Protein AF-A0A1H2FFC1-F1 (afdb_monomer_lite)

Sequence (1260 aa):
MRTPIHLRRRRGFSLVIVLGSLILMAGLVVVFLGRVTTELHASKTYAQGSYSRLLAQSALNVVVSQITAGTKGVAPDGGTLAWASQPGMIRTYDAAGAPRQYFKLYSSASLAGDGAFDPSGDAVPAKWYQQPALWTDLNQPVQINGASRYPILDGNSLTLKATGVDGTKGLTYDDGSGQAAVSGFYVSAATPTATGSGSNPVPMPVRWLYVLADGTLVSPKGTSSSLATIPGATAANPVVGRIAFWTDDETCKVNVNTASEGSSWDSPRVATKEDFNLALYQPARNEFQRYPGHPAGVALSSVFTGLSSDPKFPEDFYPVTPRVAAGGSKGGTVAPSASLSTRTSRLYATPEDLMFQPSLSGGTRATNAALLQGKAAAQWAPAALARSRFFVTAVSRAPDVNLFNLPRVSIWPVTLNASGTPTVTPFDVRAAFAATMRTDLKVPYRYYFERQNANDPNVDLPTASSTGGLGRNRMLLEYLRRLTSAQIPGFGGSFAAKYVASNPSGGGGIERDQILTEIFDYIRCTNLRDSTLWTGTSGAAATNWTGAYSQIIVPSTDTLNYSRLAGLGQVVPIEDTTTGTRGFGRFPTVAGAYLQFIGVANSATTGVTPAVAAGNLRIQAGFFLQMFDPSQGVPTNRPWFGVKVSGLGSFQWNGNAMGFPAAGDVGYPMHTNASLSSLAYYGGAVDPRIFFYGRGAATATQYPLVSGTIDLPISTGSFPFQGGDVTVEVYSLDASGNSSTVQTVTMNFPAATFPLPSAVAPSSITPTGSTTAYDFRSFYDVVSGSATTKGRFSADSPLLPVSKTDVVRSVVPAAGDPRLIAAMKKAPASLFTSFASYSDKTMPFAFNARAGIGYPFYGSSMGGLVSSVSYPGTTAFAGTYYKQNDPAITATGGLYFIIPKDPQVLSQASVTQTGGVAADWDNGLANLSDGPYINKPDEGDVGNTTYKPYFQLDYTGTWTLPGSTYFSPNRIVPSAAMFGSLPTGVFGGKAWQTLLFRPGPANHPGLGVPVAGPPYTVPPDHLLLDLFTMPVVEPYPISDHLSTAGRVNMNYQIVPFTYVNRDTAVRAALKAQKLLAIPSTAAQTYKYPGVMGGGGPTNASQYRMTLNADATLLQFLARFGAGDLFRSASEICSVDLVPSDGPSNPTRASMDAYWSARALTGDNSRERPYANLYPLLTTKSNTFTVYVRVQALKKAGNSDPTVWREGTDLVTDEYRGSTVVERYVDPNDSSLPDFADTSTNTPLSRFYKIRLYNPKSFSP

pLDDT: mean 83.81, std 14.48, range [35.44, 98.5]

Secondary structure (DSSP, 8-state):
-----------SSHHHHHHHHHHHHHHHHHHHHHHHHHHHHHHHHHHHHHHHHHHHHHHHHHHHHHHHHHT--B-TTS-B-EEEEETTEEEEE-TTS-EEEEEESB--S-SEEESS--GGGGPPPTTGGG-TTTEEETT--EEETTEEEPSSS--TTEEEEE-STTS-EEEEEB-SSSSBSSTTEEEETT--PPSSTT--SS--EEE-EEEETT--EE--B--SSSEEE-TT--SSS-EEEEEEEEEEEGGGSEETTT-B---------SSSHHHHHHHHSPPPTT-GGGSTT-GGGSBGGGTSGGGTTSTTTTTTTGGGSSSPPS-TTTTTTS---SPPPPP-PPPPSSGGGGGEEEEEETTEEEEGGGTTTTS-GGGSSHHHHHHHTTTEES--EEE-B-TTS-BPEEEEEEEB-TTS-B---HHHHHHHHHTEE-TTSSS-EE-EEEE--TT-SSTTS-SS--SSSTHHHHHHHHHHHHHHHS--TTT---HHHHS-PBPTT-SS-BHHHHHHHHHHHHHHTS-S--GGG--S-TT--GGG---TTSPPP--TT----GGGGTTBT-BPPPEETTTTEE--TB--EEEEEEEEEEEEEETT--S-SSPPPTTEEEEEEEEEEEEEES---SS--B--EEEEEE-GGG-EETTEE----SEEEE-------TT-TTS--SSEEEPGGGG----SSS-TTS-TTB---EEEE--SSEEEEE--EEEEEEEEE-TT--EEEEEEEEEE---EEEEPPSSPPPS-B--TT-S--B-TT-SS-EEETTEEEB-GGG--SS--S--TT-EEEEEEETTS-THHHHT-SEE-GGGEEE-TTTT-SS-SEE---B-TTSPBPTTPPPP-SSTT---S-TTTTTTTS-TTS-TT----S-----PPPPPS-SS-SS-B-GGGPBPP-BPPSTTSPPBS------------SSS-TTGGGGT-------GGGS--HHHH---GGGGGGSBS-TTTT-TT-B---SS-STT-GGG-EESSSSSEEE--GGGGGGGEE----SSS-SEETTEEESPEES----SS-TTEEE-HHHHHHHTT-EEE---GGGTTTTT---S-SSS--S-----EEEB-HHHHHHHHHHHHHTT---SSGGGGGGS---B--SSS---GGGHHHHHHHTTT--HHHHHHHHHHHGGGEES--SEEEEEEEEEEEE--TTS-TTEEETTTSEEEEEEEEEEEEEEEE-TT-TT---TTSTT----GGGGEEEEEEEEEE---

Structure (mmCIF, N/CA/C/O backbone):
data_AF-A0A1H2FFC1-F1
#
_entry.id   AF-A0A1H2FFC1-F1
#
loop_
_atom_site.group_PDB
_atom_site.id
_atom_site.type_symbol
_atom_site.label_atom_id
_atom_site.label_alt_id
_atom_site.label_comp_id
_atom_site.label_asym_id
_atom_site.label_entity_id
_atom_site.label_seq_id
_atom_site.pdbx_PDB_ins_code
_atom_site.Cartn_x
_atom_site.Cartn_y
_atom_site.Cartn_z
_atom_site.occupancy
_atom_site.B_iso_or_equiv
_atom_site.auth_seq_id
_atom_site.auth_comp_id
_atom_site.auth_asym_id
_atom_site.auth_atom_id
_atom_site.pdbx_PDB_model_num
ATOM 1 N N . MET A 1 1 ? -41.909 21.747 134.843 1.00 36.31 1 MET A N 1
ATOM 2 C CA . MET A 1 1 ? -43.111 22.053 134.031 1.00 36.31 1 MET A CA 1
ATOM 3 C C . MET A 1 1 ? -42.867 21.611 132.591 1.00 36.31 1 MET A C 1
ATOM 5 O O . MET A 1 1 ? -41.768 21.813 132.097 1.00 36.31 1 MET A O 1
ATOM 9 N N . ARG A 1 2 ? -43.853 20.940 131.977 1.00 46.09 2 ARG A N 1
ATOM 10 C CA . ARG A 1 2 ? -43.864 20.403 130.598 1.00 46.09 2 ARG A CA 1
ATOM 11 C C . ARG A 1 2 ? -44.151 21.502 129.563 1.00 46.09 2 ARG A C 1
ATOM 13 O O . ARG A 1 2 ? -45.025 22.301 129.859 1.00 46.09 2 ARG A O 1
ATOM 20 N N . THR A 1 3 ? -43.568 21.402 128.356 1.00 39.72 3 THR A N 1
ATOM 21 C CA . THR A 1 3 ? -44.247 21.532 127.030 1.00 39.72 3 THR A CA 1
ATOM 22 C C . THR A 1 3 ? -43.295 21.190 125.850 1.00 39.72 3 THR A C 1
ATOM 24 O O . THR A 1 3 ? -42.084 21.238 126.053 1.00 39.72 3 THR A O 1
ATOM 27 N N . PRO A 1 4 ? -43.805 20.787 124.656 1.00 54.44 4 PRO A N 1
ATOM 28 C CA . PRO A 1 4 ? -43.114 19.906 123.694 1.00 54.44 4 PRO A CA 1
ATOM 29 C C . PRO A 1 4 ? -42.630 20.567 122.378 1.00 54.44 4 PRO A C 1
ATOM 31 O O . PRO A 1 4 ? -43.062 21.658 122.019 1.00 54.44 4 PRO A O 1
ATOM 34 N N . ILE A 1 5 ? -41.780 19.849 121.622 1.00 42.91 5 ILE A N 1
ATOM 35 C CA . ILE A 1 5 ? -41.234 20.217 120.296 1.00 42.91 5 ILE A CA 1
ATOM 36 C C . ILE A 1 5 ? -41.904 19.378 119.184 1.00 42.91 5 ILE A C 1
ATOM 38 O O . ILE A 1 5 ? -41.993 18.155 119.292 1.00 42.91 5 ILE A O 1
ATOM 42 N N . HIS A 1 6 ? -42.348 20.030 118.100 1.00 42.66 6 HIS A N 1
ATOM 43 C CA . HIS A 1 6 ? -42.984 19.422 116.918 1.00 42.66 6 HIS A CA 1
ATOM 44 C C . HIS A 1 6 ? -41.986 19.100 115.782 1.00 42.66 6 HIS A C 1
ATOM 46 O O . HIS A 1 6 ? -41.175 19.936 115.398 1.00 42.66 6 HIS A O 1
ATOM 52 N N . LEU A 1 7 ? -42.135 17.917 115.168 1.00 46.91 7 LEU A N 1
ATOM 53 C CA . LEU A 1 7 ? -41.481 17.470 113.924 1.00 46.91 7 LEU A CA 1
ATOM 54 C C . LEU A 1 7 ? -42.436 17.610 112.718 1.00 46.91 7 LEU A C 1
ATOM 56 O O . LEU A 1 7 ? -43.577 17.150 112.780 1.00 46.91 7 LEU A O 1
ATOM 60 N N . ARG A 1 8 ? -41.962 18.169 111.590 1.00 42.88 8 ARG A N 1
ATOM 61 C CA . ARG A 1 8 ? -42.685 18.228 110.297 1.00 42.88 8 ARG A CA 1
ATOM 62 C C . ARG A 1 8 ? -41.969 17.389 109.221 1.00 42.88 8 ARG A C 1
ATOM 64 O O . ARG A 1 8 ? -40.761 17.493 109.039 1.00 42.88 8 ARG A O 1
ATOM 71 N N . ARG A 1 9 ? -42.745 16.551 108.518 1.00 49.06 9 ARG A N 1
ATOM 72 C CA . ARG A 1 9 ? -42.349 15.585 107.466 1.00 49.06 9 ARG A CA 1
ATOM 73 C C . ARG A 1 9 ? -41.811 16.249 106.181 1.00 49.06 9 ARG A C 1
ATOM 75 O O . ARG A 1 9 ? -42.424 17.183 105.678 1.00 49.06 9 ARG A O 1
ATOM 82 N N . ARG A 1 10 ? -40.773 15.651 105.570 1.00 48.31 10 ARG A N 1
ATOM 83 C CA . ARG A 1 10 ? -40.388 15.800 104.147 1.00 48.31 10 ARG A CA 1
ATOM 84 C C . ARG A 1 10 ? -40.713 14.504 103.383 1.00 48.31 10 ARG A C 1
ATOM 86 O O . ARG A 1 10 ? -40.103 13.481 103.672 1.00 48.31 10 ARG A O 1
ATOM 93 N N . ARG A 1 11 ? -41.625 14.536 102.402 1.00 52.19 11 ARG A N 1
ATOM 94 C CA . ARG A 1 11 ? -41.763 13.538 101.313 1.00 52.19 11 ARG A CA 1
ATOM 95 C C . ARG A 1 11 ? -42.331 14.258 100.079 1.00 52.19 11 ARG A C 1
ATOM 97 O O . ARG A 1 11 ? -43.444 14.757 100.155 1.00 52.19 11 ARG A O 1
ATOM 104 N N . GLY A 1 12 ? -41.554 14.357 98.992 1.00 55.25 12 GLY A N 1
ATOM 105 C CA . GLY A 1 12 ? -41.974 15.038 97.750 1.00 55.25 12 GLY A CA 1
ATOM 106 C C . GLY A 1 12 ? -40.906 15.258 96.656 1.00 55.25 12 GLY A C 1
ATOM 107 O O . GLY A 1 12 ? -41.271 15.601 95.543 1.00 55.25 12 GLY A O 1
ATOM 108 N N . PHE A 1 13 ? -39.606 15.039 96.914 1.00 56.84 13 PHE A N 1
ATOM 109 C CA . PHE A 1 13 ? -38.529 15.314 95.933 1.00 56.84 13 PHE A CA 1
ATOM 110 C C . PHE A 1 13 ? -38.032 14.069 95.161 1.00 56.84 13 PHE A C 1
ATOM 112 O O . PHE A 1 13 ? -37.502 14.182 94.061 1.00 56.84 13 PHE A O 1
ATOM 119 N N . SER A 1 14 ? -38.248 12.860 95.691 1.00 55.12 14 SER A N 1
ATOM 120 C CA . SER A 1 14 ? -37.758 11.608 95.086 1.00 55.12 14 SER A CA 1
ATOM 121 C C . SER A 1 14 ? -38.509 11.197 93.812 1.00 55.12 14 SER A C 1
ATOM 123 O O . SER A 1 14 ? -37.910 10.604 92.922 1.00 55.12 14 SER A O 1
ATOM 125 N N . LEU A 1 15 ? -39.798 11.537 93.687 1.00 57.44 15 LEU A N 1
ATOM 126 C CA . LEU A 1 15 ? -40.611 11.163 92.521 1.00 57.44 15 LEU A CA 1
ATOM 127 C C . LEU A 1 15 ? -40.207 11.952 91.260 1.00 57.44 15 LEU A C 1
ATOM 129 O O . LEU A 1 15 ? -40.159 11.384 90.176 1.00 57.44 15 LEU A O 1
ATOM 133 N N . VAL A 1 16 ? -39.855 13.235 91.407 1.00 64.81 16 VAL A N 1
ATOM 134 C CA . VAL A 1 16 ? -39.442 14.111 90.293 1.00 64.81 16 VAL A CA 1
ATOM 135 C C . VAL A 1 16 ? -38.070 13.706 89.742 1.00 64.81 16 VAL A C 1
ATOM 137 O O . VAL A 1 16 ? -37.887 13.680 88.528 1.00 64.81 16 VAL A O 1
ATOM 140 N N . ILE A 1 17 ? -37.130 13.302 90.609 1.00 70.31 17 ILE A N 1
ATOM 141 C CA . ILE A 1 17 ? -35.823 12.778 90.176 1.00 70.31 17 ILE A CA 1
ATOM 142 C C . ILE A 1 17 ? -35.990 11.451 89.429 1.00 70.31 17 ILE A C 1
ATOM 144 O O . ILE A 1 17 ? -35.400 11.281 88.366 1.00 70.31 17 ILE A O 1
ATOM 148 N N . VAL A 1 18 ? -36.813 10.524 89.931 1.00 72.50 18 VAL A N 1
ATOM 149 C CA . VAL A 1 18 ? -37.022 9.216 89.285 1.00 72.50 18 VAL A CA 1
ATOM 150 C C . VAL A 1 18 ? -37.731 9.360 87.934 1.00 72.50 18 VAL A C 1
ATOM 152 O O . VAL A 1 18 ? -37.298 8.737 86.965 1.00 72.50 18 VAL A O 1
ATOM 155 N N . LEU A 1 19 ? -38.750 10.223 87.824 1.00 71.19 19 LEU A N 1
ATOM 156 C CA . LEU A 1 19 ? -39.414 10.490 86.540 1.00 71.19 19 LEU A CA 1
ATOM 157 C C . LEU A 1 19 ? -38.469 11.173 85.540 1.00 71.19 19 LEU A C 1
ATOM 159 O O . LEU A 1 19 ? -38.412 10.768 84.381 1.00 71.19 19 LEU A O 1
ATOM 163 N N . GLY A 1 20 ? -37.687 12.162 85.990 1.00 74.00 20 GLY A N 1
ATOM 164 C CA . GLY A 1 20 ? -36.667 12.816 85.166 1.00 74.00 20 GLY A CA 1
ATOM 165 C C . GLY A 1 20 ? -35.596 11.837 84.676 1.00 74.00 20 GLY A C 1
ATOM 166 O O . GLY A 1 20 ? -35.225 11.874 83.508 1.00 74.00 20 GLY A O 1
ATOM 167 N N . SER A 1 21 ? -35.173 10.898 85.528 1.00 75.12 21 SER A N 1
ATOM 168 C CA . SER A 1 21 ? -34.206 9.840 85.188 1.00 75.12 21 SER A CA 1
ATOM 169 C C . SER A 1 21 ? -34.762 8.844 84.163 1.00 75.12 21 SER A C 1
ATOM 171 O O . SER A 1 21 ? -34.053 8.448 83.241 1.00 75.12 21 SER A O 1
ATOM 173 N N . LEU A 1 22 ? -36.034 8.448 84.300 1.00 79.19 22 LEU A N 1
ATOM 174 C CA . LEU A 1 22 ? -36.718 7.540 83.371 1.00 79.19 22 LEU A CA 1
ATOM 175 C C . LEU A 1 22 ? -36.942 8.175 81.997 1.00 79.19 22 LEU A C 1
ATOM 177 O O . LEU A 1 22 ? -36.722 7.511 80.988 1.00 79.19 22 LEU A O 1
ATOM 181 N N . ILE A 1 23 ? -37.323 9.454 81.943 1.00 80.69 23 ILE A N 1
ATOM 182 C CA . ILE A 1 23 ? -37.469 10.195 80.680 1.00 80.69 23 ILE A CA 1
ATOM 183 C C . ILE A 1 23 ? -36.113 10.322 79.975 1.00 80.69 23 ILE A C 1
ATOM 185 O O . ILE A 1 23 ? -36.027 10.125 78.764 1.00 80.69 23 ILE A O 1
ATOM 189 N N . LEU A 1 24 ? -35.042 10.588 80.728 1.00 80.44 24 LEU A N 1
ATOM 190 C CA . LEU A 1 24 ? -33.692 10.719 80.180 1.00 80.44 24 LEU A CA 1
ATOM 191 C C . LEU A 1 24 ? -33.145 9.366 79.690 1.00 80.44 24 LEU A C 1
ATOM 193 O O . LEU A 1 24 ? -32.571 9.308 78.605 1.00 80.44 24 LEU A O 1
ATOM 197 N N . MET A 1 25 ? -33.404 8.265 80.411 1.00 82.00 25 MET A N 1
ATOM 198 C CA . MET A 1 25 ? -33.094 6.903 79.948 1.00 82.00 25 MET A CA 1
ATOM 199 C C . MET A 1 25 ? -33.905 6.503 78.712 1.00 82.00 25 MET A C 1
ATOM 201 O O . MET A 1 25 ? -33.331 5.978 77.762 1.00 82.00 25 MET A O 1
ATOM 205 N N . ALA A 1 26 ? -35.213 6.773 78.680 1.00 79.88 26 ALA A N 1
ATOM 206 C CA . ALA A 1 26 ? -36.048 6.490 77.513 1.00 79.88 26 ALA A CA 1
ATOM 207 C C . ALA A 1 26 ? -35.592 7.300 76.286 1.00 79.88 26 ALA A C 1
ATOM 209 O O . ALA A 1 26 ? -35.472 6.744 75.195 1.00 79.88 26 ALA A O 1
ATOM 210 N N . GLY A 1 27 ? -35.247 8.579 76.472 1.00 79.94 27 GLY A N 1
ATOM 211 C CA . GLY A 1 27 ? -34.655 9.421 75.430 1.00 79.94 27 GLY A CA 1
ATOM 212 C C . GLY A 1 27 ? -33.321 8.873 74.913 1.00 79.94 27 GLY A C 1
ATOM 213 O O . GLY A 1 27 ? -33.121 8.793 73.702 1.00 79.94 27 GLY A O 1
ATOM 214 N N . LEU A 1 28 ? -32.437 8.414 75.806 1.00 81.44 28 LEU A N 1
ATOM 215 C CA . LEU A 1 28 ? -31.164 7.774 75.446 1.00 81.44 28 LEU A CA 1
ATOM 216 C C . LEU A 1 28 ? -31.360 6.466 74.668 1.00 81.44 28 LEU A C 1
ATOM 218 O O . LEU A 1 28 ? -30.665 6.248 73.680 1.00 81.44 28 LEU A O 1
ATOM 222 N N . VAL A 1 29 ? -32.317 5.623 75.067 1.00 82.69 29 VAL A N 1
ATOM 223 C CA . VAL A 1 29 ? -32.638 4.364 74.371 1.00 82.69 29 VAL A CA 1
ATOM 224 C C . VAL A 1 29 ? -33.197 4.635 72.974 1.00 82.69 29 VAL A C 1
ATOM 226 O O . VAL A 1 29 ? -32.784 3.979 72.021 1.00 82.69 29 VAL A O 1
ATOM 229 N N . VAL A 1 30 ? -34.075 5.629 72.816 1.00 82.06 30 VAL A N 1
ATOM 230 C CA . VAL A 1 30 ? -34.614 6.018 71.502 1.00 82.06 30 VAL A CA 1
ATOM 231 C C . VAL A 1 30 ? -33.519 6.595 70.601 1.00 82.06 30 VAL A C 1
ATOM 233 O O . VAL A 1 30 ? -33.435 6.218 69.434 1.00 82.06 30 VAL A O 1
ATOM 236 N N . VAL A 1 31 ? -32.632 7.447 71.128 1.00 82.06 31 VAL A N 1
ATOM 237 C CA . VAL A 1 31 ? -31.485 7.983 70.371 1.00 82.06 31 VAL A CA 1
ATOM 238 C C . VAL A 1 31 ? -30.495 6.874 70.002 1.00 82.06 31 VAL A C 1
ATOM 240 O O . VAL A 1 31 ? -29.997 6.854 68.877 1.00 82.06 31 VAL A O 1
ATOM 243 N N . PHE A 1 32 ? -30.232 5.925 70.903 1.00 83.12 32 PHE A N 1
ATOM 244 C CA . PHE A 1 32 ? -29.375 4.770 70.639 1.00 83.12 32 PHE A CA 1
ATOM 245 C C . PHE A 1 32 ? -29.974 3.857 69.563 1.00 83.12 32 PHE A C 1
ATOM 247 O O . PHE A 1 32 ? -29.287 3.536 68.599 1.00 83.12 32 PHE A O 1
ATOM 254 N N . LEU A 1 33 ? -31.260 3.505 69.656 1.00 82.62 33 LEU A N 1
ATOM 255 C CA . LEU A 1 33 ? -31.957 2.715 68.634 1.00 82.62 33 LEU A CA 1
ATOM 256 C C . LEU A 1 33 ? -32.024 3.456 67.289 1.00 82.62 33 LEU A C 1
ATOM 258 O O . LEU A 1 33 ? -31.828 2.842 66.240 1.00 82.62 33 LEU A O 1
ATOM 262 N N . GLY A 1 34 ? -32.221 4.777 67.303 1.00 79.62 34 GLY A N 1
ATOM 263 C CA . GLY A 1 34 ? -32.155 5.630 66.113 1.00 79.62 34 GLY A CA 1
ATOM 264 C C . GLY A 1 34 ? -30.765 5.640 65.466 1.00 79.62 34 GLY A C 1
ATOM 265 O O . GLY A 1 34 ? -30.640 5.523 64.247 1.00 79.62 34 GLY A O 1
ATOM 266 N N . ARG A 1 35 ? -29.694 5.696 66.266 1.00 74.50 35 ARG A N 1
ATOM 267 C CA . ARG A 1 35 ? -28.321 5.582 65.752 1.00 74.50 35 ARG A CA 1
ATOM 268 C C . ARG A 1 35 ? -28.007 4.181 65.244 1.00 74.50 35 ARG A C 1
ATOM 270 O O . ARG A 1 35 ? -27.487 4.066 64.145 1.00 74.50 35 ARG A O 1
ATOM 277 N N . VAL A 1 36 ? -28.370 3.124 65.970 1.00 82.25 36 VAL A N 1
ATOM 278 C CA . VAL A 1 36 ? -28.145 1.729 65.548 1.00 82.25 36 VAL A CA 1
ATOM 279 C C . VAL A 1 36 ? -28.871 1.426 64.240 1.00 82.25 36 VAL A C 1
ATOM 281 O O . VAL A 1 36 ? -28.301 0.791 63.359 1.00 82.25 36 VAL A O 1
ATOM 284 N N . THR A 1 37 ? -30.105 1.904 64.074 1.00 78.88 37 THR A N 1
ATOM 285 C CA . THR A 1 37 ? -30.839 1.750 62.809 1.00 78.88 37 THR A CA 1
ATOM 286 C C . THR A 1 37 ? -30.186 2.536 61.676 1.00 78.88 37 THR A C 1
ATOM 288 O O . THR A 1 37 ? -30.029 1.981 60.590 1.00 78.88 37 THR A O 1
ATOM 291 N N . THR A 1 38 ? -29.731 3.768 61.922 1.00 78.50 38 THR A N 1
ATOM 292 C CA . THR A 1 38 ? -29.016 4.582 60.921 1.00 78.50 38 THR A CA 1
ATOM 293 C C . THR A 1 38 ? -27.682 3.947 60.508 1.00 78.50 38 THR A C 1
ATOM 295 O O . THR A 1 38 ? -27.414 3.824 59.316 1.00 78.50 38 THR A O 1
ATOM 298 N N . GLU A 1 39 ? -26.881 3.467 61.462 1.00 78.00 39 GLU A N 1
ATOM 299 C CA . GLU A 1 39 ? -25.600 2.780 61.223 1.00 78.00 39 GLU A CA 1
ATOM 300 C C . GLU A 1 39 ? -25.789 1.427 60.522 1.00 78.00 39 GLU A C 1
ATOM 302 O O . GLU A 1 39 ? -25.049 1.087 59.597 1.00 78.00 39 GLU A O 1
ATOM 307 N N . LEU A 1 40 ? -26.819 0.659 60.899 1.00 78.94 40 LEU A N 1
ATOM 308 C CA . LEU A 1 40 ? -27.185 -0.585 60.219 1.00 78.94 40 LEU A CA 1
ATOM 309 C C . LEU A 1 40 ? -27.633 -0.314 58.778 1.00 78.94 40 LEU A C 1
ATOM 311 O O . LEU A 1 40 ? -27.280 -1.074 57.875 1.00 78.94 40 LEU A O 1
ATOM 315 N N . HIS A 1 41 ? -28.405 0.752 58.550 1.00 74.44 41 HIS A N 1
ATOM 316 C CA . HIS A 1 41 ? -28.800 1.181 57.211 1.00 74.44 41 HIS A CA 1
ATOM 317 C C . HIS A 1 41 ? -27.588 1.621 56.386 1.00 74.44 41 HIS A C 1
ATOM 319 O O . HIS A 1 41 ? -27.420 1.122 55.277 1.00 74.44 41 HIS A O 1
ATOM 325 N N . ALA A 1 42 ? -26.713 2.467 56.930 1.00 74.94 42 ALA A N 1
ATOM 326 C CA . ALA A 1 42 ? -25.494 2.915 56.259 1.00 74.94 42 ALA A CA 1
ATOM 327 C C . ALA A 1 42 ? -24.561 1.741 55.917 1.00 74.94 42 ALA A C 1
ATOM 329 O O . ALA A 1 42 ? -24.101 1.630 54.780 1.00 74.94 42 ALA A O 1
ATOM 330 N N . SER A 1 43 ? -24.359 0.813 56.857 1.00 77.44 43 SER A N 1
ATOM 331 C CA . SER A 1 43 ? -23.549 -0.397 56.656 1.00 77.44 43 SER A CA 1
ATOM 332 C C . SER A 1 43 ? -24.138 -1.311 55.582 1.00 77.44 43 SER A C 1
ATOM 334 O O . SER A 1 43 ? -23.408 -1.823 54.733 1.00 77.44 43 SER A O 1
ATOM 336 N N . LYS A 1 44 ? -25.466 -1.495 55.571 1.00 78.62 44 LYS A N 1
ATOM 337 C CA . LYS A 1 44 ? -26.154 -2.259 54.521 1.00 78.62 44 LYS A CA 1
ATOM 338 C C . LYS A 1 44 ? -26.005 -1.582 53.162 1.00 78.62 44 LYS A C 1
ATOM 340 O O . LYS A 1 44 ? -25.631 -2.263 52.217 1.00 78.62 44 LYS A O 1
ATOM 345 N N . THR A 1 45 ? -26.232 -0.275 53.058 1.00 75.56 45 THR A N 1
ATOM 346 C CA . THR A 1 45 ? -26.064 0.470 51.800 1.00 75.56 45 THR A CA 1
ATOM 347 C C . THR A 1 45 ? -24.622 0.398 51.294 1.00 75.56 45 THR A C 1
ATOM 349 O O . THR A 1 45 ? -24.402 0.156 50.112 1.00 75.56 45 THR A O 1
ATOM 352 N N . TYR A 1 46 ? -23.629 0.511 52.180 1.00 79.25 46 TYR A N 1
ATOM 353 C CA . TYR A 1 46 ? -22.215 0.363 51.822 1.00 79.25 46 TYR A CA 1
ATOM 354 C C . TYR A 1 46 ? -21.875 -1.047 51.314 1.00 79.25 46 TYR A C 1
ATOM 356 O O . TYR A 1 46 ? -21.177 -1.201 50.307 1.00 79.25 46 TYR A O 1
ATOM 364 N N . ALA A 1 47 ? -22.391 -2.084 51.979 1.00 80.06 47 ALA A N 1
ATOM 365 C CA . ALA A 1 47 ? -22.223 -3.466 51.542 1.00 80.06 47 ALA A CA 1
ATOM 366 C C . ALA A 1 47 ? -22.875 -3.710 50.169 1.00 80.06 47 ALA A C 1
ATOM 368 O O . ALA A 1 47 ? -22.263 -4.337 49.307 1.00 80.06 47 ALA A O 1
ATOM 369 N N . GLN A 1 48 ? -24.074 -3.164 49.933 1.00 77.88 48 GLN A N 1
ATOM 370 C CA . GLN A 1 48 ? -24.763 -3.255 48.638 1.00 77.88 48 GLN A CA 1
ATOM 371 C C . GLN A 1 48 ? -24.009 -2.499 47.530 1.00 77.88 48 GLN A C 1
ATOM 373 O O . GLN A 1 48 ? -23.817 -3.053 46.451 1.00 77.88 48 GLN A O 1
ATOM 378 N N . GLY A 1 49 ? -23.475 -1.310 47.824 1.00 79.12 49 GLY A N 1
ATOM 379 C CA . GLY A 1 49 ? -22.621 -0.546 46.906 1.00 79.12 49 GLY A CA 1
ATOM 380 C C . GLY A 1 49 ? -21.296 -1.234 46.567 1.00 79.12 49 GLY A C 1
ATOM 381 O O . GLY A 1 49 ? -20.777 -1.118 45.457 1.00 79.12 49 GLY A O 1
ATOM 382 N N . SER A 1 50 ? -20.729 -1.986 47.510 1.00 83.25 50 SER A N 1
ATOM 383 C CA . SER A 1 50 ? -19.549 -2.819 47.243 1.00 83.25 50 SER A CA 1
ATOM 384 C C . SER A 1 50 ? -19.909 -4.032 46.380 1.00 83.25 50 SER A C 1
ATOM 386 O O . SER A 1 50 ? -19.152 -4.404 45.483 1.00 83.25 50 SER A O 1
ATOM 388 N N . TYR A 1 51 ? -21.089 -4.613 46.603 1.00 86.69 51 TYR A N 1
ATOM 389 C CA . TYR A 1 51 ? -21.594 -5.743 45.832 1.00 86.69 51 TYR A CA 1
ATOM 390 C C . TYR A 1 51 ? -21.937 -5.370 44.379 1.00 86.69 51 TYR A C 1
ATOM 392 O O . TYR A 1 51 ? -21.555 -6.091 43.459 1.00 86.69 51 TYR A O 1
ATOM 400 N N . SER A 1 52 ? -22.564 -4.217 44.125 1.00 85.31 52 SER A N 1
ATOM 401 C CA . SER A 1 52 ? -22.830 -3.743 42.756 1.00 85.31 52 SER A CA 1
ATOM 402 C C . SER A 1 52 ? -21.539 -3.492 41.965 1.00 85.31 52 SER A C 1
ATOM 404 O O . SER A 1 52 ? -21.460 -3.826 40.782 1.00 85.31 52 SER A O 1
ATOM 406 N N . ARG A 1 53 ? -20.468 -3.018 42.614 1.00 86.12 53 ARG A N 1
ATOM 407 C CA . ARG A 1 53 ? -19.133 -2.927 41.993 1.00 86.12 53 ARG A CA 1
ATOM 408 C C . ARG A 1 53 ? -18.546 -4.298 41.651 1.00 86.12 53 ARG A C 1
ATOM 410 O O . ARG A 1 53 ? -17.949 -4.439 40.585 1.00 86.12 53 ARG A O 1
ATOM 417 N N . LEU A 1 54 ? -18.738 -5.307 42.503 1.00 89.25 54 LEU A N 1
ATOM 418 C CA . LEU A 1 54 ? -18.329 -6.688 42.214 1.00 89.25 54 LEU A CA 1
ATOM 419 C C . LEU A 1 54 ? -19.093 -7.258 41.003 1.00 89.25 54 LEU A C 1
ATOM 421 O O . LEU A 1 54 ? -18.501 -7.909 40.139 1.00 89.25 54 LEU A O 1
ATOM 425 N N . LEU A 1 55 ? -20.393 -6.965 40.888 1.00 92.31 55 LEU A N 1
ATOM 426 C CA . LEU A 1 55 ? -21.193 -7.323 39.711 1.00 92.31 55 LEU A CA 1
ATOM 427 C C . LEU A 1 55 ? -20.676 -6.630 38.440 1.00 92.31 55 LEU A C 1
ATOM 429 O O . LEU A 1 55 ? -20.570 -7.267 37.391 1.00 92.31 55 LEU A O 1
ATOM 433 N N . ALA A 1 56 ? -20.298 -5.351 38.524 1.00 91.62 56 ALA A N 1
ATOM 434 C CA . ALA A 1 56 ? -19.703 -4.623 37.403 1.00 91.62 56 ALA A CA 1
ATOM 435 C C . ALA A 1 56 ? -18.367 -5.243 36.955 1.00 91.62 56 ALA A C 1
ATOM 437 O O . ALA A 1 56 ? -18.137 -5.421 35.758 1.00 91.62 56 ALA A O 1
ATOM 438 N N . GLN A 1 57 ? -17.513 -5.642 37.903 1.00 90.94 57 GLN A N 1
ATOM 439 C CA . GLN A 1 57 ? -16.281 -6.386 37.610 1.00 90.94 57 GLN A CA 1
ATOM 440 C C . GLN A 1 57 ? -16.569 -7.759 36.991 1.00 90.94 57 GLN A C 1
ATOM 442 O O . GLN A 1 57 ? -15.862 -8.183 36.081 1.00 90.94 57 GLN A O 1
ATOM 447 N N . SER A 1 58 ? -17.635 -8.435 37.424 1.00 92.19 58 SER A N 1
ATOM 448 C CA . SER A 1 58 ? -18.056 -9.716 36.842 1.00 92.19 58 SER A CA 1
ATOM 449 C C . SER A 1 58 ? -18.456 -9.558 35.372 1.00 92.19 58 SER A C 1
ATOM 451 O O . SER A 1 58 ? -18.007 -10.333 34.530 1.00 92.19 58 SER A O 1
ATOM 453 N N . ALA A 1 59 ? -19.217 -8.510 35.033 1.00 93.69 59 ALA A N 1
ATOM 454 C CA . ALA A 1 59 ? -19.547 -8.180 33.643 1.00 93.69 59 ALA A CA 1
ATOM 455 C C . ALA A 1 59 ? -18.291 -7.908 32.800 1.00 93.69 59 ALA A C 1
ATOM 457 O O . ALA A 1 59 ? -18.171 -8.402 31.678 1.00 93.69 59 ALA A O 1
ATOM 458 N N . LEU A 1 60 ? -17.322 -7.182 33.361 1.00 94.38 60 LEU A N 1
ATOM 459 C CA . LEU A 1 60 ? -16.046 -6.914 32.704 1.00 94.38 60 LEU A CA 1
ATOM 460 C C . LEU A 1 60 ? -15.243 -8.199 32.453 1.00 94.38 60 LEU A C 1
ATOM 462 O O . LEU A 1 60 ? -14.736 -8.391 31.351 1.00 94.38 60 LEU A O 1
ATOM 466 N N . ASN A 1 61 ? -15.177 -9.106 33.430 1.00 94.12 61 ASN A N 1
ATOM 467 C CA . ASN A 1 61 ? -14.487 -10.393 33.295 1.00 94.12 61 ASN A CA 1
ATOM 468 C C . ASN A 1 61 ? -15.118 -11.278 32.210 1.00 94.12 61 ASN A C 1
ATOM 470 O O . ASN A 1 61 ? -14.396 -11.942 31.463 1.00 94.12 61 ASN A O 1
ATOM 474 N N . VAL A 1 62 ? -16.449 -11.251 32.067 1.00 95.00 62 VAL A N 1
ATOM 475 C CA . VAL A 1 62 ? -17.147 -11.930 30.963 1.00 95.00 62 VAL A CA 1
ATOM 476 C C . VAL A 1 62 ? -16.698 -11.365 29.616 1.00 95.00 62 VAL A C 1
ATOM 478 O O . VAL A 1 62 ? -16.337 -12.132 28.723 1.00 95.00 62 VAL A O 1
ATOM 481 N N . VAL A 1 63 ? -16.663 -10.038 29.469 1.00 96.75 63 VAL A N 1
ATOM 482 C CA . VAL A 1 63 ? -16.211 -9.391 28.228 1.00 96.75 63 VAL A CA 1
ATOM 483 C C . VAL A 1 63 ? -14.749 -9.713 27.930 1.00 96.75 63 VAL A C 1
ATOM 485 O O . VAL A 1 63 ? -14.429 -10.088 26.805 1.00 96.75 63 VAL A O 1
ATOM 488 N N . VAL A 1 64 ? -13.863 -9.635 28.926 1.00 96.62 64 VAL A N 1
ATOM 489 C CA . VAL A 1 64 ? -12.442 -9.990 28.778 1.00 96.62 64 VAL A CA 1
ATOM 490 C C . VAL A 1 64 ? -12.279 -11.448 28.337 1.00 96.62 64 VAL A C 1
ATOM 492 O O . VAL A 1 64 ? -11.451 -11.732 27.469 1.00 96.62 64 VAL A O 1
ATOM 495 N N . SER A 1 65 ? -13.095 -12.364 28.863 1.00 95.00 65 SER A N 1
ATOM 496 C CA . SER A 1 65 ? -13.112 -13.769 28.440 1.00 95.00 65 SER A CA 1
ATOM 497 C C . SER A 1 65 ? -13.513 -13.920 26.966 1.00 95.00 65 SER A C 1
ATOM 499 O O . SER A 1 65 ? -12.806 -14.583 26.207 1.00 95.00 65 SER A O 1
ATOM 501 N N . GLN A 1 66 ? -14.572 -13.232 26.521 1.00 96.38 66 GLN A N 1
ATOM 502 C CA . GLN A 1 66 ? -15.011 -13.229 25.114 1.00 96.38 66 GLN A CA 1
ATOM 503 C C . GLN A 1 66 ? -13.945 -12.639 24.177 1.00 96.38 66 GLN A C 1
ATOM 505 O O . GLN A 1 66 ? -13.605 -13.229 23.152 1.00 96.38 66 GLN A O 1
ATOM 510 N N . ILE A 1 67 ? -13.359 -11.504 24.568 1.00 96.56 67 ILE A N 1
ATOM 511 C CA . ILE A 1 67 ? -12.253 -10.829 23.876 1.00 96.56 67 ILE A CA 1
ATOM 512 C C . ILE A 1 67 ? -11.050 -11.762 23.733 1.00 96.56 67 ILE A C 1
ATOM 514 O O . ILE A 1 67 ? -10.457 -11.826 22.656 1.00 96.56 67 ILE A O 1
ATOM 518 N N . THR A 1 68 ? -10.691 -12.485 24.794 1.00 94.75 68 THR A N 1
ATOM 519 C CA . THR A 1 68 ? -9.565 -13.428 24.801 1.00 94.75 68 THR A CA 1
ATOM 520 C C . THR A 1 68 ? -9.866 -14.639 23.921 1.00 94.75 68 THR A C 1
ATOM 522 O O . THR A 1 68 ? -9.032 -15.020 23.105 1.00 94.75 68 THR A O 1
ATOM 525 N N . ALA A 1 69 ? -11.067 -15.215 24.020 1.00 93.38 69 ALA A N 1
ATOM 526 C CA . ALA A 1 69 ? -11.478 -16.364 23.218 1.00 93.38 69 ALA A CA 1
ATOM 527 C C . ALA A 1 69 ? -11.525 -16.045 21.715 1.00 93.38 69 ALA A C 1
ATOM 529 O O . ALA A 1 69 ? -10.937 -16.782 20.922 1.00 93.38 69 ALA A O 1
ATOM 530 N N . GLY A 1 70 ? -12.130 -14.918 21.332 1.00 94.38 70 GLY A N 1
ATOM 531 C CA . GLY A 1 70 ? -12.299 -14.527 19.930 1.00 94.38 70 GLY A CA 1
ATOM 532 C C . GLY A 1 70 ? -11.030 -14.077 19.211 1.00 94.38 70 GLY A C 1
ATOM 533 O O . GLY A 1 70 ? -11.044 -13.905 17.998 1.00 94.38 70 GLY A O 1
ATOM 534 N N . THR A 1 71 ? -9.920 -13.906 19.930 1.00 94.88 71 THR A N 1
ATOM 535 C CA . THR A 1 71 ? -8.644 -13.421 19.364 1.00 94.88 71 THR A CA 1
ATOM 536 C C . THR A 1 71 ? -7.481 -14.378 19.565 1.00 94.88 71 THR A C 1
ATOM 538 O O . THR A 1 71 ? -6.328 -14.021 19.323 1.00 94.88 71 THR A O 1
ATOM 541 N N . LYS A 1 72 ? -7.769 -15.628 19.947 1.00 89.62 72 LYS A N 1
ATOM 542 C CA . LYS A 1 72 ? -6.753 -16.683 20.031 1.00 89.62 72 LYS A CA 1
ATOM 543 C C . LYS A 1 72 ? -6.016 -16.884 18.711 1.00 89.62 72 LYS A C 1
ATOM 545 O O . LYS A 1 72 ? -4.876 -17.330 18.731 1.00 89.62 72 LYS A O 1
ATOM 550 N N . GLY A 1 73 ? -6.649 -16.595 17.574 1.00 87.31 73 GLY A N 1
ATOM 551 C CA . GLY A 1 73 ? -6.018 -16.747 16.262 1.00 87.31 73 GLY A CA 1
ATOM 552 C C . GLY A 1 73 ? -5.680 -18.193 15.890 1.00 87.31 73 GLY A C 1
ATOM 553 O O . GLY A 1 73 ? -5.021 -18.426 14.882 1.00 87.31 73 GLY A O 1
ATOM 554 N N . VAL A 1 74 ? -6.122 -19.154 16.703 1.00 89.31 74 VAL A N 1
ATOM 555 C CA . VAL A 1 74 ? -5.976 -20.591 16.500 1.00 89.31 74 VAL A CA 1
ATOM 556 C C . VAL A 1 74 ? -7.225 -21.305 17.003 1.00 89.31 74 VAL A C 1
ATOM 558 O O . VAL A 1 74 ? -7.808 -20.914 18.021 1.00 89.31 74 VAL A O 1
ATOM 561 N N . ALA A 1 75 ? -7.636 -22.336 16.280 1.00 85.88 75 ALA A N 1
ATOM 562 C CA . ALA A 1 75 ? -8.715 -23.234 16.647 1.00 85.88 75 ALA A CA 1
ATOM 563 C C . ALA A 1 75 ? -8.231 -24.283 17.672 1.00 85.88 75 ALA A C 1
ATOM 565 O O . ALA A 1 75 ? -7.023 -24.469 17.848 1.00 85.88 75 ALA A O 1
ATOM 566 N N . PRO A 1 76 ? -9.150 -24.976 18.376 1.00 81.00 76 PRO A N 1
ATOM 567 C CA . PRO A 1 76 ? -8.788 -26.025 19.335 1.00 81.00 76 PRO A CA 1
ATOM 568 C C . PRO A 1 76 ? -7.973 -27.183 18.740 1.00 81.00 76 PRO A C 1
ATOM 570 O O . PRO A 1 76 ? -7.217 -27.820 19.465 1.00 81.00 76 PRO A O 1
ATOM 573 N N . ASP A 1 77 ? -8.110 -27.436 17.437 1.00 80.38 77 ASP A N 1
ATOM 574 C CA . ASP A 1 77 ? -7.367 -28.445 16.670 1.00 80.38 77 ASP A CA 1
ATOM 575 C C . ASP A 1 77 ? -5.979 -27.964 16.195 1.00 80.38 77 ASP A C 1
ATOM 577 O O . ASP A 1 77 ? -5.245 -28.720 15.563 1.00 80.38 77 ASP A O 1
ATOM 581 N N . GLY A 1 78 ? -5.602 -26.719 16.508 1.00 80.81 78 GLY A N 1
ATOM 582 C CA . GLY A 1 78 ? -4.336 -26.106 16.107 1.00 80.81 78 GLY A CA 1
ATOM 583 C C . GLY A 1 78 ? -4.372 -25.363 14.767 1.00 80.81 78 GLY A C 1
ATOM 584 O O . GLY A 1 78 ? -3.378 -24.724 14.419 1.00 80.81 78 GLY A O 1
ATOM 585 N N . GLY A 1 79 ? -5.491 -25.381 14.034 1.00 86.19 79 GLY A N 1
ATOM 586 C CA . GLY A 1 79 ? -5.635 -24.637 12.780 1.00 86.19 79 GLY A CA 1
ATOM 587 C C . GLY A 1 79 ? -5.564 -23.120 12.988 1.00 86.19 79 GLY A C 1
ATOM 588 O O . GLY A 1 79 ? -6.088 -22.595 13.969 1.00 86.19 79 GLY A O 1
ATOM 589 N N . THR A 1 80 ? -4.925 -22.384 12.077 1.00 90.81 80 THR A N 1
ATOM 590 C CA . THR A 1 80 ? -4.849 -20.915 12.162 1.00 90.81 80 THR A CA 1
ATOM 591 C C . THR A 1 80 ? -6.205 -20.274 11.863 1.00 90.81 80 THR A C 1
ATOM 593 O O . THR A 1 80 ? -6.878 -20.649 10.904 1.00 90.81 80 THR A O 1
ATOM 596 N N . LEU A 1 81 ? -6.590 -19.280 12.665 1.00 93.94 81 LEU A N 1
ATOM 597 C CA . LEU A 1 81 ? -7.814 -18.502 12.490 1.00 93.94 81 LEU A CA 1
ATOM 598 C C . LEU A 1 81 ? -7.491 -17.029 12.227 1.00 93.94 81 LEU A C 1
ATOM 600 O O . LEU A 1 81 ? -6.754 -16.390 12.987 1.00 93.94 81 LEU A O 1
ATOM 604 N N . ALA A 1 82 ? -8.129 -16.460 11.209 1.00 95.00 82 ALA A N 1
ATOM 605 C CA . ALA A 1 82 ? -8.268 -15.013 11.115 1.00 95.00 82 ALA A CA 1
ATOM 606 C C . ALA A 1 82 ? -9.381 -14.545 12.056 1.00 95.00 82 ALA A C 1
ATOM 608 O O . ALA A 1 82 ? -10.312 -15.289 12.367 1.00 95.00 82 ALA A O 1
ATOM 609 N N . TRP A 1 83 ? -9.301 -13.293 12.495 1.00 95.88 83 TRP A N 1
ATOM 610 C CA . TRP A 1 83 ? -10.354 -12.662 13.279 1.00 95.88 83 TRP A CA 1
ATOM 611 C C . TRP A 1 83 ? -10.487 -11.189 12.916 1.00 95.88 83 TRP A C 1
ATOM 613 O O . TRP A 1 83 ? -9.509 -10.547 12.528 1.00 95.88 83 TRP A O 1
ATOM 623 N N . ALA A 1 84 ? -11.699 -10.669 13.074 1.00 96.81 84 ALA A N 1
ATOM 624 C CA . ALA A 1 84 ? -12.026 -9.263 12.897 1.00 96.81 84 ALA A CA 1
ATOM 625 C C . ALA A 1 84 ? -12.944 -8.795 14.032 1.00 96.81 84 ALA A C 1
ATOM 627 O O . ALA A 1 84 ? -13.776 -9.567 14.523 1.00 96.81 84 ALA A O 1
ATOM 628 N N . SER A 1 85 ? -12.782 -7.545 14.460 1.00 97.25 85 SER A N 1
ATOM 629 C CA . SER A 1 85 ? -13.634 -6.910 15.467 1.00 97.25 85 SER A CA 1
ATOM 630 C C . SER A 1 85 ? -14.552 -5.869 14.842 1.00 97.25 85 SER A C 1
ATOM 632 O O . SER A 1 85 ? -14.220 -5.251 13.830 1.00 97.25 85 SER A O 1
ATOM 634 N N . GLN A 1 86 ? -15.694 -5.672 15.487 1.00 96.62 86 GLN A N 1
ATOM 635 C CA . GLN A 1 86 ? -16.627 -4.575 15.263 1.00 96.62 86 GLN A CA 1
ATOM 636 C C . GLN A 1 86 ? -17.246 -4.162 16.608 1.00 96.62 86 GLN A C 1
ATOM 638 O O . GLN A 1 86 ? -17.165 -4.931 17.577 1.00 96.62 86 GLN A O 1
ATOM 643 N N . PRO A 1 87 ? -17.913 -3.001 16.710 1.00 97.38 87 PRO A N 1
ATOM 644 C CA . PRO A 1 87 ? -18.622 -2.624 17.927 1.00 97.38 87 PRO A CA 1
ATOM 645 C C . PRO A 1 87 ? -19.654 -3.695 18.315 1.00 97.38 87 PRO A C 1
ATOM 647 O O . PRO A 1 87 ? -20.584 -3.992 17.564 1.00 97.38 87 PRO A O 1
ATOM 650 N N . GLY A 1 88 ? -19.473 -4.293 19.493 1.00 95.88 88 GLY A N 1
ATOM 651 C CA . GLY A 1 88 ? -20.321 -5.352 20.037 1.00 95.88 88 GLY A CA 1
ATOM 652 C C . GLY A 1 88 ? -19.953 -6.792 19.656 1.00 95.88 88 GLY A C 1
ATOM 653 O O . GLY A 1 88 ? -20.608 -7.702 20.162 1.00 95.88 88 GLY A O 1
ATOM 654 N N . MET A 1 89 ? -18.947 -7.072 18.817 1.00 95.62 89 MET A N 1
ATOM 655 C CA . MET A 1 89 ? -18.657 -8.462 18.410 1.00 95.62 89 MET A CA 1
ATOM 656 C C . MET A 1 89 ? -17.233 -8.693 17.887 1.00 95.62 89 MET A C 1
ATOM 658 O O . MET A 1 89 ? -16.622 -7.814 17.285 1.00 95.62 89 MET A O 1
ATOM 662 N N . ILE A 1 90 ? -16.738 -9.923 18.046 1.00 97.38 90 ILE A N 1
ATOM 663 C CA . ILE A 1 90 ? -15.560 -10.452 17.341 1.00 97.38 90 ILE A CA 1
ATOM 664 C C . ILE A 1 90 ? -15.979 -11.690 16.546 1.00 97.38 90 ILE A C 1
ATOM 666 O O . ILE A 1 90 ? -16.721 -12.525 17.062 1.00 97.38 90 ILE A O 1
ATOM 670 N N . ARG A 1 91 ? -15.503 -11.825 15.306 1.00 95.75 91 ARG A N 1
ATOM 671 C CA . ARG A 1 91 ? -15.764 -12.994 14.449 1.00 95.75 91 ARG A CA 1
ATOM 672 C C . ARG A 1 91 ? -14.465 -13.644 14.007 1.00 95.75 91 ARG A C 1
ATOM 674 O O . ARG A 1 91 ? -13.482 -12.938 13.778 1.00 95.75 91 ARG A O 1
ATOM 681 N N . THR A 1 92 ? -14.474 -14.965 13.874 1.00 95.62 92 THR A N 1
ATOM 682 C CA . THR A 1 92 ? -13.331 -15.764 13.432 1.00 95.62 92 THR A CA 1
ATOM 683 C C . THR A 1 92 ? -13.639 -16.514 12.144 1.00 95.62 92 THR A C 1
ATOM 685 O O . THR A 1 92 ? -14.784 -16.882 11.873 1.00 95.62 92 THR A O 1
ATOM 688 N N . TYR A 1 93 ? -12.593 -16.744 11.357 1.00 94.62 93 TYR A N 1
ATOM 689 C CA . TYR A 1 93 ? -12.659 -17.404 10.060 1.00 94.62 93 TYR A CA 1
ATOM 690 C C . TYR A 1 93 ? -11.518 -18.409 9.949 1.00 94.62 93 TYR A C 1
ATOM 692 O O . TYR A 1 93 ? -10.404 -18.135 10.409 1.00 94.62 93 TYR A O 1
ATOM 700 N N . ASP A 1 94 ? -11.795 -19.568 9.365 1.00 93.06 94 ASP A N 1
ATOM 701 C CA . ASP A 1 94 ? -10.809 -20.638 9.216 1.00 93.06 94 ASP A CA 1
ATOM 702 C C . ASP A 1 94 ? -9.831 -20.406 8.050 1.00 93.06 94 ASP A C 1
ATOM 704 O O . ASP A 1 94 ? -9.903 -19.406 7.332 1.00 93.06 94 ASP A O 1
ATOM 708 N N . ALA A 1 95 ? -8.883 -21.330 7.876 1.00 91.31 95 ALA A N 1
ATOM 709 C CA . ALA A 1 95 ? -7.892 -21.291 6.801 1.00 91.31 95 ALA A CA 1
ATOM 710 C C . ALA A 1 95 ? -8.501 -21.409 5.397 1.00 91.31 95 ALA A C 1
ATOM 712 O O . ALA A 1 95 ? -7.916 -20.900 4.445 1.00 91.31 95 ALA A O 1
ATOM 713 N N . ALA A 1 96 ? -9.675 -22.036 5.266 1.00 89.06 96 ALA A N 1
ATOM 714 C CA . ALA A 1 96 ? -10.398 -22.089 4.003 1.00 89.06 96 ALA A CA 1
ATOM 715 C C . ALA A 1 96 ? -11.083 -20.754 3.694 1.00 89.06 96 ALA A C 1
ATOM 717 O O . ALA A 1 96 ? -11.332 -20.478 2.531 1.00 89.06 96 ALA A O 1
ATOM 718 N N . GLY A 1 97 ? -11.344 -19.921 4.704 1.00 88.94 97 GLY A N 1
ATOM 719 C CA . GLY A 1 97 ? -12.036 -18.640 4.596 1.00 88.94 97 GLY A CA 1
ATOM 720 C C . GLY A 1 97 ? -13.516 -18.702 4.969 1.00 88.94 97 GLY A C 1
ATOM 721 O O . GLY A 1 97 ? -14.243 -17.735 4.727 1.00 88.94 97 GLY A O 1
ATOM 722 N N . ALA A 1 98 ? -13.972 -19.803 5.568 1.00 89.50 98 ALA A N 1
ATOM 723 C CA . ALA A 1 98 ? -15.337 -19.943 6.051 1.00 89.50 98 ALA A CA 1
ATOM 724 C C . ALA A 1 98 ? -15.502 -19.306 7.448 1.00 89.50 98 ALA A C 1
ATOM 726 O O . ALA A 1 98 ? -14.579 -19.359 8.271 1.00 89.50 98 ALA A O 1
ATOM 727 N N . PRO A 1 99 ? -16.671 -18.709 7.752 1.00 92.19 99 PRO A N 1
ATOM 728 C CA . PRO A 1 99 ? -17.001 -18.263 9.103 1.00 92.19 99 PRO A CA 1
ATOM 729 C C . PRO A 1 99 ? -16.960 -19.429 10.092 1.00 92.19 99 PRO A C 1
ATOM 731 O O . PRO A 1 99 ? -17.574 -20.471 9.853 1.00 92.19 99 PRO A O 1
ATOM 734 N N . ARG A 1 100 ? -16.247 -19.254 11.209 1.00 92.56 100 ARG A N 1
ATOM 735 C CA . ARG A 1 100 ? -16.022 -20.324 12.186 1.00 92.56 100 ARG A CA 1
ATOM 736 C C . ARG A 1 100 ? -16.769 -20.094 13.489 1.00 92.56 100 ARG A C 1
ATOM 738 O O . ARG A 1 100 ? -17.508 -20.982 13.898 1.00 92.56 100 ARG A O 1
ATOM 745 N N . GLN A 1 101 ? -16.568 -18.951 14.141 1.00 94.06 101 GLN A N 1
ATOM 746 C CA . GLN A 1 101 ? -17.244 -18.594 15.392 1.00 94.06 101 GLN A CA 1
ATOM 747 C C . GLN A 1 101 ? -17.491 -17.090 15.480 1.00 94.06 101 GLN A C 1
ATOM 749 O O . GLN A 1 101 ? -16.770 -16.280 14.891 1.00 94.06 101 GLN A O 1
ATOM 754 N N . TYR A 1 102 ? -18.475 -16.706 16.285 1.00 94.81 102 TYR A N 1
ATOM 755 C CA . TYR A 1 102 ? -18.718 -15.322 16.671 1.00 94.81 102 TYR A CA 1
ATOM 756 C C . TYR A 1 102 ? -18.863 -15.202 18.189 1.00 94.81 102 TYR A C 1
ATOM 758 O O . TYR A 1 102 ? -19.517 -16.011 18.844 1.00 94.81 102 TYR A O 1
ATOM 766 N N . PHE A 1 103 ? -18.255 -14.158 18.743 1.00 96.50 103 PHE A N 1
ATOM 767 C CA . PHE A 1 103 ? -18.196 -13.859 20.170 1.00 96.50 103 PHE A CA 1
ATOM 768 C C . PHE A 1 103 ? -18.864 -12.508 20.396 1.00 96.50 103 PHE A C 1
ATOM 770 O O . PHE A 1 103 ? -18.390 -11.472 19.916 1.00 96.50 103 PHE A O 1
ATOM 777 N N . LYS A 1 104 ? -19.996 -12.511 21.094 1.00 96.06 104 LYS A N 1
ATOM 778 C CA . LYS A 1 104 ? -20.771 -11.304 21.369 1.00 96.06 104 LYS A CA 1
ATOM 779 C C . LYS A 1 104 ? -20.149 -10.572 22.544 1.00 96.06 104 LYS A C 1
ATOM 781 O O . LYS A 1 104 ? -19.941 -11.131 23.619 1.00 96.06 104 LYS A O 1
ATOM 786 N N . LEU A 1 105 ? -19.916 -9.284 22.350 1.00 97.12 105 LEU A N 1
ATOM 787 C CA . LEU A 1 105 ? -19.428 -8.370 23.376 1.00 97.12 105 LEU A CA 1
ATOM 788 C C . LEU A 1 105 ? -20.572 -7.545 23.985 1.00 97.12 105 LEU A C 1
ATOM 790 O O . LEU A 1 105 ? -20.363 -6.437 24.481 1.00 97.12 105 LEU A O 1
ATOM 794 N N . TYR A 1 106 ? -21.785 -8.099 23.947 1.00 96.31 106 TYR A N 1
ATOM 795 C CA . TYR A 1 106 ? -22.989 -7.562 24.568 1.00 96.31 106 TYR A CA 1
ATOM 796 C C . TYR A 1 106 ? -23.821 -8.669 25.215 1.00 96.31 106 TYR A C 1
ATOM 798 O O . TYR A 1 106 ? -23.762 -9.836 24.816 1.00 96.31 106 TYR A O 1
ATOM 806 N N . SER A 1 107 ? -24.616 -8.302 26.217 1.00 95.38 107 SER A N 1
ATOM 807 C CA . SER A 1 107 ? -25.473 -9.246 26.936 1.00 95.38 107 SER A CA 1
ATOM 808 C C . SER A 1 107 ? -26.636 -9.736 26.069 1.00 95.38 107 SER A C 1
ATOM 810 O O . SER A 1 107 ? -27.464 -8.956 25.593 1.00 95.38 107 SER A O 1
ATOM 812 N N . SER A 1 108 ? -26.703 -11.051 25.873 1.00 92.62 108 SER A N 1
ATOM 813 C CA . SER A 1 108 ? -27.681 -11.735 25.018 1.00 92.62 108 SER A CA 1
ATOM 814 C C . SER A 1 108 ? -27.976 -13.144 25.550 1.00 92.62 108 SER A C 1
ATOM 816 O O . SER A 1 108 ? -27.462 -13.532 26.597 1.00 92.62 108 SER A O 1
ATOM 818 N N . ALA A 1 109 ? -28.839 -13.911 24.873 1.00 89.19 109 ALA A N 1
ATOM 819 C CA . ALA A 1 109 ? -29.232 -15.244 25.345 1.00 89.19 109 ALA A CA 1
ATOM 820 C C . ALA A 1 109 ? -28.083 -16.269 25.304 1.00 89.19 109 ALA A C 1
ATOM 822 O O . ALA A 1 109 ? -27.983 -17.118 26.185 1.00 89.19 109 ALA A O 1
ATOM 823 N N . SER A 1 110 ? -27.206 -16.146 24.308 1.00 90.44 110 SER A N 1
ATOM 824 C CA . SER A 1 110 ? -25.942 -16.875 24.198 1.00 90.44 110 SER A CA 1
ATOM 825 C C . SER A 1 110 ? -24.846 -15.892 23.826 1.00 90.44 110 SER A C 1
ATOM 827 O O . SER A 1 110 ? -25.039 -15.116 22.892 1.00 90.44 110 SER A O 1
ATOM 829 N N . LEU A 1 111 ? -23.707 -15.946 24.516 1.00 92.25 111 LEU A N 1
ATOM 830 C CA . LEU A 1 111 ? -22.587 -15.021 24.319 1.00 92.25 111 LEU A CA 1
ATOM 831 C C . LEU A 1 111 ? -21.643 -15.418 23.175 1.00 92.25 111 LEU A C 1
ATOM 833 O O . LEU A 1 111 ? -20.809 -14.611 22.779 1.00 92.25 111 LEU A O 1
ATOM 837 N N . ALA A 1 112 ? -21.775 -16.624 22.627 1.00 93.69 112 ALA A N 1
ATOM 838 C CA . ALA A 1 112 ? -21.018 -17.074 21.464 1.00 93.69 112 ALA A CA 1
ATOM 839 C C . ALA A 1 112 ? -21.849 -18.044 20.611 1.00 93.69 112 ALA A C 1
ATOM 841 O O . ALA A 1 112 ? -22.867 -18.573 21.072 1.00 93.69 112 ALA A O 1
ATOM 842 N N . GLY A 1 113 ? -21.421 -18.271 19.375 1.00 93.12 113 GLY A N 1
ATOM 843 C CA . GLY A 1 113 ? -21.975 -19.299 18.500 1.00 93.12 113 GLY A CA 1
ATOM 844 C C . GLY A 1 113 ? -21.002 -19.692 17.394 1.00 93.12 113 GLY A C 1
ATOM 845 O O . GLY A 1 113 ? -19.975 -19.037 17.198 1.00 93.12 113 GLY A O 1
ATOM 846 N N . ASP A 1 114 ? -21.332 -20.777 16.701 1.00 92.75 114 ASP A N 1
ATOM 847 C CA . ASP A 1 114 ? -20.535 -21.332 15.610 1.00 92.75 114 ASP A CA 1
ATOM 848 C C . ASP A 1 114 ? -21.093 -20.902 14.243 1.00 92.75 114 ASP A C 1
ATOM 850 O O . ASP A 1 114 ? -22.284 -20.628 14.093 1.00 92.75 114 ASP A O 1
ATOM 854 N N . GLY A 1 115 ? -20.226 -20.868 13.232 1.00 91.00 115 GLY A N 1
ATOM 855 C CA . GLY A 1 115 ? -20.566 -20.508 11.858 1.00 91.00 115 GLY A CA 1
ATOM 856 C C . GLY A 1 115 ? -20.716 -19.003 11.621 1.00 91.00 115 GLY A C 1
ATOM 857 O O . GLY A 1 115 ? -20.108 -18.169 12.298 1.00 91.00 115 GLY A O 1
ATOM 858 N N . ALA A 1 116 ? -21.498 -18.660 10.596 1.00 89.19 116 ALA A N 1
ATOM 859 C CA . ALA A 1 116 ? -21.798 -17.277 10.247 1.00 89.19 116 ALA A CA 1
ATOM 860 C C . ALA A 1 116 ? -22.757 -16.656 11.271 1.00 89.19 116 ALA A C 1
ATOM 862 O O . ALA A 1 116 ? -23.693 -17.302 11.737 1.00 89.19 116 ALA A O 1
ATOM 863 N N . PHE A 1 117 ? -22.538 -15.385 11.604 1.00 89.25 117 PHE A N 1
ATOM 864 C CA . PHE A 1 117 ? -23.458 -14.649 12.463 1.00 89.25 117 PHE A CA 1
ATOM 865 C C . PHE A 1 117 ? -24.717 -14.259 11.682 1.00 89.25 117 PHE A C 1
ATOM 867 O O . PHE A 1 117 ? -24.613 -13.590 10.657 1.00 89.25 117 PHE A O 1
ATOM 874 N N . ASP A 1 118 ? -25.888 -14.618 12.208 1.00 82.81 118 ASP A N 1
ATOM 875 C CA . ASP A 1 118 ? -27.188 -14.159 11.716 1.00 82.81 118 ASP A CA 1
ATOM 876 C C . ASP A 1 118 ? -27.696 -12.980 12.573 1.00 82.81 118 ASP A C 1
ATOM 878 O O . ASP A 1 118 ? -28.074 -13.180 13.734 1.00 82.81 118 ASP A O 1
ATOM 882 N N . PRO A 1 119 ? -27.748 -11.749 12.027 1.00 75.94 119 PRO A N 1
ATOM 883 C CA . PRO A 1 119 ? -28.245 -10.579 12.748 1.00 75.94 119 PRO A CA 1
ATOM 884 C C . PRO A 1 119 ? -29.713 -10.682 13.177 1.00 75.94 119 PRO A C 1
ATOM 886 O O . PRO A 1 119 ? -30.110 -10.011 14.132 1.00 75.94 119 PRO A O 1
ATOM 889 N N . SER A 1 120 ? -30.529 -11.488 12.491 1.00 73.00 120 SER A N 1
ATOM 890 C CA . SER A 1 120 ? -31.964 -11.597 12.774 1.00 73.00 120 SER A CA 1
ATOM 891 C C . SER A 1 120 ? -32.252 -12.374 14.063 1.00 73.00 120 SER A C 1
ATOM 893 O O . SER A 1 120 ? -33.183 -12.030 14.794 1.00 73.00 120 SER A O 1
ATOM 895 N N . GLY A 1 121 ? -31.403 -13.351 14.403 1.00 69.75 121 GLY A N 1
ATOM 896 C CA . GLY A 1 121 ? -31.538 -14.178 15.605 1.00 69.75 121 GLY A CA 1
ATOM 897 C C . GLY A 1 121 ? -31.337 -13.425 16.928 1.00 69.75 121 GLY A C 1
ATOM 898 O O . GLY A 1 121 ? -31.824 -13.872 17.966 1.00 69.75 121 GLY A O 1
ATOM 899 N N . ASP A 1 122 ? -30.667 -12.269 16.900 1.00 71.00 122 ASP A N 1
ATOM 900 C CA . ASP A 1 122 ? -30.461 -11.381 18.056 1.00 71.00 122 ASP A CA 1
ATOM 901 C C . ASP A 1 122 ? -31.205 -10.040 17.922 1.00 71.00 122 ASP A C 1
ATOM 903 O O . ASP A 1 122 ? -30.914 -9.085 18.651 1.00 71.00 122 ASP A O 1
ATOM 907 N N . ALA A 1 123 ? -32.166 -9.946 16.998 1.00 73.06 123 ALA A N 1
ATOM 908 C CA . ALA A 1 123 ? -32.919 -8.720 16.781 1.00 73.06 123 ALA A CA 1
ATOM 909 C C . ALA A 1 123 ? -33.648 -8.279 18.060 1.00 73.06 123 ALA A C 1
ATOM 911 O O . ALA A 1 123 ? -34.333 -9.053 18.736 1.00 73.06 123 ALA A O 1
ATOM 912 N N . VAL A 1 124 ? -33.523 -6.991 18.378 1.00 82.81 124 VAL A N 1
ATOM 913 C CA . VAL A 1 124 ? -34.231 -6.372 19.497 1.00 82.81 124 VAL A CA 1
ATOM 914 C C . VAL A 1 124 ? -35.740 -6.400 19.205 1.00 82.81 124 VAL A C 1
ATOM 916 O O . VAL A 1 124 ? -36.166 -5.842 18.191 1.00 82.81 124 VAL A O 1
ATOM 919 N N . PRO A 1 125 ? -36.583 -6.978 20.084 1.00 84.56 125 PRO A N 1
ATOM 920 C CA . PRO A 1 125 ? -38.029 -6.960 19.895 1.00 84.56 125 PRO A CA 1
ATOM 921 C C . PRO A 1 125 ? -38.577 -5.530 19.832 1.00 84.56 125 PRO A C 1
ATOM 923 O O . PRO A 1 125 ? -38.223 -4.691 20.659 1.00 84.56 125 PRO A O 1
ATOM 926 N N . ALA A 1 126 ? -39.525 -5.261 18.929 1.00 84.31 126 ALA A N 1
ATOM 927 C CA . ALA A 1 126 ? -40.105 -3.921 18.747 1.00 84.31 126 ALA A CA 1
ATOM 928 C C . ALA A 1 126 ? -40.690 -3.304 20.037 1.00 84.31 126 ALA A C 1
ATOM 930 O O . ALA A 1 126 ? -40.729 -2.087 20.185 1.00 84.31 126 ALA A O 1
ATOM 931 N N . LYS A 1 127 ? -41.134 -4.144 20.981 1.00 86.12 127 LYS A N 1
ATOM 932 C CA . LYS A 1 127 ? -41.695 -3.749 22.284 1.00 86.12 127 LYS A CA 1
ATOM 933 C C . LYS A 1 127 ? -40.825 -4.198 23.468 1.00 86.12 127 LYS A C 1
ATOM 935 O O . LYS A 1 127 ? -41.359 -4.497 24.533 1.00 86.12 127 LYS A O 1
ATOM 940 N N . TRP A 1 128 ? -39.498 -4.263 23.306 1.00 87.94 128 TRP A N 1
ATOM 941 C CA . TRP A 1 128 ? -38.560 -4.688 24.365 1.00 87.94 128 TRP A CA 1
ATOM 942 C C . TRP A 1 128 ? -38.757 -3.923 25.687 1.00 87.94 128 TRP A C 1
ATOM 944 O O . TRP A 1 128 ? -38.632 -4.500 26.764 1.00 87.94 128 TRP A O 1
ATOM 954 N N . TYR A 1 129 ? -39.131 -2.641 25.615 1.00 86.44 129 TYR A N 1
ATOM 955 C CA . TYR A 1 129 ? -39.371 -1.768 26.770 1.00 86.44 129 TYR A CA 1
ATOM 956 C C . TYR A 1 129 ? -40.579 -2.196 27.613 1.00 86.44 129 TYR A C 1
ATOM 958 O O . TYR A 1 129 ? -40.697 -1.790 28.765 1.00 86.44 129 TYR A O 1
ATOM 966 N N . GLN A 1 130 ? -41.468 -3.034 27.070 1.00 87.19 130 GLN A N 1
ATOM 967 C CA . GLN A 1 130 ? -42.568 -3.649 27.815 1.00 87.19 130 GLN A CA 1
ATOM 968 C C . GLN A 1 130 ? -42.127 -4.902 28.581 1.00 87.19 130 GLN A C 1
ATOM 970 O O . GLN A 1 130 ? -42.963 -5.518 29.226 1.00 87.19 130 GLN A O 1
ATOM 975 N N . GLN A 1 131 ? -40.849 -5.293 28.508 1.00 88.94 131 GLN A N 1
ATOM 976 C CA . GLN A 1 131 ? -40.284 -6.484 29.150 1.00 88.94 131 GLN A CA 1
ATOM 977 C C . GLN A 1 131 ? -39.065 -6.146 30.048 1.00 88.94 131 GLN A C 1
ATOM 979 O O . GLN A 1 131 ? -37.989 -6.723 29.858 1.00 88.94 131 GLN A O 1
ATOM 984 N N . PRO A 1 132 ? -39.188 -5.242 31.045 1.00 89.69 132 PRO A N 1
ATOM 985 C CA . PRO A 1 132 ? -38.095 -4.825 31.941 1.00 89.69 132 PRO A CA 1
ATOM 986 C C . PRO A 1 132 ? -37.401 -5.962 32.710 1.00 89.69 132 PRO A C 1
ATOM 988 O O . PRO A 1 132 ? -36.232 -5.840 33.071 1.00 89.69 132 PRO A O 1
ATOM 991 N N . ALA A 1 133 ? -38.085 -7.090 32.931 1.00 90.25 133 ALA A N 1
ATOM 992 C CA . ALA A 1 133 ? -37.482 -8.266 33.561 1.00 90.25 133 ALA A CA 1
ATOM 993 C C . ALA A 1 133 ? -36.443 -8.966 32.656 1.00 90.25 133 ALA A C 1
ATOM 995 O O . ALA A 1 133 ? -35.573 -9.682 33.155 1.00 90.25 133 ALA A O 1
ATOM 996 N N . LEU A 1 134 ? -36.527 -8.772 31.334 1.00 90.25 134 LEU A N 1
ATOM 997 C CA . LEU A 1 134 ? -35.672 -9.415 30.329 1.00 90.25 134 LEU A CA 1
ATOM 998 C C . LEU A 1 134 ? -34.691 -8.441 29.679 1.00 90.25 134 LEU A C 1
ATOM 1000 O O . LEU A 1 134 ? -33.588 -8.854 29.325 1.00 90.25 134 LEU A O 1
ATOM 1004 N N . TRP A 1 135 ? -35.083 -7.177 29.520 1.00 90.88 135 TRP A N 1
ATOM 1005 C CA . TRP A 1 135 ? -34.334 -6.172 28.773 1.00 90.88 135 TRP A CA 1
ATOM 1006 C C . TRP A 1 135 ? -34.062 -4.925 29.604 1.00 90.88 135 TRP A C 1
ATOM 1008 O O . TRP A 1 135 ? -34.859 -4.521 30.448 1.00 90.88 135 TRP A O 1
ATOM 1018 N N . THR A 1 136 ? -32.952 -4.267 29.295 1.00 92.75 136 THR A N 1
ATOM 1019 C CA . THR A 1 136 ? -32.628 -2.936 29.802 1.00 92.75 136 THR A CA 1
ATOM 1020 C C . THR A 1 136 ? -32.009 -2.088 28.711 1.00 92.75 136 THR A C 1
ATOM 1022 O O . THR A 1 136 ? -31.225 -2.577 27.905 1.00 92.75 136 THR A O 1
ATOM 1025 N N . ASP A 1 137 ? -32.294 -0.792 28.746 1.00 93.69 137 ASP A N 1
ATOM 1026 C CA . ASP A 1 137 ? -31.596 0.204 27.942 1.00 93.69 137 ASP A CA 1
ATOM 1027 C C . ASP A 1 137 ? -30.303 0.635 28.639 1.00 93.69 137 ASP A C 1
ATOM 1029 O O . ASP A 1 137 ? -30.328 1.189 29.746 1.00 93.69 137 ASP A O 1
ATOM 1033 N N . LEU A 1 138 ? -29.158 0.374 28.005 1.00 94.88 138 LEU A N 1
ATOM 1034 C CA . LEU A 1 138 ? -27.863 0.846 28.496 1.00 94.88 138 LEU A CA 1
ATOM 1035 C C . LEU A 1 138 ? -27.724 2.362 28.357 1.00 94.88 138 LEU A C 1
ATOM 1037 O O . LEU A 1 138 ? -27.068 2.984 29.195 1.00 94.88 138 LEU A O 1
ATOM 1041 N N . ASN A 1 139 ? -28.384 2.960 27.365 1.00 94.12 139 ASN A N 1
ATOM 1042 C CA . ASN A 1 139 ? -28.331 4.386 27.077 1.00 94.12 139 ASN A CA 1
ATOM 1043 C C . ASN A 1 139 ? -29.462 5.193 27.742 1.00 94.12 139 ASN A C 1
ATOM 1045 O O . ASN A 1 139 ? -29.649 6.361 27.420 1.00 94.12 139 ASN A O 1
ATOM 1049 N N . GLN A 1 140 ? -30.198 4.608 28.696 1.00 92.00 140 GLN A N 1
ATOM 1050 C CA . GLN A 1 140 ? -31.305 5.291 29.374 1.00 92.00 140 GLN A CA 1
ATOM 1051 C C . GLN A 1 140 ? -30.830 6.602 30.037 1.00 92.00 140 GLN A C 1
ATOM 1053 O O . GLN A 1 140 ? -29.934 6.539 30.887 1.00 92.00 140 GLN A O 1
ATOM 1058 N N . PRO A 1 141 ? -31.401 7.776 29.717 1.00 90.38 141 PRO A N 1
ATOM 1059 C CA . PRO A 1 141 ? -30.940 9.033 30.290 1.00 90.38 141 PRO A CA 1
ATOM 1060 C C . PRO A 1 141 ? -31.425 9.254 31.729 1.00 90.38 141 PRO A C 1
ATOM 1062 O O . PRO A 1 141 ? -32.421 8.675 32.161 1.00 90.38 141 PRO A O 1
ATOM 1065 N N . VAL A 1 142 ? -30.748 10.150 32.449 1.00 89.00 142 VAL A N 1
ATOM 1066 C CA . VAL A 1 142 ? -31.216 10.728 33.724 1.00 89.00 142 VAL A CA 1
ATOM 1067 C C . VAL A 1 142 ? -31.508 12.212 33.517 1.00 89.00 142 VAL A C 1
ATOM 1069 O O . VAL A 1 142 ? -30.745 12.902 32.843 1.00 89.00 142 VAL A O 1
ATOM 1072 N N . GLN A 1 143 ? -32.616 12.707 34.068 1.00 85.44 143 GLN A N 1
ATOM 1073 C CA . GLN A 1 143 ? -32.986 14.122 33.989 1.00 85.44 143 GLN A CA 1
ATOM 1074 C C . GLN A 1 143 ? -32.248 14.933 35.056 1.00 85.44 143 GLN A C 1
ATOM 1076 O O . GLN A 1 143 ? -32.361 14.631 36.242 1.00 85.44 143 GLN A O 1
ATOM 1081 N N . ILE A 1 144 ? -31.545 15.989 34.646 1.00 81.06 144 ILE A N 1
ATOM 1082 C CA . ILE A 1 144 ? -30.916 16.961 35.551 1.00 81.06 144 ILE A CA 1
ATOM 1083 C C . ILE A 1 144 ? -31.240 18.364 35.060 1.00 81.06 144 ILE A C 1
ATOM 1085 O O . ILE A 1 144 ? -30.927 18.699 33.919 1.00 81.06 144 ILE A O 1
ATOM 1089 N N . ASN A 1 145 ? -31.828 19.201 35.917 1.00 80.94 145 ASN A N 1
ATOM 1090 C CA . ASN A 1 145 ? -32.149 20.600 35.599 1.00 80.94 145 ASN A CA 1
ATOM 1091 C C . ASN A 1 145 ? -32.908 20.763 34.261 1.00 80.94 145 ASN A C 1
ATOM 1093 O O . ASN A 1 145 ? -32.640 21.688 33.500 1.00 80.94 145 ASN A O 1
ATOM 1097 N N . GLY A 1 146 ? -33.818 19.832 33.949 1.00 76.00 146 GLY A N 1
ATOM 1098 C CA . GLY A 1 146 ? -34.604 19.835 32.708 1.00 76.00 146 GLY A CA 1
ATOM 1099 C C . GLY A 1 146 ? -33.874 19.332 31.453 1.00 76.00 146 GLY A C 1
ATOM 1100 O O . GLY A 1 146 ? -34.454 19.381 30.372 1.00 76.00 146 GLY A O 1
ATOM 1101 N N . ALA A 1 147 ? -32.633 18.843 31.571 1.00 78.56 147 ALA A N 1
ATOM 1102 C CA . ALA A 1 147 ? -31.866 18.257 30.473 1.00 78.56 147 ALA A CA 1
ATOM 1103 C C . ALA A 1 147 ? -31.587 16.761 30.697 1.00 78.56 147 ALA A C 1
ATOM 1105 O O . ALA A 1 147 ? -31.175 16.339 31.781 1.00 78.56 147 ALA A O 1
ATOM 1106 N N . SER A 1 148 ? -31.730 15.964 29.637 1.00 87.69 148 SER A N 1
ATOM 1107 C CA . SER A 1 148 ? -31.401 14.535 29.649 1.00 87.69 148 SER A CA 1
ATOM 1108 C C . SER A 1 148 ? -29.884 14.334 29.586 1.00 87.69 148 SER A C 1
ATOM 1110 O O . SER A 1 148 ? -29.230 14.811 28.655 1.00 87.69 148 SER A O 1
ATOM 1112 N N . ARG A 1 149 ? -29.299 13.601 30.535 1.00 88.12 149 ARG A N 1
ATOM 1113 C CA . ARG A 1 149 ? -27.898 13.152 30.488 1.00 88.12 149 ARG A CA 1
ATOM 1114 C C . ARG A 1 149 ? -27.832 11.687 30.090 1.00 88.12 149 ARG A C 1
ATOM 1116 O O . ARG A 1 149 ? -28.404 10.844 30.773 1.00 88.12 149 ARG A O 1
ATOM 1123 N N . TYR A 1 150 ? -27.116 11.404 29.008 1.00 91.06 150 TYR A N 1
ATOM 1124 C CA . TYR A 1 150 ? -26.953 10.062 28.454 1.00 91.06 150 TYR A CA 1
ATOM 1125 C C . TYR A 1 150 ? -25.589 9.470 28.835 1.00 91.06 150 TYR A C 1
ATOM 1127 O O . TYR A 1 150 ? -24.601 10.209 28.882 1.00 91.06 150 TYR A O 1
ATOM 1135 N N . PRO A 1 151 ? -25.501 8.155 29.092 1.00 90.94 151 PRO A N 1
ATOM 1136 C CA . PRO A 1 151 ? -24.236 7.498 29.419 1.00 90.94 151 PRO A CA 1
ATOM 1137 C C . PRO A 1 151 ? -23.386 7.116 28.195 1.00 90.94 151 PRO A C 1
ATOM 1139 O O . PRO A 1 151 ? -22.169 7.015 28.344 1.00 90.94 151 PRO A O 1
ATOM 1142 N N . ILE A 1 152 ? -23.990 6.882 27.017 1.00 92.88 152 ILE A N 1
ATOM 1143 C CA . ILE A 1 152 ? -23.283 6.401 25.813 1.00 92.88 152 ILE A CA 1
ATOM 1144 C C . ILE A 1 152 ? -23.397 7.407 24.665 1.00 92.88 152 ILE A C 1
ATOM 1146 O O . ILE A 1 152 ? -22.403 8.025 24.286 1.00 92.88 152 ILE A O 1
ATOM 1150 N N . LEU A 1 153 ? -24.604 7.565 24.117 1.00 92.94 153 LEU A N 1
ATOM 1151 C CA . LEU A 1 153 ? -24.901 8.409 22.962 1.00 92.94 153 LEU A CA 1
ATOM 1152 C C . LEU A 1 153 ? -25.929 9.460 23.367 1.00 92.94 153 LEU A C 1
ATOM 1154 O O . LEU A 1 153 ? -26.998 9.128 23.871 1.00 92.94 153 LEU A O 1
ATOM 1158 N N . ASP A 1 154 ? -25.602 10.725 23.139 1.00 90.81 154 ASP A N 1
ATOM 1159 C CA . ASP A 1 154 ? -26.496 11.831 23.451 1.00 90.81 154 ASP A CA 1
ATOM 1160 C C . ASP A 1 154 ? -27.722 11.828 22.515 1.00 90.81 154 ASP A C 1
ATOM 1162 O O . ASP A 1 154 ? -27.605 11.831 21.295 1.00 90.81 154 ASP A O 1
ATOM 1166 N N . GLY A 1 155 ? -28.923 11.777 23.087 1.00 88.44 155 GLY A N 1
ATOM 1167 C CA . GLY A 1 155 ? -30.179 11.848 22.339 1.00 88.44 155 GLY A CA 1
ATOM 1168 C C . GLY A 1 155 ? -30.742 13.262 22.188 1.00 88.44 155 GLY A C 1
ATOM 1169 O O . GLY A 1 155 ? -31.800 13.436 21.584 1.00 88.44 155 GLY A O 1
ATOM 1170 N N . ASN A 1 156 ? -30.100 14.278 22.767 1.00 86.12 156 ASN A N 1
ATOM 1171 C CA . ASN A 1 156 ? -30.616 15.643 22.753 1.00 86.12 156 ASN A CA 1
ATOM 1172 C C . ASN A 1 156 ? -30.467 16.291 21.368 1.00 86.12 156 ASN A C 1
ATOM 1174 O O . ASN A 1 156 ? -29.434 16.171 20.709 1.00 86.12 156 ASN A O 1
ATOM 1178 N N . SER A 1 157 ? -31.487 17.053 20.964 1.00 82.75 157 SER A N 1
ATOM 1179 C CA . SER A 1 157 ? -31.480 17.875 19.742 1.00 82.75 157 SER A CA 1
ATOM 1180 C C . SER A 1 157 ? -31.235 17.098 18.439 1.00 82.75 157 SER A C 1
ATOM 1182 O O . SER A 1 157 ? -30.707 17.654 17.475 1.00 82.75 157 SER A O 1
ATOM 1184 N N . LEU A 1 158 ? -31.616 15.819 18.398 1.00 86.88 158 LEU A N 1
ATOM 1185 C CA . LEU A 1 158 ? -31.660 15.050 17.160 1.00 86.88 158 LEU A CA 1
ATOM 1186 C C . LEU A 1 158 ? -32.849 15.497 16.299 1.00 86.88 158 LEU A C 1
ATOM 1188 O O . LEU A 1 158 ? -33.972 15.630 16.785 1.00 86.88 158 LEU A O 1
ATOM 1192 N N . THR A 1 159 ? -32.607 15.702 15.010 1.00 85.50 159 THR A N 1
ATOM 1193 C CA . THR A 1 159 ? -33.602 16.139 14.024 1.00 85.50 159 THR A CA 1
ATOM 1194 C C . THR A 1 159 ? -33.640 15.171 12.850 1.00 85.50 159 THR A C 1
ATOM 1196 O O . THR A 1 159 ? -32.620 14.591 12.478 1.00 85.50 159 THR A O 1
ATOM 1199 N N . LEU A 1 160 ? -34.822 14.966 12.268 1.00 83.62 160 LEU A N 1
ATOM 1200 C CA . LEU A 1 160 ? -34.988 14.069 11.127 1.00 83.62 160 LEU A CA 1
ATOM 1201 C C . LEU A 1 160 ? -34.490 14.748 9.844 1.00 83.62 160 LEU A C 1
ATOM 1203 O O . LEU A 1 160 ? -34.998 15.805 9.463 1.00 83.62 160 LEU A O 1
ATOM 1207 N N . LYS A 1 161 ? -33.524 14.129 9.162 1.00 79.88 161 LYS A N 1
ATOM 1208 C CA . LYS A 1 161 ? -32.905 14.630 7.924 1.00 79.88 161 LYS A CA 1
ATOM 1209 C C . LYS A 1 161 ? -32.683 13.480 6.938 1.00 79.88 161 LYS A C 1
ATOM 1211 O O . LYS A 1 161 ? -32.636 12.324 7.346 1.00 79.88 161 LYS A O 1
ATOM 1216 N N . ALA A 1 162 ? -32.559 13.781 5.646 1.00 73.06 162 ALA A N 1
ATOM 1217 C CA . ALA A 1 162 ? -32.073 12.811 4.660 1.00 73.06 162 ALA A CA 1
ATOM 1218 C C . ALA A 1 162 ? -30.545 12.729 4.785 1.00 73.06 162 ALA A C 1
ATOM 1220 O O . ALA A 1 162 ? -29.860 13.699 4.471 1.00 73.06 162 ALA A O 1
ATOM 1221 N N . THR A 1 163 ? -30.037 11.633 5.348 1.00 70.31 163 THR A N 1
ATOM 1222 C CA . THR A 1 163 ? -28.641 11.537 5.827 1.00 70.31 163 THR A CA 1
ATOM 1223 C C . THR A 1 163 ? -27.985 10.184 5.584 1.00 70.31 163 THR A C 1
ATOM 1225 O O . THR A 1 163 ? -26.777 10.062 5.781 1.00 70.31 163 THR A O 1
ATOM 1228 N N . GLY A 1 164 ? -28.749 9.169 5.174 1.00 64.00 164 GLY A N 1
ATOM 1229 C CA . GLY A 1 164 ? -28.216 7.866 4.798 1.00 64.00 164 GLY A CA 1
ATOM 1230 C C . GLY A 1 164 ? -27.345 7.938 3.546 1.00 64.00 164 GLY A C 1
ATOM 1231 O O . GLY A 1 164 ? -27.558 8.774 2.672 1.00 64.00 164 GLY A O 1
ATOM 1232 N N . VAL A 1 165 ? -26.393 7.009 3.448 1.00 72.56 165 VAL A N 1
ATOM 1233 C CA . VAL A 1 165 ? -25.524 6.796 2.271 1.00 72.56 165 VAL A CA 1
ATOM 1234 C C . VAL A 1 165 ? -26.347 6.527 0.997 1.00 72.56 165 VAL A C 1
ATOM 1236 O O . VAL A 1 165 ? -25.926 6.813 -0.117 1.00 72.56 165 VAL A O 1
ATOM 1239 N N . ASP A 1 166 ? -27.548 5.992 1.185 1.00 69.75 166 ASP A N 1
ATOM 1240 C CA . ASP A 1 166 ? -28.583 5.676 0.201 1.00 69.75 166 ASP A CA 1
ATOM 1241 C C . ASP A 1 166 ? -29.702 6.741 0.131 1.00 69.75 166 ASP A C 1
ATOM 1243 O O . ASP A 1 166 ? -30.727 6.533 -0.517 1.00 69.75 166 ASP A O 1
ATOM 1247 N N . GLY A 1 167 ? -29.542 7.872 0.825 1.00 71.94 167 GLY A N 1
ATOM 1248 C CA . GLY A 1 167 ? -30.567 8.908 0.963 1.00 71.94 167 GLY A CA 1
ATOM 1249 C C . GLY A 1 167 ? -31.636 8.617 2.025 1.00 71.94 167 GLY A C 1
ATOM 1250 O O . GLY A 1 167 ? -32.600 9.382 2.139 1.00 71.94 167 GLY A O 1
ATOM 1251 N N . THR A 1 168 ? -31.487 7.555 2.829 1.00 73.00 168 THR A N 1
ATOM 1252 C CA . THR A 1 168 ? -32.425 7.217 3.910 1.00 73.00 168 THR A CA 1
ATOM 1253 C C . THR A 1 168 ? -32.581 8.368 4.910 1.00 73.00 168 THR A C 1
ATOM 1255 O O . THR A 1 168 ? -31.623 9.059 5.272 1.00 73.00 168 THR A O 1
ATOM 1258 N N . LYS A 1 169 ? -33.817 8.585 5.384 1.00 77.62 169 LYS A N 1
ATOM 1259 C CA . LYS A 1 169 ? -34.101 9.567 6.438 1.00 77.62 169 LYS A CA 1
ATOM 1260 C C . LYS A 1 169 ? -33.765 8.993 7.813 1.00 77.62 169 LYS A C 1
ATOM 1262 O O . LYS A 1 169 ? -34.299 7.953 8.198 1.00 77.62 169 LYS A O 1
ATOM 1267 N N . GLY A 1 170 ? -32.941 9.706 8.571 1.00 85.06 170 GLY A N 1
ATOM 1268 C CA . GLY A 1 170 ? -32.559 9.346 9.933 1.00 85.06 170 GLY A CA 1
ATOM 1269 C C . GLY A 1 170 ? -32.468 10.566 10.846 1.00 85.06 170 GLY A C 1
ATOM 1270 O O . GLY A 1 170 ? -32.355 11.706 10.394 1.00 85.06 170 GLY A O 1
ATOM 1271 N N . LEU A 1 171 ? -32.554 10.325 12.151 1.00 88.88 171 LEU A N 1
ATOM 1272 C CA . LEU A 1 171 ? -32.291 11.327 13.175 1.00 88.88 171 LEU A CA 1
ATOM 1273 C C . LEU A 1 171 ? -30.783 11.618 13.224 1.00 88.88 171 LEU A C 1
ATOM 1275 O O . LEU A 1 171 ? -29.983 10.696 13.365 1.00 88.88 171 LEU A O 1
ATOM 1279 N N . THR A 1 172 ? -30.392 12.886 13.121 1.00 89.25 172 THR A N 1
ATOM 1280 C CA . THR A 1 172 ? -28.997 13.346 13.238 1.00 89.25 172 THR A CA 1
ATOM 1281 C C . THR A 1 172 ? -28.923 14.679 13.985 1.00 89.25 172 THR A C 1
ATOM 1283 O O . THR A 1 172 ? -29.947 15.304 14.265 1.00 89.25 172 THR A O 1
ATOM 1286 N N . TYR A 1 173 ? -27.719 15.151 14.293 1.00 86.12 173 TYR A N 1
ATOM 1287 C CA . TYR A 1 173 ? -27.522 16.502 14.818 1.00 86.12 173 TYR A CA 1
ATOM 1288 C C . TYR A 1 173 ? -27.532 17.524 13.676 1.00 86.12 173 TYR A C 1
ATOM 1290 O O . TYR A 1 173 ? -26.844 17.320 12.683 1.00 86.12 173 TYR A O 1
ATOM 1298 N N . ASP A 1 174 ? -28.272 18.623 13.826 1.00 78.94 174 ASP A N 1
ATOM 1299 C CA . ASP A 1 174 ? -28.261 19.745 12.873 1.00 78.94 174 ASP A CA 1
ATOM 1300 C C . ASP A 1 174 ? -27.095 20.696 13.194 1.00 78.94 174 ASP A C 1
ATOM 1302 O O . ASP A 1 174 ? -26.814 20.966 14.370 1.00 78.94 174 ASP A O 1
ATOM 1306 N N . ASP A 1 175 ? -26.400 21.185 12.168 1.00 73.94 175 ASP A N 1
ATOM 1307 C CA . ASP A 1 175 ? -25.326 22.177 12.311 1.00 73.94 175 ASP A CA 1
ATOM 1308 C C . ASP A 1 175 ? -25.825 23.633 12.342 1.00 73.94 175 ASP A C 1
ATOM 1310 O O . ASP A 1 175 ? -25.032 24.557 12.525 1.00 73.94 175 ASP A O 1
ATOM 1314 N N . GLY A 1 176 ? -27.136 23.840 12.213 1.00 72.69 176 GLY A N 1
ATOM 1315 C CA . GLY A 1 176 ? -27.799 25.140 12.146 1.00 72.69 176 GLY A CA 1
ATOM 1316 C C . GLY A 1 176 ? -27.986 25.663 10.719 1.00 72.69 176 GLY A C 1
ATOM 1317 O O . GLY A 1 176 ? -28.721 26.629 10.531 1.00 72.69 176 GLY A O 1
ATOM 1318 N N . SER A 1 177 ? -27.371 25.026 9.716 1.00 69.31 177 SER A N 1
ATOM 1319 C CA . SER A 1 177 ? -27.536 25.327 8.285 1.00 69.31 177 SER A CA 1
ATOM 1320 C C . SER A 1 177 ? -28.516 24.377 7.587 1.00 69.31 177 SER A C 1
ATOM 1322 O O . SER A 1 177 ? -28.748 24.468 6.380 1.00 69.31 177 SER A O 1
ATOM 1324 N N . GLY A 1 178 ? -29.110 23.455 8.346 1.00 71.62 178 GLY A N 1
ATOM 1325 C CA . GLY A 1 178 ? -29.987 22.420 7.831 1.00 71.62 178 GLY A CA 1
ATOM 1326 C C . GLY A 1 178 ? -29.254 21.152 7.387 1.00 71.62 178 GLY A C 1
ATOM 1327 O O . GLY A 1 178 ? -29.939 20.215 6.963 1.00 71.62 178 GLY A O 1
ATOM 1328 N N . GLN A 1 179 ? -27.925 21.106 7.521 1.00 74.06 179 GLN A N 1
ATOM 1329 C CA . GLN A 1 179 ? -27.061 19.962 7.221 1.00 74.06 179 GLN A CA 1
ATOM 1330 C C . GLN A 1 179 ? -26.729 19.158 8.489 1.00 74.06 179 GLN A C 1
ATOM 1332 O O . GLN A 1 179 ? -26.995 19.582 9.616 1.00 74.06 179 GLN A O 1
ATOM 1337 N N . ALA A 1 180 ? -26.161 17.962 8.312 1.00 79.81 180 ALA A N 1
ATOM 1338 C CA . ALA A 1 180 ? -25.717 17.135 9.431 1.00 79.81 180 ALA A CA 1
ATOM 1339 C C . ALA A 1 180 ? -24.437 17.704 10.078 1.00 79.81 180 ALA A C 1
ATOM 1341 O O . ALA A 1 180 ? -23.426 17.909 9.407 1.00 79.81 180 ALA A O 1
ATOM 1342 N N . ALA A 1 181 ? -24.446 17.881 11.401 1.00 79.75 181 ALA A N 1
ATOM 1343 C CA . ALA A 1 181 ? -23.296 18.349 12.182 1.00 79.75 181 ALA A CA 1
ATOM 1344 C C . ALA A 1 181 ? -22.197 17.294 12.376 1.00 79.75 181 ALA A C 1
ATOM 1346 O O . ALA A 1 181 ? -21.091 17.629 12.793 1.00 79.75 181 ALA A O 1
ATOM 1347 N N . VAL A 1 182 ? -22.503 16.024 12.103 1.00 87.31 182 VAL A N 1
ATOM 1348 C CA . VAL A 1 182 ? -21.552 14.909 12.132 1.00 87.31 182 VAL A CA 1
ATOM 1349 C C . VAL A 1 182 ? -21.730 14.122 10.843 1.00 87.31 182 VAL A C 1
ATOM 1351 O O . VAL A 1 182 ? -22.802 13.573 10.581 1.00 87.31 182 VAL A O 1
ATOM 1354 N N . SER A 1 183 ? -20.679 14.066 10.031 1.00 88.38 183 SER A N 1
ATOM 1355 C CA . SER A 1 183 ? -20.704 13.337 8.768 1.00 88.38 183 SER A CA 1
ATOM 1356 C C . SER A 1 183 ? -20.888 11.848 9.037 1.00 88.38 183 SER A C 1
ATOM 1358 O O . SER A 1 183 ? -20.179 11.263 9.863 1.00 88.38 183 SER A O 1
ATOM 1360 N N . GLY A 1 184 ? -21.848 11.229 8.349 1.00 89.75 184 GLY A N 1
ATOM 1361 C CA . GLY A 1 184 ? -22.011 9.785 8.425 1.00 89.75 184 GLY A CA 1
ATOM 1362 C C . GLY A 1 184 ? -22.726 9.239 9.660 1.00 89.75 184 GLY A C 1
ATOM 1363 O O . GLY A 1 184 ? -22.851 8.027 9.829 1.00 89.75 184 GLY A O 1
ATOM 1364 N N . PHE A 1 185 ? -23.217 10.112 10.540 1.00 92.19 185 PHE A N 1
ATOM 1365 C CA . PHE A 1 185 ? -24.013 9.702 11.689 1.00 92.19 185 PHE A CA 1
ATOM 1366 C C . PHE A 1 185 ? -25.504 9.880 11.424 1.00 92.19 185 PHE A C 1
ATOM 1368 O O . PHE A 1 185 ? -25.973 10.981 11.114 1.00 92.19 185 PHE A O 1
ATOM 1375 N N . TYR A 1 186 ? -26.257 8.807 11.634 1.00 91.19 186 TYR A N 1
ATOM 1376 C CA . TYR A 1 186 ? -27.706 8.872 11.724 1.00 91.19 186 TYR A CA 1
ATOM 1377 C C . TYR A 1 186 ? -28.262 7.699 12.530 1.00 91.19 186 TYR A C 1
ATOM 1379 O O . TYR A 1 186 ? -27.644 6.639 12.652 1.00 91.19 186 TYR A O 1
ATOM 1387 N N . VAL A 1 187 ? -29.463 7.897 13.059 1.00 91.19 187 VAL A N 1
ATOM 1388 C CA . VAL A 1 187 ? -30.258 6.880 13.747 1.00 91.19 187 VAL A CA 1
ATOM 1389 C C . VAL A 1 187 ? -31.515 6.646 12.915 1.00 91.19 187 VAL A C 1
ATOM 1391 O O . VAL A 1 187 ? -32.268 7.580 12.637 1.00 91.19 187 VAL A O 1
ATOM 1394 N N . SER A 1 188 ? -31.718 5.414 12.459 1.00 86.81 188 SER A N 1
ATOM 1395 C CA . SER A 1 188 ? -32.813 5.047 11.560 1.00 86.81 188 SER A CA 1
ATOM 1396 C C . SER A 1 188 ? -34.184 5.323 12.184 1.00 86.81 188 SER A C 1
ATOM 1398 O O . SER A 1 188 ? -34.396 5.117 13.380 1.00 86.81 188 SER A O 1
ATOM 1400 N N . ALA A 1 189 ? -35.159 5.718 11.363 1.00 75.88 189 ALA A N 1
ATOM 1401 C CA . ALA A 1 189 ? -36.551 5.863 11.794 1.00 75.88 189 ALA A CA 1
ATOM 1402 C C . ALA A 1 189 ? -37.175 4.540 12.294 1.00 75.88 189 ALA A C 1
ATOM 1404 O O . ALA A 1 189 ? -38.154 4.570 13.033 1.00 75.88 189 ALA A O 1
ATOM 1405 N N . ALA A 1 190 ? -36.591 3.387 11.943 1.00 75.62 190 ALA A N 1
ATOM 1406 C CA . ALA A 1 190 ? -37.011 2.060 12.405 1.00 75.62 190 ALA A CA 1
ATOM 1407 C C . ALA A 1 190 ? -36.492 1.692 13.815 1.00 75.62 190 ALA A C 1
ATOM 1409 O O . ALA A 1 190 ? -36.576 0.536 14.226 1.00 75.62 190 ALA A O 1
ATOM 1410 N N . THR A 1 191 ? -35.925 2.650 14.555 1.00 83.88 191 THR A N 1
ATOM 1411 C CA . THR A 1 191 ? -35.414 2.425 15.914 1.00 83.88 191 THR A CA 1
ATOM 1412 C C . THR A 1 191 ? -36.536 1.942 16.850 1.00 83.88 191 THR A C 1
ATOM 1414 O O . THR A 1 191 ? -37.600 2.563 16.884 1.00 83.88 191 THR A O 1
ATOM 1417 N N . PRO A 1 192 ? -36.327 0.875 17.649 1.00 84.44 192 PRO A N 1
ATOM 1418 C CA . PRO A 1 192 ? -37.355 0.320 18.528 1.00 84.44 192 PRO A CA 1
ATOM 1419 C C . PRO A 1 192 ? -37.516 1.173 19.800 1.00 84.44 192 PRO A C 1
ATOM 1421 O O . PRO A 1 192 ? -37.044 0.810 20.877 1.00 84.44 192 PRO A O 1
ATOM 1424 N N . THR A 1 193 ? -38.144 2.341 19.683 1.00 83.00 193 THR A N 1
ATOM 1425 C CA . THR A 1 193 ? -38.364 3.286 20.790 1.00 83.00 193 THR A CA 1
ATOM 1426 C C . THR A 1 193 ? -39.700 3.058 21.505 1.00 83.00 193 THR A C 1
ATOM 1428 O O . THR A 1 193 ? -40.639 2.470 20.963 1.00 83.00 193 THR A O 1
ATOM 1431 N N . ALA A 1 194 ? -39.795 3.522 22.754 1.00 73.69 194 ALA A N 1
ATOM 1432 C CA . ALA A 1 194 ? -41.062 3.577 23.480 1.00 73.69 194 ALA A CA 1
ATOM 1433 C C . ALA A 1 194 ? -41.937 4.731 22.951 1.00 73.69 194 ALA A C 1
ATOM 1435 O O . ALA A 1 194 ? -41.432 5.761 22.521 1.00 73.69 194 ALA A O 1
ATOM 1436 N N . THR A 1 195 ? -43.261 4.601 22.991 1.00 65.75 195 THR A N 1
ATOM 1437 C CA . THR A 1 195 ? -44.176 5.673 22.558 1.00 65.75 195 THR A CA 1
ATOM 1438 C C . THR A 1 195 ? -44.459 6.665 23.695 1.00 65.75 195 THR A C 1
ATOM 1440 O O . THR A 1 195 ? -44.847 6.229 24.777 1.00 65.75 195 THR A O 1
ATOM 1443 N N . GLY A 1 196 ? -44.346 7.981 23.453 1.00 60.59 196 GLY A N 1
ATOM 1444 C CA . GLY A 1 196 ? -44.798 9.043 24.376 1.00 60.59 196 GLY A CA 1
ATOM 1445 C C . GLY A 1 196 ? -43.739 10.089 24.771 1.00 60.59 196 GLY A C 1
ATOM 1446 O O . GLY A 1 196 ? -42.576 10.014 24.370 1.00 60.59 196 GLY A O 1
ATOM 1447 N N . SER A 1 197 ? -44.149 11.086 25.569 1.00 45.06 197 SER A N 1
ATOM 1448 C CA . SER A 1 197 ? -43.270 12.131 26.121 1.00 45.06 197 SER A CA 1
ATOM 1449 C C . SER A 1 197 ? -42.291 11.526 27.135 1.00 45.06 197 SER A C 1
ATOM 1451 O O . SER A 1 197 ? -42.719 11.025 28.172 1.00 45.06 197 SER A O 1
ATOM 1453 N N . GLY A 1 198 ? -40.990 11.558 26.835 1.00 57.12 198 GLY A N 1
ATOM 1454 C CA . GLY A 1 198 ? -39.941 10.913 27.641 1.00 57.12 198 GLY A CA 1
ATOM 1455 C C . GLY A 1 198 ? -39.300 9.679 26.992 1.00 57.12 198 GLY A C 1
ATOM 1456 O O . GLY A 1 198 ? -38.435 9.056 27.605 1.00 57.12 198 GLY A O 1
ATOM 1457 N N . SER A 1 199 ? -39.687 9.335 25.757 1.00 74.12 199 SER A N 1
ATOM 1458 C CA . SER A 1 199 ? -38.997 8.311 24.966 1.00 74.12 199 SER A CA 1
ATOM 1459 C C . SER A 1 199 ? -37.525 8.667 24.755 1.00 74.12 199 SER A C 1
ATOM 1461 O O . SER A 1 199 ? -37.209 9.763 24.295 1.00 74.12 199 SER A O 1
ATOM 1463 N N . ASN A 1 200 ? -36.632 7.710 25.018 1.00 87.38 200 ASN A N 1
ATOM 1464 C CA . ASN A 1 200 ? -35.248 7.790 24.568 1.00 87.38 200 ASN A CA 1
ATOM 1465 C C . ASN A 1 200 ? -35.228 7.681 23.027 1.00 87.38 200 ASN A C 1
ATOM 1467 O O . ASN A 1 200 ? -35.681 6.658 22.510 1.00 87.38 200 ASN A O 1
ATOM 1471 N N . PRO A 1 201 ? -34.742 8.690 22.278 1.00 86.69 201 PRO A N 1
ATOM 1472 C CA . PRO A 1 201 ? -34.661 8.620 20.817 1.00 86.69 201 PRO A CA 1
ATOM 1473 C C . PRO A 1 201 ? -33.540 7.691 20.319 1.00 86.69 201 PRO A C 1
ATOM 1475 O O . PRO A 1 201 ? -33.528 7.324 19.148 1.00 86.69 201 PRO A O 1
ATOM 1478 N N . VAL A 1 202 ? -32.613 7.301 21.199 1.00 90.06 202 VAL A N 1
ATOM 1479 C CA . VAL A 1 202 ? -31.444 6.455 20.913 1.00 90.06 202 VAL A CA 1
ATOM 1480 C C . VAL A 1 202 ? -31.292 5.338 21.959 1.00 90.06 202 VAL A C 1
ATOM 1482 O O . VAL A 1 202 ? -30.278 5.274 22.664 1.00 90.06 202 VAL A O 1
ATOM 1485 N N . PRO A 1 203 ? -32.299 4.457 22.116 1.00 92.44 203 PRO A N 1
ATOM 1486 C CA . PRO A 1 203 ? -32.210 3.341 23.045 1.00 92.44 203 PRO A CA 1
ATOM 1487 C C . PRO A 1 203 ? -31.123 2.365 22.588 1.00 92.44 203 PRO A C 1
ATOM 1489 O O . PRO A 1 203 ? -30.945 2.130 21.392 1.00 92.44 203 PRO A O 1
ATOM 1492 N N . MET A 1 204 ? -30.420 1.762 23.543 1.00 93.88 204 MET A N 1
ATOM 1493 C CA . MET A 1 204 ? -29.444 0.689 23.322 1.00 93.88 204 MET A CA 1
ATOM 1494 C C . MET A 1 204 ? -29.817 -0.517 24.199 1.00 93.88 204 MET A C 1
ATOM 1496 O O . MET A 1 204 ? -29.198 -0.748 25.244 1.00 93.88 204 MET A O 1
ATOM 1500 N N . PRO A 1 205 ? -30.881 -1.255 23.827 1.00 93.62 205 PRO A N 1
ATOM 1501 C CA . PRO A 1 205 ? -31.428 -2.332 24.633 1.00 93.62 205 PRO A CA 1
ATOM 1502 C C . PRO A 1 205 ? -30.611 -3.622 24.529 1.00 93.62 205 PRO A C 1
ATOM 1504 O O . PRO A 1 205 ? -30.330 -4.127 23.444 1.00 93.62 205 PRO A O 1
ATOM 1507 N N . VAL A 1 206 ? -30.287 -4.199 25.680 1.00 94.31 206 VAL A N 1
ATOM 1508 C CA . VAL A 1 206 ? -29.618 -5.502 25.805 1.00 94.31 206 VAL A CA 1
ATOM 1509 C C . VAL A 1 206 ? -30.372 -6.383 26.795 1.00 94.31 206 VAL A C 1
ATOM 1511 O O . VAL A 1 206 ? -31.189 -5.891 27.582 1.00 94.31 206 VAL A O 1
ATOM 1514 N N . ARG A 1 207 ? -30.109 -7.691 26.770 1.00 92.75 207 ARG A N 1
ATOM 1515 C CA . ARG A 1 207 ? -30.738 -8.623 27.712 1.00 92.75 207 ARG A CA 1
ATOM 1516 C C . ARG A 1 207 ? -30.063 -8.552 29.077 1.00 92.75 207 ARG A C 1
ATOM 1518 O O . ARG A 1 207 ? -28.845 -8.423 29.159 1.00 92.75 207 ARG A O 1
ATOM 1525 N N . TRP A 1 208 ? -30.838 -8.715 30.140 1.00 94.25 208 TRP A N 1
ATOM 1526 C CA . TRP A 1 208 ? -30.289 -8.996 31.462 1.00 94.25 208 TRP A CA 1
ATOM 1527 C C . TRP A 1 208 ? -29.695 -10.405 31.516 1.00 94.25 208 TRP A C 1
ATOM 1529 O O . TRP A 1 208 ? -30.290 -11.356 31.008 1.00 94.25 208 TRP A O 1
ATOM 1539 N N . LEU A 1 209 ? -28.555 -10.547 32.186 1.00 95.31 209 LEU A N 1
ATOM 1540 C CA . LEU A 1 209 ? -28.029 -11.821 32.674 1.00 95.31 209 LEU A CA 1
ATOM 1541 C C . LEU A 1 209 ? -28.140 -11.821 34.197 1.00 95.31 209 LEU A C 1
ATOM 1543 O O . LEU A 1 209 ? -27.628 -10.914 34.850 1.00 95.31 209 LEU A O 1
ATOM 1547 N N . TYR A 1 210 ? -28.824 -12.806 34.766 1.00 94.81 210 TYR A N 1
ATOM 1548 C CA . TYR A 1 210 ? -29.020 -12.909 36.210 1.00 94.81 210 TYR A CA 1
ATOM 1549 C C . TYR A 1 210 ? -27.865 -13.666 36.863 1.00 94.81 210 TYR A C 1
ATOM 1551 O O . TYR A 1 210 ? -27.319 -14.596 36.274 1.00 94.81 210 TYR A O 1
ATOM 1559 N N . VAL A 1 211 ? -27.506 -13.253 38.077 1.00 94.69 211 VAL A N 1
ATOM 1560 C CA . VAL A 1 211 ? -26.451 -13.848 38.902 1.00 94.69 211 VAL A CA 1
ATOM 1561 C C . VAL A 1 211 ? -27.104 -14.547 40.090 1.00 94.69 211 VAL A C 1
ATOM 1563 O O . VAL A 1 211 ? -27.860 -13.915 40.839 1.00 94.69 211 VAL A O 1
ATOM 1566 N N . LEU A 1 212 ? -26.840 -15.842 40.245 1.00 93.94 212 LEU A N 1
ATOM 1567 C CA . LEU A 1 212 ? -27.273 -16.636 41.399 1.00 93.94 212 LEU A CA 1
ATOM 1568 C C . LEU A 1 212 ? -26.289 -16.494 42.568 1.00 93.94 212 LEU A C 1
ATOM 1570 O O . LEU A 1 212 ? -25.175 -15.996 42.395 1.00 93.94 212 LEU A O 1
ATOM 1574 N N . ALA A 1 213 ? -26.707 -16.881 43.774 1.00 90.44 213 ALA A N 1
ATOM 1575 C CA . ALA A 1 213 ? -25.915 -16.730 44.996 1.00 90.44 213 ALA A CA 1
ATOM 1576 C C . ALA A 1 213 ? -24.560 -17.462 44.943 1.00 90.44 213 ALA A C 1
ATOM 1578 O O . ALA A 1 213 ? -23.601 -17.010 45.565 1.00 90.44 213 ALA A O 1
ATOM 1579 N N . ASP A 1 214 ? -24.464 -18.544 44.169 1.00 91.31 214 ASP A N 1
ATOM 1580 C CA . ASP A 1 214 ? -23.221 -19.276 43.887 1.00 91.31 214 ASP A CA 1
ATOM 1581 C C . ASP A 1 214 ? -22.322 -18.630 42.809 1.00 91.31 214 ASP A C 1
ATOM 1583 O O . ASP A 1 214 ? -21.237 -19.136 42.527 1.00 91.31 214 ASP A O 1
ATOM 1587 N N . GLY A 1 215 ? -22.747 -17.513 42.208 1.00 87.75 215 GLY A N 1
ATOM 1588 C CA . GLY A 1 215 ? -22.032 -16.804 41.144 1.00 87.75 215 GLY A CA 1
ATOM 1589 C C . GLY A 1 215 ? -22.382 -17.250 39.720 1.00 87.75 215 GLY A C 1
ATOM 1590 O O . GLY A 1 215 ? -21.855 -16.676 38.763 1.00 87.75 215 GLY A O 1
ATOM 1591 N N . THR A 1 216 ? -23.276 -18.228 39.543 1.00 91.62 216 THR A N 1
ATOM 1592 C CA . THR A 1 216 ? -23.693 -18.701 38.216 1.00 91.62 216 THR A CA 1
ATOM 1593 C C . THR A 1 216 ? -24.416 -17.598 37.443 1.00 91.62 216 THR A C 1
ATOM 1595 O O . THR A 1 216 ? -25.359 -16.983 37.945 1.00 91.62 216 THR A O 1
ATOM 1598 N N . LEU A 1 217 ? -23.996 -17.372 36.193 1.00 92.38 217 LEU A N 1
ATOM 1599 C CA . LEU A 1 217 ? -24.646 -16.457 35.257 1.00 92.38 217 LEU A CA 1
ATOM 1600 C C . LEU A 1 217 ? -25.677 -17.190 34.404 1.00 92.38 217 LEU A C 1
ATOM 1602 O O . LEU A 1 217 ? -25.362 -18.189 33.758 1.00 92.38 217 LEU A O 1
ATOM 1606 N N . VAL A 1 218 ? -26.897 -16.661 34.354 1.00 92.25 218 VAL A N 1
ATOM 1607 C CA . VAL A 1 218 ? -28.025 -17.304 33.675 1.00 92.25 218 VAL A CA 1
ATOM 1608 C C . VAL A 1 218 ? -28.776 -16.303 32.805 1.00 92.25 218 VAL A C 1
ATOM 1610 O O . VAL A 1 218 ? -29.111 -15.199 33.239 1.00 92.25 218 VAL A O 1
ATOM 1613 N N . SER A 1 219 ? -29.098 -16.704 31.573 1.00 91.38 219 SER A N 1
ATOM 1614 C CA . SER A 1 219 ? -30.030 -15.941 30.742 1.00 91.38 219 SER A CA 1
ATOM 1615 C C . SER A 1 219 ? -31.485 -16.237 31.141 1.00 91.38 219 SER A C 1
ATOM 1617 O O . SER A 1 219 ? -31.874 -17.408 31.200 1.00 91.38 219 SER A O 1
ATOM 1619 N N . PRO A 1 220 ? -32.311 -15.211 31.401 1.00 89.81 220 PRO A N 1
ATOM 1620 C CA . PRO A 1 220 ? -33.700 -15.391 31.803 1.00 89.81 220 PRO A CA 1
ATOM 1621 C C . PRO A 1 220 ? -34.573 -15.897 30.646 1.00 89.81 220 PRO A C 1
ATOM 1623 O O . PRO A 1 220 ? -34.364 -15.541 29.478 1.00 89.81 220 PRO A O 1
ATOM 1626 N N . LYS A 1 221 ? -35.609 -16.673 30.986 1.00 86.56 221 LYS A N 1
ATOM 1627 C CA . LYS A 1 221 ? -36.664 -17.139 30.070 1.00 86.56 221 LYS A CA 1
ATOM 1628 C C . LYS A 1 221 ? -38.001 -16.462 30.393 1.00 86.56 221 LYS A C 1
ATOM 1630 O O . LYS A 1 221 ? -38.273 -16.134 31.543 1.00 86.56 221 LYS A O 1
ATOM 1635 N N . GLY A 1 222 ? -38.849 -16.286 29.381 1.00 75.00 222 GLY A N 1
ATOM 1636 C CA . GLY A 1 222 ? -40.195 -15.722 29.526 1.00 75.00 222 GLY A CA 1
ATOM 1637 C C . GLY A 1 222 ? -40.565 -14.777 28.382 1.00 75.00 222 GLY A C 1
ATOM 1638 O O . GLY A 1 222 ? -39.693 -14.317 27.648 1.00 75.00 222 GLY A O 1
ATOM 1639 N N . THR A 1 223 ? -41.862 -14.508 28.225 1.00 57.22 223 THR A N 1
ATOM 1640 C CA . THR A 1 223 ? -42.427 -13.591 27.213 1.00 57.22 223 THR A CA 1
ATOM 1641 C C . THR A 1 223 ? -43.337 -12.510 27.815 1.00 57.22 223 THR A C 1
ATOM 1643 O O . THR A 1 223 ? -43.821 -11.653 27.075 1.00 57.22 223 THR A O 1
ATOM 1646 N N . SER A 1 224 ? -43.579 -12.522 29.135 1.00 59.25 224 SER A N 1
ATOM 1647 C CA . SER A 1 224 ? -44.494 -11.586 29.805 1.00 59.25 224 SER A CA 1
ATOM 1648 C C . SER A 1 224 ? -43.802 -10.298 30.268 1.00 59.25 224 SER A C 1
ATOM 1650 O O . SER A 1 224 ? -42.578 -10.216 30.358 1.00 59.25 224 SER A O 1
ATOM 1652 N N . SER A 1 225 ? -44.600 -9.262 30.538 1.00 71.88 225 SER A N 1
ATOM 1653 C CA . SER A 1 225 ? -44.123 -7.890 30.725 1.00 71.88 225 SER A CA 1
ATOM 1654 C C . SER A 1 225 ? -43.361 -7.625 32.031 1.00 71.88 225 SER A C 1
ATOM 1656 O O . SER A 1 225 ? -42.630 -6.649 32.119 1.00 71.88 225 SER A O 1
ATOM 1658 N N . SER A 1 226 ? -43.490 -8.468 33.058 1.00 83.50 226 SER A N 1
ATOM 1659 C CA . SER A 1 226 ? -42.883 -8.218 34.382 1.00 83.50 226 SER A CA 1
ATOM 1660 C C . SER A 1 226 ? -42.289 -9.452 35.063 1.00 83.50 226 SER A C 1
ATOM 1662 O O . SER A 1 226 ? -41.791 -9.341 36.184 1.00 83.50 226 SER A O 1
ATOM 1664 N N . LEU A 1 227 ? -42.317 -10.618 34.410 1.00 87.81 227 LEU A N 1
ATOM 1665 C CA . LEU A 1 227 ? -41.822 -11.871 34.979 1.00 87.81 227 LEU A CA 1
ATOM 1666 C C . LEU A 1 227 ? -40.662 -12.417 34.149 1.00 87.81 227 LEU A C 1
ATOM 1668 O O . LEU A 1 227 ? -40.734 -12.473 32.922 1.00 87.81 227 LEU A O 1
ATOM 1672 N N . ALA A 1 228 ? -39.622 -12.882 34.833 1.00 88.75 228 ALA A N 1
ATOM 1673 C CA . ALA A 1 228 ? -38.532 -13.636 34.229 1.00 88.75 228 ALA A CA 1
ATOM 1674 C C . ALA A 1 228 ? -38.306 -14.924 35.020 1.00 88.75 228 ALA A C 1
ATOM 1676 O O . ALA A 1 228 ? -37.979 -14.885 36.204 1.00 88.75 228 ALA A O 1
ATOM 1677 N N . THR A 1 229 ? -38.462 -16.072 34.369 1.00 90.81 229 THR A N 1
ATOM 1678 C CA . THR A 1 229 ? -38.044 -17.359 34.928 1.00 90.81 229 THR A CA 1
ATOM 1679 C C . THR A 1 229 ? -36.526 -17.443 34.857 1.00 90.81 229 THR A C 1
ATOM 1681 O O . THR A 1 229 ? -35.948 -17.232 33.787 1.00 90.81 229 THR A O 1
ATOM 1684 N N . ILE A 1 230 ? -35.883 -17.758 35.980 1.00 91.25 230 ILE A N 1
ATOM 1685 C CA . ILE A 1 230 ? -34.427 -17.836 36.100 1.00 91.25 230 ILE A CA 1
ATOM 1686 C C . ILE A 1 230 ? -34.027 -19.313 36.232 1.00 91.25 230 ILE A C 1
ATOM 1688 O O . ILE A 1 230 ? -34.186 -19.896 37.306 1.00 91.25 230 ILE A O 1
ATOM 1692 N N . PRO A 1 231 ? -33.541 -19.954 35.152 1.00 90.75 231 PRO A N 1
ATOM 1693 C CA . PRO A 1 231 ? -33.064 -21.333 35.215 1.00 90.75 231 PRO A CA 1
ATOM 1694 C C . PRO A 1 231 ? -32.041 -21.548 36.343 1.00 90.75 231 PRO A C 1
ATOM 1696 O O . PRO A 1 231 ? -31.126 -20.752 36.512 1.00 90.75 231 PRO A O 1
ATOM 1699 N N . GLY A 1 232 ? -32.190 -22.625 37.116 1.00 89.56 232 GLY A N 1
ATOM 1700 C CA . GLY A 1 232 ? -31.260 -22.972 38.200 1.00 89.56 232 GLY A CA 1
ATOM 1701 C C . GLY A 1 232 ? -31.439 -22.193 39.511 1.00 89.56 232 GLY A C 1
ATOM 1702 O O . GLY A 1 232 ? -30.844 -22.581 40.515 1.00 89.56 232 GLY A O 1
ATOM 1703 N N . ALA A 1 233 ? -32.280 -21.152 39.551 1.00 90.81 233 ALA A N 1
ATOM 1704 C CA . ALA A 1 233 ? -32.590 -20.450 40.794 1.00 90.81 233 ALA A CA 1
ATOM 1705 C C . ALA A 1 233 ? -33.431 -21.332 41.733 1.00 90.81 233 ALA A C 1
ATOM 1707 O O . ALA A 1 233 ? -34.396 -21.968 41.309 1.00 90.81 233 ALA A O 1
ATOM 1708 N N . THR A 1 234 ? -33.081 -21.360 43.019 1.00 91.88 234 THR A N 1
ATOM 1709 C CA . THR A 1 234 ? -33.815 -22.094 44.066 1.00 91.88 234 THR A CA 1
ATOM 1710 C C . THR A 1 234 ? -33.837 -21.289 45.364 1.00 91.88 234 THR A C 1
ATOM 1712 O O . THR A 1 234 ? -33.185 -20.25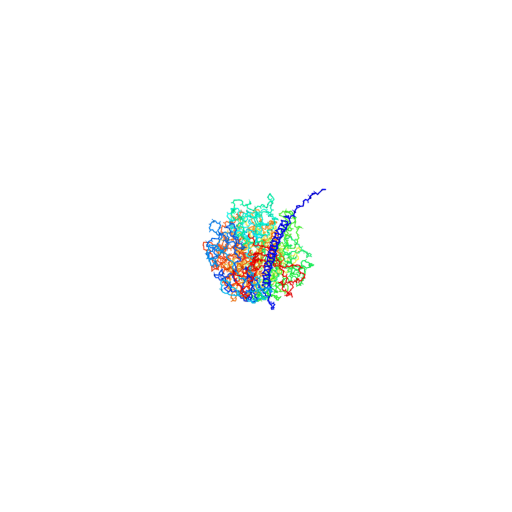5 45.469 1.00 91.88 234 THR A O 1
ATOM 1715 N N . ALA A 1 235 ? -34.561 -21.752 46.389 1.00 87.62 235 ALA A N 1
ATOM 1716 C CA . ALA A 1 235 ? -34.538 -21.087 47.695 1.00 87.62 235 ALA A CA 1
ATOM 1717 C C . ALA A 1 235 ? -33.138 -21.120 48.351 1.00 87.62 235 ALA A C 1
ATOM 1719 O O . ALA A 1 235 ? -32.784 -20.198 49.079 1.00 87.62 235 ALA A O 1
ATOM 1720 N N . ALA A 1 236 ? -32.342 -22.163 48.070 1.00 90.38 236 ALA A N 1
ATOM 1721 C CA . ALA A 1 236 ? -30.968 -22.313 48.559 1.00 90.38 236 ALA A CA 1
ATOM 1722 C C . ALA A 1 236 ? -29.938 -21.551 47.705 1.00 90.38 236 ALA A C 1
ATOM 1724 O O . ALA A 1 236 ? -28.906 -21.132 48.221 1.00 90.38 236 ALA A O 1
ATOM 1725 N N . ASN A 1 237 ? -30.230 -21.350 46.418 1.00 91.88 237 ASN A N 1
ATOM 1726 C CA . ASN A 1 237 ? -29.409 -20.585 45.481 1.00 91.88 237 ASN A CA 1
ATOM 1727 C C . ASN A 1 237 ? -30.260 -19.494 44.801 1.00 91.88 237 ASN A C 1
ATOM 1729 O O . ASN A 1 237 ? -30.622 -19.633 43.626 1.00 91.88 237 ASN A O 1
ATOM 1733 N N . PRO A 1 238 ? -30.683 -18.456 45.548 1.00 91.12 238 PRO A N 1
ATOM 1734 C CA . PRO A 1 238 ? -31.554 -17.422 45.011 1.00 91.12 238 PRO A CA 1
ATOM 1735 C C . PRO A 1 238 ? -30.792 -16.497 44.060 1.00 91.12 238 PRO A C 1
ATOM 1737 O O . PRO A 1 238 ? -29.565 -16.415 44.071 1.00 91.12 238 PRO A O 1
ATOM 1740 N N . VAL A 1 239 ? -31.542 -15.739 43.267 1.00 91.56 239 VAL A N 1
ATOM 1741 C CA . VAL A 1 239 ? -30.997 -14.622 42.495 1.00 91.56 239 VAL A CA 1
ATOM 1742 C C . VAL A 1 239 ? -30.536 -13.493 43.423 1.00 91.56 239 VAL A C 1
ATOM 1744 O O . VAL A 1 239 ? -31.261 -13.086 44.333 1.00 91.56 239 VAL A O 1
ATOM 1747 N N . VAL A 1 240 ? -29.333 -12.982 43.174 1.00 92.12 240 VAL A N 1
ATOM 1748 C CA . VAL A 1 240 ? -28.667 -11.956 44.000 1.00 92.12 240 VAL A CA 1
ATOM 1749 C C . VAL A 1 240 ? -28.261 -10.720 43.200 1.00 92.12 240 VAL A C 1
ATOM 1751 O O . VAL A 1 240 ? -28.044 -9.653 43.768 1.00 92.12 240 VAL A O 1
ATOM 1754 N N . GLY A 1 241 ? -28.204 -10.818 41.872 1.00 94.25 241 GLY A N 1
ATOM 1755 C CA . GLY A 1 241 ? -27.840 -9.700 41.012 1.00 94.25 241 GLY A CA 1
ATOM 1756 C C . GLY A 1 241 ? -28.291 -9.892 39.572 1.00 94.25 241 GLY A C 1
ATOM 1757 O O . GLY A 1 241 ? -28.707 -10.980 39.171 1.00 94.25 241 GLY A O 1
ATOM 1758 N N . ARG A 1 242 ? -28.173 -8.837 38.770 1.00 94.88 242 ARG A N 1
ATOM 1759 C CA . ARG A 1 242 ? -28.220 -8.928 37.308 1.00 94.88 242 ARG A CA 1
ATOM 1760 C C . ARG A 1 242 ? -27.260 -7.947 36.662 1.00 94.88 242 ARG A C 1
ATOM 1762 O O . ARG A 1 242 ? -27.016 -6.860 37.189 1.00 94.88 242 ARG A O 1
ATOM 1769 N N . ILE A 1 243 ? -26.726 -8.345 35.518 1.00 96.75 243 ILE A N 1
ATOM 1770 C CA . ILE A 1 243 ? -25.740 -7.592 34.756 1.00 96.75 243 ILE A CA 1
ATOM 1771 C C . ILE A 1 243 ? -26.186 -7.431 33.305 1.00 96.75 243 ILE A C 1
ATOM 1773 O O . ILE A 1 243 ? -26.802 -8.323 32.720 1.00 96.75 243 ILE A O 1
ATOM 1777 N N . ALA A 1 244 ? -25.859 -6.282 32.736 1.00 96.94 244 ALA A N 1
ATOM 1778 C CA . ALA A 1 244 ? -26.040 -5.950 31.337 1.00 96.94 244 ALA A CA 1
ATOM 1779 C C . ALA A 1 244 ? -24.823 -5.154 30.864 1.00 96.94 244 ALA A C 1
ATOM 1781 O O . ALA A 1 244 ? -24.336 -4.266 31.568 1.00 96.94 244 ALA A O 1
ATOM 1782 N N . PHE A 1 245 ? -24.329 -5.466 29.673 1.00 97.56 245 PHE A N 1
ATOM 1783 C CA . PHE A 1 245 ? -23.166 -4.810 29.095 1.00 97.56 245 PHE A CA 1
ATOM 1784 C C . PHE A 1 245 ? -23.245 -4.732 27.572 1.00 97.56 245 PHE A C 1
ATOM 1786 O O . PHE A 1 245 ? -23.913 -5.538 26.920 1.00 97.56 245 PHE A O 1
ATOM 1793 N N . TRP A 1 246 ? -22.521 -3.765 27.018 1.00 97.88 246 TRP A N 1
ATOM 1794 C CA . TRP A 1 246 ? -22.192 -3.656 25.600 1.00 97.88 246 TRP A CA 1
ATOM 1795 C C . TRP A 1 246 ? -20.796 -3.056 25.471 1.00 97.88 246 TRP A C 1
ATOM 1797 O O . TRP A 1 246 ? -20.397 -2.208 26.270 1.00 97.88 246 TRP A O 1
ATOM 1807 N N . THR A 1 247 ? -20.052 -3.504 24.470 1.00 97.94 247 THR A N 1
ATOM 1808 C CA . THR A 1 247 ? -18.654 -3.128 24.285 1.00 97.94 247 THR A CA 1
ATOM 1809 C C . THR A 1 247 ? -18.476 -2.426 22.954 1.00 97.94 247 THR A C 1
ATOM 1811 O O . THR A 1 247 ? -18.746 -3.007 21.904 1.00 97.94 247 THR A O 1
ATOM 1814 N N . ASP A 1 248 ? -17.987 -1.194 23.002 1.00 97.62 248 ASP A N 1
ATOM 1815 C CA . ASP A 1 248 ? -17.622 -0.420 21.823 1.00 97.62 248 ASP A CA 1
ATOM 1816 C C . ASP A 1 248 ? -16.189 -0.737 21.379 1.00 97.62 248 ASP A C 1
ATOM 1818 O O . ASP A 1 248 ? -15.324 -1.043 22.204 1.00 97.62 248 ASP A O 1
ATOM 1822 N N . ASP A 1 249 ? -15.932 -0.614 20.080 1.00 97.44 249 ASP A N 1
ATOM 1823 C CA . ASP A 1 249 ? -14.594 -0.726 19.499 1.00 97.44 249 ASP A CA 1
ATOM 1824 C C . ASP A 1 249 ? -14.006 0.681 19.306 1.00 97.44 249 ASP A C 1
ATOM 1826 O O . ASP A 1 249 ? -14.493 1.472 18.494 1.00 97.44 249 ASP A O 1
ATOM 1830 N N . GLU A 1 250 ? -12.936 1.005 20.038 1.00 96.19 250 GLU A N 1
ATOM 1831 C CA . GLU A 1 250 ? -12.337 2.345 20.001 1.00 96.19 250 GLU A CA 1
ATOM 1832 C C . GLU A 1 250 ? -11.646 2.657 18.668 1.00 96.19 250 GLU A C 1
ATOM 1834 O O . GLU A 1 250 ? -11.469 3.826 18.333 1.00 96.19 250 GLU A O 1
ATOM 1839 N N . THR A 1 251 ? -11.287 1.650 17.868 1.00 97.06 251 THR A N 1
ATOM 1840 C CA . THR A 1 251 ? -10.731 1.870 16.520 1.00 97.06 251 THR A CA 1
ATOM 1841 C C . THR A 1 251 ? -11.801 2.250 15.490 1.00 97.06 251 THR A C 1
ATOM 1843 O O . THR A 1 251 ? -11.461 2.750 14.423 1.00 97.06 251 THR A O 1
ATOM 1846 N N . CYS A 1 252 ? -13.095 2.121 15.809 1.00 97.19 252 CYS A N 1
ATOM 1847 C CA . CYS A 1 252 ? -14.195 2.653 14.988 1.00 97.19 252 CYS A CA 1
ATOM 1848 C C . CYS A 1 252 ? -14.462 4.158 15.220 1.00 97.19 252 CYS A C 1
ATOM 1850 O O . CYS A 1 252 ? -15.437 4.699 14.695 1.00 97.19 252 CYS A O 1
ATOM 1852 N N . LYS A 1 253 ? -13.635 4.834 16.028 1.00 96.94 253 LYS A N 1
ATOM 1853 C CA . LYS A 1 253 ? -13.730 6.264 16.365 1.00 96.94 253 LYS A CA 1
ATOM 1854 C C . LYS A 1 253 ? -12.507 7.022 15.855 1.00 96.94 253 LYS A C 1
ATOM 1856 O O . LYS A 1 253 ? -11.428 6.452 15.699 1.00 96.94 253 LYS A O 1
ATOM 1861 N N . VAL A 1 254 ? -12.646 8.331 15.655 1.00 96.31 254 VAL A N 1
ATOM 1862 C CA . VAL A 1 254 ? -11.518 9.192 15.268 1.00 96.31 254 VAL A CA 1
ATOM 1863 C C . VAL A 1 254 ? -10.648 9.494 16.490 1.00 96.31 254 VAL A C 1
ATOM 1865 O O . VAL A 1 254 ? -11.140 9.961 17.519 1.00 96.31 254 VAL A O 1
ATOM 1868 N N . ASN A 1 255 ? -9.343 9.238 16.395 1.00 95.56 255 ASN A N 1
ATOM 1869 C CA . ASN A 1 255 ? -8.424 9.427 17.514 1.00 95.56 255 ASN A CA 1
ATOM 1870 C C . ASN A 1 255 ? -7.841 10.847 17.550 1.00 95.56 255 ASN A C 1
ATOM 1872 O O . ASN A 1 255 ? -6.978 11.184 16.743 1.00 95.56 255 ASN A O 1
ATOM 1876 N N . VAL A 1 256 ? -8.241 11.651 18.537 1.00 92.81 256 VAL A N 1
ATOM 1877 C CA . VAL A 1 256 ? -7.860 13.076 18.659 1.00 92.81 256 VAL A CA 1
ATOM 1878 C C . VAL A 1 256 ? -6.364 13.321 18.900 1.00 92.81 256 VAL A C 1
ATOM 1880 O O . VAL A 1 256 ? -5.895 14.444 18.743 1.00 92.81 256 VAL A O 1
ATOM 1883 N N . ASN A 1 257 ? -5.603 12.293 19.289 1.00 93.25 257 ASN A N 1
ATOM 1884 C CA . ASN A 1 257 ? -4.156 12.384 19.519 1.00 93.25 257 ASN A CA 1
ATOM 1885 C C . ASN A 1 257 ? -3.313 12.147 18.262 1.00 93.25 257 ASN A C 1
ATOM 1887 O O . ASN A 1 257 ? -2.102 12.383 18.282 1.00 93.25 257 ASN A O 1
ATOM 1891 N N . THR A 1 258 ? -3.934 11.637 17.200 1.00 94.25 258 THR A N 1
ATOM 1892 C CA . THR A 1 258 ? -3.252 11.249 15.956 1.00 94.25 258 THR A CA 1
ATOM 1893 C C . THR A 1 258 ? -3.875 11.911 14.733 1.00 94.25 258 THR A C 1
ATOM 1895 O O . THR A 1 258 ? -3.128 12.308 13.848 1.00 94.25 258 THR A O 1
ATOM 1898 N N . ALA A 1 259 ? -5.201 12.081 14.716 1.00 94.44 259 ALA A N 1
ATOM 1899 C CA . ALA A 1 259 ? -5.964 12.751 13.671 1.00 94.44 259 ALA A CA 1
ATOM 1900 C C . ALA A 1 259 ? -5.781 14.277 13.694 1.00 94.44 259 ALA A C 1
ATOM 1902 O O . ALA A 1 259 ? -5.465 14.875 14.727 1.00 94.44 259 ALA A O 1
ATOM 1903 N N . SER A 1 260 ? -6.002 14.910 12.544 1.00 92.62 260 SER A N 1
ATOM 1904 C CA . SER A 1 260 ? -5.914 16.360 12.368 1.00 92.62 260 SER A CA 1
ATOM 1905 C C . SER A 1 260 ? -6.868 16.792 11.252 1.00 92.62 260 SER A C 1
ATOM 1907 O O . SER A 1 260 ? -8.036 16.411 11.274 1.00 92.62 260 SER A O 1
ATOM 1909 N N . GLU A 1 261 ? -6.405 17.584 10.291 1.00 91.94 261 GLU A N 1
ATOM 1910 C CA . GLU A 1 261 ? -7.109 17.840 9.044 1.00 91.94 261 GLU A CA 1
ATOM 1911 C C . GLU A 1 261 ? -6.149 17.664 7.867 1.00 91.94 261 GLU A C 1
ATOM 1913 O O . GLU A 1 261 ? -5.221 18.451 7.685 1.00 91.94 261 GLU A O 1
ATOM 1918 N N . GLY A 1 262 ? -6.361 16.610 7.080 1.00 88.06 262 GLY A N 1
ATOM 1919 C CA . GLY A 1 262 ? -5.497 16.295 5.954 1.00 88.06 262 GLY A CA 1
ATOM 1920 C C . GLY A 1 262 ? -5.828 17.067 4.682 1.00 88.06 262 GLY A C 1
ATOM 1921 O O . GLY A 1 262 ? -6.984 17.381 4.405 1.00 88.06 262 GLY A O 1
ATOM 1922 N N . SER A 1 263 ? -4.807 17.301 3.859 1.00 89.56 263 SER A N 1
ATOM 1923 C CA . SER A 1 263 ? -4.974 17.714 2.459 1.00 89.56 263 SER A CA 1
ATOM 1924 C C . SER A 1 263 ? -4.169 16.792 1.551 1.00 89.56 263 SER A C 1
ATOM 1926 O O . SER A 1 263 ? -3.129 16.267 1.950 1.00 89.56 263 SER A O 1
ATOM 1928 N N . SER A 1 264 ? -4.665 16.572 0.334 1.00 91.00 264 SER A N 1
ATOM 1929 C CA . SER A 1 264 ? -4.077 15.598 -0.583 1.00 91.00 264 SER A CA 1
ATOM 1930 C C . SER A 1 264 ? -2.639 15.964 -0.962 1.00 91.00 264 SER A C 1
ATOM 1932 O O . SER A 1 264 ? -2.341 17.117 -1.297 1.00 91.00 264 SER A O 1
ATOM 1934 N N . TRP A 1 265 ? -1.771 14.957 -0.989 1.00 92.69 265 TRP A N 1
ATOM 1935 C CA . TRP A 1 265 ? -0.436 15.027 -1.569 1.00 92.69 265 TRP A CA 1
ATOM 1936 C C . TRP A 1 265 ? -0.198 13.826 -2.475 1.00 92.69 265 TRP A C 1
ATOM 1938 O O . TRP A 1 265 ? -0.519 12.693 -2.116 1.00 92.69 265 TRP A O 1
ATOM 1948 N N . ASP A 1 266 ? 0.408 14.082 -3.627 1.00 92.81 266 ASP A N 1
ATOM 1949 C CA . ASP A 1 266 ? 0.937 13.057 -4.509 1.00 92.81 266 ASP A CA 1
ATOM 1950 C C . ASP A 1 266 ? 2.091 13.636 -5.330 1.00 92.81 266 ASP A C 1
ATOM 1952 O O . ASP A 1 266 ? 2.164 14.852 -5.532 1.00 92.81 266 ASP A O 1
ATOM 1956 N N . SER A 1 267 ? 2.978 12.772 -5.814 1.00 91.44 267 SER A N 1
ATOM 1957 C CA . SER A 1 267 ? 4.014 13.192 -6.749 1.00 91.44 267 SER A CA 1
ATOM 1958 C C . SER A 1 267 ? 3.357 13.576 -8.084 1.00 91.44 267 SER A C 1
ATOM 1960 O O . SER A 1 267 ? 2.422 12.895 -8.520 1.00 91.44 267 SER A O 1
ATOM 1962 N N . PRO A 1 268 ? 3.816 14.646 -8.753 1.00 92.81 268 PRO A N 1
ATOM 1963 C CA . PRO A 1 268 ? 3.290 15.030 -10.057 1.00 92.81 268 PRO A CA 1
ATOM 1964 C C . PRO A 1 268 ? 3.419 13.887 -11.075 1.00 92.81 268 PRO A C 1
ATOM 1966 O O . PRO A 1 268 ? 4.469 13.251 -11.165 1.00 92.81 268 PRO A O 1
ATOM 1969 N N . ARG A 1 269 ? 2.372 13.645 -11.864 1.00 93.25 269 ARG A N 1
ATOM 1970 C CA . ARG A 1 269 ? 2.278 12.620 -12.921 1.00 93.25 269 ARG A CA 1
ATOM 1971 C C . ARG A 1 269 ? 1.876 13.196 -14.272 1.00 93.25 269 ARG A C 1
ATOM 1973 O O . ARG A 1 269 ? 2.037 12.520 -15.283 1.00 93.25 269 ARG A O 1
ATOM 1980 N N . VAL A 1 270 ? 1.341 14.416 -14.300 1.00 91.81 270 VAL A N 1
ATOM 1981 C CA . VAL A 1 270 ? 0.868 15.076 -15.524 1.00 91.81 270 VAL A CA 1
ATOM 1982 C C . VAL A 1 270 ? 1.371 16.513 -15.618 1.00 91.81 270 VAL A C 1
ATOM 1984 O O . VAL A 1 270 ? 1.708 17.149 -14.622 1.00 91.81 270 VAL A O 1
ATOM 1987 N N . ALA A 1 271 ? 1.390 17.058 -16.829 1.00 88.50 271 ALA A N 1
ATOM 1988 C CA . ALA A 1 271 ? 1.766 18.434 -17.116 1.00 88.50 271 ALA A CA 1
ATOM 1989 C C . ALA A 1 271 ? 0.554 19.381 -17.068 1.00 88.50 271 ALA A C 1
ATOM 1991 O O . ALA A 1 271 ? 0.231 20.047 -18.050 1.00 88.50 271 ALA A O 1
ATOM 1992 N N . THR A 1 272 ? -0.128 19.446 -15.922 1.00 90.25 272 THR A N 1
ATOM 1993 C CA . THR A 1 272 ? -1.236 20.387 -15.669 1.00 90.25 272 THR A CA 1
ATOM 1994 C C . THR A 1 272 ? -0.852 21.437 -14.628 1.00 90.25 272 THR A C 1
ATOM 1996 O O . THR A 1 272 ? 0.123 21.279 -13.889 1.00 90.25 272 THR A O 1
ATOM 1999 N N . LYS A 1 273 ? -1.637 22.517 -14.532 1.00 89.75 273 LYS A N 1
ATOM 2000 C CA . LYS A 1 273 ? -1.464 23.533 -13.481 1.00 89.75 273 LYS A CA 1
ATOM 2001 C C . LYS A 1 273 ? -1.616 22.943 -12.071 1.00 89.75 273 LYS A C 1
ATOM 2003 O O . LYS A 1 273 ? -0.897 23.358 -11.170 1.00 89.75 273 LYS A O 1
ATOM 2008 N N . GLU A 1 274 ? -2.519 21.977 -11.886 1.00 90.94 274 GLU A N 1
ATOM 2009 C CA . GLU A 1 274 ? -2.730 21.305 -10.595 1.00 90.94 274 GLU A CA 1
ATOM 2010 C C . GLU A 1 274 ? -1.485 20.514 -10.159 1.00 90.94 274 GLU A C 1
ATOM 2012 O O . GLU A 1 274 ? -0.982 20.728 -9.057 1.00 90.94 274 GLU A O 1
ATOM 2017 N N . ASP A 1 275 ? -0.921 19.678 -11.034 1.00 92.81 275 ASP A N 1
ATOM 2018 C CA . ASP A 1 275 ? 0.279 18.887 -10.720 1.00 92.81 275 ASP A CA 1
ATOM 2019 C C . ASP A 1 275 ? 1.543 19.747 -10.608 1.00 92.81 275 ASP A C 1
ATOM 2021 O O . ASP A 1 275 ? 2.436 19.461 -9.809 1.00 92.81 275 ASP A O 1
ATOM 2025 N N . PHE A 1 276 ? 1.607 20.855 -11.343 1.00 90.56 276 PHE A N 1
ATOM 2026 C CA . PHE A 1 276 ? 2.657 21.850 -11.156 1.00 90.56 276 PHE A CA 1
ATOM 2027 C C . PHE A 1 276 ? 2.577 22.538 -9.787 1.00 90.56 276 PHE A C 1
ATOM 2029 O O . PHE A 1 276 ? 3.604 22.788 -9.158 1.00 90.56 276 PHE A O 1
ATOM 2036 N N . ASN A 1 277 ? 1.370 22.806 -9.282 1.00 91.00 277 ASN A N 1
ATOM 2037 C CA . ASN A 1 277 ? 1.195 23.322 -7.927 1.00 91.00 277 ASN A CA 1
ATOM 2038 C C . ASN A 1 277 ? 1.583 22.274 -6.876 1.00 91.00 277 ASN A C 1
ATOM 2040 O O . ASN A 1 277 ? 2.217 22.636 -5.889 1.00 91.00 277 ASN A O 1
ATOM 2044 N N . LEU A 1 278 ? 1.296 20.983 -7.098 1.00 92.38 278 LEU A N 1
ATOM 2045 C CA . LEU A 1 278 ? 1.833 19.917 -6.243 1.00 92.38 278 LEU A CA 1
ATOM 2046 C C . LEU A 1 278 ? 3.370 19.972 -6.223 1.00 92.38 278 LEU A C 1
ATOM 2048 O O . LEU A 1 278 ? 3.973 20.036 -5.155 1.00 92.38 278 LEU A O 1
ATOM 2052 N N . ALA A 1 279 ? 4.020 20.069 -7.382 1.00 90.50 279 ALA A N 1
ATOM 2053 C CA . ALA A 1 279 ? 5.477 20.174 -7.446 1.00 90.50 279 ALA A CA 1
ATOM 2054 C C . ALA A 1 279 ? 6.050 21.336 -6.610 1.00 90.50 279 ALA A C 1
ATOM 2056 O O . ALA A 1 279 ? 7.052 21.171 -5.909 1.00 90.50 279 ALA A O 1
ATOM 2057 N N . LEU A 1 280 ? 5.412 22.509 -6.673 1.00 88.94 280 LEU A N 1
ATOM 2058 C CA . LEU A 1 280 ? 5.824 23.708 -5.937 1.00 88.94 280 LEU A CA 1
ATOM 2059 C C . LEU A 1 280 ? 5.521 23.633 -4.439 1.00 88.94 280 LEU A C 1
ATOM 2061 O O . LEU A 1 280 ? 6.284 24.156 -3.628 1.00 88.94 280 LEU A O 1
ATOM 2065 N N . TYR A 1 281 ? 4.394 23.029 -4.080 1.00 91.94 281 TYR A N 1
ATOM 2066 C CA . TYR A 1 281 ? 3.835 23.038 -2.733 1.00 91.94 281 TYR A CA 1
ATOM 2067 C C . TYR A 1 281 ? 3.945 21.646 -2.109 1.00 91.94 281 TYR A C 1
ATOM 2069 O O . TYR A 1 281 ? 2.968 21.087 -1.601 1.00 91.94 281 TYR A O 1
ATOM 2077 N N . GLN A 1 282 ? 5.149 21.075 -2.162 1.00 91.88 282 GLN A N 1
ATOM 2078 C CA . GLN A 1 282 ? 5.487 19.822 -1.489 1.00 91.88 282 GLN A CA 1
ATOM 2079 C C . GLN A 1 282 ? 5.252 19.927 0.029 1.00 91.88 282 GLN A C 1
ATOM 2081 O O . GLN A 1 282 ? 5.456 21.001 0.595 1.00 91.88 282 GLN A O 1
ATOM 2086 N N . PRO A 1 283 ? 4.837 18.845 0.712 1.00 92.62 283 PRO A N 1
ATOM 2087 C CA . PRO A 1 283 ? 4.732 18.816 2.163 1.00 92.62 283 PRO A CA 1
ATOM 2088 C C . PRO A 1 283 ? 6.085 19.087 2.811 1.00 92.62 283 PRO A C 1
ATOM 2090 O O . PRO A 1 283 ? 7.069 18.403 2.518 1.00 92.62 283 PRO A O 1
ATOM 2093 N N . ALA A 1 284 ? 6.131 20.057 3.718 1.00 91.75 284 ALA A N 1
ATOM 2094 C CA . ALA A 1 284 ? 7.329 20.319 4.500 1.00 91.75 284 ALA A CA 1
ATOM 2095 C C . ALA A 1 284 ? 7.581 19.194 5.518 1.00 91.75 284 ALA A C 1
ATOM 2097 O O . ALA A 1 284 ? 6.678 18.455 5.922 1.00 91.75 284 ALA A O 1
ATOM 2098 N N . ARG A 1 285 ? 8.810 19.096 6.019 1.00 89.38 285 ARG A N 1
ATOM 2099 C CA . ARG A 1 285 ? 9.160 18.274 7.172 1.00 89.38 285 ARG A CA 1
ATOM 2100 C C . ARG A 1 285 ? 8.344 18.746 8.373 1.00 89.38 285 ARG A C 1
ATOM 2102 O O . ARG A 1 285 ? 8.263 19.946 8.634 1.00 89.38 285 ARG A O 1
ATOM 2109 N N . ASN A 1 286 ? 7.775 17.790 9.098 1.00 92.12 286 ASN A N 1
ATOM 2110 C CA . ASN A 1 286 ? 6.820 17.969 10.192 1.00 92.12 286 ASN A CA 1
ATOM 2111 C C . ASN A 1 286 ? 5.410 18.460 9.790 1.00 92.12 286 ASN A C 1
ATOM 2113 O O . ASN A 1 286 ? 4.605 18.779 10.664 1.00 92.12 286 ASN A O 1
ATOM 2117 N N . GLU A 1 287 ? 5.071 18.466 8.496 1.00 93.44 287 GLU A N 1
ATOM 2118 C CA . GLU A 1 287 ? 3.711 18.713 7.982 1.00 93.44 287 GLU A CA 1
ATOM 2119 C C . GLU A 1 287 ? 2.923 17.395 7.833 1.00 93.44 287 GLU A C 1
ATOM 2121 O O . GLU A 1 287 ? 2.455 17.022 6.755 1.00 93.44 287 GLU A O 1
ATOM 2126 N N . PHE A 1 288 ? 2.818 16.647 8.935 1.00 93.81 288 PHE A N 1
ATOM 2127 C CA . PHE A 1 288 ? 2.325 15.263 8.968 1.00 93.81 288 PHE A CA 1
ATOM 2128 C C . PHE A 1 288 ? 0.929 15.063 8.375 1.00 93.81 288 PHE A C 1
ATOM 2130 O O . PHE A 1 288 ? 0.619 14.002 7.842 1.00 93.81 288 PHE A O 1
ATOM 2137 N N . GLN A 1 289 ? 0.071 16.071 8.474 1.00 92.88 289 GLN A N 1
ATOM 2138 C CA . GLN A 1 289 ? -1.289 16.060 7.943 1.00 92.88 289 GLN A CA 1
ATOM 2139 C C . GLN A 1 289 ? -1.342 16.013 6.408 1.00 92.88 289 GLN A C 1
ATOM 2141 O O . GLN A 1 289 ? -2.388 15.732 5.831 1.00 92.88 289 GLN A O 1
ATOM 2146 N N . ARG A 1 290 ? -0.218 16.260 5.730 1.00 93.31 290 ARG A N 1
ATOM 2147 C CA . ARG A 1 290 ? -0.088 16.111 4.276 1.00 93.31 290 ARG A CA 1
ATOM 2148 C C . ARG A 1 290 ? 0.699 14.873 3.863 1.00 93.31 290 ARG A C 1
ATOM 2150 O O . ARG A 1 290 ? 0.902 14.658 2.672 1.00 93.31 290 ARG A O 1
ATOM 2157 N N . TYR A 1 291 ? 1.175 14.069 4.812 1.00 94.50 291 TYR A N 1
ATOM 2158 C CA . TYR A 1 291 ? 1.908 12.851 4.485 1.00 94.50 291 TYR A CA 1
ATOM 2159 C C . TYR A 1 291 ? 0.919 11.756 4.091 1.00 94.50 291 TYR A C 1
ATOM 2161 O O . TYR A 1 291 ? 0.019 11.438 4.876 1.00 94.50 291 TYR A O 1
ATOM 2169 N N . PRO A 1 292 ? 1.054 11.173 2.888 1.00 92.69 292 PRO A N 1
ATOM 2170 C CA . PRO A 1 292 ? 0.158 10.114 2.462 1.00 92.69 292 PRO A CA 1
ATOM 2171 C C . PRO A 1 292 ? 0.231 8.935 3.441 1.00 92.69 292 PRO A C 1
ATOM 2173 O O . PRO A 1 292 ? 1.311 8.532 3.856 1.00 92.69 292 PRO A O 1
ATOM 2176 N N . GLY A 1 293 ? -0.921 8.413 3.862 1.00 93.00 293 GLY A N 1
ATOM 2177 C CA . GLY A 1 293 ? -0.981 7.304 4.819 1.00 93.00 293 GLY A CA 1
ATOM 2178 C C . GLY A 1 293 ? -0.632 7.626 6.271 1.00 93.00 293 GLY A C 1
ATOM 2179 O O . GLY A 1 293 ? -0.645 6.723 7.105 1.00 93.00 293 GLY A O 1
ATOM 2180 N N . HIS A 1 294 ? -0.378 8.890 6.617 1.00 96.12 294 HIS A N 1
ATOM 2181 C CA . HIS A 1 294 ? -0.145 9.283 8.003 1.00 96.12 294 HIS A CA 1
ATOM 2182 C C . HIS A 1 294 ? -1.475 9.525 8.753 1.00 96.12 294 HIS A C 1
ATOM 2184 O O . HIS A 1 294 ? -2.339 10.226 8.224 1.00 96.12 294 HIS A O 1
ATOM 2190 N N . PRO A 1 295 ? -1.661 9.041 10.002 1.00 95.50 295 PRO A N 1
ATOM 2191 C CA . PRO A 1 295 ? -2.900 9.222 10.777 1.00 95.50 295 PRO A CA 1
ATOM 2192 C C . PRO A 1 295 ? -3.372 10.674 10.948 1.00 95.50 295 PRO A C 1
ATOM 2194 O O . PRO A 1 295 ? -4.567 10.924 11.061 1.00 95.50 295 PRO A O 1
ATOM 2197 N N . ALA A 1 296 ? -2.456 11.644 10.892 1.00 94.75 296 ALA A N 1
ATOM 2198 C CA . ALA A 1 296 ? -2.791 13.075 10.868 1.00 94.75 296 ALA A CA 1
ATOM 2199 C C . ALA A 1 296 ? -3.614 13.501 9.637 1.00 94.75 296 ALA A C 1
ATOM 2201 O O . ALA A 1 296 ? -4.250 14.549 9.673 1.00 94.75 296 ALA A O 1
ATOM 2202 N N . GLY A 1 297 ? -3.640 12.697 8.571 1.00 94.00 297 GLY A N 1
ATOM 2203 C CA . GLY A 1 297 ? -4.512 12.896 7.416 1.00 94.00 297 GLY A CA 1
ATOM 2204 C C . GLY A 1 297 ? -5.985 12.547 7.672 1.00 94.00 297 GLY A C 1
ATOM 2205 O O . GLY A 1 297 ? -6.840 12.931 6.876 1.00 94.00 297 GLY A O 1
ATOM 2206 N N . VAL A 1 298 ? -6.307 11.853 8.774 1.00 95.44 298 VAL A N 1
ATOM 2207 C CA . VAL A 1 298 ? -7.693 11.556 9.172 1.00 95.44 298 VAL A CA 1
ATOM 2208 C C . VAL A 1 298 ? -8.361 12.843 9.660 1.00 95.44 298 VAL A C 1
ATOM 2210 O O . VAL A 1 298 ? -7.894 13.464 10.615 1.00 95.44 298 VAL A O 1
ATOM 2213 N N . ALA A 1 299 ? -9.453 13.238 9.003 1.00 93.19 299 ALA A N 1
ATOM 2214 C CA . ALA A 1 299 ? -10.076 14.549 9.178 1.00 93.19 299 ALA A CA 1
ATOM 2215 C C . ALA A 1 299 ? -11.035 14.631 10.382 1.00 93.19 299 ALA A C 1
ATOM 2217 O O . ALA A 1 299 ? -12.131 14.061 10.371 1.00 93.19 299 ALA A O 1
ATOM 2218 N N . LEU A 1 300 ? -10.674 15.419 11.398 1.00 89.75 300 LEU A N 1
ATOM 2219 C CA . LEU A 1 300 ? -11.509 15.699 12.576 1.00 89.75 300 LEU A CA 1
ATOM 2220 C C . LEU A 1 300 ? -12.756 16.529 12.246 1.00 89.75 300 LEU A C 1
ATOM 2222 O O . LEU A 1 300 ? -13.760 16.440 12.955 1.00 89.75 300 LEU A O 1
ATOM 2226 N N . SER A 1 301 ? -12.744 17.280 11.145 1.00 87.31 301 SER A N 1
ATOM 2227 C CA . SER A 1 301 ? -13.931 17.999 10.661 1.00 87.31 301 SER A CA 1
ATOM 2228 C C . SER A 1 301 ? -15.083 17.082 10.226 1.00 87.31 301 SER A C 1
ATOM 2230 O O . SER A 1 301 ? -16.197 17.559 10.049 1.00 87.31 301 SER A O 1
ATOM 2232 N N . SER A 1 302 ? -14.866 15.766 10.106 1.00 89.19 302 SER A N 1
ATOM 2233 C CA . SER A 1 302 ? -15.960 14.790 9.969 1.00 89.19 302 SER A CA 1
ATOM 2234 C C . SER A 1 302 ? -16.878 14.752 11.200 1.00 89.19 302 SER A C 1
ATOM 2236 O O . SER A 1 302 ? -18.074 14.503 11.063 1.00 89.19 302 SER A O 1
ATOM 2238 N N . VAL A 1 303 ? -16.334 15.029 12.391 1.00 87.81 303 VAL A N 1
ATOM 2239 C CA . VAL A 1 303 ? -17.071 15.109 13.663 1.00 87.81 303 VAL A CA 1
ATOM 2240 C C . VAL A 1 303 ? -17.445 16.553 13.997 1.00 87.81 303 VAL A C 1
ATOM 2242 O O . VAL A 1 303 ? -18.498 16.802 14.573 1.00 87.81 303 VAL A O 1
ATOM 2245 N N . PHE A 1 304 ? -16.582 17.504 13.641 1.00 80.81 304 PHE A N 1
ATOM 2246 C CA . PHE A 1 304 ? -16.754 18.928 13.927 1.00 80.81 304 PHE A CA 1
ATOM 2247 C C . PHE A 1 304 ? -16.923 19.715 12.615 1.00 80.81 304 PHE A C 1
ATOM 2249 O O . PHE A 1 304 ? -16.028 20.450 12.194 1.00 80.81 304 PHE A O 1
ATOM 2256 N N . THR A 1 305 ? -18.052 19.535 11.923 1.00 73.56 305 THR A N 1
ATOM 2257 C CA . THR A 1 305 ? -18.231 20.009 10.531 1.00 73.56 305 THR A CA 1
ATOM 2258 C C . THR A 1 305 ? -18.164 21.527 10.363 1.00 73.56 305 THR A C 1
ATOM 2260 O O . THR A 1 305 ? -17.692 22.015 9.336 1.00 73.56 305 THR A O 1
ATOM 2263 N N . GLY A 1 306 ? -18.535 22.292 11.389 1.00 66.06 306 GLY A N 1
ATOM 2264 C CA . GLY A 1 306 ? -18.526 23.762 11.350 1.00 66.06 306 GLY A CA 1
ATOM 2265 C C . GLY A 1 306 ? -17.133 24.373 11.492 1.00 66.06 306 GLY A C 1
ATOM 2266 O O . GLY A 1 306 ? -16.986 25.588 11.388 1.00 66.06 306 GLY A O 1
ATOM 2267 N N . LEU A 1 307 ? -16.088 23.554 11.664 1.00 67.69 307 LEU A N 1
ATOM 2268 C CA . LEU A 1 307 ? -14.706 24.005 11.495 1.00 67.69 307 LEU A CA 1
ATOM 2269 C C . LEU A 1 307 ? -14.404 24.360 10.035 1.00 67.69 307 LEU A C 1
ATOM 2271 O O . LEU A 1 307 ? -13.648 25.289 9.775 1.00 67.69 307 LEU A O 1
ATOM 2275 N N . SER A 1 308 ? -15.017 23.647 9.085 1.00 67.44 308 SER A N 1
ATOM 2276 C CA . SER A 1 308 ? -14.719 23.789 7.654 1.00 67.44 308 SER A CA 1
ATOM 2277 C C . SER A 1 308 ? -15.256 25.077 7.020 1.00 67.44 308 SER A C 1
ATOM 2279 O O . SER A 1 308 ? -14.801 25.458 5.947 1.00 67.44 308 SER A O 1
ATOM 2281 N N . SER A 1 309 ? -16.185 25.773 7.685 1.00 65.56 309 SER A N 1
ATOM 2282 C CA . SER A 1 309 ? -16.717 27.066 7.235 1.00 65.56 309 SER A CA 1
ATOM 2283 C C . SER A 1 309 ? -15.805 28.260 7.549 1.00 65.56 309 SER A C 1
ATOM 2285 O O . SER A 1 309 ? -16.115 29.380 7.151 1.00 65.56 309 SER A O 1
ATOM 2287 N N . ASP A 1 310 ? -14.703 28.057 8.278 1.00 64.12 310 ASP A N 1
ATOM 2288 C CA . ASP A 1 310 ? -13.718 29.110 8.542 1.00 64.12 310 ASP A CA 1
ATOM 2289 C C . ASP A 1 310 ? -12.857 29.368 7.283 1.00 64.12 310 ASP A C 1
ATOM 2291 O O . ASP A 1 310 ? -12.200 28.446 6.803 1.00 64.12 310 ASP A O 1
ATOM 2295 N N . PRO A 1 311 ? -12.784 30.608 6.754 1.00 67.31 311 PRO A N 1
ATOM 2296 C CA . PRO A 1 311 ? -11.946 30.944 5.596 1.00 67.31 311 PRO A CA 1
ATOM 2297 C C . PRO A 1 311 ? -10.448 30.657 5.776 1.00 67.31 311 PRO A C 1
ATOM 2299 O O . PRO A 1 311 ? -9.713 30.602 4.792 1.00 67.31 311 PRO A O 1
ATOM 2302 N N . LYS A 1 312 ? -9.980 30.525 7.024 1.00 71.50 312 LYS A N 1
ATOM 2303 C CA . LYS A 1 312 ? -8.592 30.178 7.370 1.00 71.50 312 LYS A CA 1
ATOM 2304 C C . LYS A 1 312 ? -8.415 28.702 7.732 1.00 71.50 312 LYS A C 1
ATOM 2306 O O . LYS A 1 312 ? -7.318 28.293 8.112 1.00 71.50 312 LYS A O 1
ATOM 2311 N N . PHE A 1 313 ? -9.471 27.897 7.638 1.00 75.56 313 PHE A N 1
ATOM 2312 C CA . PHE A 1 313 ? -9.378 26.455 7.798 1.00 75.56 313 PHE A CA 1
ATOM 2313 C C . PHE A 1 313 ? -8.496 25.854 6.691 1.00 75.56 313 PHE A C 1
ATOM 2315 O O . PHE A 1 313 ? -8.629 26.249 5.532 1.00 75.56 313 PHE A O 1
ATOM 2322 N N . PRO A 1 314 ? -7.616 24.885 7.002 1.00 83.88 314 PRO A N 1
ATOM 2323 C CA . PRO A 1 314 ? -7.398 24.252 8.311 1.00 83.88 314 PRO A CA 1
ATOM 2324 C C . PRO A 1 314 ? -6.320 24.889 9.207 1.00 83.88 314 PRO A C 1
ATOM 2326 O O . PRO A 1 314 ? -6.117 24.419 10.326 1.00 83.88 314 PRO A O 1
ATOM 2329 N N . GLU A 1 315 ? -5.636 25.949 8.771 1.00 85.19 315 GLU A N 1
ATOM 2330 C CA . GLU A 1 315 ? -4.473 26.508 9.486 1.00 85.19 315 GLU A CA 1
ATOM 2331 C C . GLU A 1 315 ? -4.788 26.948 10.922 1.00 85.19 315 GLU A C 1
ATOM 2333 O O . GLU A 1 315 ? -4.031 26.649 11.846 1.00 85.19 315 GLU A O 1
ATOM 2338 N N . ASP A 1 316 ? -5.939 27.587 11.131 1.00 78.12 316 ASP A N 1
ATOM 2339 C CA . ASP A 1 316 ? -6.361 28.045 12.461 1.00 78.12 316 ASP A CA 1
ATOM 2340 C C . ASP A 1 316 ? -6.846 26.889 13.368 1.00 78.12 316 ASP A C 1
ATOM 2342 O O . ASP A 1 316 ? -6.986 27.069 14.579 1.00 78.12 316 ASP A O 1
ATOM 2346 N N . PHE A 1 317 ? -7.057 25.686 12.817 1.00 80.94 317 PHE A N 1
ATOM 2347 C CA . PHE A 1 317 ? -7.457 24.494 13.573 1.00 80.94 317 PHE A CA 1
ATOM 2348 C C . PHE A 1 317 ? -6.262 23.694 14.112 1.00 80.94 317 PHE A C 1
ATOM 2350 O O . PHE A 1 317 ? -6.330 23.166 15.225 1.00 80.94 317 PHE A O 1
ATOM 2357 N N . TYR A 1 318 ? -5.143 23.632 13.384 1.00 86.00 318 TYR A N 1
ATOM 2358 C CA . TYR A 1 318 ? -3.976 22.839 13.795 1.00 86.00 318 TYR A CA 1
ATOM 2359 C C . TYR A 1 318 ? -3.465 23.105 15.222 1.00 86.00 318 TYR A C 1
ATOM 2361 O O . TYR A 1 318 ? -3.088 22.130 15.880 1.00 86.00 318 TYR A O 1
ATOM 2369 N N . PRO A 1 319 ? -3.505 24.337 15.778 1.00 80.00 319 PRO A N 1
ATOM 2370 C CA . PRO A 1 319 ? -3.117 24.587 17.167 1.00 80.00 319 PRO A CA 1
ATOM 2371 C C . PRO A 1 319 ? -3.901 23.795 18.225 1.00 80.00 319 PRO A C 1
ATOM 2373 O O . PRO A 1 319 ? -3.398 23.645 19.342 1.00 80.00 319 PRO A O 1
ATOM 2376 N N . VAL A 1 320 ? -5.097 23.300 17.889 1.00 78.44 320 VAL A N 1
ATOM 2377 C CA . VAL A 1 320 ? -5.951 22.473 18.758 1.00 78.44 320 VAL A CA 1
ATOM 2378 C C . VAL A 1 320 ? -5.568 20.991 18.693 1.00 78.44 320 VAL A C 1
ATOM 2380 O O . VAL A 1 320 ? -5.952 20.207 19.552 1.00 78.44 320 VAL A O 1
ATOM 2383 N N . THR A 1 321 ? -4.768 20.578 17.715 1.00 86.44 321 THR A N 1
ATOM 2384 C CA . THR A 1 321 ? -4.270 19.201 17.642 1.00 86.44 321 THR A CA 1
ATOM 2385 C C . THR A 1 321 ? -2.947 19.073 18.415 1.00 86.44 321 THR A C 1
ATOM 2387 O O . THR A 1 321 ? -2.103 19.975 18.346 1.00 86.44 321 THR A O 1
ATOM 2390 N N . PRO A 1 322 ? -2.702 17.981 19.170 1.00 84.12 322 PRO A N 1
ATOM 2391 C CA . PRO A 1 322 ? -1.550 17.921 20.075 1.00 84.12 322 PRO A CA 1
ATOM 2392 C C . PRO A 1 322 ? -0.186 18.042 19.386 1.00 84.12 322 PRO A C 1
ATOM 2394 O O . PRO A 1 322 ? 0.748 18.609 19.955 1.00 84.12 322 PRO A O 1
ATOM 2397 N N . ARG A 1 323 ? -0.047 17.497 18.170 1.00 86.19 323 ARG A N 1
ATOM 2398 C CA . ARG A 1 323 ? 1.261 17.315 17.526 1.00 86.19 323 ARG A CA 1
ATOM 2399 C C . ARG A 1 323 ? 1.407 17.896 16.116 1.00 86.19 323 ARG A C 1
ATOM 2401 O O . ARG A 1 323 ? 2.512 17.835 15.584 1.00 86.19 323 ARG A O 1
ATOM 2408 N N . VAL A 1 324 ? 0.359 18.479 15.531 1.00 89.25 324 VAL A N 1
ATOM 2409 C CA . VAL A 1 324 ? 0.424 19.086 14.188 1.00 89.25 324 VAL A CA 1
ATOM 2410 C C . VAL A 1 324 ? 0.590 20.600 14.294 1.00 89.25 324 VAL A C 1
ATOM 2412 O O . VAL A 1 324 ? -0.125 21.259 15.045 1.00 89.25 324 VAL A O 1
ATOM 2415 N N . ALA A 1 325 ? 1.559 21.155 13.568 1.00 88.62 325 ALA A N 1
ATOM 2416 C CA . ALA A 1 325 ? 1.820 22.591 13.515 1.00 88.62 325 ALA A CA 1
ATOM 2417 C C . ALA A 1 325 ? 1.167 23.238 12.282 1.00 88.62 325 ALA A C 1
ATOM 2419 O O . ALA A 1 325 ? 1.069 22.610 11.232 1.00 88.62 325 ALA A O 1
ATOM 2420 N N . ALA A 1 326 ? 0.769 24.506 12.417 1.00 89.06 326 ALA A N 1
ATOM 2421 C CA . ALA A 1 326 ? 0.359 25.348 11.294 1.00 89.06 326 ALA A CA 1
ATOM 2422 C C . ALA A 1 326 ? 1.580 25.879 10.519 1.00 89.06 326 ALA A C 1
ATOM 2424 O O . ALA A 1 326 ? 2.659 26.049 11.098 1.00 89.06 326 ALA A O 1
ATOM 2425 N N . GLY A 1 327 ? 1.407 26.180 9.231 1.00 90.12 327 GLY A N 1
ATOM 2426 C CA . GLY A 1 327 ? 2.450 26.669 8.325 1.00 90.12 327 GLY A CA 1
ATOM 2427 C C . GLY A 1 327 ? 2.905 25.632 7.290 1.00 90.12 327 GLY A C 1
ATOM 2428 O O . GLY A 1 327 ? 2.101 24.883 6.747 1.00 90.12 327 GLY A O 1
ATOM 2429 N N . GLY A 1 328 ? 4.201 25.621 6.963 1.00 91.31 328 GLY A N 1
ATOM 2430 C CA . GLY A 1 328 ? 4.755 24.720 5.950 1.00 91.31 328 GLY A CA 1
ATOM 2431 C C . GLY A 1 328 ? 4.236 25.100 4.569 1.00 91.31 328 GLY A C 1
ATOM 2432 O O . GLY A 1 328 ? 4.391 26.250 4.153 1.00 91.31 328 GLY A O 1
ATOM 2433 N N . SER A 1 329 ? 3.592 24.159 3.880 1.00 91.81 329 SER A N 1
ATOM 2434 C CA . SER A 1 329 ? 2.961 24.420 2.582 1.00 91.81 329 SER A CA 1
ATOM 2435 C C . SER A 1 329 ? 1.587 25.099 2.675 1.00 91.81 329 SER A C 1
ATOM 2437 O O . SER A 1 329 ? 0.979 25.395 1.643 1.00 91.81 329 SER A O 1
ATOM 2439 N N . LYS A 1 330 ? 1.071 25.312 3.894 1.00 90.50 330 LYS A N 1
ATOM 2440 C CA . LYS A 1 330 ? -0.283 25.809 4.178 1.00 90.50 330 LYS A CA 1
ATOM 2441 C C . LYS A 1 330 ? -1.375 25.037 3.429 1.00 90.50 330 LYS A C 1
ATOM 2443 O O . LYS A 1 330 ? -2.121 25.610 2.630 1.00 90.50 330 LYS A O 1
ATOM 2448 N N . GLY A 1 331 ? -1.397 23.714 3.595 1.00 86.94 331 GLY A N 1
ATOM 2449 C CA . GLY A 1 331 ? -2.362 22.851 2.903 1.00 86.94 331 GLY A CA 1
ATOM 2450 C C . GLY A 1 331 ? -2.131 22.737 1.389 1.00 86.94 331 GLY A C 1
ATOM 2451 O O . GLY A 1 331 ? -3.079 22.501 0.646 1.00 86.94 331 GLY A O 1
ATOM 2452 N N . GLY A 1 332 ? -0.892 22.921 0.919 1.00 90.25 332 GLY A N 1
ATOM 2453 C CA . GLY A 1 332 ? -0.545 22.849 -0.502 1.00 90.25 332 GLY A CA 1
ATOM 2454 C C . GLY A 1 332 ? -0.853 24.123 -1.293 1.00 90.25 332 GLY A C 1
ATOM 2455 O O . GLY A 1 332 ? -1.231 24.031 -2.457 1.00 90.25 332 GLY A O 1
ATOM 2456 N N . THR A 1 333 ? -0.718 25.300 -0.677 1.00 90.25 333 THR A N 1
ATOM 2457 C CA . THR A 1 333 ? -0.975 26.608 -1.316 1.00 90.25 333 THR A CA 1
ATOM 2458 C C . THR A 1 333 ? 0.264 27.498 -1.425 1.00 90.25 333 THR A C 1
ATOM 2460 O O . THR A 1 333 ? 0.277 28.437 -2.223 1.00 90.25 333 THR A O 1
ATOM 2463 N N . VAL A 1 334 ? 1.315 27.221 -0.648 1.00 91.69 334 VAL A N 1
ATOM 2464 C CA . VAL A 1 334 ? 2.584 27.961 -0.677 1.00 91.69 334 VAL A CA 1
ATOM 2465 C C . VAL A 1 334 ? 3.777 27.011 -0.715 1.00 91.69 334 VAL A C 1
ATOM 2467 O O . VAL A 1 334 ? 3.704 25.875 -0.252 1.00 91.69 334 VAL A O 1
ATOM 2470 N N . ALA A 1 335 ? 4.895 27.478 -1.272 1.00 88.81 335 ALA A N 1
ATOM 2471 C CA . ALA A 1 335 ? 6.139 26.718 -1.277 1.00 88.81 335 ALA A CA 1
ATOM 2472 C C . ALA A 1 335 ? 6.799 26.820 0.110 1.00 88.81 335 ALA A C 1
ATOM 2474 O O . ALA A 1 335 ? 7.045 27.944 0.566 1.00 88.81 335 ALA A O 1
ATOM 2475 N N . PRO A 1 336 ? 7.097 25.702 0.795 1.00 88.25 336 PRO A N 1
ATOM 2476 C CA . PRO A 1 336 ? 7.790 25.761 2.074 1.00 88.25 336 PRO A CA 1
ATOM 2477 C C . PRO A 1 336 ? 9.214 26.298 1.925 1.00 88.25 336 PRO A C 1
ATOM 2479 O O . PRO A 1 336 ? 9.962 25.885 1.041 1.00 88.25 336 PRO A O 1
ATOM 2482 N N . SER A 1 337 ? 9.623 27.180 2.834 1.00 84.81 337 SER A N 1
ATOM 2483 C CA . SER A 1 337 ? 11.006 27.667 2.908 1.00 84.81 337 SER A CA 1
ATOM 2484 C C . SER A 1 337 ? 11.872 26.893 3.910 1.00 84.81 337 SER A C 1
ATOM 2486 O O . SER A 1 337 ? 13.096 26.960 3.832 1.00 84.81 337 SER A O 1
ATOM 2488 N N . ALA A 1 338 ? 11.259 26.169 4.852 1.00 85.50 338 ALA A N 1
ATOM 2489 C CA . ALA A 1 338 ? 11.939 25.444 5.923 1.00 85.50 338 ALA A CA 1
ATOM 2490 C C . ALA A 1 338 ? 11.059 24.322 6.504 1.00 85.50 338 ALA A C 1
ATOM 2492 O O . ALA A 1 338 ? 9.859 24.248 6.238 1.00 85.50 338 ALA A O 1
ATOM 2493 N N . SER A 1 339 ? 11.665 23.471 7.339 1.00 88.12 339 SER A N 1
ATOM 2494 C CA . SER A 1 339 ? 10.940 22.505 8.177 1.00 88.12 339 SER A CA 1
ATOM 2495 C C . SER A 1 339 ? 10.038 23.219 9.191 1.00 88.12 339 SER A C 1
ATOM 2497 O O . SER A 1 339 ? 10.423 24.251 9.744 1.00 88.12 339 SER A O 1
ATOM 2499 N N . LEU A 1 340 ? 8.876 22.640 9.500 1.00 90.06 340 LEU A N 1
ATOM 2500 C CA . LEU A 1 340 ? 8.031 23.102 10.602 1.00 90.06 340 LEU A CA 1
ATOM 2501 C C . LEU A 1 340 ? 8.631 22.717 11.959 1.00 90.06 340 LEU A C 1
ATOM 2503 O O . LEU A 1 340 ? 9.314 21.700 12.084 1.00 90.06 340 LEU A O 1
ATOM 2507 N N . SER A 1 341 ? 8.357 23.497 13.004 1.00 85.94 341 SER A N 1
ATOM 2508 C CA . SER A 1 341 ? 8.700 23.106 14.373 1.00 85.94 341 SER A CA 1
ATOM 2509 C C . SER A 1 341 ? 7.726 22.042 14.888 1.00 85.94 341 SER A C 1
ATOM 2511 O O . SER A 1 341 ? 6.509 22.151 14.738 1.00 85.94 341 SER A O 1
ATOM 2513 N N . THR A 1 342 ? 8.247 20.988 15.519 1.00 80.69 342 THR A N 1
ATOM 2514 C CA . THR A 1 342 ? 7.405 19.954 16.135 1.00 80.69 342 THR A CA 1
ATOM 2515 C C . THR A 1 342 ? 6.728 20.490 17.391 1.00 80.69 342 THR A C 1
ATOM 2517 O O . THR A 1 342 ? 7.398 21.040 18.270 1.00 80.69 342 THR A O 1
ATOM 2520 N N . ARG A 1 343 ? 5.418 20.269 17.539 1.00 81.50 343 ARG A N 1
ATOM 2521 C CA . ARG A 1 343 ? 4.702 20.641 18.767 1.00 81.50 343 ARG A CA 1
ATOM 2522 C C . ARG A 1 343 ? 4.996 19.671 19.911 1.00 81.50 343 ARG A C 1
ATOM 2524 O O . ARG A 1 343 ? 4.852 18.452 19.790 1.00 81.50 343 ARG A O 1
ATOM 2531 N N . THR A 1 344 ? 5.336 20.224 21.072 1.00 75.81 344 THR A N 1
ATOM 2532 C CA . THR A 1 344 ? 5.653 19.460 22.289 1.00 75.81 344 THR A CA 1
ATOM 2533 C C . THR A 1 344 ? 4.462 19.285 23.237 1.00 75.81 344 THR A C 1
ATOM 2535 O O . THR A 1 344 ? 4.625 18.671 24.290 1.00 75.81 344 THR A O 1
ATOM 2538 N N . SER A 1 345 ? 3.260 19.746 22.867 1.00 78.00 345 SER A N 1
ATOM 2539 C CA . SER A 1 345 ? 2.057 19.643 23.703 1.00 78.00 345 SER A CA 1
ATOM 2540 C C . SER A 1 345 ? 1.766 18.199 24.135 1.00 78.00 345 SER A C 1
ATOM 2542 O O . SER A 1 345 ? 1.989 17.249 23.383 1.00 78.00 345 SER A O 1
ATOM 2544 N N . ARG A 1 346 ? 1.265 18.027 25.366 1.00 83.19 346 ARG A N 1
ATOM 2545 C CA . ARG A 1 346 ? 0.882 16.705 25.881 1.00 83.19 346 ARG A CA 1
ATOM 2546 C C . ARG A 1 346 ? -0.234 16.096 25.030 1.00 83.19 346 ARG A C 1
ATOM 2548 O O . ARG A 1 346 ? -1.097 16.820 24.541 1.00 83.19 346 ARG A O 1
ATOM 2555 N N . LEU A 1 347 ? -0.237 14.770 24.923 1.00 89.25 347 LEU A N 1
ATOM 2556 C CA . LEU A 1 347 ? -1.389 14.051 24.387 1.00 89.25 347 LEU A CA 1
ATOM 2557 C C . LEU A 1 347 ? -2.589 14.216 25.331 1.00 89.25 347 LEU A C 1
ATOM 2559 O O . LEU A 1 347 ? -2.437 14.355 26.552 1.00 89.25 347 LEU A O 1
ATOM 2563 N N . TYR A 1 348 ? -3.779 14.207 24.752 1.00 88.56 348 TYR A N 1
ATOM 2564 C CA . TYR A 1 348 ? -5.042 14.227 25.465 1.00 88.56 348 TYR A CA 1
ATOM 2565 C C . TYR A 1 348 ? -5.271 12.898 26.174 1.00 88.56 348 TYR A C 1
ATOM 2567 O O . TYR A 1 348 ? -5.132 11.833 25.574 1.00 88.56 348 TYR A O 1
ATOM 2575 N N . ALA A 1 349 ? -5.615 12.966 27.461 1.00 87.75 349 ALA A N 1
ATOM 2576 C CA . ALA A 1 349 ? -5.939 11.776 28.246 1.00 87.75 349 ALA A CA 1
ATOM 2577 C C . ALA A 1 349 ? -7.374 11.313 27.970 1.00 87.75 349 ALA A C 1
ATOM 2579 O O . ALA A 1 349 ? -7.681 10.122 28.008 1.00 87.75 349 ALA A O 1
ATOM 2580 N N . THR A 1 350 ? -8.253 12.268 27.671 1.00 85.94 350 THR A N 1
ATOM 2581 C CA . THR A 1 350 ? -9.646 12.031 27.313 1.00 85.94 350 THR A CA 1
ATOM 2582 C C . THR A 1 350 ? -10.060 12.982 26.183 1.00 85.94 350 THR A C 1
ATOM 2584 O O . THR A 1 350 ? -9.442 14.038 26.031 1.00 85.94 350 THR A O 1
ATOM 2587 N N . PRO A 1 351 ? -11.091 12.655 25.382 1.00 84.56 351 PRO A N 1
ATOM 2588 C CA . PRO A 1 351 ? -11.547 13.529 24.297 1.00 84.56 351 PRO A CA 1
ATOM 2589 C C . PRO A 1 351 ? -11.897 14.957 24.737 1.00 84.56 351 PRO A C 1
ATOM 2591 O O . PRO A 1 351 ? -11.776 15.895 23.958 1.00 84.56 351 PRO A O 1
ATOM 2594 N N . GLU A 1 352 ? -12.304 15.141 25.993 1.00 79.19 352 GLU A N 1
ATOM 2595 C CA . GLU A 1 352 ? -12.688 16.437 26.546 1.00 79.19 352 GLU A CA 1
ATOM 2596 C C . GLU A 1 352 ? -11.514 17.388 26.770 1.00 79.19 352 GLU A C 1
ATOM 2598 O O . GLU A 1 352 ? -11.706 18.605 26.786 1.00 79.19 352 GLU A O 1
ATOM 2603 N N . ASP A 1 353 ? -10.292 16.857 26.886 1.00 81.19 353 ASP A N 1
ATOM 2604 C CA . ASP A 1 353 ? -9.092 17.689 26.962 1.00 81.19 353 ASP A CA 1
ATOM 2605 C C . ASP A 1 353 ? -8.921 18.562 25.698 1.00 81.19 353 ASP A C 1
ATOM 2607 O O . ASP A 1 353 ? -8.263 19.598 25.775 1.00 81.19 353 ASP A O 1
ATOM 2611 N N . LEU A 1 354 ? -9.565 18.208 24.574 1.00 79.19 354 LEU A N 1
ATOM 2612 C CA . LEU A 1 354 ? -9.618 19.011 23.344 1.00 79.19 354 LEU A CA 1
ATOM 2613 C C . LEU A 1 354 ? -10.201 20.418 23.574 1.00 79.19 354 LEU A C 1
ATOM 2615 O O . LEU A 1 354 ? -9.951 21.320 22.782 1.00 79.19 354 LEU A O 1
ATOM 2619 N N . MET A 1 355 ? -10.959 20.651 24.652 1.00 74.56 355 MET A N 1
ATOM 2620 C CA . MET A 1 355 ? -11.458 21.990 25.001 1.00 74.56 355 MET A CA 1
ATOM 2621 C C . MET A 1 355 ? -10.413 22.886 25.661 1.00 74.56 355 MET A C 1
ATOM 2623 O O . MET A 1 355 ? -10.627 24.098 25.752 1.00 74.56 355 MET A O 1
ATOM 2627 N N . PHE A 1 356 ? -9.306 22.323 26.138 1.00 77.19 356 PHE A N 1
ATOM 2628 C CA . PHE A 1 356 ? -8.352 23.026 26.980 1.00 77.19 356 PHE A CA 1
ATOM 2629 C C . PHE A 1 356 ? -6.995 23.167 26.296 1.00 77.19 356 PHE A C 1
ATOM 2631 O O . PHE A 1 356 ? -6.462 22.246 25.676 1.00 77.19 356 PHE A O 1
ATOM 2638 N N . GLN A 1 357 ? -6.405 24.341 26.473 1.00 75.44 357 GLN A N 1
ATOM 2639 C CA . GLN A 1 357 ? -5.011 24.585 26.168 1.00 75.44 357 GLN A CA 1
ATOM 2640 C C . GLN A 1 357 ? -4.122 23.946 27.249 1.00 75.44 357 GLN A C 1
ATOM 2642 O O . GLN A 1 357 ? -4.547 23.761 28.395 1.00 75.44 357 GLN A O 1
ATOM 2647 N N . PRO A 1 358 ? -2.851 23.651 26.926 1.00 71.12 358 PRO A N 1
ATOM 2648 C CA . PRO A 1 358 ? -1.855 23.289 27.931 1.00 71.12 358 PRO A CA 1
ATOM 2649 C C . PRO A 1 358 ? -1.541 24.425 28.920 1.00 71.12 358 PRO A C 1
ATOM 2651 O O . PRO A 1 358 ? -1.057 24.155 30.016 1.00 71.12 358 PRO A O 1
ATOM 2654 N N . SER A 1 359 ? -1.784 25.680 28.531 1.00 73.38 359 SER A N 1
ATOM 2655 C CA . SER A 1 359 ? -1.499 26.874 29.326 1.00 73.38 359 SER A CA 1
ATOM 2656 C C . SER A 1 359 ? -2.536 27.098 30.430 1.00 73.38 359 SER A C 1
ATOM 2658 O O . SER A 1 359 ? -3.726 26.802 30.289 1.00 73.38 359 SER A O 1
ATOM 2660 N N . LEU A 1 360 ? -2.071 27.660 31.545 1.00 74.88 360 LEU A N 1
ATOM 2661 C CA . LEU A 1 360 ? -2.928 28.166 32.610 1.00 74.88 360 LEU A CA 1
ATOM 2662 C C . LEU A 1 360 ? -3.104 29.678 32.434 1.00 74.88 360 LEU A C 1
ATOM 2664 O O . LEU A 1 360 ? -2.135 30.389 32.180 1.00 74.88 360 LEU A O 1
ATOM 2668 N N . SER A 1 361 ? -4.326 30.167 32.607 1.00 71.12 361 SER A N 1
ATOM 2669 C CA . SER A 1 361 ? -4.650 31.585 32.744 1.00 71.12 361 SER A CA 1
ATOM 2670 C C . SER A 1 361 ? -5.360 31.785 34.082 1.00 71.12 361 SER A C 1
ATOM 2672 O O . SER A 1 361 ? -6.377 31.145 34.349 1.00 71.12 361 SER A O 1
ATOM 2674 N N . GLY A 1 362 ? -4.775 32.592 34.974 1.00 75.06 362 GLY A N 1
ATOM 2675 C CA . GLY A 1 362 ? -5.322 32.829 36.319 1.00 75.06 362 GLY A CA 1
ATOM 2676 C C . GLY A 1 362 ? -5.483 31.563 37.175 1.00 75.06 362 GLY A C 1
ATOM 2677 O O . GLY A 1 362 ? -6.439 31.454 37.932 1.00 75.06 362 GLY A O 1
ATOM 2678 N N . GLY A 1 363 ? -4.603 30.566 37.011 1.00 74.56 363 GLY A N 1
ATOM 2679 C CA . GLY A 1 363 ? -4.673 29.289 37.741 1.00 74.56 363 GLY A CA 1
ATOM 2680 C C . GLY A 1 363 ? -5.681 28.270 37.187 1.00 74.56 363 GLY A C 1
ATOM 2681 O O . GLY A 1 363 ? -5.714 27.138 37.661 1.00 74.56 363 GLY A O 1
ATOM 2682 N N . THR A 1 364 ? -6.451 28.622 36.152 1.00 74.75 364 THR A N 1
ATOM 2683 C CA . THR A 1 364 ? -7.356 27.706 35.435 1.00 74.75 364 THR A CA 1
ATOM 2684 C C . THR A 1 364 ? -6.781 27.380 34.060 1.00 74.75 364 THR A C 1
ATOM 2686 O O . THR A 1 364 ? -6.083 28.200 33.470 1.00 74.75 364 THR A O 1
ATOM 2689 N N . ARG A 1 365 ? -7.052 26.192 33.509 1.00 69.25 365 ARG A N 1
ATOM 2690 C CA . ARG A 1 365 ? -6.656 25.885 32.124 1.00 69.25 365 ARG A CA 1
ATOM 2691 C C . ARG A 1 365 ? -7.356 26.828 31.153 1.00 69.25 365 ARG A C 1
ATOM 2693 O O . ARG A 1 365 ? -8.582 26.923 31.170 1.00 69.25 365 ARG A O 1
ATOM 2700 N N . ALA A 1 366 ? -6.583 27.503 30.304 1.00 73.75 366 ALA A N 1
ATOM 2701 C CA . ALA A 1 366 ? -7.147 28.309 29.230 1.00 73.75 366 ALA A CA 1
ATOM 2702 C C . ALA A 1 366 ? -7.936 27.407 28.267 1.00 73.75 366 ALA A C 1
ATOM 2704 O O . ALA A 1 366 ? -7.608 26.233 28.095 1.00 73.75 366 ALA A O 1
ATOM 2705 N N . THR A 1 367 ? -8.996 27.923 27.647 1.00 72.38 367 THR A N 1
ATOM 2706 C CA . THR A 1 367 ? -9.834 27.141 26.728 1.00 72.38 367 THR A CA 1
ATOM 2707 C C . THR A 1 367 ? -9.411 27.357 25.276 1.00 72.38 367 THR A C 1
ATOM 2709 O O . THR A 1 367 ? -8.984 28.445 24.885 1.00 72.38 367 THR A O 1
ATOM 2712 N N . ASN A 1 368 ? -9.559 26.331 24.438 1.00 69.19 368 ASN A N 1
ATOM 2713 C CA . ASN A 1 368 ? -9.356 26.447 22.990 1.00 69.19 368 ASN A CA 1
ATOM 2714 C C . ASN A 1 368 ? -10.430 27.329 22.329 1.00 69.19 368 ASN A C 1
ATOM 2716 O O . ASN A 1 368 ? -10.181 27.897 21.272 1.00 69.19 368 ASN A O 1
ATOM 2720 N N . ALA A 1 369 ? -11.569 27.559 22.997 1.00 61.50 369 ALA A N 1
ATOM 2721 C CA . ALA A 1 369 ? -12.579 28.529 22.569 1.00 61.50 369 ALA A CA 1
ATOM 2722 C C . ALA A 1 369 ? -12.015 29.958 22.418 1.00 61.50 369 ALA A C 1
ATOM 2724 O O . ALA A 1 369 ? -12.483 30.706 21.566 1.00 61.50 369 ALA A O 1
ATOM 2725 N N . ALA A 1 370 ? -10.984 30.330 23.192 1.00 54.69 370 ALA A N 1
ATOM 2726 C CA . ALA A 1 370 ? -10.295 31.615 23.052 1.00 54.69 370 ALA A CA 1
ATOM 2727 C C . ALA A 1 370 ? -9.431 31.704 21.775 1.00 54.69 370 ALA A C 1
ATOM 2729 O O . ALA A 1 370 ? -9.338 32.775 21.183 1.00 54.69 370 ALA A O 1
ATOM 2730 N N . LEU A 1 371 ? -8.844 30.583 21.325 1.00 55.28 371 LEU A N 1
ATOM 2731 C CA . LEU A 1 371 ? -8.086 30.492 20.062 1.00 55.28 371 LEU A CA 1
ATOM 2732 C C . LEU A 1 371 ? -9.003 30.532 18.830 1.00 55.28 371 LEU A C 1
ATOM 2734 O O . LEU A 1 371 ? -8.545 30.819 17.729 1.00 55.28 371 LEU A O 1
ATOM 2738 N N . LEU A 1 372 ? -10.295 30.261 19.028 1.00 57.28 372 LEU A N 1
ATOM 2739 C CA . LEU A 1 372 ? -11.315 30.167 17.987 1.00 57.28 372 LEU A CA 1
ATOM 2740 C C . LEU A 1 372 ? -12.419 31.236 18.151 1.00 57.28 372 LEU A C 1
ATOM 2742 O O . LEU A 1 372 ? -13.537 31.053 17.675 1.00 57.28 372 LEU A O 1
ATOM 2746 N N . GLN A 1 373 ? -12.149 32.356 18.838 1.00 47.19 373 GLN A N 1
ATOM 2747 C CA . GLN A 1 373 ? -13.155 33.408 19.063 1.00 47.19 373 GLN A CA 1
ATOM 2748 C C . GLN A 1 373 ? -13.745 33.941 17.743 1.00 47.19 373 GLN A C 1
ATOM 2750 O O . GLN A 1 373 ? -13.020 34.251 16.801 1.00 47.19 373 GLN A O 1
ATOM 2755 N N . GLY A 1 374 ? -15.081 34.031 17.692 1.00 51.38 374 GLY A N 1
ATOM 2756 C CA . GLY A 1 374 ? -15.864 34.379 16.497 1.00 51.38 374 GLY A CA 1
ATOM 2757 C C . GLY A 1 374 ? -16.236 33.192 15.596 1.00 51.38 374 GLY A C 1
ATOM 2758 O O . GLY A 1 374 ? -16.976 33.373 14.634 1.00 51.38 374 GLY A O 1
ATOM 2759 N N . LYS A 1 375 ? -15.760 31.978 15.903 1.00 52.78 375 LYS A N 1
ATOM 2760 C CA . LYS A 1 375 ? -15.785 30.829 14.989 1.00 52.78 375 LYS A CA 1
ATOM 2761 C C . LYS A 1 375 ? -16.491 29.643 15.643 1.00 52.78 375 LYS A C 1
ATOM 2763 O O . LYS A 1 375 ? -15.984 29.060 16.596 1.00 52.78 375 LYS A O 1
ATOM 2768 N N . ALA A 1 376 ? -17.699 29.325 15.175 1.00 54.25 376 ALA A N 1
ATOM 2769 C CA . ALA A 1 376 ? -18.486 28.162 15.603 1.00 54.25 376 ALA A CA 1
ATOM 2770 C C . ALA A 1 376 ? -18.515 27.913 17.134 1.00 54.25 376 ALA A C 1
ATOM 2772 O O . ALA A 1 376 ? -18.417 26.772 17.583 1.00 54.25 376 ALA A O 1
ATOM 2773 N N . ALA A 1 377 ? -18.671 28.960 17.961 1.00 50.16 377 ALA A N 1
ATOM 2774 C CA . ALA A 1 377 ? -18.653 28.852 19.431 1.00 50.16 377 ALA A CA 1
ATOM 2775 C C . ALA A 1 377 ? -19.641 27.798 19.984 1.00 50.16 377 ALA A C 1
ATOM 2777 O O . ALA A 1 377 ? -19.387 27.175 21.014 1.00 50.16 377 ALA A O 1
ATOM 2778 N N . ALA A 1 378 ? -20.733 27.539 19.257 1.00 58.62 378 ALA A N 1
ATOM 2779 C CA . ALA A 1 378 ? -21.709 26.498 19.567 1.00 58.62 378 ALA A CA 1
ATOM 2780 C C . ALA A 1 378 ? -21.153 25.058 19.465 1.00 58.62 378 ALA A C 1
ATOM 2782 O O . ALA A 1 378 ? -21.627 24.178 20.183 1.00 58.62 378 ALA A O 1
ATOM 2783 N N . GLN A 1 379 ? -20.142 24.802 18.625 1.00 59.84 379 GLN A N 1
ATOM 2784 C CA . GLN A 1 379 ? -19.516 23.479 18.452 1.00 59.84 379 GLN A CA 1
ATOM 2785 C C . GLN A 1 379 ? -18.470 23.153 19.522 1.00 59.84 379 GLN A C 1
ATOM 2787 O O . GLN A 1 379 ? -18.168 21.986 19.755 1.00 59.84 379 GLN A O 1
ATOM 2792 N N . TRP A 1 380 ? -17.972 24.173 20.220 1.00 60.00 380 TRP A N 1
ATOM 2793 C CA . TRP A 1 380 ? -17.037 24.041 21.341 1.00 60.00 380 TRP A CA 1
ATOM 2794 C C . TRP A 1 380 ? -17.723 24.179 22.703 1.00 60.00 380 TRP A C 1
ATOM 2796 O O . TRP A 1 380 ? -17.065 24.171 23.743 1.00 60.00 380 TRP A O 1
ATOM 2806 N N . ALA A 1 381 ? -19.053 24.292 22.716 1.00 66.62 381 ALA A N 1
ATOM 2807 C CA . ALA A 1 381 ? -19.828 24.275 23.944 1.00 66.62 381 ALA A CA 1
ATOM 2808 C C . ALA A 1 381 ? -19.705 22.901 24.637 1.00 66.62 381 ALA A C 1
ATOM 2810 O O . ALA A 1 381 ? -19.683 21.874 23.951 1.00 66.62 381 ALA A O 1
ATOM 2811 N N . PRO A 1 382 ? -19.732 22.835 25.982 1.00 67.81 382 PRO A N 1
ATOM 2812 C CA . PRO A 1 382 ? -19.679 21.567 26.716 1.00 67.81 382 PRO A CA 1
ATOM 2813 C C . PRO A 1 382 ? -20.695 20.519 26.231 1.00 67.81 382 PRO A C 1
ATOM 2815 O O . PRO A 1 382 ? -20.401 19.328 26.223 1.00 67.81 382 PRO A O 1
ATOM 2818 N N . ALA A 1 383 ? -21.877 20.955 25.777 1.00 68.50 383 ALA A N 1
ATOM 2819 C CA . ALA A 1 383 ? -22.897 20.078 25.202 1.00 68.50 383 ALA A CA 1
ATOM 2820 C C . ALA A 1 383 ? -22.503 19.496 23.828 1.00 68.50 383 ALA A C 1
ATOM 2822 O O . ALA A 1 383 ? -22.811 18.348 23.537 1.00 68.50 383 ALA A O 1
ATOM 2823 N N . ALA A 1 384 ? -21.811 20.248 22.970 1.00 69.19 384 ALA A N 1
ATOM 2824 C CA . ALA A 1 384 ? -21.316 19.741 21.687 1.00 69.19 384 ALA A CA 1
ATOM 2825 C C . ALA A 1 384 ? -20.162 18.743 21.865 1.00 69.19 384 ALA A C 1
ATOM 2827 O O . ALA A 1 384 ? -20.127 17.710 21.203 1.00 69.19 384 ALA A O 1
ATOM 2828 N N . LEU A 1 385 ? -19.276 18.989 22.829 1.00 71.81 385 LEU A N 1
ATOM 2829 C CA . LEU A 1 385 ? -18.220 18.042 23.182 1.00 71.81 385 LEU A CA 1
ATOM 2830 C C . LEU A 1 385 ? -18.775 16.774 23.857 1.00 71.81 385 LEU A C 1
ATOM 2832 O O . LEU A 1 385 ? -18.311 15.670 23.590 1.00 71.81 385 LEU A O 1
ATOM 2836 N N . ALA A 1 386 ? -19.791 16.897 24.715 1.00 74.56 386 ALA A N 1
ATOM 2837 C CA . ALA A 1 386 ? -20.463 15.726 25.275 1.00 74.56 386 ALA A CA 1
ATOM 2838 C C . ALA A 1 386 ? -21.053 14.837 24.164 1.00 74.56 386 ALA A C 1
ATOM 2840 O O . ALA A 1 386 ? -20.892 13.618 24.221 1.00 74.56 386 ALA A O 1
ATOM 2841 N N . ARG A 1 387 ? -21.636 15.452 23.122 1.00 80.12 387 ARG A N 1
ATOM 2842 C CA . ARG A 1 387 ? -22.119 14.762 21.914 1.00 80.12 387 ARG A CA 1
ATOM 2843 C C . ARG A 1 387 ? -20.999 14.087 21.115 1.00 80.12 387 ARG A C 1
ATOM 2845 O O . ARG A 1 387 ? -21.237 13.036 20.526 1.00 80.12 387 ARG A O 1
ATOM 2852 N N . SER A 1 388 ? -19.777 14.631 21.106 1.00 84.06 388 SER A N 1
ATOM 2853 C CA . SER A 1 388 ? -18.679 14.087 20.291 1.00 84.06 388 SER A CA 1
ATOM 2854 C C . SER A 1 388 ? -18.090 12.773 20.825 1.00 84.06 388 SER A C 1
ATOM 2856 O O . SER A 1 388 ? -17.526 12.004 20.048 1.00 84.06 388 SER A O 1
ATOM 2858 N N . ARG A 1 389 ? -18.271 12.450 22.115 1.00 87.81 389 ARG A N 1
ATOM 2859 C CA . ARG A 1 389 ? -17.715 11.254 22.795 1.00 87.81 389 ARG A CA 1
ATOM 2860 C C . ARG A 1 389 ? -18.030 9.914 22.123 1.00 87.81 389 ARG A C 1
ATOM 2862 O O . ARG A 1 389 ? -17.290 8.951 22.303 1.00 87.81 389 ARG A O 1
ATOM 2869 N N . PHE A 1 390 ? -19.128 9.842 21.375 1.00 92.75 390 PHE A N 1
ATOM 2870 C CA . PHE A 1 390 ? -19.505 8.638 20.638 1.00 92.75 390 PHE A CA 1
ATOM 2871 C C . PHE A 1 390 ? -18.710 8.455 19.332 1.00 92.75 390 PHE A C 1
ATOM 2873 O O . PHE A 1 390 ? -18.634 7.342 18.814 1.00 92.75 390 PHE A O 1
ATOM 2880 N N . PHE A 1 391 ? -18.093 9.524 18.819 1.00 94.75 391 PHE A N 1
ATOM 2881 C CA . PHE A 1 391 ? -17.402 9.576 17.524 1.00 94.75 391 PHE A CA 1
ATOM 2882 C C . PHE A 1 391 ? -15.884 9.722 17.646 1.00 94.75 391 PHE A C 1
ATOM 2884 O O . PHE A 1 391 ? -15.161 9.371 16.712 1.00 94.75 391 PHE A O 1
ATOM 2891 N N . VAL A 1 392 ? -15.394 10.232 18.781 1.00 94.19 392 VAL A N 1
ATOM 2892 C CA . VAL A 1 392 ? -13.965 10.461 19.025 1.00 94.19 392 VAL A CA 1
ATOM 2893 C C . VAL A 1 392 ? -13.433 9.679 20.219 1.00 94.19 392 VAL A C 1
ATOM 2895 O O . VAL A 1 392 ? -14.151 9.397 21.176 1.00 94.19 392 VAL A O 1
ATOM 2898 N N . THR A 1 393 ? -12.139 9.376 20.184 1.00 94.06 393 THR A N 1
ATOM 2899 C CA . THR A 1 393 ? -11.411 8.713 21.270 1.00 94.06 393 THR A CA 1
ATOM 2900 C C . THR A 1 393 ? -10.026 9.321 21.465 1.00 94.06 393 THR A C 1
ATOM 2902 O O . THR A 1 393 ? -9.478 9.945 20.561 1.00 94.06 393 THR A O 1
ATOM 2905 N N . ALA A 1 394 ? -9.443 9.130 22.646 1.00 92.38 394 ALA A N 1
ATOM 2906 C CA . ALA A 1 394 ? -8.048 9.470 22.926 1.00 92.38 394 ALA A CA 1
ATOM 2907 C C . ALA A 1 394 ? -7.113 8.243 22.870 1.00 92.38 394 ALA A C 1
ATOM 2909 O O . ALA A 1 394 ? -5.893 8.407 22.927 1.00 92.38 394 ALA A O 1
ATOM 2910 N N . VAL A 1 395 ? -7.663 7.023 22.781 1.00 90.00 395 VAL A N 1
ATOM 2911 C CA . VAL A 1 395 ? -6.940 5.775 23.102 1.00 90.00 395 VAL A CA 1
ATOM 2912 C C . VAL A 1 395 ? -7.190 4.619 22.118 1.00 90.00 395 VAL A C 1
ATOM 2914 O O . VAL A 1 395 ? -7.205 3.458 22.514 1.00 90.00 395 VAL A O 1
ATOM 2917 N N . SER A 1 396 ? -7.338 4.879 20.814 1.00 93.62 396 SER A N 1
ATOM 2918 C CA . SER A 1 396 ? -7.417 3.778 19.836 1.00 93.62 396 SER A CA 1
ATOM 2919 C C . SER A 1 396 ? -6.044 3.158 19.555 1.00 93.62 396 SER A C 1
ATOM 2921 O O . SER A 1 396 ? -5.106 3.862 19.169 1.00 93.62 396 SER A O 1
ATOM 2923 N N . ARG A 1 397 ? -5.936 1.833 19.707 1.00 94.44 397 ARG A N 1
ATOM 2924 C CA . ARG A 1 397 ? -4.789 1.029 19.266 1.00 94.44 397 ARG A CA 1
ATOM 2925 C C . ARG A 1 397 ? -5.272 -0.190 18.487 1.00 94.44 397 ARG A C 1
ATOM 2927 O O . ARG A 1 397 ? -6.205 -0.873 18.904 1.00 94.44 397 ARG A O 1
ATOM 2934 N N . ALA A 1 398 ? -4.611 -0.466 17.372 1.00 95.44 398 ALA A N 1
ATOM 2935 C CA . ALA A 1 398 ? -4.803 -1.663 16.563 1.00 95.44 398 ALA A CA 1
ATOM 2936 C C . ALA A 1 398 ? -3.548 -2.548 16.648 1.00 95.44 398 ALA A C 1
ATOM 2938 O O . ALA A 1 398 ? -2.442 -2.002 16.759 1.00 95.44 398 ALA A O 1
ATOM 2939 N N . PRO A 1 399 ? -3.680 -3.885 16.608 1.00 94.44 399 PRO A N 1
ATOM 2940 C CA . PRO A 1 399 ? -2.525 -4.769 16.522 1.00 94.44 399 PRO A CA 1
ATOM 2941 C C . PRO A 1 399 ? -1.872 -4.660 15.138 1.00 94.44 399 PRO A C 1
ATOM 2943 O O . PRO A 1 399 ? -2.566 -4.592 14.123 1.00 94.44 399 PRO A O 1
ATOM 2946 N N . ASP A 1 400 ? -0.541 -4.669 15.095 1.00 91.75 400 ASP A N 1
ATOM 2947 C CA . ASP A 1 400 ? 0.245 -4.669 13.857 1.00 91.75 400 ASP A CA 1
ATOM 2948 C C . ASP A 1 400 ? 0.798 -6.071 13.573 1.00 91.75 400 ASP A C 1
ATOM 2950 O O . ASP A 1 400 ? 1.989 -6.354 13.681 1.00 91.75 400 ASP A O 1
ATOM 2954 N N . VAL A 1 401 ? -0.132 -6.976 13.269 1.00 94.00 401 VAL A N 1
ATOM 2955 C CA . VAL A 1 401 ? 0.118 -8.389 12.964 1.00 94.00 401 VAL A CA 1
ATOM 2956 C C . VAL A 1 401 ? -0.586 -8.763 11.665 1.00 94.00 401 VAL A C 1
ATOM 2958 O O . VAL A 1 401 ? -1.619 -8.181 11.324 1.00 94.00 401 VAL A O 1
ATOM 2961 N N . ASN A 1 402 ? -0.056 -9.759 10.961 1.00 95.06 402 ASN A N 1
ATOM 2962 C CA . ASN A 1 402 ? -0.674 -10.290 9.748 1.00 95.06 402 ASN A CA 1
ATOM 2963 C C . ASN A 1 402 ? -1.894 -11.200 10.055 1.00 95.06 402 ASN A C 1
ATOM 2965 O O . ASN A 1 402 ? -2.292 -11.399 11.211 1.00 95.06 402 ASN A O 1
ATOM 2969 N N . LEU A 1 403 ? -2.516 -11.766 9.022 1.00 94.56 403 LEU A N 1
ATOM 2970 C CA . LEU A 1 403 ? -3.671 -12.667 9.090 1.00 94.56 403 LEU A CA 1
ATOM 2971 C C . LEU A 1 403 ? -3.353 -13.979 9.815 1.00 94.56 403 LEU A C 1
ATOM 2973 O O . LEU A 1 403 ? -4.240 -14.551 10.443 1.00 94.56 403 LEU A O 1
ATOM 2977 N N . PHE A 1 404 ? -2.083 -14.391 9.828 1.00 93.75 404 PHE A N 1
ATOM 2978 C CA . PHE A 1 404 ? -1.585 -15.513 10.628 1.00 93.75 404 PHE A CA 1
ATOM 2979 C C . PHE A 1 404 ? -1.389 -15.150 12.111 1.00 93.75 404 PHE A C 1
ATOM 2981 O O . PHE A 1 404 ? -1.006 -15.999 12.911 1.00 93.75 404 PHE A O 1
ATOM 2988 N N . ASN A 1 405 ? -1.674 -13.899 12.493 1.00 93.06 405 ASN A N 1
ATOM 2989 C CA . ASN A 1 405 ? -1.411 -13.315 13.809 1.00 93.06 405 ASN A CA 1
ATOM 2990 C C . ASN A 1 405 ? 0.074 -13.365 14.190 1.00 93.06 405 ASN A C 1
ATOM 2992 O O . ASN A 1 405 ? 0.416 -13.613 15.343 1.00 93.06 405 ASN A O 1
ATOM 2996 N N . LEU A 1 406 ? 0.949 -13.124 13.213 1.00 94.06 406 LEU A N 1
ATOM 2997 C CA . LEU A 1 406 ? 2.398 -13.063 13.382 1.00 94.06 406 LEU A CA 1
ATOM 2998 C C . LEU A 1 406 ? 2.934 -11.661 13.029 1.00 94.06 406 LEU A C 1
ATOM 3000 O O . LEU A 1 406 ? 2.234 -10.896 12.352 1.00 94.06 406 LEU A O 1
ATOM 3004 N N . PRO A 1 407 ? 4.152 -11.295 13.476 1.00 95.31 407 PRO A N 1
ATOM 3005 C CA . PRO A 1 407 ? 4.739 -9.987 13.185 1.00 95.31 407 PRO A CA 1
ATOM 3006 C C . PRO A 1 407 ? 4.876 -9.723 11.678 1.00 95.31 407 PRO A C 1
ATOM 3008 O O . PRO A 1 407 ? 5.243 -10.615 10.907 1.00 95.31 407 PRO A O 1
ATOM 3011 N N . ARG A 1 408 ? 4.595 -8.486 11.260 1.00 96.62 408 ARG A N 1
ATOM 3012 C CA . ARG A 1 408 ? 4.808 -8.013 9.883 1.00 96.62 408 ARG A CA 1
ATOM 3013 C C . ARG A 1 408 ? 6.260 -7.593 9.666 1.00 96.62 408 ARG A C 1
ATOM 3015 O O . ARG A 1 408 ? 6.926 -7.175 10.610 1.00 96.62 408 ARG A O 1
ATOM 3022 N N . VAL A 1 409 ? 6.732 -7.665 8.422 1.00 97.75 409 VAL A N 1
ATOM 3023 C CA . VAL A 1 409 ? 8.066 -7.172 8.046 1.00 97.75 409 VAL A CA 1
ATOM 3024 C C . VAL A 1 409 ? 7.983 -5.686 7.684 1.00 97.75 409 VAL A C 1
ATOM 3026 O O . VAL A 1 409 ? 7.147 -5.280 6.877 1.00 97.75 409 VAL A O 1
ATOM 3029 N N . SER A 1 410 ? 8.832 -4.859 8.290 1.00 96.62 410 SER A N 1
ATOM 3030 C CA . SER A 1 410 ? 8.938 -3.435 7.967 1.00 96.62 410 SER A CA 1
ATOM 3031 C C . SER A 1 410 ? 9.491 -3.235 6.559 1.00 96.62 410 SER A C 1
ATOM 3033 O O . SER A 1 410 ? 10.496 -3.846 6.190 1.00 96.62 410 SER A O 1
ATOM 3035 N N . ILE A 1 411 ? 8.878 -2.325 5.803 1.00 96.44 411 ILE A N 1
ATOM 3036 C CA . ILE A 1 411 ? 9.348 -1.927 4.466 1.00 96.44 411 ILE A CA 1
ATOM 3037 C C . ILE A 1 411 ? 10.382 -0.792 4.497 1.00 96.44 411 ILE A C 1
ATOM 3039 O O . ILE A 1 411 ? 10.829 -0.350 3.442 1.00 96.44 411 ILE A O 1
ATOM 3043 N N . TRP A 1 412 ? 10.757 -0.308 5.686 1.00 94.50 412 TRP A N 1
ATOM 3044 C CA . TRP A 1 412 ? 11.829 0.674 5.861 1.00 94.50 412 TRP A CA 1
ATOM 3045 C C . TRP A 1 412 ? 13.159 -0.035 6.173 1.00 94.50 412 TRP A C 1
ATOM 3047 O O . TRP A 1 412 ? 13.242 -0.695 7.217 1.00 94.50 412 TRP A O 1
ATOM 3057 N N . PRO A 1 413 ? 14.189 0.067 5.309 1.00 92.50 413 PRO A N 1
ATOM 3058 C CA . PRO A 1 413 ? 15.463 -0.614 5.506 1.00 92.50 413 PRO A CA 1
ATOM 3059 C C . PRO A 1 413 ? 16.373 0.136 6.484 1.00 92.50 413 PRO A C 1
ATOM 3061 O O . PRO A 1 413 ? 16.357 1.364 6.557 1.00 92.50 413 PRO A O 1
ATOM 3064 N N . VAL A 1 414 ? 17.256 -0.601 7.159 1.00 90.88 414 VAL A N 1
ATOM 3065 C CA . VAL A 1 414 ? 18.367 -0.026 7.933 1.00 90.88 414 VAL A CA 1
ATOM 3066 C C . VAL A 1 414 ? 19.674 -0.185 7.159 1.00 90.88 414 VAL A C 1
ATOM 3068 O O . VAL A 1 414 ? 20.000 -1.266 6.672 1.00 90.88 414 VAL A O 1
ATOM 3071 N N . THR A 1 415 ? 20.437 0.902 7.037 1.00 87.44 415 THR A N 1
ATOM 3072 C CA . THR A 1 415 ? 21.712 0.899 6.305 1.00 87.44 415 THR A CA 1
ATOM 3073 C C . THR A 1 415 ? 22.869 0.581 7.249 1.00 87.44 415 THR A C 1
ATOM 3075 O O . THR A 1 415 ? 22.998 1.191 8.310 1.00 87.44 415 THR A O 1
ATOM 3078 N N . LEU A 1 416 ? 23.728 -0.356 6.860 1.00 86.56 416 LEU A N 1
ATOM 3079 C CA . LEU A 1 416 ? 24.972 -0.699 7.539 1.00 86.56 416 LEU A CA 1
ATOM 3080 C C . LEU A 1 416 ? 26.154 -0.006 6.844 1.00 86.56 416 LEU A C 1
ATOM 3082 O O . LEU A 1 416 ? 26.139 0.227 5.634 1.00 86.56 416 LEU A O 1
ATOM 3086 N N . ASN A 1 417 ? 27.196 0.326 7.603 1.00 80.88 417 ASN A N 1
ATOM 3087 C CA . ASN A 1 417 ? 28.478 0.740 7.038 1.00 80.88 417 ASN A CA 1
ATOM 3088 C C . ASN A 1 417 ? 29.285 -0.486 6.554 1.00 80.88 417 ASN A C 1
ATOM 3090 O O . ASN A 1 417 ? 28.884 -1.634 6.741 1.00 80.88 417 ASN A O 1
ATOM 3094 N N . ALA A 1 418 ? 30.472 -0.254 5.986 1.00 78.06 418 ALA A N 1
ATOM 3095 C CA . ALA A 1 418 ? 31.335 -1.327 5.487 1.00 78.06 418 ALA A CA 1
ATOM 3096 C C . ALA A 1 418 ? 31.771 -2.350 6.561 1.00 78.06 418 ALA A C 1
ATOM 3098 O O . ALA A 1 418 ? 32.084 -3.484 6.211 1.00 78.06 418 ALA A O 1
ATOM 3099 N N . SER A 1 419 ? 31.769 -1.982 7.851 1.00 81.88 419 SER A N 1
ATOM 3100 C CA . SER A 1 419 ? 32.080 -2.890 8.966 1.00 81.88 419 SER A CA 1
ATOM 3101 C C . SER A 1 419 ? 30.861 -3.653 9.502 1.00 81.88 419 SER A C 1
ATOM 3103 O O . SER A 1 419 ? 30.990 -4.367 10.492 1.00 81.88 419 SER A O 1
ATOM 3105 N N . GLY A 1 420 ? 29.679 -3.492 8.895 1.00 81.88 420 GLY A N 1
ATOM 3106 C CA . GLY A 1 420 ? 28.430 -4.113 9.350 1.00 81.88 420 GLY A CA 1
ATOM 3107 C C . GLY A 1 420 ? 27.752 -3.393 10.523 1.00 81.88 420 GLY A C 1
ATOM 3108 O O . GLY A 1 420 ? 26.827 -3.932 11.125 1.00 81.88 420 GLY A O 1
ATOM 3109 N N . THR A 1 421 ? 28.189 -2.178 10.866 1.00 85.00 421 THR A N 1
ATOM 3110 C CA . THR A 1 421 ? 27.597 -1.366 11.938 1.00 85.00 421 THR A CA 1
ATOM 3111 C C . THR A 1 421 ? 26.457 -0.504 11.384 1.00 85.00 421 THR A C 1
ATOM 3113 O O . THR A 1 421 ? 26.662 0.180 10.376 1.00 85.00 421 THR A O 1
ATOM 3116 N N . PRO A 1 422 ? 25.280 -0.454 12.035 1.00 84.25 422 PRO A N 1
ATOM 3117 C CA . PRO A 1 422 ? 24.182 0.407 11.604 1.00 84.25 422 PRO A CA 1
ATOM 3118 C C . PRO A 1 422 ? 24.578 1.889 11.537 1.00 84.25 422 PRO A C 1
ATOM 3120 O O . PRO A 1 422 ? 25.062 2.464 12.510 1.00 84.25 422 PRO A O 1
ATOM 3123 N N . THR A 1 423 ? 24.345 2.514 10.384 1.00 79.88 423 THR A N 1
ATOM 3124 C CA . THR A 1 423 ? 24.440 3.964 10.165 1.00 79.88 423 THR A CA 1
ATOM 3125 C C . THR A 1 423 ? 23.022 4.516 10.159 1.00 79.88 423 THR A C 1
ATOM 3127 O O . THR A 1 423 ? 22.344 4.488 9.136 1.00 79.88 423 THR A O 1
ATOM 3130 N N . VAL A 1 424 ? 22.550 4.929 11.336 1.00 80.38 424 VAL A N 1
ATOM 3131 C CA . VAL A 1 424 ? 21.128 5.183 11.604 1.00 80.38 424 VAL A CA 1
ATOM 3132 C C . VAL A 1 424 ? 20.859 6.621 12.026 1.00 80.38 424 VAL A C 1
ATOM 3134 O O . VAL A 1 424 ? 21.605 7.220 12.801 1.00 80.38 424 VAL A O 1
ATOM 3137 N N . THR A 1 425 ? 19.742 7.156 11.556 1.00 83.38 425 THR A N 1
ATOM 3138 C CA . THR A 1 425 ? 19.132 8.402 12.024 1.00 83.38 425 THR A CA 1
ATOM 3139 C C . THR A 1 425 ? 18.161 8.134 13.181 1.00 83.38 425 THR A C 1
ATOM 3141 O O . THR A 1 425 ? 17.752 6.992 13.412 1.00 83.38 425 THR A O 1
ATOM 3144 N N . PRO A 1 426 ? 17.684 9.175 13.894 1.00 85.88 426 PRO A N 1
ATOM 3145 C CA . PRO A 1 426 ? 16.591 9.016 14.854 1.00 85.88 426 PRO A CA 1
ATOM 3146 C C . PR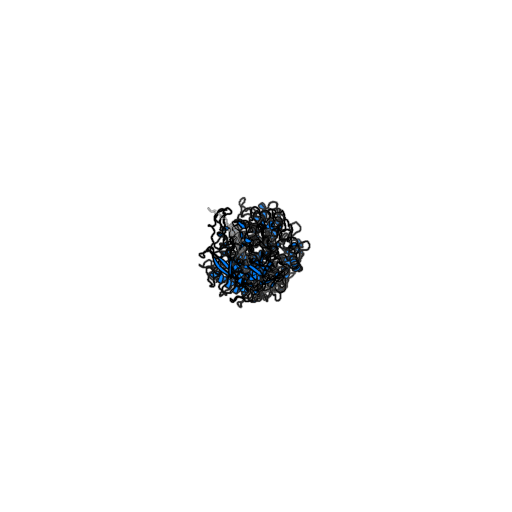O A 1 426 ? 15.315 8.409 14.251 1.00 85.88 426 PRO A C 1
ATOM 3148 O O . PRO A 1 426 ? 14.498 7.860 14.988 1.00 85.88 426 PRO A O 1
ATOM 3151 N N . PHE A 1 427 ? 15.120 8.520 12.934 1.00 87.94 427 PHE A N 1
ATOM 3152 C CA . PHE A 1 427 ? 14.002 7.895 12.238 1.00 87.94 427 PHE A CA 1
ATOM 3153 C C . PHE A 1 427 ? 14.197 6.393 12.081 1.00 87.94 427 PHE A C 1
ATOM 3155 O O . PHE A 1 427 ? 13.293 5.636 12.428 1.00 87.94 427 PHE A O 1
ATOM 3162 N N . ASP A 1 428 ? 15.386 5.973 11.650 1.00 88.75 428 ASP A N 1
ATOM 3163 C CA . ASP A 1 428 ? 15.733 4.558 11.506 1.00 88.75 428 ASP A CA 1
ATOM 3164 C C . ASP A 1 428 ? 15.638 3.836 12.849 1.00 88.75 428 ASP A C 1
ATOM 3166 O O . ASP A 1 428 ? 15.061 2.756 12.929 1.00 88.75 428 ASP A O 1
ATOM 3170 N N . VAL A 1 429 ? 16.110 4.469 13.929 1.00 90.06 429 VAL A N 1
ATOM 3171 C CA . VAL A 1 429 ? 15.996 3.921 15.290 1.00 90.06 429 VAL A CA 1
ATOM 3172 C C . VAL A 1 429 ? 14.532 3.718 15.689 1.00 90.06 429 VAL A C 1
ATOM 3174 O O . VAL A 1 429 ? 14.196 2.679 16.253 1.00 90.06 429 VAL A O 1
ATOM 3177 N N . ARG A 1 430 ? 13.637 4.668 15.381 1.00 91.31 430 ARG A N 1
ATOM 3178 C CA . ARG A 1 430 ? 12.201 4.538 15.690 1.00 91.31 430 ARG A CA 1
ATOM 3179 C C . ARG A 1 430 ? 11.504 3.488 14.822 1.00 91.31 430 ARG A C 1
ATOM 3181 O O . ARG A 1 430 ? 10.658 2.758 15.334 1.00 91.31 430 ARG A O 1
ATOM 3188 N N . ALA A 1 431 ? 11.859 3.392 13.542 1.00 92.12 431 ALA A N 1
ATOM 3189 C CA . ALA A 1 431 ? 11.320 2.373 12.642 1.00 92.12 431 ALA A CA 1
ATOM 3190 C C . ALA A 1 431 ? 11.764 0.969 13.079 1.00 92.12 431 ALA A C 1
ATOM 3192 O O . ALA A 1 431 ? 10.933 0.070 13.216 1.00 92.12 431 ALA A O 1
ATOM 3193 N N . ALA A 1 432 ? 13.055 0.806 13.380 1.00 92.25 432 ALA A N 1
ATOM 3194 C CA . ALA A 1 432 ? 13.624 -0.432 13.896 1.00 92.25 432 ALA A CA 1
ATOM 3195 C C . ALA A 1 432 ? 13.006 -0.820 15.245 1.00 92.25 432 ALA A C 1
ATOM 3197 O O . ALA A 1 432 ? 12.665 -1.985 15.437 1.00 92.25 432 ALA A O 1
ATOM 3198 N N . PHE A 1 433 ? 12.800 0.142 16.152 1.00 92.00 433 PHE A N 1
ATOM 3199 C CA . PHE A 1 433 ? 12.143 -0.080 17.442 1.00 92.00 433 PHE A CA 1
ATOM 3200 C C . PHE A 1 433 ? 10.753 -0.710 17.275 1.00 92.00 433 PHE A C 1
ATOM 3202 O O . PHE A 1 433 ? 10.491 -1.762 17.855 1.00 92.00 433 PHE A O 1
ATOM 3209 N N . ALA A 1 434 ? 9.897 -0.133 16.423 1.00 92.38 434 ALA A N 1
ATOM 3210 C CA . ALA A 1 434 ? 8.548 -0.654 16.178 1.00 92.38 434 ALA A CA 1
ATOM 3211 C C . ALA A 1 434 ? 8.545 -2.064 15.550 1.00 92.38 434 ALA A C 1
ATOM 3213 O O . ALA A 1 434 ? 7.618 -2.842 15.775 1.00 92.38 434 ALA A O 1
ATOM 3214 N N . ALA A 1 435 ? 9.594 -2.408 14.797 1.00 94.25 435 ALA A N 1
ATOM 3215 C CA . ALA A 1 435 ? 9.758 -3.686 14.104 1.00 94.25 435 ALA A CA 1
ATOM 3216 C C . ALA A 1 435 ? 10.721 -4.662 14.815 1.00 94.25 435 ALA A C 1
ATOM 3218 O O . ALA A 1 435 ? 11.273 -5.562 14.179 1.00 94.25 435 ALA A O 1
ATOM 3219 N N . THR A 1 436 ? 10.949 -4.496 16.121 1.00 94.00 436 THR A N 1
ATOM 3220 C CA . THR A 1 436 ? 11.841 -5.359 16.914 1.00 94.00 436 THR A CA 1
ATOM 3221 C C . THR A 1 436 ? 11.148 -5.869 18.171 1.00 94.00 436 THR A C 1
ATOM 3223 O O . THR A 1 436 ? 10.400 -5.139 18.816 1.00 94.00 436 THR A O 1
ATOM 3226 N N . MET A 1 437 ? 11.423 -7.117 18.545 1.00 93.69 437 MET A N 1
ATOM 3227 C CA . MET A 1 437 ? 11.044 -7.710 19.831 1.00 93.69 437 MET A CA 1
ATOM 3228 C C . MET A 1 437 ? 12.280 -8.209 20.579 1.00 93.69 437 MET A C 1
ATOM 3230 O O . MET A 1 437 ? 13.346 -8.370 19.979 1.00 93.69 437 MET A O 1
ATOM 3234 N N . ARG A 1 438 ? 12.128 -8.495 21.877 1.00 93.56 438 ARG A N 1
ATOM 3235 C CA . ARG A 1 438 ? 13.196 -9.016 22.740 1.00 93.56 438 ARG A CA 1
ATOM 3236 C C . ARG A 1 438 ? 14.440 -8.131 22.742 1.00 93.56 438 ARG A C 1
ATOM 3238 O O . ARG A 1 438 ? 15.562 -8.583 22.522 1.00 93.56 438 ARG A O 1
ATOM 3245 N N . THR A 1 439 ? 14.218 -6.837 22.973 1.00 89.88 439 THR A N 1
ATOM 3246 C CA . THR A 1 439 ? 15.287 -5.824 23.064 1.00 89.88 439 THR A CA 1
ATOM 3247 C C . THR A 1 439 ? 16.185 -6.014 24.292 1.00 89.88 439 THR A C 1
ATOM 3249 O O . THR A 1 439 ? 17.253 -5.414 24.364 1.00 89.88 439 THR A O 1
ATOM 3252 N N . ASP A 1 440 ? 15.783 -6.885 25.225 1.00 91.38 440 ASP A N 1
ATOM 3253 C CA . ASP A 1 440 ? 16.580 -7.385 26.349 1.00 91.38 440 ASP A CA 1
ATOM 3254 C C . ASP A 1 440 ? 17.741 -8.308 25.923 1.00 91.38 440 ASP A C 1
ATOM 3256 O O . ASP A 1 440 ? 18.696 -8.488 26.682 1.00 91.38 440 ASP A O 1
ATOM 3260 N N . LEU A 1 441 ? 17.685 -8.901 24.724 1.00 92.25 441 LEU A N 1
ATOM 3261 C CA . LEU A 1 441 ? 18.711 -9.815 24.219 1.00 92.25 441 LEU A CA 1
ATOM 3262 C C . LEU A 1 441 ? 19.902 -9.079 23.591 1.00 92.25 441 LEU A C 1
ATOM 3264 O O . LEU A 1 441 ? 19.765 -8.012 23.001 1.00 92.25 441 LEU A O 1
ATOM 3268 N N . LYS A 1 442 ? 21.078 -9.729 23.603 1.00 88.38 442 LYS A N 1
ATOM 3269 C CA . LYS A 1 442 ? 22.260 -9.261 22.848 1.00 88.38 442 LYS A CA 1
ATOM 3270 C C . LYS A 1 442 ? 21.990 -9.151 21.343 1.00 88.38 442 LYS A C 1
ATOM 3272 O O . LYS A 1 442 ? 22.527 -8.262 20.693 1.00 88.38 442 LYS A O 1
ATOM 3277 N N . VAL A 1 443 ? 21.197 -10.078 20.801 1.00 90.94 443 VAL A N 1
ATOM 3278 C CA . VAL A 1 443 ? 20.728 -10.070 19.411 1.00 90.94 443 VAL A CA 1
ATOM 3279 C C . VAL A 1 443 ? 19.199 -10.098 19.450 1.00 90.94 443 VAL A C 1
ATOM 3281 O O . VAL A 1 443 ? 18.632 -11.158 19.724 1.00 90.94 443 VAL A O 1
ATOM 3284 N N . PRO A 1 444 ? 18.530 -8.954 19.246 1.00 93.19 444 PRO A N 1
ATOM 3285 C CA . PRO A 1 444 ? 17.079 -8.877 19.330 1.00 93.19 444 PRO A CA 1
ATOM 3286 C C . PRO A 1 444 ? 16.404 -9.471 18.085 1.00 93.19 444 PRO A C 1
ATOM 3288 O O . PRO A 1 444 ? 17.015 -9.609 17.019 1.00 93.19 444 PRO A O 1
ATOM 3291 N N . TYR A 1 445 ? 15.117 -9.794 18.198 1.00 95.06 445 TYR A N 1
ATOM 3292 C CA . TYR A 1 445 ? 14.329 -10.358 17.100 1.00 95.06 445 TYR A CA 1
ATOM 3293 C C . TYR A 1 445 ? 13.822 -9.243 16.189 1.00 95.06 445 TYR A C 1
ATOM 3295 O O . TYR A 1 445 ? 12.800 -8.610 16.454 1.00 95.06 445 TYR A O 1
ATOM 3303 N N . ARG A 1 446 ? 14.568 -8.994 15.112 1.00 95.12 446 ARG A N 1
ATOM 3304 C CA . ARG A 1 446 ? 14.315 -7.921 14.138 1.00 95.12 446 ARG A CA 1
ATOM 3305 C C . ARG A 1 446 ? 13.409 -8.404 13.003 1.00 95.12 446 ARG A C 1
ATOM 3307 O O . ARG A 1 446 ? 13.634 -9.496 12.478 1.00 95.12 446 ARG A O 1
ATOM 3314 N N . TYR A 1 447 ? 12.438 -7.591 12.598 1.00 96.56 447 TYR A N 1
ATOM 3315 C CA . TYR A 1 447 ? 11.516 -7.837 11.476 1.00 96.56 447 TYR A CA 1
ATOM 3316 C C . TYR A 1 447 ? 11.616 -6.720 10.436 1.00 96.56 447 TYR A C 1
ATOM 3318 O O . TYR A 1 447 ? 10.619 -6.189 9.962 1.00 96.56 447 TYR A O 1
ATOM 3326 N N . TYR A 1 448 ? 12.838 -6.331 10.099 1.00 96.19 448 TYR A N 1
ATOM 3327 C CA . TYR A 1 448 ? 13.146 -5.371 9.046 1.00 96.19 448 TYR A CA 1
ATOM 3328 C C . TYR A 1 448 ? 14.408 -5.831 8.320 1.00 96.19 448 TYR A C 1
ATOM 3330 O O . TYR A 1 448 ? 15.221 -6.563 8.892 1.00 96.19 448 TYR A O 1
ATOM 3338 N N . PHE A 1 449 ? 14.563 -5.407 7.069 1.00 96.62 449 PHE A N 1
ATOM 3339 C CA . PHE A 1 449 ? 15.738 -5.740 6.273 1.00 96.62 449 PHE A CA 1
ATOM 3340 C C . PHE A 1 449 ? 16.886 -4.756 6.508 1.00 96.62 449 PHE A C 1
ATOM 3342 O O . PHE A 1 449 ? 16.677 -3.553 6.692 1.00 96.62 449 PHE A O 1
ATOM 3349 N N . GLU A 1 450 ? 18.108 -5.275 6.462 1.00 93.88 450 GLU A N 1
ATOM 3350 C CA . GLU A 1 450 ? 19.339 -4.483 6.495 1.00 93.88 450 GLU A CA 1
ATOM 3351 C C . GLU A 1 450 ? 20.025 -4.485 5.129 1.00 93.88 450 GLU A C 1
ATOM 3353 O O . GLU A 1 450 ? 19.907 -5.444 4.371 1.00 93.88 450 GLU A O 1
ATOM 3358 N N . ARG A 1 451 ? 20.750 -3.418 4.799 1.00 91.56 451 ARG A N 1
ATOM 3359 C CA . ARG A 1 451 ? 21.502 -3.304 3.540 1.00 91.56 451 ARG A CA 1
ATOM 3360 C C . ARG A 1 451 ? 22.892 -2.741 3.795 1.00 91.56 451 ARG A C 1
ATOM 3362 O O . ARG A 1 451 ? 23.031 -1.832 4.613 1.00 91.56 451 ARG A O 1
ATOM 3369 N N . GLN A 1 452 ? 23.909 -3.250 3.114 1.00 88.31 452 GLN A N 1
ATOM 3370 C CA . GLN A 1 452 ? 25.311 -2.920 3.369 1.00 88.31 452 GLN A CA 1
ATOM 3371 C C . GLN A 1 452 ? 26.084 -2.540 2.104 1.00 88.31 452 GLN A C 1
ATOM 3373 O O . GLN A 1 452 ? 26.849 -1.577 2.157 1.00 88.31 452 GLN A O 1
ATOM 3378 N N . ASN A 1 453 ? 25.906 -3.243 0.979 1.00 85.69 453 ASN A N 1
ATOM 3379 C CA . ASN A 1 453 ? 26.648 -2.949 -0.253 1.00 85.69 453 ASN A CA 1
ATOM 3380 C C . ASN A 1 453 ? 25.744 -2.823 -1.491 1.00 85.69 453 ASN A C 1
ATOM 3382 O O . ASN A 1 453 ? 25.282 -3.816 -2.039 1.00 85.69 453 ASN A O 1
ATOM 3386 N N . ALA A 1 454 ? 25.571 -1.591 -1.980 1.00 85.69 454 ALA A N 1
ATOM 3387 C CA . ALA A 1 454 ? 24.747 -1.280 -3.150 1.00 85.69 454 ALA A CA 1
ATOM 3388 C C . ALA A 1 454 ? 25.338 -1.754 -4.488 1.00 85.69 454 ALA A C 1
ATOM 3390 O O . ALA A 1 454 ? 24.628 -1.768 -5.491 1.00 85.69 454 ALA A O 1
ATOM 3391 N N . ASN A 1 455 ? 26.619 -2.129 -4.521 1.00 83.44 455 ASN A N 1
ATOM 3392 C CA . ASN A 1 455 ? 27.326 -2.518 -5.744 1.00 83.44 455 ASN A CA 1
ATOM 3393 C C . ASN A 1 455 ? 27.506 -4.035 -5.888 1.00 83.44 455 ASN A C 1
ATOM 3395 O O . ASN A 1 455 ? 28.101 -4.479 -6.869 1.00 83.44 455 ASN A O 1
ATOM 3399 N N . ASP A 1 456 ? 27.000 -4.822 -4.934 1.00 86.62 456 ASP A N 1
ATOM 3400 C CA . ASP A 1 456 ? 27.133 -6.276 -4.923 1.00 86.62 456 ASP A CA 1
ATOM 3401 C C . ASP A 1 456 ? 25.750 -6.962 -4.948 1.00 86.62 456 ASP A C 1
ATOM 3403 O O . ASP A 1 456 ? 24.867 -6.611 -4.156 1.00 86.62 456 ASP A O 1
ATOM 3407 N N . PRO A 1 457 ? 25.535 -7.943 -5.843 1.00 91.50 457 PRO A N 1
ATOM 3408 C CA . PRO A 1 457 ? 24.249 -8.621 -5.969 1.00 91.50 457 PRO A CA 1
ATOM 3409 C C . PRO A 1 457 ? 23.968 -9.655 -4.867 1.00 91.50 457 PRO A C 1
ATOM 3411 O O . PRO A 1 457 ? 22.863 -10.180 -4.832 1.00 91.50 457 PRO A O 1
ATOM 3414 N N . ASN A 1 458 ? 24.909 -9.972 -3.971 1.00 91.56 458 ASN A N 1
ATOM 3415 C CA . ASN A 1 458 ? 24.784 -11.084 -3.016 1.00 91.56 458 ASN A CA 1
ATOM 3416 C C . ASN A 1 458 ? 24.984 -10.683 -1.548 1.00 91.56 458 ASN A C 1
ATOM 3418 O O . ASN A 1 458 ? 24.401 -11.319 -0.671 1.00 91.56 458 ASN A O 1
ATOM 3422 N N . VAL A 1 459 ? 25.801 -9.662 -1.253 1.00 91.94 459 VAL A N 1
ATOM 3423 C CA . VAL A 1 459 ? 26.187 -9.308 0.134 1.00 91.94 459 VAL A CA 1
ATOM 3424 C C . VAL A 1 459 ? 24.976 -9.132 1.051 1.00 91.94 459 VAL A C 1
ATOM 3426 O O . VAL A 1 459 ? 24.951 -9.682 2.150 1.00 91.94 459 VAL A O 1
ATOM 3429 N N . ASP A 1 460 ? 23.955 -8.415 0.585 1.00 94.88 460 ASP A N 1
ATOM 3430 C CA . ASP A 1 460 ? 22.784 -8.076 1.397 1.00 94.88 460 ASP A CA 1
ATOM 3431 C C . ASP A 1 460 ? 21.787 -9.239 1.551 1.00 94.88 460 ASP A C 1
ATOM 3433 O O . ASP A 1 460 ? 20.879 -9.159 2.377 1.00 94.88 460 ASP A O 1
ATOM 3437 N N . LEU A 1 461 ? 21.946 -10.334 0.801 1.00 96.81 461 LEU A N 1
ATOM 3438 C CA . LEU A 1 461 ? 21.121 -11.539 0.916 1.00 96.81 461 LEU A CA 1
ATOM 3439 C C . LEU A 1 461 ? 22.003 -12.801 0.876 1.00 96.81 461 LEU A C 1
ATOM 3441 O O . LEU A 1 461 ? 21.985 -13.556 -0.100 1.00 96.81 461 LEU A O 1
ATOM 3445 N N . PRO A 1 462 ? 22.772 -13.071 1.944 1.00 95.50 462 PRO A N 1
ATOM 3446 C CA . PRO A 1 462 ? 23.639 -14.240 1.979 1.00 95.50 462 PRO A CA 1
ATOM 3447 C C . PRO A 1 462 ? 22.829 -15.547 1.917 1.00 95.50 462 PRO A C 1
ATOM 3449 O O . PRO A 1 462 ? 21.656 -15.616 2.302 1.00 95.50 462 PRO A O 1
ATOM 3452 N N . THR A 1 463 ? 23.470 -16.619 1.446 1.00 94.06 463 THR A N 1
ATOM 3453 C CA . THR A 1 463 ? 22.854 -17.954 1.363 1.00 94.06 463 THR A CA 1
ATOM 3454 C C . THR A 1 463 ? 22.524 -18.514 2.750 1.00 94.06 463 THR A C 1
ATOM 3456 O O . THR A 1 463 ? 21.467 -19.108 2.941 1.00 94.06 463 THR A O 1
ATOM 3459 N N . ALA A 1 464 ? 23.404 -18.304 3.735 1.00 93.88 464 ALA A N 1
ATOM 3460 C CA . ALA A 1 464 ? 23.220 -18.802 5.095 1.00 93.88 464 ALA A CA 1
ATOM 3461 C C . ALA A 1 464 ? 22.314 -17.883 5.933 1.00 93.88 464 ALA A C 1
ATOM 3463 O O . ALA A 1 464 ? 22.504 -16.667 5.983 1.00 93.88 464 ALA A O 1
ATOM 3464 N N . SER A 1 465 ? 21.358 -18.483 6.643 1.00 94.38 465 SER A N 1
ATOM 3465 C CA . SER A 1 465 ? 20.534 -17.806 7.645 1.00 94.38 465 SER A CA 1
ATOM 3466 C C . SER A 1 465 ? 21.274 -17.639 8.974 1.00 94.38 465 SER A C 1
ATOM 3468 O O . SER A 1 465 ? 21.926 -18.575 9.438 1.00 94.38 465 SER A O 1
ATOM 3470 N N . SER A 1 466 ? 21.100 -16.498 9.642 1.00 93.69 466 SER A N 1
ATOM 3471 C CA . SER A 1 466 ? 21.581 -16.272 11.013 1.00 93.69 466 SER A CA 1
ATOM 3472 C C . SER A 1 466 ? 20.682 -15.299 11.775 1.00 93.69 466 SER A C 1
ATOM 3474 O O . SER A 1 466 ? 20.057 -14.420 11.190 1.00 93.69 466 SER A O 1
ATOM 3476 N N . THR A 1 467 ? 20.637 -15.420 13.104 1.00 90.50 467 THR A N 1
ATOM 3477 C CA . THR A 1 467 ? 19.816 -14.550 13.968 1.00 90.50 467 THR A CA 1
ATOM 3478 C C . THR A 1 467 ? 20.306 -13.095 13.992 1.00 90.50 467 THR A C 1
ATOM 3480 O O . THR A 1 467 ? 19.502 -12.171 14.116 1.00 90.50 467 THR A O 1
ATOM 3483 N N . GLY A 1 468 ? 21.615 -12.874 13.830 1.00 87.00 468 GLY A N 1
ATOM 3484 C CA . GLY A 1 468 ? 22.248 -11.553 13.720 1.00 87.00 468 GLY A CA 1
ATOM 3485 C C . GLY A 1 468 ? 22.805 -11.256 12.323 1.00 87.00 468 GLY A C 1
ATOM 3486 O O . GLY A 1 468 ? 22.870 -12.147 11.477 1.00 87.00 468 GLY A O 1
ATOM 3487 N N . GLY A 1 469 ? 23.230 -10.007 12.096 1.00 90.19 469 GLY A N 1
ATOM 3488 C CA . GLY A 1 469 ? 23.830 -9.552 10.831 1.00 90.19 469 GLY A CA 1
ATOM 3489 C C . GLY A 1 469 ? 22.913 -9.703 9.610 1.00 90.19 469 GLY A C 1
ATOM 3490 O O . GLY A 1 469 ? 21.697 -9.837 9.756 1.00 90.19 469 GLY A O 1
ATOM 3491 N N . LEU A 1 470 ? 23.506 -9.723 8.410 1.00 94.56 470 LEU A N 1
ATOM 3492 C CA . LEU A 1 470 ? 22.785 -9.831 7.129 1.00 94.56 470 LEU A CA 1
ATOM 3493 C C . LEU A 1 470 ? 22.129 -11.202 6.899 1.00 94.56 470 LEU A C 1
ATOM 3495 O O . LEU A 1 470 ? 21.139 -11.288 6.176 1.00 94.56 470 LEU A O 1
ATOM 3499 N N . GLY A 1 471 ? 22.583 -12.270 7.569 1.00 95.50 471 GLY A N 1
ATOM 3500 C CA . GLY A 1 471 ? 21.885 -13.564 7.542 1.00 95.50 471 GLY A CA 1
ATOM 3501 C C . GLY A 1 471 ? 20.480 -13.507 8.155 1.00 95.50 471 GLY A C 1
ATOM 3502 O O . GLY A 1 471 ? 19.670 -14.409 7.921 1.00 95.50 471 GLY A O 1
ATOM 3503 N N . ARG A 1 472 ? 20.133 -12.415 8.856 1.00 96.38 472 ARG A N 1
ATOM 3504 C CA . ARG A 1 472 ? 18.754 -12.134 9.274 1.00 96.38 472 ARG A CA 1
ATOM 3505 C C . ARG A 1 472 ? 17.830 -11.873 8.085 1.00 96.38 472 ARG A C 1
ATOM 3507 O O . ARG A 1 472 ? 16.676 -12.291 8.133 1.00 96.38 472 ARG A O 1
ATOM 3514 N N . ASN A 1 473 ? 18.322 -11.253 7.011 1.00 97.69 473 ASN A N 1
ATOM 3515 C CA . ASN A 1 473 ? 17.531 -11.031 5.798 1.00 97.69 473 ASN A CA 1
ATOM 3516 C C . ASN A 1 473 ? 17.099 -12.360 5.176 1.00 97.69 473 ASN A C 1
ATOM 3518 O O . ASN A 1 473 ? 15.936 -12.514 4.811 1.00 97.69 473 ASN A O 1
ATOM 3522 N N . ARG A 1 474 ? 18.004 -13.349 5.152 1.00 97.25 474 ARG A N 1
ATOM 3523 C CA . ARG A 1 474 ? 17.689 -14.716 4.724 1.00 97.25 474 ARG A CA 1
ATOM 3524 C C . ARG A 1 474 ? 16.585 -15.332 5.583 1.00 97.25 474 ARG A C 1
ATOM 3526 O O . ARG A 1 474 ? 15.612 -15.825 5.027 1.00 97.25 474 ARG A O 1
ATOM 3533 N N . MET A 1 475 ? 16.684 -15.255 6.916 1.00 97.56 475 MET A N 1
ATOM 3534 C CA . MET A 1 475 ? 15.623 -15.756 7.809 1.00 97.56 475 MET A CA 1
ATOM 3535 C C . MET A 1 475 ? 14.266 -15.095 7.533 1.00 97.56 475 MET A C 1
ATOM 3537 O O . MET A 1 475 ? 13.249 -15.778 7.486 1.00 97.56 475 MET A O 1
ATOM 3541 N N . LEU A 1 476 ? 14.239 -13.775 7.335 1.00 98.12 476 LEU A N 1
ATOM 3542 C CA . LEU A 1 476 ? 13.004 -13.043 7.048 1.00 98.12 476 LEU A CA 1
ATOM 3543 C C . LEU A 1 476 ? 12.419 -13.398 5.673 1.00 98.12 476 LEU A C 1
ATOM 3545 O O . LEU A 1 476 ? 11.200 -13.484 5.539 1.00 98.12 476 LEU A O 1
ATOM 3549 N N . LEU A 1 477 ? 13.259 -13.655 4.669 1.00 97.75 477 LEU A N 1
ATOM 3550 C CA . LEU A 1 477 ? 12.799 -14.118 3.361 1.00 97.75 477 LEU A CA 1
ATOM 3551 C C . LEU A 1 477 ? 12.193 -15.530 3.447 1.00 97.75 477 LEU A C 1
ATOM 3553 O O . LEU A 1 477 ? 11.115 -15.760 2.899 1.00 97.75 477 LEU A O 1
ATOM 3557 N N . GLU A 1 478 ? 12.808 -16.446 4.203 1.00 97.50 478 GLU A N 1
ATOM 3558 C CA . GLU A 1 478 ? 12.237 -17.780 4.462 1.00 97.50 478 GLU A CA 1
ATOM 3559 C C . GLU A 1 478 ? 10.950 -17.716 5.297 1.00 97.50 478 GLU A C 1
ATOM 3561 O O . GLU A 1 478 ? 9.996 -18.459 5.055 1.00 97.50 478 GLU A O 1
ATOM 3566 N N . TYR A 1 479 ? 10.867 -16.773 6.238 1.00 98.06 479 TYR A N 1
ATOM 3567 C CA . TYR A 1 479 ? 9.635 -16.474 6.961 1.00 98.06 479 TYR A CA 1
ATOM 3568 C C . TYR A 1 479 ? 8.512 -16.052 6.003 1.00 98.06 479 TYR A C 1
ATOM 3570 O O . TYR A 1 479 ? 7.422 -16.624 6.053 1.00 98.06 479 TYR A O 1
ATOM 3578 N N . LEU A 1 480 ? 8.775 -15.130 5.073 1.00 98.38 480 LEU A N 1
ATOM 3579 C CA . LEU A 1 480 ? 7.800 -14.725 4.054 1.00 98.38 480 LEU A CA 1
ATOM 3580 C C . LEU A 1 480 ? 7.429 -15.884 3.113 1.00 98.38 480 LEU A C 1
ATOM 3582 O O . LEU A 1 480 ? 6.249 -16.044 2.786 1.00 98.38 480 LEU A O 1
ATOM 3586 N N . ARG A 1 481 ? 8.385 -16.742 2.727 1.00 97.69 481 ARG A N 1
ATOM 3587 C CA . ARG A 1 481 ? 8.124 -17.972 1.952 1.00 97.69 481 ARG A CA 1
ATOM 3588 C C . ARG A 1 481 ? 7.193 -18.923 2.695 1.00 97.69 481 ARG A C 1
ATOM 3590 O O . ARG A 1 481 ? 6.231 -19.412 2.108 1.00 97.69 481 ARG A O 1
ATOM 3597 N N . ARG A 1 482 ? 7.408 -19.139 3.995 1.00 96.94 482 ARG A N 1
ATOM 3598 C CA . ARG A 1 482 ? 6.521 -19.960 4.833 1.00 96.94 482 ARG A CA 1
ATOM 3599 C C . ARG A 1 482 ? 5.088 -19.427 4.826 1.00 96.94 482 ARG A C 1
ATOM 3601 O O . ARG A 1 482 ? 4.159 -20.198 4.599 1.00 96.94 482 ARG A O 1
ATOM 3608 N N . LEU A 1 483 ? 4.906 -18.122 5.032 1.00 96.88 483 LEU A N 1
ATOM 3609 C CA . LEU A 1 483 ? 3.573 -17.506 5.070 1.00 96.88 483 LEU A CA 1
ATOM 3610 C C . LEU A 1 483 ? 2.864 -17.552 3.713 1.00 96.88 483 LEU A C 1
ATOM 3612 O O . LEU A 1 483 ? 1.678 -17.851 3.644 1.00 96.88 483 LEU A O 1
ATOM 3616 N N . THR A 1 484 ? 3.590 -17.296 2.627 1.00 98.00 484 THR A N 1
ATOM 3617 C CA . THR A 1 484 ? 3.037 -17.297 1.261 1.00 98.00 484 THR A CA 1
ATOM 3618 C C . THR A 1 484 ? 2.796 -18.704 0.699 1.00 98.00 484 THR A C 1
ATOM 3620 O O . THR A 1 484 ? 2.060 -18.851 -0.279 1.00 98.00 484 THR A O 1
ATOM 3623 N N . SER A 1 485 ? 3.377 -19.742 1.311 1.00 96.94 485 SER A N 1
ATOM 3624 C CA . SER A 1 485 ? 3.090 -21.151 1.004 1.00 96.94 485 SER A CA 1
ATOM 3625 C C . SER A 1 485 ? 1.844 -21.688 1.714 1.00 96.94 485 SER A C 1
ATOM 3627 O O . SER A 1 485 ? 1.225 -22.631 1.222 1.00 96.94 485 SER A O 1
ATOM 3629 N N . ALA A 1 486 ? 1.476 -21.116 2.861 1.00 94.38 486 ALA A N 1
ATOM 3630 C CA . ALA A 1 486 ? 0.338 -21.564 3.657 1.00 94.38 486 ALA A CA 1
ATOM 3631 C C . ALA A 1 486 ? -1.002 -21.056 3.097 1.00 94.38 486 ALA A C 1
ATOM 3633 O O . ALA A 1 486 ? -1.056 -20.036 2.407 1.00 94.38 486 ALA A O 1
ATOM 3634 N N . GLN A 1 487 ? -2.095 -21.756 3.423 1.00 94.44 487 GLN A N 1
ATOM 3635 C CA . GLN A 1 487 ? -3.439 -21.236 3.168 1.00 94.44 487 GLN A CA 1
ATOM 3636 C C . GLN A 1 487 ? -3.671 -19.958 3.974 1.00 94.44 487 GLN A C 1
ATOM 3638 O O . GLN A 1 487 ? -3.363 -19.926 5.166 1.00 94.44 487 GLN A O 1
ATOM 3643 N N . ILE A 1 488 ? -4.212 -18.918 3.337 1.00 95.88 488 ILE A N 1
ATOM 3644 C CA . ILE A 1 488 ? -4.382 -17.608 3.972 1.00 95.88 488 ILE A CA 1
ATOM 3645 C C . ILE A 1 488 ? -5.601 -17.635 4.912 1.00 95.88 488 ILE A C 1
ATOM 3647 O O . ILE A 1 488 ? -6.734 -17.759 4.432 1.00 95.88 488 ILE A O 1
ATOM 3651 N N . PRO A 1 489 ? -5.423 -17.470 6.240 1.00 94.06 489 PRO A N 1
ATOM 3652 C CA . PRO A 1 489 ? -6.526 -17.486 7.191 1.00 94.06 489 PRO A CA 1
ATOM 3653 C C . PRO A 1 489 ? -7.575 -16.433 6.852 1.00 94.06 489 PRO A C 1
ATOM 3655 O O . PRO A 1 489 ? -7.253 -15.271 6.601 1.00 94.06 489 PRO A O 1
ATOM 3658 N N . GLY A 1 490 ? -8.840 -16.842 6.845 1.00 93.94 490 GLY A N 1
ATOM 3659 C CA . GLY A 1 490 ? -9.967 -15.995 6.481 1.00 93.94 490 GLY A CA 1
ATOM 3660 C C . GLY A 1 490 ? -10.203 -15.830 4.984 1.00 93.94 490 GLY A C 1
ATOM 3661 O O . GLY A 1 490 ? -11.221 -15.240 4.635 1.00 93.94 490 GLY A O 1
ATOM 3662 N N . PHE A 1 491 ? -9.352 -16.369 4.107 1.00 95.00 491 PHE A N 1
ATOM 3663 C CA . PHE A 1 491 ? -9.506 -16.210 2.658 1.00 95.00 491 PHE A CA 1
ATOM 3664 C C . PHE A 1 491 ? -9.349 -17.500 1.858 1.00 95.00 491 PHE A C 1
ATOM 3666 O O . PHE A 1 491 ? -10.007 -17.602 0.833 1.00 95.00 491 PHE A O 1
ATOM 3673 N N . GLY A 1 492 ? -8.548 -18.475 2.291 1.00 93.81 492 GLY A N 1
ATOM 3674 C CA . GLY A 1 492 ? -8.237 -19.647 1.469 1.00 93.81 492 GLY A CA 1
ATOM 3675 C C . GLY A 1 492 ? -7.174 -19.372 0.401 1.00 93.81 492 GLY A C 1
ATOM 3676 O O . GLY A 1 492 ? -6.693 -18.249 0.243 1.00 93.81 492 GLY A O 1
ATOM 3677 N N . GLY A 1 493 ? -6.779 -20.433 -0.310 1.00 93.69 493 GLY A N 1
ATOM 3678 C CA . GLY A 1 493 ? -5.717 -20.397 -1.322 1.00 93.69 493 GLY A CA 1
ATOM 3679 C C . GLY A 1 493 ? -4.329 -20.038 -0.764 1.00 93.69 493 GLY A C 1
ATOM 3680 O O . GLY A 1 493 ? -4.181 -19.674 0.400 1.00 93.69 493 GLY A O 1
ATOM 3681 N N . SER A 1 494 ? -3.286 -20.156 -1.587 1.00 96.00 494 SER A N 1
ATOM 3682 C CA . SER A 1 494 ? -1.925 -19.717 -1.239 1.00 96.00 494 SER A CA 1
ATOM 3683 C C . SER A 1 494 ? -1.226 -19.081 -2.438 1.00 96.00 494 SER A C 1
ATOM 3685 O O . SER A 1 494 ? -1.542 -19.382 -3.592 1.00 96.00 494 SER A O 1
ATOM 3687 N N . PHE A 1 495 ? -0.259 -18.200 -2.180 1.00 98.00 495 PHE A N 1
ATOM 3688 C CA . PHE A 1 495 ? 0.506 -17.557 -3.251 1.00 98.00 495 PHE A CA 1
ATOM 3689 C C . PHE A 1 495 ? 1.460 -18.530 -3.942 1.00 98.00 495 PHE A C 1
ATOM 3691 O O . PHE A 1 495 ? 1.658 -18.418 -5.148 1.00 98.00 495 PHE A O 1
ATOM 3698 N N . ALA A 1 496 ? 1.989 -19.522 -3.221 1.00 97.12 496 ALA A N 1
ATOM 3699 C CA . ALA A 1 496 ? 2.784 -20.587 -3.831 1.00 97.12 496 ALA A CA 1
ATOM 3700 C C . ALA A 1 496 ? 1.975 -21.410 -4.850 1.00 97.12 496 ALA A C 1
ATOM 3702 O O . ALA A 1 496 ? 2.515 -21.771 -5.888 1.00 97.12 496 ALA A O 1
ATOM 3703 N N . ALA A 1 497 ? 0.684 -21.665 -4.593 1.00 96.81 497 ALA A N 1
ATOM 3704 C CA . ALA A 1 497 ? -0.197 -22.354 -5.542 1.00 96.81 497 ALA A CA 1
ATOM 3705 C C . ALA A 1 497 ? -0.670 -21.451 -6.697 1.00 96.81 497 ALA A C 1
ATOM 3707 O O . ALA A 1 497 ? -1.012 -21.952 -7.765 1.00 96.81 497 ALA A O 1
ATOM 3708 N N . LYS A 1 498 ? -0.692 -20.127 -6.494 1.00 96.88 498 LYS A N 1
ATOM 3709 C CA . LYS A 1 498 ? -1.037 -19.140 -7.528 1.00 96.88 498 LYS A CA 1
ATOM 3710 C C . LYS A 1 498 ? 0.108 -18.917 -8.521 1.00 96.88 498 LYS A C 1
ATOM 3712 O O . LYS A 1 498 ? -0.112 -18.920 -9.728 1.00 96.88 498 LYS A O 1
ATOM 3717 N N . TYR A 1 499 ? 1.324 -18.733 -8.012 1.00 97.38 499 TYR A N 1
ATOM 3718 C CA . TYR A 1 499 ? 2.503 -18.319 -8.774 1.00 97.38 499 TYR A CA 1
ATOM 3719 C C . TYR A 1 499 ? 3.509 -19.472 -8.910 1.00 97.38 499 TYR A C 1
ATOM 3721 O O . TYR A 1 499 ? 4.585 -19.459 -8.313 1.00 97.38 499 TYR A O 1
ATOM 3729 N N . VAL A 1 500 ? 3.129 -20.484 -9.700 1.00 96.50 500 VAL A N 1
ATOM 3730 C CA . VAL A 1 500 ? 3.825 -21.787 -9.802 1.00 96.50 500 VAL A CA 1
ATOM 3731 C C . VAL A 1 500 ? 4.887 -21.883 -10.900 1.00 96.50 500 VAL A C 1
ATOM 3733 O O . VAL A 1 500 ? 5.608 -22.878 -10.949 1.00 96.50 500 VAL A O 1
ATOM 3736 N N . ALA A 1 501 ? 4.978 -20.904 -11.808 1.00 96.31 501 ALA A N 1
ATOM 3737 C CA . ALA A 1 501 ? 5.899 -20.985 -12.943 1.00 96.31 501 ALA A CA 1
ATOM 3738 C C . ALA A 1 501 ? 7.350 -21.103 -12.451 1.00 96.31 501 ALA A C 1
ATOM 3740 O O . ALA A 1 501 ? 7.789 -20.323 -11.611 1.00 96.31 501 ALA A O 1
ATOM 3741 N N . SER A 1 502 ? 8.082 -22.103 -12.939 1.00 94.50 502 SER A N 1
ATOM 3742 C CA . SER A 1 502 ? 9.464 -22.360 -12.525 1.00 94.50 502 SER A CA 1
ATOM 3743 C C . SER A 1 502 ? 10.445 -21.475 -13.281 1.00 94.50 502 SER A C 1
ATOM 3745 O O . SER A 1 502 ? 10.231 -21.182 -14.456 1.00 94.50 502 SER A O 1
ATOM 3747 N N . ASN A 1 503 ? 11.552 -21.112 -12.633 1.00 91.06 503 ASN A N 1
ATOM 3748 C CA . ASN A 1 503 ? 12.610 -20.330 -13.265 1.00 91.06 503 ASN A CA 1
ATOM 3749 C C . ASN A 1 503 ? 13.150 -21.026 -14.536 1.00 91.06 503 ASN A C 1
ATOM 3751 O O . ASN A 1 503 ? 13.763 -22.096 -14.424 1.00 91.06 503 ASN A O 1
ATOM 3755 N N . PRO A 1 504 ? 12.999 -20.427 -15.736 1.00 85.25 504 PRO A N 1
ATOM 3756 C CA . PRO A 1 504 ? 13.446 -21.040 -16.987 1.00 85.25 504 PRO A CA 1
ATOM 3757 C C . PRO A 1 504 ? 14.975 -21.159 -17.083 1.00 85.25 504 PRO A C 1
ATOM 3759 O O . PRO A 1 504 ? 15.481 -21.937 -17.887 1.00 85.25 504 PRO A O 1
ATOM 3762 N N . SER A 1 505 ? 15.717 -20.416 -16.255 1.00 76.69 505 SER A N 1
ATOM 3763 C CA . SER A 1 505 ? 17.183 -20.455 -16.189 1.00 76.69 505 SER A CA 1
ATOM 3764 C C . SER A 1 505 ? 17.736 -21.467 -15.169 1.00 76.69 505 SER A C 1
ATOM 3766 O O . SER A 1 505 ? 18.956 -21.570 -15.028 1.00 76.69 505 SER A O 1
ATOM 3768 N N . GLY A 1 506 ? 16.877 -22.216 -14.464 1.00 78.31 506 GLY A N 1
ATOM 3769 C CA . GLY A 1 506 ? 17.261 -23.128 -13.376 1.00 78.31 506 GLY A CA 1
ATOM 3770 C C . GLY A 1 506 ? 17.352 -22.445 -12.000 1.00 78.31 506 GLY A C 1
ATOM 3771 O O . GLY A 1 506 ? 17.053 -21.266 -11.867 1.00 78.31 506 GLY A O 1
ATOM 3772 N N . GLY A 1 507 ? 17.741 -23.182 -10.951 1.00 76.81 507 GLY A N 1
ATOM 3773 C CA . GLY A 1 507 ? 17.883 -22.644 -9.580 1.00 76.81 507 GLY A CA 1
ATOM 3774 C C . GLY A 1 507 ? 16.756 -22.995 -8.599 1.00 76.81 507 GLY A C 1
ATOM 3775 O O . GLY A 1 507 ? 16.836 -22.635 -7.435 1.00 76.81 507 GLY A O 1
ATOM 3776 N N . GLY A 1 508 ? 15.730 -23.735 -9.034 1.00 84.69 508 GLY A N 1
ATOM 3777 C CA . GLY A 1 508 ? 14.728 -24.354 -8.152 1.00 84.69 508 GLY A CA 1
ATOM 3778 C C . GLY A 1 508 ? 13.608 -23.442 -7.633 1.00 84.69 508 GLY A C 1
ATOM 3779 O O . GLY A 1 508 ? 12.638 -23.961 -7.089 1.00 84.69 508 GLY A O 1
ATOM 3780 N N . GLY A 1 509 ? 13.699 -22.121 -7.821 1.00 92.81 509 GLY A N 1
ATOM 3781 C CA . GLY A 1 509 ? 12.645 -21.173 -7.448 1.00 92.81 509 GLY A CA 1
ATOM 3782 C C . GLY A 1 509 ? 11.442 -21.156 -8.397 1.00 92.81 509 GLY A C 1
ATOM 3783 O O . GLY A 1 509 ? 11.549 -21.487 -9.585 1.00 92.81 509 GLY A O 1
ATOM 3784 N N . ILE A 1 510 ? 10.303 -20.713 -7.865 1.00 96.38 510 ILE A N 1
ATOM 3785 C CA . ILE A 1 510 ? 9.068 -20.436 -8.616 1.00 96.38 510 ILE A CA 1
ATOM 3786 C C . ILE A 1 510 ? 8.767 -18.930 -8.668 1.00 96.38 510 ILE A C 1
ATOM 3788 O O . ILE A 1 510 ? 9.389 -18.134 -7.968 1.00 96.38 510 ILE A O 1
ATOM 3792 N N . GLU A 1 511 ? 7.782 -18.530 -9.469 1.00 97.25 511 GLU A N 1
ATOM 3793 C CA . GLU A 1 511 ? 7.354 -17.136 -9.658 1.00 97.25 511 GLU A CA 1
ATOM 3794 C C . GLU A 1 511 ? 7.014 -16.432 -8.330 1.00 97.25 511 GLU A C 1
ATOM 3796 O O . GLU A 1 511 ? 7.344 -15.265 -8.139 1.00 97.25 511 GLU A O 1
ATOM 3801 N N . ARG A 1 512 ? 6.455 -17.148 -7.342 1.00 97.44 512 ARG A N 1
ATOM 3802 C CA . ARG A 1 512 ? 6.282 -16.610 -5.979 1.00 97.44 512 ARG A CA 1
ATOM 3803 C C . ARG A 1 512 ? 7.608 -16.119 -5.393 1.00 97.44 512 ARG A C 1
ATOM 3805 O O . ARG A 1 512 ? 7.654 -15.049 -4.789 1.00 97.44 512 ARG A O 1
ATOM 3812 N N . ASP A 1 513 ? 8.670 -16.915 -5.514 1.00 97.81 513 ASP A N 1
ATOM 3813 C CA . ASP A 1 513 ? 9.986 -16.577 -4.962 1.00 97.81 513 ASP A CA 1
ATOM 3814 C C . ASP A 1 513 ? 10.595 -15.374 -5.682 1.00 97.81 513 ASP A C 1
ATOM 3816 O O . ASP A 1 513 ? 11.226 -14.544 -5.033 1.00 97.81 513 ASP A O 1
ATOM 3820 N N . GLN A 1 514 ? 10.347 -15.254 -6.989 1.00 97.69 514 GLN A N 1
ATOM 3821 C CA . GLN A 1 514 ? 10.737 -14.103 -7.796 1.00 97.69 514 GLN A CA 1
ATOM 3822 C C . GLN A 1 514 ? 10.089 -12.814 -7.278 1.00 97.69 514 GLN A C 1
ATOM 3824 O O . GLN A 1 514 ? 10.810 -11.874 -6.952 1.00 97.69 514 GLN A O 1
ATOM 3829 N N . ILE A 1 515 ? 8.771 -12.813 -7.052 1.00 98.44 515 ILE A N 1
ATOM 3830 C CA . ILE A 1 515 ? 8.044 -11.672 -6.465 1.00 98.44 515 ILE A CA 1
ATOM 3831 C C . ILE A 1 515 ? 8.619 -11.287 -5.087 1.00 98.44 515 ILE A C 1
ATOM 3833 O O . ILE A 1 515 ? 8.795 -10.107 -4.786 1.00 98.44 515 ILE A O 1
ATOM 3837 N N . LEU A 1 516 ? 8.954 -12.260 -4.229 1.00 98.50 516 LEU A N 1
ATOM 3838 C CA . LEU A 1 516 ? 9.556 -11.970 -2.919 1.00 98.50 516 LEU A CA 1
ATOM 3839 C C . LEU A 1 516 ? 10.968 -11.369 -3.035 1.00 98.50 516 LEU A C 1
ATOM 3841 O O . LEU A 1 516 ? 11.311 -10.473 -2.258 1.00 98.50 516 LEU A O 1
ATOM 3845 N N . THR A 1 517 ? 11.778 -11.832 -3.991 1.00 98.06 517 THR A N 1
ATOM 3846 C CA . THR A 1 517 ? 13.094 -11.243 -4.281 1.00 98.06 517 THR A CA 1
ATOM 3847 C C . THR A 1 517 ? 12.957 -9.819 -4.820 1.00 98.06 517 THR A C 1
ATOM 3849 O O . THR A 1 517 ? 13.694 -8.936 -4.380 1.00 98.06 517 THR A O 1
ATOM 3852 N N . GLU A 1 518 ? 11.984 -9.564 -5.695 1.00 98.06 518 GLU A N 1
ATOM 3853 C CA . GLU A 1 518 ? 11.667 -8.223 -6.193 1.00 98.06 518 GLU A CA 1
ATOM 3854 C C . GLU A 1 518 ? 11.245 -7.273 -5.066 1.00 98.06 518 GLU A C 1
ATOM 3856 O O . GLU A 1 518 ? 11.743 -6.151 -5.003 1.00 98.06 518 GLU A O 1
ATOM 3861 N N . ILE A 1 519 ? 10.399 -7.722 -4.130 1.00 98.44 519 ILE A N 1
ATOM 3862 C CA . ILE A 1 519 ? 9.989 -6.925 -2.960 1.00 98.44 519 ILE A CA 1
ATOM 3863 C C . ILE A 1 519 ? 11.192 -6.591 -2.068 1.00 98.44 519 ILE A C 1
ATOM 3865 O O . ILE A 1 519 ? 11.339 -5.445 -1.632 1.00 98.44 519 ILE A O 1
ATOM 3869 N N . PHE A 1 520 ? 12.063 -7.566 -1.791 1.00 98.06 520 PHE A N 1
ATOM 3870 C CA . PHE A 1 520 ? 13.281 -7.324 -1.013 1.00 98.06 520 PHE A CA 1
ATOM 3871 C C . PHE A 1 520 ? 14.176 -6.273 -1.689 1.00 98.06 520 PHE A C 1
ATOM 3873 O O . PHE A 1 520 ? 14.630 -5.333 -1.030 1.00 98.06 520 PHE A O 1
ATOM 3880 N N . ASP A 1 521 ? 14.384 -6.385 -3.003 1.00 97.44 521 ASP A N 1
ATOM 3881 C CA . ASP A 1 521 ? 15.221 -5.445 -3.752 1.00 97.44 521 ASP A CA 1
ATOM 3882 C C . ASP A 1 521 ? 14.589 -4.050 -3.862 1.00 97.44 521 ASP A C 1
ATOM 3884 O O . ASP A 1 521 ? 15.274 -3.029 -3.755 1.00 97.44 521 ASP A O 1
ATOM 3888 N N . TYR A 1 522 ? 13.261 -3.990 -3.995 1.00 97.00 522 TYR A N 1
ATOM 3889 C CA . TYR A 1 522 ? 12.508 -2.742 -3.949 1.00 97.00 522 TYR A CA 1
ATOM 3890 C C . TYR A 1 522 ? 12.729 -2.028 -2.610 1.00 97.00 522 TYR A C 1
ATOM 3892 O O . TYR A 1 522 ? 13.051 -0.839 -2.595 1.00 97.00 522 TYR A O 1
ATOM 3900 N N . ILE A 1 523 ? 12.628 -2.746 -1.482 1.00 96.56 523 ILE A N 1
ATOM 3901 C CA . ILE A 1 523 ? 12.899 -2.193 -0.145 1.00 96.56 523 ILE A CA 1
ATOM 3902 C C . ILE A 1 523 ? 14.349 -1.695 -0.059 1.00 96.56 523 ILE A C 1
ATOM 3904 O O . ILE A 1 523 ? 14.583 -0.577 0.410 1.00 96.56 523 ILE A O 1
ATOM 3908 N N . ARG A 1 524 ? 15.315 -2.453 -0.596 1.00 93.06 524 ARG A N 1
ATOM 3909 C CA . ARG A 1 524 ? 16.725 -2.036 -0.732 1.00 93.06 524 ARG A CA 1
ATOM 3910 C C . ARG A 1 524 ? 16.900 -0.729 -1.513 1.00 93.06 524 ARG A C 1
ATOM 3912 O O . ARG A 1 524 ? 17.864 -0.014 -1.246 1.00 93.06 524 ARG A O 1
ATOM 3919 N N . CYS A 1 525 ? 15.986 -0.401 -2.424 1.00 91.12 525 CYS A N 1
ATOM 3920 C CA . CYS A 1 525 ? 16.005 0.804 -3.260 1.00 91.12 525 CYS A CA 1
ATOM 3921 C C . CYS A 1 525 ? 15.203 1.993 -2.691 1.00 91.12 525 CYS A C 1
ATOM 3923 O O . CYS A 1 525 ? 15.084 3.030 -3.351 1.00 91.12 525 CYS A O 1
ATOM 3925 N N . THR A 1 526 ? 14.652 1.875 -1.480 1.00 89.75 526 THR A N 1
ATOM 3926 C CA . THR A 1 526 ? 13.978 2.984 -0.776 1.00 89.75 526 THR A CA 1
ATOM 3927 C C . THR A 1 526 ? 14.996 3.868 -0.047 1.00 89.75 526 THR A C 1
ATOM 3929 O O . THR A 1 526 ? 16.059 3.394 0.344 1.00 89.75 526 THR A O 1
ATOM 3932 N N . ASN A 1 527 ? 14.701 5.156 0.158 1.00 84.94 527 ASN A N 1
ATOM 3933 C CA . ASN A 1 527 ? 15.580 6.083 0.889 1.00 84.94 527 ASN A CA 1
ATOM 3934 C C . ASN A 1 527 ? 17.050 6.018 0.415 1.00 84.94 527 ASN A C 1
ATOM 3936 O O . ASN A 1 527 ? 17.968 5.793 1.206 1.00 84.94 527 ASN A O 1
ATOM 3940 N N . LEU A 1 528 ? 17.295 6.180 -0.889 1.00 80.69 528 LEU A N 1
ATOM 3941 C CA . LEU A 1 528 ? 18.668 6.229 -1.436 1.00 80.69 528 LEU A CA 1
ATOM 3942 C C . LEU A 1 528 ? 19.375 7.562 -1.140 1.00 80.69 528 LEU A C 1
ATOM 3944 O O . LEU A 1 528 ? 20.486 7.828 -1.600 1.00 80.69 528 LEU A O 1
ATOM 3948 N N . ARG A 1 529 ? 18.711 8.438 -0.383 1.00 73.19 529 ARG A N 1
ATOM 3949 C CA . ARG A 1 529 ? 19.183 9.770 -0.033 1.00 73.19 529 ARG A CA 1
ATOM 3950 C C . ARG A 1 529 ? 18.554 10.225 1.278 1.00 73.19 529 ARG A C 1
ATOM 3952 O O . ARG A 1 529 ? 17.497 10.854 1.281 1.00 73.19 529 ARG A O 1
ATOM 3959 N N . ASP A 1 530 ? 19.259 9.987 2.378 1.00 73.62 530 ASP A N 1
ATOM 3960 C CA . ASP A 1 530 ? 18.872 10.530 3.676 1.00 73.62 530 ASP A CA 1
ATOM 3961 C C . ASP A 1 530 ? 19.496 11.911 3.900 1.00 73.62 530 ASP A C 1
ATOM 3963 O O . ASP A 1 530 ? 20.645 12.048 4.316 1.00 73.62 530 ASP A O 1
ATOM 3967 N N . SER A 1 531 ? 18.730 12.966 3.629 1.00 65.25 531 SER A N 1
ATOM 3968 C CA . SER A 1 531 ? 19.208 14.348 3.783 1.00 65.25 531 SER A CA 1
ATOM 3969 C C . SER A 1 531 ? 19.511 14.762 5.233 1.00 65.25 531 SER A C 1
ATOM 3971 O O . SER A 1 531 ? 20.082 15.834 5.439 1.00 65.25 531 SER A O 1
ATOM 3973 N N . THR A 1 532 ? 19.149 13.957 6.239 1.00 67.38 532 THR A N 1
ATOM 3974 C CA . THR A 1 532 ? 19.410 14.267 7.657 1.00 67.38 532 THR A CA 1
ATOM 3975 C C . THR A 1 532 ? 20.763 13.783 8.156 1.00 67.38 532 THR A C 1
ATOM 3977 O O . THR A 1 532 ? 21.232 14.274 9.180 1.00 67.38 532 THR A O 1
ATOM 3980 N N . LEU A 1 533 ? 21.424 12.896 7.409 1.00 64.12 533 LEU A N 1
ATOM 3981 C CA . LEU A 1 533 ? 22.813 12.498 7.654 1.00 64.12 533 LEU A CA 1
ATOM 3982 C C . LEU A 1 533 ? 23.828 13.555 7.175 1.00 64.12 533 LEU A C 1
ATOM 3984 O O . LEU A 1 533 ? 25.028 13.417 7.408 1.00 64.12 533 LEU A O 1
ATOM 3988 N N . TRP A 1 534 ? 23.365 14.634 6.536 1.00 56.56 534 TRP A N 1
ATOM 3989 C CA . TRP A 1 534 ? 24.212 15.733 6.084 1.00 56.56 534 TRP A CA 1
ATOM 3990 C C . TRP A 1 534 ? 24.661 16.628 7.247 1.00 56.56 534 TRP A C 1
ATOM 3992 O O . TRP A 1 534 ? 23.850 17.292 7.890 1.00 56.56 534 TRP A O 1
ATOM 4002 N N . THR A 1 535 ? 25.973 16.697 7.474 1.00 47.72 535 THR A N 1
ATOM 4003 C CA . THR A 1 535 ? 26.600 17.516 8.530 1.00 47.72 535 THR A CA 1
ATOM 4004 C C . THR A 1 535 ? 27.362 18.739 7.996 1.00 47.72 535 THR A C 1
ATOM 4006 O O . THR A 1 535 ? 27.946 19.486 8.776 1.00 47.72 535 THR A O 1
ATOM 4009 N N . GLY A 1 536 ? 27.377 18.967 6.675 1.00 45.47 536 GLY A N 1
ATOM 4010 C CA . GLY A 1 536 ? 28.151 20.039 6.034 1.00 45.47 536 GLY A CA 1
ATOM 4011 C C . GLY A 1 536 ? 27.402 21.368 5.850 1.00 45.47 536 GLY A C 1
ATOM 4012 O O . GLY A 1 536 ? 26.175 21.430 5.817 1.00 45.47 536 GLY A O 1
ATOM 4013 N N . THR A 1 537 ? 28.139 22.461 5.648 1.00 42.59 537 THR A N 1
ATOM 4014 C CA . THR A 1 537 ? 27.575 23.720 5.128 1.00 42.59 537 THR A CA 1
ATOM 4015 C C . THR A 1 537 ? 27.209 23.531 3.653 1.00 42.59 537 THR A C 1
ATOM 4017 O O . THR A 1 537 ? 27.903 22.814 2.931 1.00 42.59 537 THR A O 1
ATOM 4020 N N . SER A 1 538 ? 26.135 24.160 3.172 1.00 42.81 538 SER A N 1
ATOM 4021 C CA . SER A 1 538 ? 25.805 24.200 1.739 1.00 42.81 538 SER A CA 1
ATOM 4022 C C . SER A 1 538 ? 27.039 24.605 0.917 1.00 42.81 538 SER A C 1
ATOM 4024 O O . SER A 1 538 ? 27.532 25.718 1.075 1.00 42.81 538 SER A O 1
ATOM 4026 N N . GLY A 1 539 ? 27.554 23.689 0.084 1.00 42.19 539 GLY A N 1
ATOM 4027 C CA . GLY A 1 539 ? 28.775 23.890 -0.709 1.00 42.19 539 GLY A CA 1
ATOM 4028 C C . GLY A 1 539 ? 30.063 23.231 -0.181 1.00 42.19 539 GLY A C 1
ATOM 4029 O O . GLY A 1 539 ? 31.121 23.485 -0.746 1.00 42.19 539 GLY A O 1
ATOM 4030 N N . ALA A 1 540 ? 30.014 22.384 0.856 1.00 37.41 540 ALA A N 1
ATOM 4031 C CA . ALA A 1 540 ? 31.175 21.612 1.328 1.00 37.41 540 ALA A CA 1
ATOM 4032 C C . ALA A 1 540 ? 31.408 20.299 0.538 1.00 37.41 540 ALA A C 1
ATOM 4034 O O . ALA A 1 540 ? 30.467 19.698 0.021 1.00 37.41 540 ALA A O 1
ATOM 4035 N N . ALA A 1 541 ? 32.672 19.864 0.454 1.00 42.34 541 ALA A N 1
ATOM 4036 C CA . ALA A 1 541 ? 33.130 18.708 -0.323 1.00 42.34 541 ALA A CA 1
ATOM 4037 C C . ALA A 1 541 ? 32.570 17.344 0.147 1.00 42.34 541 ALA A C 1
ATOM 4039 O O . ALA A 1 541 ? 32.212 17.151 1.307 1.00 42.34 541 ALA A O 1
ATOM 4040 N N . ALA A 1 542 ? 32.588 16.383 -0.785 1.00 43.38 542 ALA A N 1
ATOM 4041 C CA . ALA A 1 542 ? 32.111 14.993 -0.743 1.00 43.38 542 ALA A CA 1
ATOM 4042 C C . ALA A 1 542 ? 32.525 14.102 0.457 1.00 43.38 542 ALA A C 1
ATOM 4044 O O . ALA A 1 542 ? 32.043 12.978 0.570 1.00 43.38 542 ALA A O 1
ATOM 4045 N N . THR A 1 543 ? 33.406 14.547 1.354 1.00 42.91 543 THR A N 1
ATOM 4046 C CA . THR A 1 543 ? 34.066 13.690 2.359 1.00 42.91 543 THR A CA 1
ATOM 4047 C C . THR A 1 543 ? 33.253 13.419 3.631 1.00 42.91 543 THR A C 1
ATOM 4049 O O . THR A 1 543 ? 33.725 12.684 4.491 1.00 42.91 543 THR A O 1
ATOM 4052 N N . ASN A 1 544 ? 32.048 13.984 3.771 1.00 41.84 544 ASN A N 1
ATOM 4053 C CA . ASN A 1 544 ? 31.291 13.977 5.036 1.00 41.84 544 ASN A CA 1
ATOM 4054 C C . ASN A 1 544 ? 30.034 13.077 5.036 1.00 41.84 544 ASN A C 1
ATOM 4056 O O . ASN A 1 544 ? 29.193 13.217 5.923 1.00 41.84 544 ASN A O 1
ATOM 4060 N N . TRP A 1 545 ? 29.882 12.172 4.061 1.00 47.94 545 TRP A N 1
ATOM 4061 C CA . TRP A 1 545 ? 28.770 11.208 3.994 1.00 47.94 545 TRP A CA 1
ATOM 4062 C C . TRP A 1 545 ? 29.190 9.817 4.476 1.00 47.94 545 TRP A C 1
ATOM 4064 O O . TRP A 1 545 ? 30.248 9.316 4.098 1.00 47.94 545 TRP A O 1
ATOM 4074 N N . THR A 1 546 ? 28.341 9.174 5.279 1.00 45.03 546 THR A N 1
ATOM 4075 C CA . THR A 1 546 ? 28.525 7.799 5.763 1.00 45.03 546 THR A CA 1
ATOM 4076 C C . THR A 1 546 ? 27.455 6.867 5.164 1.00 45.03 546 THR A C 1
ATOM 4078 O O . THR A 1 546 ? 26.265 7.184 5.171 1.00 45.03 546 THR A O 1
ATOM 4081 N N . GLY A 1 547 ? 27.874 5.713 4.623 1.00 49.69 547 GLY A N 1
ATOM 4082 C CA . GLY A 1 547 ? 27.001 4.637 4.110 1.00 49.69 547 GLY A CA 1
ATOM 4083 C C . GLY A 1 547 ? 27.099 4.388 2.594 1.00 49.69 547 GLY A C 1
ATOM 4084 O O . GLY A 1 547 ? 27.073 5.320 1.805 1.00 49.69 547 GLY A O 1
ATOM 4085 N N . ALA A 1 548 ? 27.180 3.120 2.166 1.00 52.81 548 ALA A N 1
ATOM 4086 C CA . ALA A 1 548 ? 27.350 2.746 0.749 1.00 52.81 548 ALA A CA 1
ATOM 4087 C C . ALA A 1 548 ? 26.100 2.975 -0.130 1.00 52.81 548 ALA A C 1
ATOM 4089 O O . ALA A 1 548 ? 26.187 2.920 -1.352 1.00 52.81 548 ALA A O 1
ATOM 4090 N N . TYR A 1 549 ? 24.945 3.218 0.497 1.00 62.75 549 TYR A N 1
ATOM 4091 C CA . TYR A 1 549 ? 23.654 3.464 -0.155 1.00 62.75 549 TYR A CA 1
ATOM 4092 C C . TYR A 1 549 ? 23.251 4.947 -0.188 1.00 62.75 549 TYR A C 1
ATOM 4094 O O . TYR A 1 549 ? 22.238 5.281 -0.801 1.00 62.75 549 TYR A O 1
ATOM 4102 N N . SER A 1 550 ? 23.993 5.835 0.489 1.00 54.91 550 SER A N 1
ATOM 4103 C CA . SER A 1 550 ? 23.664 7.260 0.576 1.00 54.91 550 SER A CA 1
ATOM 4104 C C . SER A 1 550 ? 24.383 8.061 -0.513 1.00 54.91 550 SER A C 1
ATOM 4106 O O . SER A 1 550 ? 25.581 7.920 -0.754 1.00 54.91 550 SER A O 1
ATOM 4108 N N . GLN A 1 551 ? 23.632 8.909 -1.218 1.00 53.44 551 GLN A N 1
ATOM 4109 C CA . GLN A 1 551 ? 24.189 9.779 -2.254 1.00 53.44 551 GLN A CA 1
ATOM 4110 C C . GLN A 1 551 ? 25.129 10.854 -1.686 1.00 53.44 551 GLN A C 1
ATOM 4112 O O . GLN A 1 551 ? 24.724 11.661 -0.852 1.00 53.44 551 GLN A O 1
ATOM 4117 N N . ILE A 1 552 ? 26.352 10.920 -2.220 1.00 51.38 552 ILE A N 1
ATOM 4118 C CA . ILE A 1 552 ? 27.359 11.948 -1.919 1.00 51.38 552 ILE A CA 1
ATOM 4119 C C . ILE A 1 552 ? 27.050 13.247 -2.689 1.00 51.38 552 ILE A C 1
ATOM 4121 O O . ILE A 1 552 ? 26.733 13.214 -3.878 1.00 51.38 552 ILE A O 1
ATOM 4125 N N . ILE A 1 553 ? 27.181 14.409 -2.035 1.00 48.03 553 ILE A N 1
ATOM 4126 C CA . ILE A 1 553 ? 27.055 15.737 -2.672 1.00 48.03 553 ILE A CA 1
ATOM 4127 C C . ILE A 1 553 ? 28.417 16.243 -3.136 1.00 48.03 553 ILE A C 1
ATOM 4129 O O . ILE A 1 553 ? 29.391 16.179 -2.386 1.00 48.03 553 ILE A O 1
ATOM 4133 N N . VAL A 1 554 ? 28.453 16.851 -4.322 1.00 45.66 554 VAL A N 1
ATOM 4134 C CA . VAL A 1 554 ? 29.577 17.676 -4.782 1.00 45.66 554 VAL A CA 1
ATOM 4135 C C . VAL A 1 554 ? 29.083 19.124 -4.973 1.00 45.66 554 VAL A C 1
ATOM 4137 O O . VAL A 1 554 ? 28.001 19.313 -5.533 1.00 45.66 554 VAL A O 1
ATOM 4140 N N . PRO A 1 555 ? 29.806 20.152 -4.483 1.00 43.09 555 PRO A N 1
ATOM 4141 C CA . PRO A 1 555 ? 29.434 21.561 -4.654 1.00 43.09 555 PRO A CA 1
ATOM 4142 C C . PRO A 1 555 ? 29.338 21.974 -6.129 1.00 43.09 555 PRO A C 1
ATOM 4144 O O . PRO A 1 555 ? 30.167 21.587 -6.944 1.00 43.09 555 PRO A O 1
ATOM 4147 N N . SER A 1 556 ? 28.374 22.836 -6.471 1.00 42.22 556 SER A N 1
ATOM 4148 C CA . SER A 1 556 ? 28.142 23.303 -7.850 1.00 42.22 556 SER A CA 1
ATOM 4149 C C . SER A 1 556 ? 29.260 24.174 -8.438 1.00 42.22 556 SER A C 1
ATOM 4151 O O . SER A 1 556 ? 29.252 24.441 -9.635 1.00 42.22 556 SER A O 1
ATOM 4153 N N . THR A 1 557 ? 30.182 24.673 -7.611 1.00 41.03 557 THR A N 1
ATOM 4154 C CA . THR A 1 557 ? 31.333 25.488 -8.042 1.00 41.03 557 THR A CA 1
ATOM 4155 C C . THR A 1 557 ? 32.534 24.645 -8.452 1.00 41.03 557 THR A C 1
ATOM 4157 O O . THR A 1 557 ? 33.517 25.184 -8.957 1.00 41.03 557 THR A O 1
ATOM 4160 N N . ASP A 1 558 ? 32.474 23.335 -8.220 1.00 38.97 558 ASP A N 1
ATOM 4161 C CA . ASP A 1 558 ? 33.561 22.430 -8.527 1.00 38.97 558 ASP A CA 1
ATOM 4162 C C . ASP A 1 558 ? 33.488 22.060 -10.011 1.00 38.97 558 ASP A C 1
ATOM 4164 O O . ASP A 1 558 ? 32.665 21.259 -10.446 1.00 38.97 558 ASP A O 1
ATOM 4168 N N . THR A 1 559 ? 34.376 22.636 -10.818 1.00 39.53 559 THR A N 1
ATOM 4169 C CA . THR A 1 559 ? 34.613 22.222 -12.214 1.00 39.53 559 THR A CA 1
ATOM 4170 C C . THR A 1 559 ? 35.278 20.834 -12.302 1.00 39.53 559 THR A C 1
ATOM 4172 O O . THR A 1 559 ? 35.799 20.443 -13.346 1.00 39.53 559 THR A O 1
ATOM 4175 N N . LEU A 1 560 ? 35.270 20.060 -11.212 1.00 40.84 560 LEU A N 1
ATOM 4176 C CA . LEU A 1 560 ? 36.011 18.819 -11.068 1.00 40.84 560 LEU A CA 1
ATOM 4177 C C . LEU A 1 560 ? 35.271 17.623 -11.676 1.00 40.84 560 LEU A C 1
ATOM 4179 O O . LEU A 1 560 ? 34.262 17.146 -11.169 1.00 40.84 560 LEU A O 1
ATOM 4183 N N . ASN A 1 561 ? 35.881 17.100 -12.741 1.00 44.28 561 ASN A N 1
ATOM 4184 C CA . ASN A 1 561 ? 36.007 15.684 -13.089 1.00 44.28 561 ASN A CA 1
ATOM 4185 C C . ASN A 1 561 ? 34.784 14.792 -12.793 1.00 44.28 561 ASN A C 1
ATOM 4187 O O . ASN A 1 561 ? 34.651 14.212 -11.715 1.00 44.28 561 ASN A O 1
ATOM 4191 N N . TYR A 1 562 ? 33.980 14.565 -13.837 1.00 47.47 562 TYR A N 1
ATOM 4192 C CA . TYR A 1 562 ? 32.874 13.596 -13.923 1.00 47.47 562 TYR A CA 1
ATOM 4193 C C . TYR A 1 562 ? 33.187 12.177 -13.384 1.00 47.47 562 TYR A C 1
ATOM 4195 O O . TYR A 1 562 ? 32.258 11.420 -13.118 1.00 47.47 562 TYR A O 1
ATOM 4203 N N . SER A 1 563 ? 34.458 11.802 -13.191 1.00 43.47 563 SER A N 1
ATOM 4204 C CA . SER A 1 563 ? 34.890 10.533 -12.585 1.00 43.47 563 SER A CA 1
ATOM 4205 C C . SER A 1 563 ? 34.656 10.424 -11.068 1.00 43.47 563 SER A C 1
ATOM 4207 O O . SER A 1 563 ? 34.681 9.315 -10.545 1.00 43.47 563 SER A O 1
ATOM 4209 N N . ARG A 1 564 ? 34.390 11.524 -10.342 1.00 47.25 564 ARG A N 1
ATOM 4210 C CA . ARG A 1 564 ? 34.153 11.504 -8.876 1.00 47.25 564 ARG A CA 1
ATOM 4211 C C . ARG A 1 564 ? 32.713 11.172 -8.449 1.00 47.25 564 ARG A C 1
ATOM 4213 O O . ARG A 1 564 ? 32.442 11.109 -7.256 1.00 47.25 564 ARG A O 1
ATOM 4220 N N . LEU A 1 565 ? 31.793 10.983 -9.399 1.00 54.28 565 LEU A N 1
ATOM 4221 C CA . LEU A 1 565 ? 30.354 10.760 -9.157 1.00 54.28 565 LEU A CA 1
ATOM 4222 C C . LEU A 1 565 ? 29.858 9.382 -9.644 1.00 54.28 565 LEU A C 1
ATOM 4224 O O . LEU A 1 565 ? 28.656 9.180 -9.823 1.00 54.28 565 LEU A O 1
ATOM 4228 N N . ALA A 1 566 ? 30.791 8.462 -9.889 1.00 58.50 566 ALA A N 1
ATOM 4229 C CA . ALA A 1 566 ? 30.541 7.082 -10.284 1.00 58.50 566 ALA A CA 1
ATOM 4230 C C . ALA A 1 566 ? 29.654 6.346 -9.261 1.00 58.50 566 ALA A C 1
ATOM 4232 O O . ALA A 1 566 ? 29.983 6.303 -8.078 1.00 58.50 566 ALA A O 1
ATOM 4233 N N . GLY A 1 567 ? 28.537 5.767 -9.710 1.00 66.00 567 GLY A N 1
ATOM 4234 C CA . GLY A 1 567 ? 27.691 4.888 -8.894 1.00 66.00 567 GLY A CA 1
ATOM 4235 C C . GLY A 1 567 ? 26.708 5.636 -7.991 1.00 66.00 567 GLY A C 1
ATOM 4236 O O . GLY A 1 567 ? 26.102 5.043 -7.101 1.00 66.00 567 GLY A O 1
ATOM 4237 N N . LEU A 1 568 ? 26.522 6.944 -8.196 1.00 70.94 568 LEU A N 1
ATOM 4238 C CA . LEU A 1 568 ? 25.616 7.749 -7.379 1.00 70.94 568 LEU A CA 1
ATOM 4239 C C . LEU A 1 568 ? 24.158 7.289 -7.544 1.00 70.94 568 LEU A C 1
ATOM 4241 O O . LEU A 1 568 ? 23.590 7.390 -8.628 1.00 70.94 568 LEU A O 1
ATOM 4245 N N . GLY A 1 569 ? 23.521 6.846 -6.457 1.00 75.00 569 GLY A N 1
ATOM 4246 C CA . GLY A 1 569 ? 22.135 6.359 -6.495 1.00 75.00 569 GLY A CA 1
ATOM 4247 C C . GLY A 1 569 ? 21.952 5.013 -7.188 1.00 75.00 569 GLY A C 1
ATOM 4248 O O . GLY A 1 569 ? 20.806 4.601 -7.364 1.00 75.00 569 GLY A O 1
ATOM 4249 N N . GLN A 1 570 ? 23.055 4.362 -7.564 1.00 82.44 570 GLN A N 1
ATOM 4250 C CA . GLN A 1 570 ? 23.061 3.025 -8.125 1.00 82.44 570 GLN A CA 1
ATOM 4251 C C . GLN A 1 570 ? 22.702 2.006 -7.050 1.00 82.44 570 GLN A C 1
ATOM 4253 O O . GLN A 1 570 ? 23.197 2.074 -5.926 1.00 82.44 570 GLN A O 1
ATOM 4258 N N . VAL A 1 571 ? 21.906 1.014 -7.436 1.00 90.00 571 VAL A N 1
ATOM 4259 C CA . VAL A 1 571 ? 21.752 -0.227 -6.678 1.00 90.00 571 VAL A CA 1
ATOM 4260 C C . VAL A 1 571 ? 21.810 -1.377 -7.673 1.00 90.00 571 VAL A C 1
ATOM 4262 O O . VAL A 1 571 ? 20.940 -1.484 -8.530 1.00 90.00 571 VAL A O 1
ATOM 4265 N N . VAL A 1 572 ? 22.841 -2.214 -7.597 1.00 92.00 572 VAL A N 1
ATOM 4266 C CA . VAL A 1 572 ? 22.954 -3.422 -8.424 1.00 92.00 572 VAL A CA 1
ATOM 4267 C C . VAL A 1 572 ? 21.846 -4.401 -8.018 1.00 92.00 572 VAL A C 1
ATOM 4269 O O . VAL A 1 572 ? 21.638 -4.575 -6.813 1.00 92.00 572 VAL A O 1
ATOM 4272 N N . PRO A 1 573 ? 21.140 -5.038 -8.971 1.00 95.56 573 PRO A N 1
ATOM 4273 C CA . PRO A 1 573 ? 20.015 -5.909 -8.647 1.00 95.56 573 PRO A CA 1
ATOM 4274 C C . PRO A 1 573 ? 20.440 -7.079 -7.756 1.00 95.56 573 PRO A C 1
ATOM 4276 O O . PRO A 1 573 ? 21.453 -7.721 -8.039 1.00 95.56 573 PRO A O 1
ATOM 4279 N N . ILE A 1 574 ? 19.687 -7.356 -6.688 1.00 96.00 574 ILE A N 1
ATOM 4280 C CA . ILE A 1 574 ? 19.964 -8.506 -5.810 1.00 96.00 574 ILE A CA 1
ATOM 4281 C C . ILE A 1 574 ? 19.718 -9.827 -6.549 1.00 96.00 574 ILE A C 1
ATOM 4283 O O . ILE A 1 574 ? 18.783 -9.944 -7.343 1.00 96.00 574 ILE A O 1
ATOM 4287 N N . GLU A 1 575 ? 20.506 -10.846 -6.227 1.00 94.62 575 GLU A N 1
ATOM 4288 C CA . GLU A 1 575 ? 20.289 -12.230 -6.631 1.00 94.62 575 GLU A CA 1
ATOM 4289 C C . GLU A 1 575 ? 20.072 -13.117 -5.401 1.00 94.62 575 GLU A C 1
ATOM 4291 O O . GLU A 1 575 ? 20.852 -13.101 -4.447 1.00 94.62 575 GLU A O 1
ATOM 4296 N N . ASP A 1 576 ? 19.019 -13.934 -5.426 1.00 95.00 576 ASP A N 1
ATOM 4297 C CA . ASP A 1 576 ? 18.877 -15.032 -4.477 1.00 95.00 576 ASP A CA 1
ATOM 4298 C C . ASP A 1 576 ? 19.474 -16.302 -5.086 1.00 95.00 576 ASP A C 1
ATOM 4300 O O . ASP A 1 576 ? 18.843 -17.012 -5.873 1.00 95.00 576 ASP A O 1
ATOM 4304 N N . THR A 1 577 ? 20.701 -16.615 -4.682 1.00 90.62 577 THR A N 1
ATOM 4305 C CA . THR A 1 577 ? 21.419 -17.816 -5.130 1.00 90.62 577 THR A CA 1
ATOM 4306 C C . THR A 1 577 ? 20.745 -19.131 -4.725 1.00 90.62 577 THR A C 1
ATOM 4308 O O . THR A 1 577 ? 21.008 -20.150 -5.362 1.00 90.62 577 THR A O 1
ATOM 4311 N N . THR A 1 578 ? 19.854 -19.128 -3.725 1.00 90.50 578 THR A N 1
ATOM 4312 C CA . THR A 1 578 ? 19.114 -20.320 -3.277 1.00 90.50 578 THR A CA 1
ATOM 4313 C C . THR A 1 578 ? 17.973 -20.685 -4.228 1.00 90.50 578 THR A C 1
ATOM 4315 O O . THR A 1 578 ? 17.667 -21.864 -4.376 1.00 90.50 578 THR A O 1
ATOM 4318 N N . THR A 1 579 ? 17.344 -19.695 -4.871 1.00 92.00 579 THR A N 1
ATOM 4319 C CA . THR A 1 579 ? 16.180 -19.888 -5.762 1.00 92.00 579 THR A CA 1
ATOM 4320 C C . THR A 1 579 ? 16.447 -19.512 -7.221 1.00 92.00 579 THR A C 1
ATOM 4322 O O . THR A 1 579 ? 15.599 -19.736 -8.088 1.00 92.00 579 THR A O 1
ATOM 4325 N N . GLY A 1 580 ? 17.613 -18.934 -7.519 1.00 92.38 580 GLY A N 1
ATOM 4326 C CA . GLY A 1 580 ? 17.964 -18.415 -8.843 1.00 92.38 580 GLY A CA 1
ATOM 4327 C C . GLY A 1 580 ? 17.164 -17.174 -9.258 1.00 92.38 580 GLY A C 1
ATOM 4328 O O . GLY A 1 580 ? 17.144 -16.837 -10.440 1.00 92.38 580 GLY A O 1
ATOM 4329 N N . THR A 1 581 ? 16.479 -16.522 -8.318 1.00 95.06 581 THR A N 1
ATOM 4330 C CA . THR A 1 581 ? 15.623 -15.346 -8.548 1.00 95.06 581 THR A CA 1
ATOM 4331 C C . THR A 1 581 ? 16.426 -14.052 -8.435 1.00 95.06 581 THR A C 1
ATOM 4333 O O . THR A 1 581 ? 17.538 -14.041 -7.895 1.00 95.06 581 THR A O 1
ATOM 4336 N N . ARG A 1 582 ? 15.886 -12.947 -8.954 1.00 94.06 582 ARG A N 1
ATOM 4337 C CA . ARG A 1 582 ? 16.611 -11.674 -9.051 1.00 94.06 582 ARG A CA 1
ATOM 4338 C C . ARG A 1 582 ? 15.684 -10.461 -8.985 1.00 94.06 582 ARG A C 1
ATOM 4340 O O . ARG A 1 582 ? 14.600 -10.496 -9.542 1.00 94.06 582 ARG A O 1
ATOM 4347 N N . GLY A 1 583 ? 16.119 -9.375 -8.353 1.00 95.62 583 GLY A N 1
ATOM 4348 C CA . GLY A 1 583 ? 15.385 -8.104 -8.352 1.00 95.62 583 GLY A CA 1
ATOM 4349 C C . GLY A 1 583 ? 15.708 -7.188 -9.543 1.00 95.62 583 GLY A C 1
ATOM 4350 O O . GLY A 1 583 ? 16.340 -7.591 -10.519 1.00 95.62 583 GLY A O 1
ATOM 4351 N N . PHE A 1 584 ? 15.290 -5.923 -9.462 1.00 95.38 584 PHE A N 1
ATOM 4352 C CA . PHE A 1 584 ? 15.551 -4.901 -10.492 1.00 95.38 584 PHE A CA 1
ATOM 4353 C C . PHE A 1 584 ? 16.663 -3.920 -10.125 1.00 95.38 584 PHE A C 1
ATOM 4355 O O . PHE A 1 584 ? 17.212 -3.254 -11.003 1.00 95.38 584 PHE A O 1
ATOM 4362 N N . GLY A 1 585 ? 16.962 -3.792 -8.834 1.00 93.12 585 GLY A N 1
ATOM 4363 C CA . GLY A 1 585 ? 17.778 -2.729 -8.280 1.00 93.12 585 GLY A CA 1
ATOM 4364 C C . GLY A 1 585 ? 17.348 -1.347 -8.777 1.00 93.12 585 GLY A C 1
ATOM 4365 O O . GLY A 1 585 ? 16.173 -1.030 -8.980 1.00 93.12 585 GLY A O 1
ATOM 4366 N N . ARG A 1 586 ? 18.358 -0.520 -9.007 1.00 90.44 586 ARG A N 1
ATOM 4367 C CA . ARG A 1 586 ? 18.281 0.761 -9.697 1.00 90.44 586 ARG A CA 1
ATOM 4368 C C . ARG A 1 586 ? 19.428 0.822 -10.697 1.00 90.44 586 ARG A C 1
ATOM 4370 O O . ARG A 1 586 ? 20.436 1.503 -10.478 1.00 90.44 586 ARG A O 1
ATOM 4377 N N . PHE A 1 587 ? 19.312 -0.013 -11.728 1.00 89.94 587 PHE A N 1
ATOM 4378 C CA . PHE A 1 587 ? 20.409 -0.361 -12.624 1.00 89.94 587 PHE A CA 1
ATOM 4379 C C . PHE A 1 587 ? 19.922 -0.580 -14.070 1.00 89.94 587 PHE A C 1
ATOM 4381 O O . PHE A 1 587 ? 18.884 -1.213 -14.269 1.00 89.94 587 PHE A O 1
ATOM 4388 N N . PRO A 1 588 ? 20.655 -0.101 -15.094 1.00 89.56 588 PRO A N 1
ATOM 4389 C CA . PRO A 1 588 ? 20.269 -0.288 -16.493 1.00 89.56 588 PRO A CA 1
ATOM 4390 C C . PRO A 1 588 ? 20.320 -1.746 -16.975 1.00 89.56 588 PRO A C 1
ATOM 4392 O O . PRO A 1 588 ? 21.264 -2.481 -16.691 1.00 89.56 588 PRO A O 1
ATOM 4395 N N . THR A 1 589 ? 19.351 -2.121 -17.807 1.00 92.69 589 THR A N 1
ATOM 4396 C CA . THR A 1 589 ? 19.300 -3.365 -18.588 1.00 92.69 589 THR A CA 1
ATOM 4397 C C . THR A 1 589 ? 19.208 -3.067 -20.091 1.00 92.69 589 THR A C 1
ATOM 4399 O O . THR A 1 589 ? 18.914 -1.938 -20.497 1.00 92.69 589 THR A O 1
ATOM 4402 N N . VAL A 1 590 ? 19.452 -4.074 -20.932 1.00 93.00 590 VAL A N 1
ATOM 4403 C CA . VAL A 1 590 ? 19.292 -3.969 -22.388 1.00 93.00 590 VAL A CA 1
ATOM 4404 C C . VAL A 1 590 ? 17.806 -4.015 -22.736 1.00 93.00 590 VAL A C 1
ATOM 4406 O O . VAL A 1 590 ? 17.134 -5.012 -22.501 1.00 93.00 590 VAL A O 1
ATOM 4409 N N . ALA A 1 591 ? 17.301 -2.948 -23.346 1.00 89.88 591 ALA A N 1
ATOM 4410 C CA . ALA A 1 591 ? 15.931 -2.878 -23.846 1.00 89.88 591 ALA A CA 1
ATOM 4411 C C . ALA A 1 591 ? 15.840 -3.179 -25.344 1.00 89.88 591 ALA A C 1
ATOM 4413 O O . ALA A 1 591 ? 14.768 -3.454 -25.856 1.00 89.88 591 ALA A O 1
ATOM 4414 N N . GLY A 1 592 ? 16.951 -3.126 -26.069 1.00 91.81 592 GLY A N 1
ATOM 4415 C CA . GLY A 1 592 ? 17.013 -3.477 -27.480 1.00 91.81 592 GLY A CA 1
ATOM 4416 C C . GLY A 1 592 ? 18.343 -3.069 -28.088 1.00 91.81 592 GLY A C 1
ATOM 4417 O O . GLY A 1 592 ? 19.198 -2.474 -27.427 1.00 91.81 592 GLY A O 1
ATOM 4418 N N . ALA A 1 593 ? 18.509 -3.364 -29.368 1.00 93.88 593 ALA A N 1
ATOM 4419 C CA . ALA A 1 593 ? 19.721 -3.053 -30.106 1.00 93.88 593 ALA A CA 1
ATOM 4420 C C . ALA A 1 593 ? 19.393 -2.647 -31.539 1.00 93.88 593 ALA A C 1
ATOM 4422 O O . ALA A 1 593 ? 18.420 -3.132 -32.119 1.00 93.88 593 ALA A O 1
ATOM 4423 N N . TYR A 1 594 ? 20.199 -1.771 -32.130 1.00 93.25 594 TYR A N 1
ATOM 4424 C CA . TYR A 1 594 ? 20.022 -1.343 -33.511 1.00 93.25 594 TYR A CA 1
ATOM 4425 C C . TYR A 1 594 ? 21.338 -1.261 -34.278 1.00 93.25 594 TYR A C 1
ATOM 4427 O O . TYR A 1 594 ? 22.383 -0.905 -33.741 1.00 93.25 594 TYR A O 1
ATOM 4435 N N . LEU A 1 595 ? 21.244 -1.592 -35.562 1.00 94.44 595 LEU A N 1
ATOM 4436 C CA . LEU A 1 595 ? 22.271 -1.412 -36.570 1.00 94.44 595 LEU A CA 1
ATOM 4437 C C . LEU A 1 595 ? 21.978 -0.144 -37.355 1.00 94.44 595 LEU A C 1
ATOM 4439 O O . LEU A 1 595 ? 20.838 0.082 -37.764 1.00 94.44 595 LEU A O 1
ATOM 4443 N N . GLN A 1 596 ? 23.012 0.648 -37.597 1.00 92.75 596 GLN A N 1
ATOM 4444 C CA . GLN A 1 596 ? 22.960 1.832 -38.440 1.00 92.75 596 GLN A CA 1
ATOM 4445 C C . GLN A 1 596 ? 23.997 1.705 -39.551 1.00 92.75 596 GLN A C 1
ATOM 4447 O O . GLN A 1 596 ? 25.176 1.521 -39.267 1.00 92.75 596 GLN A O 1
ATOM 4452 N N . PHE A 1 597 ? 23.564 1.838 -40.801 1.00 92.38 597 PHE A N 1
ATOM 4453 C CA . PHE A 1 597 ? 24.406 1.743 -41.990 1.00 92.38 597 PHE A CA 1
ATOM 4454 C C . PHE A 1 597 ? 24.531 3.113 -42.656 1.00 92.38 597 PHE A C 1
ATOM 4456 O O . PHE A 1 597 ? 23.521 3.763 -42.937 1.00 92.38 597 PHE A O 1
ATOM 4463 N N . ILE A 1 598 ? 25.768 3.523 -42.935 1.00 90.81 598 ILE A N 1
ATOM 4464 C CA . ILE A 1 598 ? 26.122 4.799 -43.561 1.00 90.81 598 ILE A CA 1
ATOM 4465 C C . ILE A 1 598 ? 26.742 4.528 -44.934 1.00 90.81 598 ILE A C 1
ATOM 4467 O O . ILE A 1 598 ? 27.689 3.750 -45.044 1.00 90.81 598 ILE A O 1
ATOM 4471 N N . GLY A 1 599 ? 26.254 5.216 -45.971 1.00 90.19 599 GLY A N 1
ATOM 4472 C CA . GLY A 1 599 ? 26.947 5.322 -47.258 1.00 90.19 599 GLY A CA 1
ATOM 4473 C C . GLY A 1 599 ? 28.072 6.355 -47.179 1.00 90.19 599 GLY A C 1
ATOM 4474 O O . GLY A 1 599 ? 27.804 7.545 -47.081 1.00 90.19 599 GLY A O 1
ATOM 4475 N N . VAL A 1 600 ? 29.330 5.928 -47.214 1.00 89.25 600 VAL A N 1
ATOM 4476 C CA . VAL A 1 600 ? 30.510 6.796 -47.024 1.00 89.25 600 VAL A CA 1
ATOM 4477 C C . VAL A 1 600 ? 30.985 7.411 -48.339 1.00 89.25 600 VAL A C 1
ATOM 4479 O O . VAL A 1 600 ? 31.348 8.584 -48.383 1.00 89.25 600 VAL A O 1
ATOM 4482 N N . ALA A 1 601 ? 31.024 6.616 -49.408 1.00 88.81 601 ALA A N 1
ATOM 4483 C CA . ALA A 1 601 ? 31.488 7.024 -50.732 1.00 88.81 601 ALA A CA 1
ATOM 4484 C C . ALA A 1 601 ? 31.014 6.027 -51.798 1.00 88.81 601 ALA A C 1
ATOM 4486 O O . ALA A 1 601 ? 30.831 4.848 -51.515 1.00 88.81 601 ALA A O 1
ATOM 4487 N N . ASN A 1 602 ? 30.862 6.479 -53.035 1.00 88.69 602 ASN A N 1
ATOM 4488 C CA . ASN A 1 602 ? 30.575 5.651 -54.209 1.00 88.69 602 ASN A CA 1
ATOM 4489 C C . ASN A 1 602 ? 31.560 5.985 -55.346 1.00 88.69 602 ASN A C 1
ATOM 4491 O O . ASN A 1 602 ? 32.415 6.857 -55.189 1.00 88.69 602 ASN A O 1
ATOM 4495 N N . SER A 1 603 ? 31.423 5.340 -56.507 1.00 86.38 603 SER A N 1
ATOM 4496 C CA . SER A 1 603 ? 32.307 5.573 -57.663 1.00 86.38 603 SER A CA 1
ATOM 4497 C C . SER A 1 603 ? 32.257 6.997 -58.238 1.00 86.38 603 SER A C 1
ATOM 4499 O O . SER A 1 603 ? 33.134 7.369 -59.010 1.00 86.38 603 SER A O 1
ATOM 4501 N N . ALA A 1 604 ? 31.250 7.801 -57.878 1.00 85.38 604 ALA A N 1
ATOM 4502 C CA . ALA A 1 604 ? 31.150 9.214 -58.249 1.00 85.38 604 ALA A CA 1
ATOM 4503 C C . ALA A 1 604 ? 31.769 10.161 -57.199 1.00 85.38 604 ALA A C 1
ATOM 4505 O O . ALA A 1 604 ? 31.842 11.368 -57.423 1.00 85.38 604 ALA A O 1
ATOM 4506 N N . THR A 1 605 ? 32.203 9.644 -56.044 1.00 83.38 605 THR A N 1
ATOM 4507 C CA . THR A 1 605 ? 32.762 10.450 -54.951 1.00 83.38 605 THR A CA 1
ATOM 4508 C C . THR A 1 605 ? 34.244 10.725 -55.194 1.00 83.38 605 THR A C 1
ATOM 4510 O O . THR A 1 605 ? 35.053 9.802 -55.263 1.00 83.38 605 THR A O 1
ATOM 4513 N N . THR A 1 606 ? 34.617 12.000 -55.300 1.00 78.62 606 THR A N 1
ATOM 4514 C CA . THR A 1 606 ? 36.006 12.438 -55.501 1.00 78.62 606 THR A CA 1
ATOM 4515 C C . THR A 1 606 ? 36.731 12.656 -54.163 1.00 78.62 606 THR A C 1
ATOM 4517 O O . THR A 1 606 ? 36.102 12.899 -53.134 1.00 78.62 606 THR A O 1
ATOM 4520 N N . GLY A 1 607 ? 38.067 12.547 -54.150 1.00 74.19 607 GLY A N 1
ATOM 4521 C CA . GLY A 1 607 ? 38.885 12.813 -52.952 1.00 74.19 607 GLY A CA 1
ATOM 4522 C C . GLY A 1 607 ? 38.898 11.703 -51.889 1.00 74.19 607 GLY A C 1
ATOM 4523 O O . GLY A 1 607 ? 39.264 11.964 -50.747 1.00 74.19 607 GLY A O 1
ATOM 4524 N N . VAL A 1 608 ? 38.503 10.477 -52.247 1.00 75.12 608 VAL A N 1
ATOM 4525 C CA . VAL A 1 608 ? 38.491 9.301 -51.361 1.00 75.12 608 VAL A CA 1
ATOM 4526 C C . VAL A 1 608 ? 39.548 8.293 -51.829 1.00 75.12 608 VAL A C 1
ATOM 4528 O O . VAL A 1 608 ? 39.553 7.913 -52.998 1.00 75.12 608 VAL A O 1
ATOM 45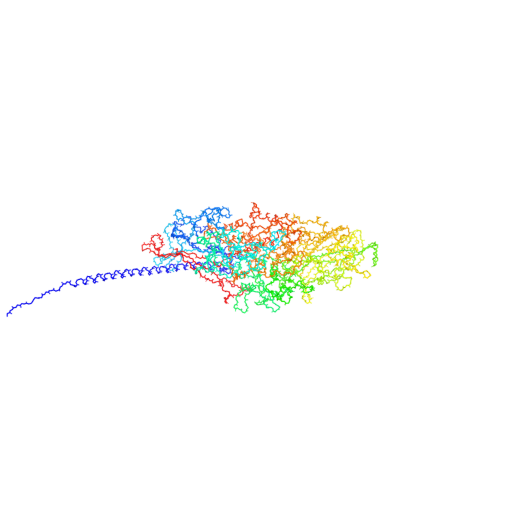31 N N . THR A 1 609 ? 40.422 7.840 -50.921 1.00 74.69 609 THR A N 1
ATOM 4532 C CA . THR A 1 609 ? 41.523 6.904 -51.227 1.00 74.69 609 THR A CA 1
ATOM 4533 C C . THR A 1 609 ? 41.411 5.630 -50.374 1.00 74.69 609 THR A C 1
ATOM 4535 O O . THR A 1 609 ? 41.283 5.751 -49.156 1.00 74.69 609 THR A O 1
ATOM 4538 N N . PRO A 1 610 ? 41.454 4.417 -50.968 1.00 84.25 610 PRO A N 1
ATOM 4539 C CA . PRO A 1 610 ? 41.418 4.156 -52.413 1.00 84.25 610 PRO A CA 1
ATOM 4540 C C . PRO A 1 610 ? 40.070 4.579 -53.022 1.00 84.25 610 PRO A C 1
ATOM 4542 O O . PRO A 1 610 ? 39.083 4.683 -52.293 1.00 84.25 610 PRO A O 1
ATOM 4545 N N . ALA A 1 611 ? 40.028 4.825 -54.334 1.00 84.75 611 ALA A N 1
ATOM 4546 C CA . ALA A 1 611 ? 38.783 5.135 -55.038 1.00 84.75 611 ALA A CA 1
ATOM 4547 C C . ALA A 1 611 ? 37.826 3.929 -55.014 1.00 84.75 611 ALA A C 1
ATOM 4549 O O . ALA A 1 611 ? 38.269 2.784 -55.099 1.00 84.75 611 ALA A O 1
ATOM 4550 N N . VAL A 1 612 ? 36.520 4.185 -54.910 1.00 88.19 612 VAL A N 1
ATOM 4551 C CA . VAL A 1 612 ? 35.495 3.130 -54.868 1.00 88.19 612 VAL A CA 1
ATOM 4552 C C . VAL A 1 612 ? 35.213 2.634 -56.289 1.00 88.19 612 VAL A C 1
ATOM 4554 O O . VAL A 1 612 ? 34.891 3.429 -57.173 1.00 88.19 612 VAL A O 1
ATOM 4557 N N . ALA A 1 613 ? 35.321 1.324 -56.518 1.00 89.44 613 ALA A N 1
ATOM 4558 C CA . ALA A 1 613 ? 35.045 0.722 -57.823 1.00 89.44 613 ALA A CA 1
ATOM 4559 C C . ALA A 1 613 ? 33.563 0.858 -58.233 1.00 89.44 613 ALA A C 1
ATOM 4561 O O . ALA A 1 613 ? 32.665 0.887 -57.389 1.00 89.44 613 ALA A O 1
ATOM 4562 N N . ALA A 1 614 ? 33.293 0.911 -59.542 1.00 86.12 614 ALA A N 1
ATOM 4563 C CA . ALA A 1 614 ? 31.924 0.881 -60.060 1.00 86.12 614 ALA A CA 1
ATOM 4564 C C . ALA A 1 614 ? 31.207 -0.408 -59.617 1.00 86.12 614 ALA A C 1
ATOM 4566 O O . ALA A 1 614 ? 31.786 -1.489 -59.672 1.00 86.12 614 ALA A O 1
ATOM 4567 N N . GLY A 1 615 ? 29.952 -0.290 -59.173 1.00 85.75 615 GLY A N 1
ATOM 4568 C CA . GLY A 1 615 ? 29.193 -1.417 -58.612 1.00 85.75 615 GLY A CA 1
ATOM 4569 C C . GLY A 1 615 ? 29.445 -1.688 -57.123 1.00 85.75 615 GLY A C 1
ATOM 4570 O O . GLY A 1 615 ? 28.797 -2.575 -56.568 1.00 85.75 615 GLY A O 1
ATOM 4571 N N . ASN A 1 616 ? 30.304 -0.897 -56.465 1.00 88.94 616 ASN A N 1
ATOM 4572 C CA . ASN A 1 616 ? 30.510 -0.929 -55.018 1.00 88.94 616 ASN A CA 1
ATOM 4573 C C . ASN A 1 616 ? 30.033 0.365 -54.341 1.00 88.94 616 ASN A C 1
ATOM 4575 O O . ASN A 1 616 ? 30.027 1.452 -54.928 1.00 88.94 616 ASN A O 1
ATOM 4579 N N . LEU A 1 617 ? 29.682 0.242 -53.065 1.00 89.00 617 LEU A N 1
ATOM 4580 C CA . LEU A 1 617 ? 29.431 1.346 -52.147 1.00 89.00 617 LEU A CA 1
ATOM 4581 C C . LEU A 1 617 ? 30.350 1.167 -50.939 1.00 89.00 617 LEU A C 1
ATOM 4583 O O . LEU A 1 617 ? 30.402 0.090 -50.344 1.00 89.00 617 LEU A O 1
ATOM 4587 N N . ARG A 1 618 ? 31.075 2.223 -50.575 1.00 90.88 618 ARG A N 1
ATOM 4588 C CA . ARG A 1 618 ? 31.843 2.259 -49.335 1.00 90.88 618 ARG A CA 1
ATOM 4589 C C . ARG A 1 618 ? 30.879 2.455 -48.180 1.00 90.88 618 ARG A C 1
ATOM 4591 O O . ARG A 1 618 ? 30.180 3.468 -48.141 1.00 90.88 618 ARG A O 1
ATOM 4598 N N . ILE A 1 619 ? 30.843 1.507 -47.256 1.00 90.62 619 ILE A N 1
ATOM 4599 C CA . ILE A 1 619 ? 29.930 1.490 -46.113 1.00 90.62 619 ILE A CA 1
ATOM 4600 C C . ILE A 1 619 ? 30.723 1.566 -44.811 1.00 90.62 619 ILE A C 1
ATOM 4602 O O . ILE A 1 619 ? 31.821 1.019 -44.700 1.00 90.62 619 ILE A O 1
ATOM 4606 N N . GLN A 1 620 ? 30.121 2.209 -43.816 1.00 91.50 620 GLN A N 1
ATOM 4607 C CA . GLN A 1 620 ? 30.456 2.039 -42.408 1.00 91.50 620 GLN A CA 1
ATOM 4608 C C . GLN A 1 620 ? 29.165 1.715 -41.649 1.00 91.50 620 GLN A C 1
ATOM 4610 O O . GLN A 1 620 ? 28.131 2.346 -41.880 1.00 91.50 620 GLN A O 1
ATOM 4615 N N . ALA A 1 621 ? 29.202 0.725 -40.762 1.00 92.56 621 ALA A N 1
ATOM 4616 C CA . ALA A 1 621 ? 28.068 0.306 -39.951 1.00 92.56 621 ALA A CA 1
ATOM 4617 C C . ALA A 1 621 ? 28.388 0.434 -38.456 1.00 92.56 621 ALA A C 1
ATOM 4619 O O . ALA A 1 621 ? 29.524 0.238 -38.041 1.00 92.56 621 ALA A O 1
ATOM 4620 N N . GLY A 1 622 ? 27.391 0.756 -37.638 1.00 91.62 622 GLY A N 1
ATOM 4621 C CA . GLY A 1 622 ? 27.507 0.822 -36.180 1.00 91.62 622 GLY A CA 1
ATOM 4622 C C . GLY A 1 622 ? 26.449 -0.043 -35.508 1.00 91.62 622 GLY A C 1
ATOM 4623 O O . GLY A 1 622 ? 25.308 -0.088 -35.973 1.00 91.62 622 GLY A O 1
ATOM 4624 N N . PHE A 1 623 ? 26.824 -0.723 -34.428 1.00 92.94 623 PHE A N 1
ATOM 4625 C CA . PHE A 1 623 ? 25.907 -1.433 -33.541 1.00 92.94 623 PHE A CA 1
ATOM 4626 C C . PHE A 1 623 ? 25.732 -0.641 -32.251 1.00 92.94 623 PHE A C 1
ATOM 4628 O O . PHE A 1 623 ? 26.715 -0.243 -31.634 1.00 92.94 623 PHE A O 1
ATOM 4635 N N . PHE A 1 624 ? 24.488 -0.449 -31.827 1.00 90.00 624 PHE A N 1
ATOM 4636 C CA . PHE A 1 624 ? 24.144 0.387 -30.686 1.00 90.00 624 PHE A CA 1
ATOM 4637 C C . PHE A 1 624 ? 23.094 -0.275 -29.804 1.00 90.00 624 PHE A C 1
ATOM 4639 O O . PHE A 1 624 ? 22.224 -1.003 -30.282 1.00 90.00 624 PHE A O 1
ATOM 4646 N N . LEU A 1 625 ? 23.143 0.032 -28.511 1.00 89.56 625 LEU A N 1
ATOM 4647 C CA . LEU A 1 625 ? 22.223 -0.502 -27.513 1.00 89.56 625 LEU A CA 1
ATOM 4648 C C . LEU A 1 625 ? 21.252 0.581 -27.047 1.00 89.56 625 LEU A C 1
ATOM 4650 O O . LEU A 1 625 ? 21.660 1.691 -26.702 1.00 89.56 625 LEU A O 1
ATOM 4654 N N . GLN A 1 626 ? 19.968 0.236 -27.002 1.00 88.00 626 GLN A N 1
ATOM 4655 C CA . GLN A 1 626 ? 18.973 0.974 -26.238 1.00 88.00 626 GLN A CA 1
ATOM 4656 C C . GLN A 1 626 ? 18.918 0.357 -24.842 1.00 88.00 626 GLN A C 1
ATOM 4658 O O . GLN A 1 626 ? 18.531 -0.799 -24.683 1.00 88.00 626 GLN A O 1
ATOM 4663 N N . MET A 1 627 ? 19.301 1.131 -23.832 1.00 88.44 627 MET A N 1
ATOM 4664 C CA . MET A 1 627 ? 19.268 0.702 -22.434 1.00 88.44 627 MET A CA 1
ATOM 4665 C C . MET A 1 627 ? 17.993 1.223 -21.746 1.00 88.44 627 MET A C 1
ATOM 4667 O O . MET A 1 627 ? 17.392 2.203 -22.207 1.00 88.44 627 MET A O 1
ATOM 4671 N N . PHE A 1 628 ? 17.577 0.580 -20.655 1.00 90.12 628 PHE A N 1
ATOM 4672 C CA . PHE A 1 628 ? 16.408 0.958 -19.853 1.00 90.12 628 PHE A CA 1
ATOM 4673 C C . PHE A 1 628 ? 16.616 0.635 -18.368 1.00 90.12 628 PHE A C 1
ATOM 4675 O O . PHE A 1 628 ? 17.155 -0.415 -18.039 1.00 90.12 628 PHE A O 1
ATOM 4682 N N . ASP A 1 629 ? 16.174 1.515 -17.475 1.00 91.00 629 ASP A N 1
ATOM 4683 C CA . ASP A 1 629 ? 16.158 1.309 -16.020 1.00 91.00 629 ASP A CA 1
ATOM 4684 C C . ASP A 1 629 ? 14.696 1.366 -15.529 1.00 91.00 629 ASP A C 1
ATOM 4686 O O . ASP A 1 629 ? 14.091 2.441 -15.566 1.00 91.00 629 ASP A O 1
ATOM 4690 N N . PRO A 1 630 ? 14.095 0.247 -15.077 1.00 93.44 630 PRO A N 1
ATOM 4691 C CA . PRO A 1 630 ? 12.704 0.228 -14.613 1.00 93.44 630 PRO A CA 1
ATOM 4692 C C . PRO A 1 630 ? 12.422 1.149 -13.414 1.00 93.44 630 PRO A C 1
ATOM 4694 O O . PRO A 1 630 ? 11.272 1.531 -13.181 1.00 93.44 630 PRO A O 1
ATOM 4697 N N . SER A 1 631 ? 13.451 1.539 -12.657 1.00 92.19 631 SER A N 1
ATOM 4698 C CA . SER A 1 631 ? 13.357 2.313 -11.415 1.00 92.19 631 SER A CA 1
ATOM 4699 C C . SER A 1 631 ? 13.314 3.829 -11.677 1.00 92.19 631 SER A C 1
ATOM 4701 O O . SER A 1 631 ? 14.127 4.605 -11.153 1.00 92.19 631 SER A O 1
ATOM 4703 N N . GLN A 1 632 ? 12.365 4.269 -12.519 1.00 89.56 632 GLN A N 1
ATOM 4704 C CA . GLN A 1 632 ? 12.195 5.688 -12.840 1.00 89.56 632 GLN A CA 1
ATOM 4705 C C . GLN A 1 632 ? 11.740 6.483 -11.608 1.00 89.56 632 GLN A C 1
ATOM 4707 O O . GLN A 1 632 ? 10.676 6.232 -11.048 1.00 89.56 632 GLN A O 1
ATOM 4712 N N . GLY A 1 633 ? 12.523 7.483 -11.209 1.00 86.62 633 GLY A N 1
ATOM 4713 C CA . GLY A 1 633 ? 12.219 8.337 -10.070 1.00 86.62 633 GLY A CA 1
ATOM 4714 C C . GLY A 1 633 ? 13.357 9.279 -9.685 1.00 86.62 633 GLY A C 1
ATOM 4715 O O . GLY A 1 633 ? 14.478 9.185 -10.187 1.00 86.62 633 GLY A O 1
ATOM 4716 N N . VAL A 1 634 ? 13.071 10.180 -8.750 1.00 81.62 634 VAL A N 1
ATOM 4717 C CA . VAL A 1 634 ? 14.090 10.930 -7.997 1.00 81.62 634 VAL A CA 1
ATOM 4718 C C . VAL A 1 634 ? 14.630 10.053 -6.856 1.00 81.62 634 VAL A C 1
ATOM 4720 O O . VAL A 1 634 ? 13.982 9.064 -6.537 1.00 81.62 634 VAL A O 1
ATOM 4723 N N . PRO A 1 635 ? 15.813 10.330 -6.271 1.00 76.62 635 PRO A N 1
ATOM 4724 C CA . PRO A 1 635 ? 16.808 11.331 -6.674 1.00 76.62 635 PRO A CA 1
ATOM 4725 C C . PRO A 1 635 ? 17.608 10.878 -7.905 1.00 76.62 635 PRO A C 1
ATOM 4727 O O . PRO A 1 635 ? 17.455 9.754 -8.354 1.00 76.62 635 PRO A O 1
ATOM 4730 N N . THR A 1 636 ? 18.491 11.713 -8.442 1.00 73.75 636 THR A N 1
ATOM 4731 C CA . THR A 1 636 ? 19.316 11.428 -9.633 1.00 73.75 636 THR A CA 1
ATOM 4732 C C . THR A 1 636 ? 20.081 10.090 -9.555 1.00 73.75 636 THR A C 1
ATOM 4734 O O . THR A 1 636 ? 20.758 9.852 -8.566 1.00 73.75 636 THR A O 1
ATOM 4737 N N . ASN A 1 637 ? 20.015 9.226 -10.571 1.00 75.62 637 ASN A N 1
ATOM 4738 C CA . ASN A 1 637 ? 20.803 7.998 -10.749 1.00 75.62 637 ASN A CA 1
ATOM 4739 C C . ASN A 1 637 ? 21.974 8.227 -11.726 1.00 75.62 637 ASN A C 1
ATOM 4741 O O . ASN A 1 637 ? 21.779 8.782 -12.809 1.00 75.62 637 ASN A O 1
ATOM 4745 N N . ARG A 1 638 ? 23.179 7.776 -11.366 1.00 74.50 638 ARG A N 1
ATOM 4746 C CA . ARG A 1 638 ? 24.379 7.737 -12.218 1.00 74.50 638 ARG A CA 1
ATOM 4747 C C . ARG A 1 638 ? 25.011 6.350 -12.148 1.00 74.50 638 ARG A C 1
ATOM 4749 O O . ARG A 1 638 ? 26.004 6.168 -11.436 1.00 74.50 638 ARG A O 1
ATOM 4756 N N . PRO A 1 639 ? 24.431 5.374 -12.857 1.00 76.00 639 PRO A N 1
ATOM 4757 C CA . PRO A 1 639 ? 24.929 4.016 -12.810 1.00 76.00 639 PRO A CA 1
ATOM 4758 C C . PRO A 1 639 ? 26.356 3.956 -13.369 1.00 76.00 639 PRO A C 1
ATOM 4760 O O . PRO A 1 639 ? 26.684 4.580 -14.378 1.00 76.00 639 PRO A O 1
ATOM 4763 N N . TRP A 1 640 ? 27.207 3.215 -12.674 1.00 77.25 640 TRP A N 1
ATOM 4764 C CA . TRP A 1 640 ? 28.589 2.919 -13.001 1.00 77.25 640 TRP A CA 1
ATOM 4765 C C . TRP A 1 640 ? 28.672 1.489 -13.523 1.00 77.25 640 TRP A C 1
ATOM 4767 O O . TRP A 1 640 ? 28.752 0.519 -12.765 1.00 77.25 640 TRP A O 1
ATOM 4777 N N . PHE A 1 641 ? 28.572 1.376 -14.844 1.00 82.44 641 PHE A N 1
ATOM 4778 C CA . PHE A 1 641 ? 28.479 0.106 -15.544 1.00 82.44 641 PHE A CA 1
ATOM 4779 C C . PHE A 1 641 ? 29.124 0.204 -16.927 1.00 82.44 641 PHE A C 1
ATOM 4781 O O . PHE A 1 641 ? 29.313 1.302 -17.461 1.00 82.44 641 PHE A O 1
ATOM 4788 N N . GLY A 1 642 ? 29.434 -0.950 -17.504 1.00 83.88 642 GLY A N 1
ATOM 4789 C CA . GLY A 1 642 ? 29.845 -1.078 -18.897 1.00 83.88 642 GLY A CA 1
ATOM 4790 C C . GLY A 1 642 ? 29.190 -2.289 -19.547 1.00 83.88 642 GLY A C 1
ATOM 4791 O O . GLY A 1 642 ? 28.459 -3.050 -18.899 1.00 83.88 642 GLY A O 1
ATOM 4792 N N . VAL A 1 643 ? 29.412 -2.434 -20.851 1.00 89.56 643 VAL A N 1
ATOM 4793 C CA . VAL A 1 643 ? 28.860 -3.547 -21.625 1.00 89.56 643 VAL A CA 1
ATOM 4794 C C . VAL A 1 643 ? 29.908 -4.132 -22.550 1.00 89.56 643 VAL A C 1
ATOM 4796 O O . VAL A 1 643 ? 30.584 -3.417 -23.283 1.00 89.56 643 VAL A O 1
ATOM 4799 N N . LYS A 1 644 ? 30.000 -5.455 -22.572 1.00 92.50 644 LYS A N 1
ATOM 4800 C CA . LYS A 1 644 ? 30.832 -6.185 -23.521 1.00 92.50 644 LYS A CA 1
ATOM 4801 C C . LYS A 1 644 ? 29.937 -6.883 -24.528 1.00 92.50 644 LYS A C 1
ATOM 4803 O O . LYS A 1 644 ? 29.014 -7.601 -24.154 1.00 92.50 644 LYS A O 1
ATOM 4808 N N . VAL A 1 645 ? 30.199 -6.660 -25.810 1.00 94.50 645 VAL A N 1
ATOM 4809 C CA . VAL A 1 645 ? 29.398 -7.203 -26.912 1.00 94.50 645 VAL A CA 1
ATOM 4810 C C . VAL A 1 645 ? 30.254 -8.140 -27.749 1.00 94.50 645 VAL A C 1
ATOM 4812 O O . VAL A 1 645 ? 31.394 -7.820 -28.076 1.00 94.50 645 VAL A O 1
ATOM 4815 N N . SER A 1 646 ? 29.706 -9.295 -28.112 1.00 96.25 646 SER A N 1
ATOM 4816 C CA . SER A 1 646 ? 30.355 -10.289 -28.973 1.00 96.25 646 SER A CA 1
ATOM 4817 C C . SER A 1 646 ? 29.366 -10.894 -29.972 1.00 96.25 646 SER A C 1
ATOM 4819 O O . SER A 1 646 ? 28.154 -10.839 -29.763 1.00 96.25 646 SER A O 1
ATOM 4821 N N . GLY A 1 647 ? 29.885 -11.444 -31.075 1.00 94.31 647 GLY A N 1
ATOM 4822 C CA . GLY A 1 647 ? 29.086 -12.101 -32.126 1.00 94.31 647 GLY A CA 1
ATOM 4823 C C . GLY A 1 647 ? 28.877 -11.275 -33.404 1.00 94.31 647 GLY A C 1
ATOM 4824 O O . GLY A 1 647 ? 28.516 -11.834 -34.439 1.00 94.31 647 GLY A O 1
ATOM 4825 N N . LEU A 1 648 ? 29.198 -9.974 -33.392 1.00 94.44 648 LEU A N 1
ATOM 4826 C CA . LEU A 1 648 ? 29.020 -9.072 -34.546 1.00 94.44 648 LEU A CA 1
ATOM 4827 C C . LEU A 1 648 ? 29.869 -9.449 -35.772 1.00 94.44 648 LEU A C 1
ATOM 4829 O O . LEU A 1 648 ? 29.473 -9.172 -36.901 1.00 94.44 648 LEU A O 1
ATOM 4833 N N . GLY A 1 649 ? 31.012 -10.116 -35.575 1.00 92.06 649 GLY A N 1
ATOM 4834 C CA . GLY A 1 649 ? 31.871 -10.592 -36.669 1.00 92.06 649 GLY A CA 1
ATOM 4835 C C . GLY A 1 649 ? 31.209 -11.627 -37.593 1.00 92.06 649 GLY A C 1
ATOM 4836 O O . GLY A 1 649 ? 31.725 -11.893 -38.674 1.00 92.06 649 GLY A O 1
ATOM 4837 N N . SER A 1 650 ? 30.063 -12.191 -37.193 1.00 92.06 650 SER A N 1
ATOM 4838 C CA . SER A 1 650 ? 29.264 -13.094 -38.030 1.00 92.06 650 SER A CA 1
ATOM 4839 C C . SER A 1 650 ? 28.417 -12.372 -39.085 1.00 92.06 650 SER A C 1
ATOM 4841 O O . SER A 1 650 ? 27.906 -13.026 -39.992 1.00 92.06 650 SER A O 1
ATOM 4843 N N . PHE A 1 651 ? 28.261 -11.046 -38.990 1.00 95.25 651 PHE A N 1
ATOM 4844 C CA . PHE A 1 651 ? 27.356 -10.293 -39.855 1.00 95.25 651 PHE A CA 1
ATOM 4845 C C . PHE A 1 651 ? 27.933 -10.098 -41.257 1.00 95.25 651 PHE A C 1
ATOM 4847 O O . PHE A 1 651 ? 29.096 -9.709 -41.429 1.00 95.25 651 PHE A O 1
ATOM 4854 N N . GLN A 1 652 ? 27.094 -10.330 -42.268 1.00 94.44 652 GLN A N 1
ATOM 4855 C CA . GLN A 1 652 ? 27.494 -10.264 -43.669 1.00 94.44 652 GLN A CA 1
ATOM 4856 C C . GLN A 1 652 ? 26.580 -9.365 -44.498 1.00 94.44 652 GLN A C 1
ATOM 4858 O O . GLN A 1 652 ? 25.360 -9.325 -44.322 1.00 94.44 652 GLN A O 1
ATOM 4863 N N . TRP A 1 653 ? 27.200 -8.704 -45.471 1.00 92.44 653 TRP A N 1
ATOM 4864 C CA . TRP A 1 653 ? 26.566 -7.959 -46.545 1.00 92.44 653 TRP A CA 1
ATOM 4865 C C . TRP A 1 653 ? 26.801 -8.705 -47.854 1.00 92.44 653 TRP A C 1
ATOM 4867 O O . TRP A 1 653 ? 27.929 -8.769 -48.350 1.00 92.44 653 TRP A O 1
ATOM 4877 N N . ASN A 1 654 ? 25.748 -9.279 -48.433 1.00 89.94 654 ASN A N 1
ATOM 4878 C CA . ASN A 1 654 ? 25.842 -10.023 -49.691 1.00 89.94 654 ASN A CA 1
ATOM 4879 C C . ASN A 1 654 ? 26.948 -11.095 -49.686 1.00 89.94 654 ASN A C 1
ATOM 4881 O O . ASN A 1 654 ? 27.760 -11.165 -50.603 1.00 89.94 654 ASN A O 1
ATOM 4885 N N . GLY A 1 655 ? 27.024 -11.869 -48.597 1.00 89.69 655 GLY A N 1
ATOM 4886 C CA . GLY A 1 655 ? 28.041 -12.906 -48.384 1.00 89.69 655 GLY A CA 1
ATOM 4887 C C . GLY A 1 655 ? 29.430 -12.397 -47.974 1.00 89.69 655 GLY A C 1
ATOM 4888 O O . GLY A 1 655 ? 30.314 -13.204 -47.705 1.00 89.69 655 GLY A O 1
ATOM 4889 N N . ASN A 1 656 ? 29.644 -11.078 -47.902 1.00 92.50 656 ASN A N 1
ATOM 4890 C CA . ASN A 1 656 ? 30.918 -10.476 -47.504 1.00 92.50 656 ASN A CA 1
ATOM 4891 C C . ASN A 1 656 ? 30.886 -10.065 -46.030 1.00 92.50 656 ASN A C 1
ATOM 4893 O O . ASN A 1 656 ? 29.903 -9.485 -45.571 1.00 92.50 656 ASN A O 1
ATOM 4897 N N . ALA A 1 657 ? 31.972 -10.312 -45.296 1.00 92.44 657 ALA A N 1
ATOM 4898 C CA . ALA A 1 657 ? 32.091 -9.880 -43.906 1.00 92.44 657 ALA A CA 1
ATOM 4899 C C . ALA A 1 657 ? 32.013 -8.349 -43.795 1.00 92.44 657 ALA A C 1
ATOM 4901 O O . ALA A 1 657 ? 32.666 -7.624 -44.545 1.00 92.44 657 ALA A O 1
ATOM 4902 N N . MET A 1 658 ? 31.247 -7.854 -42.823 1.00 90.69 658 MET A N 1
ATOM 4903 C CA . MET A 1 658 ? 31.038 -6.414 -42.645 1.00 90.69 658 MET A CA 1
ATOM 4904 C C . MET A 1 658 ? 32.179 -5.685 -41.918 1.00 90.69 658 MET A C 1
ATOM 4906 O O . MET A 1 658 ? 32.125 -4.470 -41.771 1.00 90.69 658 MET A O 1
ATOM 4910 N N . GLY A 1 659 ? 33.202 -6.398 -41.439 1.00 89.56 659 GLY A N 1
ATOM 4911 C CA . GLY A 1 659 ? 34.353 -5.781 -40.772 1.00 89.56 659 GLY A CA 1
ATOM 4912 C C . GLY A 1 659 ? 34.071 -5.250 -39.361 1.00 89.56 659 GLY A C 1
ATOM 4913 O O . GLY A 1 659 ? 34.751 -4.325 -38.921 1.00 89.56 659 GLY A O 1
ATOM 4914 N N . PHE A 1 660 ? 33.075 -5.799 -38.656 1.00 92.06 660 PHE A N 1
ATOM 4915 C CA . PHE A 1 660 ? 32.929 -5.603 -37.208 1.00 92.06 660 PHE A CA 1
ATOM 4916 C C . PHE A 1 660 ? 34.014 -6.372 -36.435 1.00 92.06 660 PHE A C 1
ATOM 4918 O O . PHE A 1 660 ? 34.456 -7.430 -36.894 1.00 92.06 660 PHE A O 1
ATOM 4925 N N . PRO A 1 661 ? 34.418 -5.906 -35.241 1.00 88.12 661 PRO A N 1
ATOM 4926 C CA . PRO A 1 661 ? 35.299 -6.684 -34.380 1.00 88.12 661 PRO A CA 1
ATOM 4927 C C . PRO A 1 661 ? 34.598 -7.931 -33.822 1.00 88.12 661 PRO A C 1
ATOM 4929 O O . PRO A 1 661 ? 33.374 -7.978 -33.682 1.00 88.12 661 PRO A O 1
ATOM 4932 N N . ALA A 1 662 ? 35.388 -8.949 -33.465 1.00 86.69 662 ALA A N 1
ATOM 4933 C CA . ALA A 1 662 ? 34.876 -10.193 -32.881 1.00 86.69 662 ALA A CA 1
ATOM 4934 C C . ALA A 1 662 ? 34.191 -9.968 -31.517 1.00 86.69 662 ALA A C 1
ATOM 4936 O O . ALA A 1 662 ? 33.165 -10.587 -31.220 1.00 86.69 662 ALA A O 1
ATOM 4937 N N . ALA A 1 663 ? 34.744 -9.055 -30.716 1.00 89.88 663 ALA A N 1
ATOM 4938 C CA . ALA A 1 663 ? 34.153 -8.540 -29.491 1.00 89.88 663 ALA A CA 1
ATOM 4939 C C . ALA A 1 663 ? 34.601 -7.089 -29.265 1.00 89.88 663 ALA A C 1
ATOM 4941 O O . ALA A 1 663 ? 35.682 -6.698 -29.710 1.00 89.88 663 ALA A O 1
ATOM 4942 N N . GLY A 1 664 ? 33.788 -6.309 -28.559 1.00 88.06 664 GLY A N 1
ATOM 4943 C CA . GLY A 1 664 ? 34.111 -4.944 -28.157 1.00 88.06 664 GLY A CA 1
ATOM 4944 C C . GLY A 1 664 ? 33.643 -4.672 -26.734 1.00 88.06 664 GLY A C 1
ATOM 4945 O O . GLY A 1 664 ? 32.522 -5.028 -26.370 1.00 88.06 664 GLY A O 1
ATOM 4946 N N . ASP A 1 665 ? 34.512 -4.056 -25.938 1.00 85.94 665 ASP A N 1
ATOM 4947 C CA . ASP A 1 665 ? 34.199 -3.628 -24.578 1.00 85.94 665 ASP A CA 1
ATOM 4948 C C . ASP A 1 665 ? 33.875 -2.134 -24.565 1.00 85.94 665 ASP A C 1
ATOM 4950 O O . ASP A 1 665 ? 34.736 -1.277 -24.774 1.00 85.94 665 ASP A O 1
ATOM 4954 N N . VAL A 1 666 ? 32.603 -1.824 -24.361 1.00 78.81 666 VAL A N 1
ATOM 4955 C CA . VAL A 1 666 ? 32.119 -0.462 -24.195 1.00 78.81 666 VAL A CA 1
ATOM 4956 C C . VAL A 1 666 ? 32.276 -0.106 -22.717 1.00 78.81 666 VAL A C 1
ATOM 4958 O O . VAL A 1 666 ? 31.350 -0.242 -21.908 1.00 78.81 666 VAL A O 1
ATOM 4961 N N . GLY A 1 667 ? 33.491 0.328 -22.383 1.00 67.25 667 GLY A N 1
ATOM 4962 C CA . GLY A 1 667 ? 33.831 0.888 -21.080 1.00 67.25 667 GLY A CA 1
ATOM 4963 C C . GLY A 1 667 ? 33.140 2.232 -20.810 1.00 67.25 667 GLY A C 1
ATOM 4964 O O . GLY A 1 667 ? 32.504 2.817 -21.683 1.00 67.25 667 GLY A O 1
ATOM 4965 N N . TYR A 1 668 ? 33.275 2.700 -19.568 1.00 64.88 668 TYR A N 1
ATOM 4966 C CA . TYR A 1 668 ? 32.611 3.863 -18.963 1.00 64.88 668 TYR A CA 1
ATOM 4967 C C . TYR A 1 668 ? 32.116 4.991 -19.913 1.00 64.88 668 TYR A C 1
ATOM 4969 O O . TYR A 1 668 ? 32.910 5.570 -20.659 1.00 64.88 668 TYR A O 1
ATOM 4977 N N . PRO A 1 669 ? 30.849 5.435 -19.769 1.00 53.88 669 PRO A N 1
ATOM 4978 C CA . PRO A 1 669 ? 30.349 6.715 -20.276 1.00 53.88 669 PRO A CA 1
ATOM 4979 C C . PRO A 1 669 ? 31.043 7.989 -19.750 1.00 53.88 669 PRO A C 1
ATOM 4981 O O . PRO A 1 669 ? 30.453 8.768 -18.999 1.00 53.88 669 PRO A O 1
ATOM 4984 N N . MET A 1 670 ? 32.282 8.288 -20.141 1.00 48.19 670 MET A N 1
ATOM 4985 C CA . MET A 1 670 ? 32.821 9.643 -19.947 1.00 48.19 670 MET A CA 1
ATOM 4986 C C . MET A 1 670 ? 32.253 10.579 -21.014 1.00 48.19 670 MET A C 1
ATOM 4988 O O . MET A 1 670 ? 32.567 10.429 -22.191 1.00 48.19 670 MET A O 1
ATOM 4992 N N . HIS A 1 671 ? 31.533 11.631 -20.623 1.00 49.25 671 HIS A N 1
ATOM 4993 C CA . HIS A 1 671 ? 31.428 12.816 -21.475 1.00 49.25 671 HIS A CA 1
ATOM 4994 C C . HIS A 1 671 ? 32.030 14.037 -20.781 1.00 49.25 671 HIS A C 1
ATOM 4996 O O . HIS A 1 671 ? 31.665 14.383 -19.660 1.00 49.25 671 HIS A O 1
ATOM 5002 N N . THR A 1 672 ? 32.969 14.685 -21.470 1.00 41.44 672 THR A N 1
ATOM 5003 C CA . THR A 1 672 ? 33.712 15.874 -21.030 1.00 41.44 672 THR A CA 1
ATOM 5004 C C . THR A 1 672 ? 33.046 17.195 -21.431 1.00 41.44 672 THR A C 1
ATOM 5006 O O . THR A 1 672 ? 33.560 18.249 -21.071 1.00 41.44 672 THR A O 1
ATOM 5009 N N . ASN A 1 673 ? 31.907 17.180 -22.139 1.00 41.62 673 ASN A N 1
ATOM 5010 C CA . ASN A 1 673 ? 31.193 18.401 -22.536 1.00 41.62 673 ASN A CA 1
ATOM 5011 C C . ASN A 1 673 ? 29.881 18.577 -21.753 1.00 41.62 673 ASN A C 1
ATOM 5013 O O . ASN A 1 673 ? 29.023 17.691 -21.740 1.00 41.62 673 ASN A O 1
ATOM 5017 N N . ALA A 1 674 ? 29.727 19.744 -21.129 1.00 38.16 674 ALA A N 1
ATOM 5018 C CA . ALA A 1 674 ? 28.661 20.100 -20.189 1.00 38.16 674 ALA A CA 1
ATOM 5019 C C . ALA A 1 674 ? 27.274 20.364 -20.825 1.00 38.16 674 ALA A C 1
ATOM 5021 O O . ALA A 1 674 ? 26.339 20.734 -20.120 1.00 38.16 674 ALA A O 1
ATOM 5022 N N . SER A 1 675 ? 27.114 20.176 -22.138 1.00 42.22 675 SER A N 1
ATOM 5023 C CA . SER A 1 675 ? 25.975 20.716 -22.904 1.00 42.22 675 SER A CA 1
ATOM 5024 C C . SER A 1 675 ? 24.847 19.720 -23.221 1.00 42.22 675 SER A C 1
ATOM 5026 O O . SER A 1 675 ? 23.918 20.074 -23.943 1.00 42.22 675 SER A O 1
ATOM 5028 N N . LEU A 1 676 ? 24.898 18.475 -22.733 1.00 49.44 676 LEU A N 1
ATOM 5029 C CA . LEU A 1 676 ? 23.893 17.449 -23.051 1.00 49.44 676 LEU A CA 1
ATOM 5030 C C . LEU A 1 676 ? 22.808 17.369 -21.965 1.00 49.44 676 LEU A C 1
ATOM 5032 O O . LEU A 1 676 ? 22.812 16.484 -21.113 1.00 49.44 676 LEU A O 1
ATOM 5036 N N . SER A 1 677 ? 21.835 18.276 -22.041 1.00 42.44 677 SER A N 1
ATOM 5037 C CA . SER A 1 677 ? 20.629 18.358 -21.194 1.00 42.44 677 SER A CA 1
ATOM 5038 C C . SER A 1 677 ? 19.660 17.159 -21.291 1.00 42.44 677 SER A C 1
ATOM 5040 O O . SER A 1 677 ? 18.552 17.240 -20.781 1.00 42.44 677 SER A O 1
ATOM 5042 N N . SER A 1 678 ? 20.041 16.049 -21.940 1.00 49.47 678 SER A N 1
ATOM 5043 C CA . SER A 1 678 ? 19.144 14.930 -22.310 1.00 49.47 678 SER A CA 1
ATOM 5044 C C . SER A 1 678 ? 19.646 13.529 -21.924 1.00 49.47 678 SER A C 1
ATOM 5046 O O . SER A 1 678 ? 19.028 12.535 -22.300 1.00 49.47 678 SER A O 1
ATOM 5048 N N . LEU A 1 679 ? 20.748 13.429 -21.173 1.00 55.84 679 LEU A N 1
ATOM 5049 C CA . LEU A 1 679 ? 21.261 12.152 -20.669 1.00 55.84 679 LEU A CA 1
ATOM 5050 C C . LEU A 1 679 ? 20.392 11.703 -19.480 1.00 55.84 679 LEU A C 1
ATOM 5052 O O . LEU A 1 679 ? 20.220 12.455 -18.525 1.00 55.84 679 LEU A O 1
ATOM 5056 N N . ALA A 1 680 ? 19.797 10.512 -19.559 1.00 55.75 680 ALA A N 1
ATOM 5057 C CA . ALA A 1 680 ? 18.898 9.992 -18.529 1.00 55.75 680 ALA A CA 1
ATOM 5058 C C . ALA A 1 680 ? 19.624 9.865 -17.188 1.00 55.75 680 ALA A C 1
ATOM 5060 O O . ALA A 1 680 ? 20.552 9.068 -17.070 1.00 55.75 680 ALA A O 1
ATOM 5061 N N . TYR A 1 681 ? 19.174 10.588 -16.165 1.00 71.31 681 TYR A N 1
ATOM 5062 C CA . TYR A 1 681 ? 19.685 10.421 -14.804 1.00 71.31 681 TYR A CA 1
ATOM 5063 C C . TYR A 1 681 ? 18.577 10.129 -13.793 1.00 71.31 681 TYR A C 1
ATOM 5065 O O . TYR A 1 681 ? 18.740 10.405 -12.615 1.00 71.31 681 TYR A O 1
ATOM 5073 N N . TYR A 1 682 ? 17.424 9.619 -14.221 1.00 78.69 682 TYR A N 1
ATOM 5074 C CA . TYR A 1 682 ? 16.280 9.392 -13.328 1.00 78.69 682 TYR A CA 1
ATOM 5075 C C . TYR A 1 682 ? 15.556 8.076 -13.620 1.00 78.69 682 TYR A C 1
ATOM 5077 O O . TYR A 1 682 ? 14.413 7.927 -13.219 1.00 78.69 682 TYR A O 1
ATOM 5085 N N . GLY A 1 683 ? 16.208 7.133 -14.305 1.00 83.00 683 GLY A N 1
ATOM 5086 C CA . GLY A 1 683 ? 15.602 5.894 -14.798 1.00 83.00 683 GLY A CA 1
ATOM 5087 C C . GLY A 1 683 ? 14.732 6.085 -16.052 1.00 83.00 683 GLY A C 1
ATOM 5088 O O . GLY A 1 683 ? 14.601 7.191 -16.577 1.00 83.00 683 GLY A O 1
ATOM 5089 N N . GLY A 1 684 ? 14.137 5.002 -16.544 1.00 86.75 684 GLY A N 1
ATOM 5090 C CA . GLY A 1 684 ? 13.441 4.911 -17.829 1.00 86.75 684 GLY A CA 1
ATOM 5091 C C . GLY A 1 684 ? 14.384 4.639 -19.001 1.00 86.75 684 GLY A C 1
ATOM 5092 O O . GLY A 1 684 ? 15.377 3.934 -18.838 1.00 86.75 684 GLY A O 1
ATOM 5093 N N . ALA A 1 685 ? 14.076 5.160 -20.195 1.00 82.94 685 ALA A N 1
ATOM 5094 C CA . ALA A 1 685 ? 14.972 5.031 -21.345 1.00 82.94 685 ALA A CA 1
ATOM 5095 C C . ALA A 1 685 ? 16.320 5.686 -21.054 1.00 82.94 685 ALA A C 1
ATOM 5097 O O . ALA A 1 685 ? 16.387 6.858 -20.704 1.00 82.94 685 ALA A O 1
ATOM 5098 N N . VAL A 1 686 ? 17.399 4.938 -21.240 1.00 80.88 686 VAL A N 1
ATOM 5099 C CA . VAL A 1 686 ? 18.760 5.428 -21.044 1.00 80.88 686 VAL A CA 1
ATOM 5100 C C . VAL A 1 686 ? 19.331 5.835 -22.399 1.00 80.88 686 VAL A C 1
ATOM 5102 O O . VAL A 1 686 ? 19.211 5.104 -23.380 1.00 80.88 686 VAL A O 1
ATOM 5105 N N . ASP A 1 687 ? 19.927 7.027 -22.461 1.00 77.69 687 ASP A N 1
ATOM 5106 C CA . ASP A 1 687 ? 20.405 7.608 -23.716 1.00 77.69 687 ASP A CA 1
ATOM 5107 C C . ASP A 1 687 ? 21.552 6.774 -24.314 1.00 77.69 687 ASP A C 1
ATOM 5109 O O . ASP A 1 687 ? 22.589 6.661 -23.666 1.00 77.69 687 ASP A O 1
ATOM 5113 N N . PRO A 1 688 ? 21.443 6.240 -25.543 1.00 77.75 688 PRO A N 1
ATOM 5114 C CA . PRO A 1 688 ? 22.516 5.453 -26.156 1.00 77.75 688 PRO A CA 1
ATOM 5115 C C . PRO A 1 688 ? 23.841 6.217 -26.295 1.00 77.75 688 PRO A C 1
ATOM 5117 O O . PRO A 1 688 ? 24.910 5.608 -26.314 1.00 77.75 688 PRO A O 1
ATOM 5120 N N . ARG A 1 689 ? 23.791 7.556 -26.361 1.00 73.81 689 ARG A N 1
ATOM 5121 C CA . ARG A 1 689 ? 24.971 8.415 -26.533 1.00 73.81 689 ARG A CA 1
ATOM 5122 C C . ARG A 1 689 ? 25.881 8.431 -25.313 1.00 73.81 689 ARG A C 1
ATOM 5124 O O . ARG A 1 689 ? 27.015 8.881 -25.439 1.00 73.81 689 ARG A O 1
ATOM 5131 N N . ILE A 1 690 ? 25.431 7.924 -24.159 1.00 72.69 690 ILE A N 1
ATOM 5132 C CA . ILE A 1 690 ? 26.312 7.751 -22.995 1.00 72.69 690 ILE A CA 1
ATOM 5133 C C . ILE A 1 690 ? 27.534 6.899 -23.362 1.00 72.69 690 ILE A C 1
ATOM 5135 O O . ILE A 1 690 ? 28.613 7.126 -22.841 1.00 72.69 690 ILE A O 1
ATOM 5139 N N . PHE A 1 691 ? 27.398 5.976 -24.313 1.00 74.06 691 PHE A N 1
ATOM 5140 C CA . PHE A 1 691 ? 28.486 5.104 -24.738 1.00 74.06 691 PHE A CA 1
ATOM 5141 C C . PHE A 1 691 ? 29.414 5.713 -25.796 1.00 74.06 691 PHE A C 1
ATOM 5143 O O . PHE A 1 691 ? 30.415 5.093 -26.147 1.00 74.06 691 PHE A O 1
ATOM 5150 N N . PHE A 1 692 ? 29.105 6.897 -26.337 1.00 71.12 692 PHE A N 1
ATOM 5151 C CA . PHE A 1 692 ? 29.857 7.497 -27.448 1.00 71.12 692 PHE A CA 1
ATOM 5152 C C . PHE A 1 692 ? 31.118 8.194 -26.926 1.00 71.12 692 PHE A C 1
ATOM 5154 O O . PHE A 1 692 ? 31.263 9.416 -26.973 1.00 71.12 692 PHE A O 1
ATOM 5161 N N . TYR A 1 693 ? 32.026 7.397 -26.374 1.00 54.97 693 TYR A N 1
ATOM 5162 C CA . TYR A 1 693 ? 33.347 7.816 -25.935 1.00 54.97 693 TYR A CA 1
ATOM 5163 C C . TYR A 1 693 ? 34.362 7.684 -27.089 1.00 54.97 693 TYR A C 1
ATOM 5165 O O . TYR A 1 693 ? 34.258 6.782 -27.918 1.00 54.97 693 TYR A O 1
ATOM 5173 N N . GLY A 1 694 ? 35.329 8.610 -27.161 1.00 56.81 694 GLY A N 1
ATOM 5174 C CA . GLY A 1 694 ? 36.409 8.595 -28.161 1.00 56.81 694 GLY A CA 1
ATOM 5175 C C . GLY A 1 694 ? 36.065 9.270 -29.495 1.00 56.81 694 GLY A C 1
ATOM 5176 O O . GLY A 1 694 ? 35.706 8.616 -30.469 1.00 56.81 694 GLY A O 1
ATOM 5177 N N . ARG A 1 695 ? 36.230 10.600 -29.542 1.00 59.44 695 ARG A N 1
ATOM 5178 C CA . ARG A 1 695 ? 35.990 11.456 -30.721 1.00 59.44 695 ARG A CA 1
ATOM 5179 C C . ARG A 1 695 ? 37.024 11.269 -31.847 1.00 59.44 695 ARG A C 1
ATOM 5181 O O . ARG A 1 695 ? 36.679 11.384 -33.014 1.00 59.44 695 ARG A O 1
ATOM 5188 N N . GLY A 1 696 ? 38.280 10.963 -31.505 1.00 58.06 696 GLY A N 1
ATOM 5189 C CA . GLY A 1 696 ? 39.417 10.994 -32.436 1.00 58.06 696 GLY A CA 1
ATOM 5190 C C . GLY A 1 696 ? 39.483 9.831 -33.435 1.00 58.06 696 GLY A C 1
ATOM 5191 O O . GLY A 1 696 ? 38.925 8.768 -33.193 1.00 58.06 696 GLY A O 1
ATOM 5192 N N . ALA A 1 697 ? 40.223 10.025 -34.533 1.00 53.91 697 ALA A N 1
ATOM 5193 C CA . ALA A 1 697 ? 40.357 9.088 -35.658 1.00 53.91 697 ALA A CA 1
ATOM 5194 C C . ALA A 1 697 ? 41.141 7.789 -35.360 1.00 53.91 697 ALA A C 1
ATOM 5196 O O . ALA A 1 697 ? 41.003 6.825 -36.108 1.00 53.91 697 ALA A O 1
ATOM 5197 N N . ALA A 1 698 ? 41.956 7.744 -34.293 1.00 54.59 698 ALA A N 1
ATOM 5198 C CA . ALA A 1 698 ? 42.771 6.575 -33.930 1.00 54.59 698 ALA A CA 1
ATOM 5199 C C . ALA A 1 698 ? 43.299 6.639 -32.475 1.00 54.59 698 ALA A C 1
ATOM 5201 O O . ALA A 1 698 ? 44.457 6.984 -32.243 1.00 54.59 698 ALA A O 1
ATOM 5202 N N . THR A 1 699 ? 42.474 6.320 -31.472 1.00 55.47 699 THR A N 1
ATOM 5203 C CA . THR A 1 699 ? 42.925 6.179 -30.068 1.00 55.47 699 THR A CA 1
ATOM 5204 C C . THR A 1 699 ? 42.407 4.881 -29.448 1.00 55.47 699 THR A C 1
ATOM 5206 O O . THR A 1 699 ? 41.369 4.371 -29.858 1.00 55.47 699 THR A O 1
ATOM 5209 N N . ALA A 1 700 ? 43.080 4.369 -28.408 1.00 51.78 700 ALA A N 1
ATOM 5210 C CA . ALA A 1 700 ? 42.687 3.170 -27.643 1.00 51.78 700 ALA A CA 1
ATOM 5211 C C . ALA A 1 700 ? 41.356 3.307 -26.855 1.00 51.78 700 ALA A C 1
ATOM 5213 O O . ALA A 1 700 ? 41.075 2.517 -25.961 1.00 51.78 700 ALA A O 1
ATOM 5214 N N . THR A 1 701 ? 40.561 4.339 -27.149 1.00 56.41 701 THR A N 1
ATOM 5215 C CA . THR A 1 701 ? 39.383 4.794 -26.395 1.00 56.41 701 THR A CA 1
ATOM 5216 C C . THR A 1 701 ? 38.146 5.026 -27.279 1.00 56.41 701 THR A C 1
ATOM 5218 O O . THR A 1 701 ? 37.185 5.639 -26.823 1.00 56.41 701 THR A O 1
ATOM 5221 N N . GLN A 1 702 ? 38.167 4.584 -28.543 1.00 73.94 702 GLN A N 1
ATOM 5222 C CA . GLN A 1 702 ? 37.036 4.677 -29.482 1.00 73.94 702 GLN A CA 1
ATOM 5223 C C . GLN A 1 702 ? 35.899 3.709 -29.123 1.00 73.94 702 GLN A C 1
ATOM 5225 O O . GLN A 1 702 ? 36.160 2.605 -28.648 1.00 73.94 702 GLN A O 1
ATOM 5230 N N . TYR A 1 703 ? 34.647 4.091 -29.416 1.00 81.00 703 TYR A N 1
ATOM 5231 C CA . TYR A 1 703 ? 33.486 3.201 -29.301 1.00 81.00 703 TYR A CA 1
ATOM 5232 C C . TYR A 1 703 ? 33.669 1.933 -30.153 1.00 81.00 703 TYR A C 1
ATOM 5234 O O . TYR A 1 703 ? 33.565 1.996 -31.372 1.00 81.00 703 TYR A O 1
ATOM 5242 N N . PRO A 1 704 ? 33.891 0.749 -29.571 1.00 84.44 704 PRO A N 1
ATOM 5243 C CA . PRO A 1 704 ? 34.461 -0.373 -30.314 1.00 84.44 704 PRO A CA 1
ATOM 5244 C C . PRO A 1 704 ? 33.468 -1.091 -31.235 1.00 84.44 704 PRO A C 1
ATOM 5246 O O . PRO A 1 704 ? 33.857 -2.026 -31.918 1.00 84.44 704 PRO A O 1
ATOM 5249 N N . LEU A 1 705 ? 32.187 -0.713 -31.263 1.00 89.38 705 LEU A N 1
ATOM 5250 C CA . LEU A 1 705 ? 31.138 -1.449 -31.987 1.00 89.38 705 LEU A CA 1
ATOM 5251 C C . LEU A 1 705 ? 30.791 -0.817 -33.345 1.00 89.38 705 LEU A C 1
ATOM 5253 O O . LEU A 1 705 ? 29.658 -0.909 -33.819 1.00 89.38 705 LEU A O 1
ATOM 5257 N N . VAL A 1 706 ? 31.777 -0.180 -33.979 1.00 89.12 706 VAL A N 1
ATOM 5258 C CA . VAL A 1 706 ? 31.698 0.343 -35.351 1.00 89.12 706 VAL A CA 1
ATOM 5259 C C . VAL A 1 706 ? 32.528 -0.544 -36.274 1.00 89.12 706 VAL A C 1
ATOM 5261 O O . VAL A 1 706 ? 33.626 -0.970 -35.918 1.00 89.12 706 VAL A O 1
ATOM 5264 N N . SER A 1 707 ? 32.014 -0.823 -37.466 1.00 90.75 707 SER A N 1
ATOM 5265 C CA . SER A 1 707 ? 32.736 -1.554 -38.496 1.00 90.75 707 SER A CA 1
ATOM 5266 C C . SER A 1 707 ? 33.887 -0.730 -39.078 1.00 90.75 707 SER A C 1
ATOM 5268 O O . SER A 1 707 ? 33.873 0.506 -39.075 1.00 90.75 707 SER A O 1
ATOM 5270 N N . GLY A 1 708 ? 34.856 -1.415 -39.683 1.00 84.56 708 GLY A N 1
ATOM 5271 C CA . GLY A 1 708 ? 35.763 -0.766 -40.626 1.00 84.56 708 GLY A CA 1
ATOM 5272 C C . GLY A 1 708 ? 35.001 -0.120 -41.791 1.00 84.56 708 GLY A C 1
ATOM 5273 O O . GLY A 1 708 ? 33.869 -0.498 -42.107 1.00 84.56 708 GLY A O 1
ATOM 5274 N N . THR A 1 709 ? 35.636 0.851 -42.441 1.00 87.44 709 THR A N 1
ATOM 5275 C CA . THR A 1 709 ? 35.137 1.423 -43.693 1.00 87.44 709 THR A CA 1
ATOM 5276 C C . THR A 1 709 ? 35.531 0.503 -44.847 1.00 87.44 709 THR A C 1
ATOM 5278 O O . THR A 1 709 ? 36.721 0.345 -45.119 1.00 87.44 709 THR A O 1
ATOM 5281 N N . ILE A 1 710 ? 34.553 -0.103 -45.521 1.00 90.62 710 ILE A N 1
ATOM 5282 C CA . ILE A 1 710 ? 34.787 -1.169 -46.510 1.00 90.62 710 ILE A CA 1
ATOM 5283 C C . ILE A 1 710 ? 33.973 -0.962 -47.790 1.00 90.62 710 ILE A C 1
ATOM 5285 O O . ILE A 1 710 ? 32.845 -0.476 -47.740 1.00 90.62 710 ILE A O 1
ATOM 5289 N N . ASP A 1 711 ? 34.543 -1.342 -48.935 1.00 91.12 711 ASP A N 1
ATOM 5290 C CA . ASP A 1 711 ? 33.855 -1.319 -50.231 1.00 91.12 711 ASP A CA 1
ATOM 5291 C C . ASP A 1 711 ? 33.076 -2.620 -50.416 1.00 91.12 711 ASP A C 1
ATOM 5293 O O . ASP A 1 711 ? 33.667 -3.696 -50.503 1.00 91.12 711 ASP A O 1
ATOM 5297 N N . LEU A 1 712 ? 31.749 -2.520 -50.474 1.00 89.50 712 LEU A N 1
ATOM 5298 C CA . LEU A 1 712 ? 30.851 -3.666 -50.582 1.00 89.50 712 LEU A CA 1
ATOM 5299 C C . LEU A 1 712 ? 30.055 -3.624 -51.892 1.00 89.50 712 LEU A C 1
ATOM 5301 O O . LEU A 1 712 ? 29.641 -2.540 -52.316 1.00 89.50 712 LEU A O 1
ATOM 5305 N N . PRO A 1 713 ? 29.803 -4.782 -52.528 1.00 88.06 713 PRO A N 1
ATOM 5306 C CA . PRO A 1 713 ? 29.033 -4.843 -53.762 1.00 88.06 713 PRO A CA 1
ATOM 5307 C C . PRO A 1 713 ? 27.579 -4.434 -53.515 1.00 88.06 713 PRO A C 1
ATOM 5309 O O . PRO A 1 713 ? 26.957 -4.846 -52.527 1.00 88.06 713 PRO A O 1
ATOM 5312 N N . ILE A 1 714 ? 27.023 -3.646 -54.434 1.00 82.56 714 ILE A N 1
ATOM 5313 C CA . ILE A 1 714 ? 25.628 -3.195 -54.386 1.00 82.56 714 ILE A CA 1
ATOM 5314 C C . ILE A 1 714 ? 24.783 -3.839 -55.487 1.00 82.56 714 ILE A C 1
ATOM 5316 O O . ILE A 1 714 ? 25.234 -4.022 -56.614 1.00 82.56 714 ILE A O 1
ATOM 5320 N N . SER A 1 715 ? 23.530 -4.162 -55.158 1.00 70.31 715 SER A N 1
ATOM 5321 C CA . SER A 1 715 ? 22.492 -4.554 -56.125 1.00 70.31 715 SER A CA 1
ATOM 5322 C C . SER A 1 715 ? 21.501 -3.397 -56.327 1.00 70.31 715 SER A C 1
ATOM 5324 O O . SER A 1 715 ? 21.544 -2.425 -55.580 1.00 70.31 715 SER A O 1
ATOM 5326 N N . THR A 1 716 ? 20.608 -3.428 -57.322 1.00 72.44 716 THR A N 1
ATOM 5327 C CA . THR A 1 716 ? 19.655 -2.321 -57.558 1.00 72.44 716 THR A CA 1
ATOM 5328 C C . THR A 1 716 ? 18.741 -2.070 -56.346 1.00 72.44 716 THR A C 1
ATOM 5330 O O . THR A 1 716 ? 17.770 -2.790 -56.122 1.00 72.44 716 THR A O 1
ATOM 5333 N N . GLY A 1 717 ? 19.051 -1.028 -55.566 1.00 76.88 717 GLY A N 1
ATOM 5334 C CA . GLY A 1 717 ? 18.214 -0.455 -54.500 1.00 76.88 717 GLY A CA 1
ATOM 5335 C C . GLY A 1 717 ? 18.202 -1.178 -53.144 1.00 76.88 717 GLY A C 1
ATOM 5336 O O . GLY A 1 717 ? 17.646 -0.639 -52.191 1.00 76.88 717 GLY A O 1
ATOM 5337 N N . SER A 1 718 ? 18.807 -2.364 -53.014 1.00 89.19 718 SER A N 1
ATOM 5338 C CA . SER A 1 718 ? 18.813 -3.144 -51.760 1.00 89.19 718 SER A CA 1
ATOM 5339 C C . SER A 1 718 ? 20.053 -4.037 -51.617 1.00 89.19 718 SER A C 1
ATOM 5341 O O . SER A 1 718 ? 20.855 -4.152 -52.549 1.00 89.19 718 SER A O 1
ATOM 5343 N N . PHE A 1 719 ? 20.227 -4.666 -50.455 1.00 89.94 719 PHE A N 1
ATOM 5344 C CA . PHE A 1 719 ? 21.243 -5.692 -50.226 1.00 89.94 719 PHE A CA 1
ATOM 5345 C C . PHE A 1 719 ? 20.730 -6.798 -49.285 1.00 89.94 719 PHE A C 1
ATOM 5347 O O . PHE A 1 719 ? 19.971 -6.513 -48.354 1.00 89.94 719 PHE A O 1
ATOM 5354 N N . PRO A 1 720 ? 21.137 -8.062 -49.495 1.00 92.62 720 PRO A N 1
ATOM 5355 C CA . PRO A 1 720 ? 20.873 -9.131 -48.542 1.00 92.62 720 PRO A CA 1
ATOM 5356 C C . PRO A 1 720 ? 21.819 -9.017 -47.337 1.00 92.62 720 PRO A C 1
ATOM 5358 O O . PRO A 1 720 ? 23.045 -9.011 -47.481 1.00 92.62 720 PRO A O 1
ATOM 5361 N N . PHE A 1 721 ? 21.232 -8.931 -46.150 1.00 94.88 721 PHE A N 1
ATOM 5362 C CA . PHE A 1 721 ? 21.892 -8.961 -44.853 1.00 94.88 721 PHE A CA 1
ATOM 5363 C C . PHE A 1 721 ? 21.763 -10.356 -44.241 1.00 94.88 721 PHE A C 1
ATOM 5365 O O . PHE A 1 721 ? 20.661 -10.899 -44.134 1.00 94.88 721 PHE A O 1
ATOM 5372 N N . GLN A 1 722 ? 22.885 -10.907 -43.791 1.00 96.12 722 GLN A N 1
ATOM 5373 C CA . GLN A 1 722 ? 22.920 -12.111 -42.969 1.00 96.12 722 GLN A CA 1
ATOM 5374 C C . GLN A 1 722 ? 23.376 -11.707 -41.569 1.00 96.12 722 GLN A C 1
ATOM 5376 O O . GLN A 1 722 ? 24.526 -11.307 -41.386 1.00 96.12 722 GLN A O 1
ATOM 5381 N N . GLY A 1 723 ? 22.471 -11.790 -40.596 1.00 94.50 723 GLY A N 1
ATOM 5382 C CA . GLY A 1 723 ? 22.796 -11.586 -39.188 1.00 94.50 723 GLY A CA 1
ATOM 5383 C C . GLY A 1 723 ? 23.102 -12.896 -38.459 1.00 94.50 723 GLY A C 1
ATOM 5384 O O . GLY A 1 723 ? 23.344 -13.938 -39.077 1.00 94.50 723 GLY A O 1
ATOM 5385 N N . GLY A 1 724 ? 23.079 -12.828 -37.131 1.00 94.56 724 GLY A N 1
ATOM 5386 C CA . GLY A 1 724 ? 23.383 -13.923 -36.219 1.00 94.56 724 GLY A CA 1
ATOM 5387 C C . GLY A 1 724 ? 23.123 -13.536 -34.763 1.00 94.56 724 GLY A C 1
ATOM 5388 O O . GLY A 1 724 ? 22.548 -12.478 -34.483 1.00 94.56 724 GLY A O 1
ATOM 5389 N N . ASP A 1 725 ? 23.554 -14.394 -33.843 1.00 95.88 725 ASP A N 1
ATOM 5390 C CA . ASP A 1 725 ? 23.420 -14.150 -32.409 1.00 95.88 725 ASP A CA 1
ATOM 5391 C C . ASP A 1 725 ? 24.459 -13.141 -31.911 1.00 95.88 725 ASP A C 1
ATOM 5393 O O . ASP A 1 725 ? 25.649 -13.214 -32.227 1.00 95.88 725 ASP A O 1
ATOM 5397 N N . VAL A 1 726 ? 23.994 -12.208 -31.086 1.00 96.69 726 VAL A N 1
ATOM 5398 C CA . VAL A 1 726 ? 24.801 -11.212 -30.386 1.00 96.69 726 VAL A CA 1
ATOM 5399 C C . VAL A 1 726 ? 24.631 -11.425 -28.892 1.00 96.69 726 VAL A C 1
ATOM 5401 O O . VAL A 1 726 ? 23.508 -11.453 -28.388 1.00 96.69 726 VAL A O 1
ATOM 5404 N N . THR A 1 727 ? 25.750 -11.544 -28.181 1.00 97.12 727 THR A N 1
ATOM 5405 C CA . THR A 1 727 ? 25.771 -11.638 -26.717 1.00 97.12 727 THR A CA 1
ATOM 5406 C C . THR A 1 727 ? 26.252 -10.321 -26.128 1.00 97.12 727 THR A C 1
ATOM 5408 O O . THR A 1 727 ? 27.317 -9.826 -26.502 1.00 97.12 727 THR A O 1
ATOM 5411 N N . VAL A 1 728 ? 25.471 -9.774 -25.199 1.00 96.69 728 VAL A N 1
ATOM 5412 C CA . VAL A 1 728 ? 25.758 -8.554 -24.443 1.00 96.69 728 VAL A CA 1
ATOM 5413 C C . VAL A 1 728 ? 25.914 -8.916 -22.969 1.00 96.69 728 VAL A C 1
ATOM 5415 O O . VAL A 1 728 ? 24.967 -9.369 -22.327 1.00 96.69 728 VAL A O 1
ATOM 5418 N N . GLU A 1 729 ? 27.105 -8.712 -22.423 1.00 95.56 729 GLU A N 1
ATOM 5419 C CA . GLU A 1 729 ? 27.405 -8.856 -21.000 1.00 95.56 729 GLU A CA 1
ATOM 5420 C C . GLU A 1 729 ? 27.379 -7.463 -20.361 1.00 95.56 729 GLU A C 1
ATOM 5422 O O . GLU A 1 729 ? 28.225 -6.624 -20.665 1.00 95.56 729 GLU A O 1
ATOM 5427 N N . VAL A 1 730 ? 26.402 -7.200 -19.495 1.00 93.50 730 VAL A N 1
ATOM 5428 C CA . VAL A 1 730 ? 26.316 -5.976 -18.690 1.00 93.50 730 VAL A CA 1
ATOM 5429 C C . VAL A 1 730 ? 27.043 -6.221 -17.375 1.00 93.50 730 VAL A C 1
ATOM 5431 O O . VAL A 1 730 ? 26.722 -7.177 -16.663 1.00 93.50 730 VAL A O 1
ATOM 5434 N N . TYR A 1 731 ? 27.994 -5.363 -17.022 1.00 90.19 731 TYR A N 1
ATOM 5435 C CA . TYR A 1 731 ? 28.766 -5.483 -15.786 1.00 90.19 731 TYR A CA 1
ATOM 5436 C C . TYR A 1 731 ? 28.696 -4.201 -14.954 1.00 90.19 731 TYR A C 1
ATOM 5438 O O . TYR A 1 731 ? 28.731 -3.095 -15.496 1.00 90.19 731 TYR A O 1
ATOM 5446 N N . SER A 1 732 ? 28.587 -4.340 -13.632 1.00 85.75 732 SER A N 1
ATOM 5447 C CA . SER A 1 732 ? 28.791 -3.222 -12.712 1.00 85.75 732 SER A CA 1
ATOM 5448 C C . SER A 1 732 ? 30.278 -2.951 -12.577 1.00 85.75 732 SER A C 1
ATOM 5450 O O . SER A 1 732 ? 31.111 -3.842 -12.755 1.00 85.75 732 SER A O 1
ATOM 5452 N N . LEU A 1 733 ? 30.601 -1.706 -12.266 1.00 74.56 733 LEU A N 1
ATOM 5453 C CA . LEU A 1 733 ? 31.942 -1.284 -11.921 1.00 74.56 733 LEU A CA 1
ATOM 5454 C C . LEU A 1 733 ? 31.950 -0.840 -10.449 1.00 74.56 733 LEU A C 1
ATOM 5456 O O . LEU A 1 733 ? 30.949 -0.318 -9.949 1.00 74.56 733 LEU A O 1
ATOM 5460 N N . ASP A 1 734 ? 33.062 -1.032 -9.744 1.00 68.44 734 ASP A N 1
ATOM 5461 C CA . ASP A 1 734 ? 33.284 -0.438 -8.420 1.00 68.44 734 ASP A CA 1
ATOM 5462 C C . ASP A 1 734 ? 34.043 0.904 -8.514 1.00 68.44 734 ASP A C 1
ATOM 5464 O O . ASP A 1 734 ? 34.424 1.361 -9.596 1.00 68.44 734 ASP A O 1
ATOM 5468 N N . ALA A 1 735 ? 34.269 1.562 -7.371 1.00 60.78 735 ALA A N 1
ATOM 5469 C CA . ALA A 1 735 ? 34.998 2.835 -7.310 1.00 60.78 735 ALA A CA 1
ATOM 5470 C C . ALA A 1 735 ? 36.469 2.729 -7.767 1.00 60.78 735 ALA A C 1
ATOM 5472 O O . ALA A 1 735 ? 37.077 3.742 -8.112 1.00 60.78 735 ALA A O 1
ATOM 5473 N N . SER A 1 736 ? 37.039 1.521 -7.770 1.00 62.84 736 SER A N 1
ATOM 5474 C CA . SER A 1 736 ? 38.383 1.214 -8.267 1.00 62.84 736 SER A CA 1
ATOM 5475 C C . SER A 1 736 ? 38.390 0.805 -9.746 1.00 62.84 736 SER A C 1
ATOM 5477 O O . SER A 1 736 ? 39.466 0.633 -10.315 1.00 62.84 736 SER A O 1
ATOM 5479 N N . GLY A 1 737 ? 37.218 0.697 -10.382 1.00 63.84 737 GLY A N 1
ATOM 5480 C CA . GLY A 1 737 ? 37.054 0.293 -11.776 1.00 63.84 737 GLY A CA 1
ATOM 5481 C C . GLY A 1 737 ? 37.061 -1.221 -12.003 1.00 63.84 737 GLY A C 1
ATOM 5482 O O . GLY A 1 737 ? 37.120 -1.642 -13.157 1.00 63.84 737 GLY A O 1
ATOM 5483 N N . ASN A 1 738 ? 36.992 -2.045 -10.951 1.00 73.12 738 ASN A N 1
ATOM 5484 C CA . ASN A 1 738 ? 36.859 -3.494 -11.108 1.00 73.12 738 ASN A CA 1
ATOM 5485 C C . ASN A 1 738 ? 35.453 -3.836 -11.608 1.00 73.12 738 ASN A C 1
ATOM 5487 O O . ASN A 1 738 ? 34.477 -3.247 -11.142 1.00 73.12 738 ASN A O 1
ATOM 5491 N N . SER A 1 739 ? 35.346 -4.797 -12.528 1.00 81.44 739 SER A N 1
ATOM 5492 C CA . SER A 1 739 ? 34.078 -5.201 -13.133 1.00 81.44 739 SER A CA 1
ATOM 5493 C C . SER A 1 739 ? 33.525 -6.504 -12.553 1.00 81.44 739 SER A C 1
ATOM 5495 O O . SER A 1 739 ? 34.260 -7.455 -12.288 1.00 81.44 739 SER A O 1
ATOM 5497 N N . SER A 1 740 ? 32.201 -6.567 -12.395 1.00 86.00 740 SER A N 1
ATOM 5498 C CA . SER A 1 740 ? 31.466 -7.790 -12.060 1.00 86.00 740 SER A CA 1
ATOM 5499 C C . SER A 1 740 ? 30.288 -7.958 -13.010 1.00 86.00 740 SER A C 1
ATOM 5501 O O . SER A 1 740 ? 29.494 -7.036 -13.186 1.00 86.00 740 SER A O 1
ATOM 5503 N N . THR A 1 741 ? 30.172 -9.122 -13.655 1.00 90.94 741 THR A N 1
ATOM 5504 C CA . THR A 1 741 ? 29.076 -9.366 -14.604 1.00 90.94 741 THR A CA 1
ATOM 5505 C C . THR A 1 741 ? 27.757 -9.428 -13.856 1.00 90.94 741 THR A C 1
ATOM 5507 O O . THR A 1 741 ? 27.534 -10.305 -13.023 1.00 90.94 741 THR A O 1
ATOM 5510 N N . VAL A 1 742 ? 26.876 -8.496 -14.196 1.00 91.94 742 VAL A N 1
ATOM 5511 C CA . VAL A 1 742 ? 25.547 -8.369 -13.620 1.00 91.94 742 VAL A CA 1
ATOM 5512 C C . VAL A 1 742 ? 24.555 -9.145 -14.470 1.00 91.94 742 VAL A C 1
ATOM 5514 O O . VAL A 1 742 ? 23.784 -9.909 -13.917 1.00 91.94 742 VAL A O 1
ATOM 5517 N N . GLN A 1 743 ? 24.549 -9.007 -15.795 1.00 94.19 743 GLN A N 1
ATOM 5518 C CA . GLN A 1 743 ? 23.543 -9.643 -16.652 1.00 94.19 743 GLN A CA 1
ATOM 5519 C C . GLN A 1 743 ? 24.144 -10.093 -17.983 1.00 94.19 743 GLN A C 1
ATOM 5521 O O . GLN A 1 743 ? 24.978 -9.395 -18.552 1.00 94.19 743 GLN A O 1
ATOM 5526 N N . THR A 1 744 ? 23.675 -11.219 -18.518 1.00 95.69 744 THR A N 1
ATOM 5527 C CA . THR A 1 744 ? 23.985 -11.657 -19.885 1.00 95.69 744 THR A CA 1
ATOM 5528 C C . THR A 1 744 ? 22.707 -11.674 -20.714 1.00 95.69 744 THR A C 1
ATOM 5530 O O . THR A 1 744 ? 21.731 -12.322 -20.339 1.00 95.69 744 THR A O 1
ATOM 5533 N N . VAL A 1 745 ? 22.713 -10.984 -21.849 1.00 96.69 745 VAL A N 1
ATOM 5534 C CA . VAL A 1 745 ? 21.578 -10.865 -22.769 1.00 96.69 745 VAL A CA 1
ATOM 5535 C C . VAL A 1 745 ? 21.994 -11.396 -24.133 1.00 96.69 745 VAL A C 1
ATOM 5537 O O . VAL A 1 745 ? 23.002 -10.964 -24.683 1.00 96.69 745 VAL A O 1
ATOM 5540 N N . THR A 1 746 ? 21.222 -12.324 -24.690 1.00 96.12 746 THR A N 1
ATOM 5541 C CA . THR A 1 746 ? 21.420 -12.816 -26.062 1.00 96.12 746 THR A CA 1
ATOM 5542 C C . THR A 1 746 ? 20.307 -12.281 -26.953 1.00 96.12 746 THR A C 1
ATOM 5544 O O . THR A 1 746 ? 19.149 -12.288 -26.548 1.00 96.12 746 THR A O 1
ATOM 5547 N N . MET A 1 747 ? 20.640 -11.823 -28.157 1.00 95.88 747 MET A N 1
ATOM 5548 C CA . MET A 1 747 ? 19.691 -11.339 -29.167 1.00 95.88 747 MET A CA 1
ATOM 5549 C C . MET A 1 747 ? 20.031 -11.951 -30.523 1.00 95.88 747 MET A C 1
ATOM 5551 O O . MET A 1 747 ? 21.204 -12.017 -30.876 1.00 95.88 747 MET A O 1
ATOM 5555 N N . ASN A 1 748 ? 19.024 -12.337 -31.307 1.00 95.69 748 ASN A N 1
ATOM 5556 C CA . ASN A 1 748 ? 19.224 -12.799 -32.680 1.00 95.69 748 ASN A CA 1
ATOM 5557 C C . ASN A 1 748 ? 18.882 -11.685 -33.678 1.00 95.69 748 ASN A C 1
ATOM 5559 O O . ASN A 1 748 ? 17.797 -11.104 -33.615 1.00 95.69 748 ASN A O 1
ATOM 5563 N N . PHE A 1 749 ? 19.795 -11.401 -34.608 1.00 96.31 749 PHE A N 1
ATOM 5564 C CA . PHE A 1 749 ? 19.532 -10.548 -35.767 1.00 96.31 749 PHE A CA 1
ATOM 5565 C C . PHE A 1 749 ? 19.244 -11.442 -36.982 1.00 96.31 749 PHE A C 1
ATOM 5567 O O . PHE A 1 749 ? 20.177 -12.057 -37.501 1.00 96.31 749 PHE A O 1
ATOM 5574 N N . PRO A 1 750 ? 17.988 -11.545 -37.450 1.00 95.81 750 PRO A N 1
ATOM 5575 C CA . PRO A 1 750 ? 17.647 -12.469 -38.523 1.00 95.81 750 PRO A CA 1
ATOM 5576 C C . PRO A 1 750 ? 18.169 -11.992 -39.883 1.00 95.81 750 PRO A C 1
ATOM 5578 O O . PRO A 1 750 ? 18.359 -10.799 -40.125 1.00 95.81 750 PRO A O 1
ATOM 5581 N N . ALA A 1 751 ? 18.367 -12.936 -40.803 1.00 96.06 751 ALA A N 1
ATOM 5582 C CA . ALA A 1 751 ? 18.657 -12.612 -42.194 1.00 96.06 751 ALA A CA 1
ATOM 5583 C C . ALA A 1 751 ? 17.466 -11.887 -42.843 1.00 96.06 751 ALA A C 1
ATOM 5585 O O . ALA A 1 751 ? 16.308 -12.257 -42.634 1.00 96.06 751 ALA A O 1
ATOM 5586 N N . ALA A 1 752 ? 17.743 -10.856 -43.637 1.00 94.88 752 ALA A N 1
ATOM 5587 C CA . ALA A 1 752 ? 16.726 -10.047 -44.303 1.00 94.88 752 ALA A CA 1
ATOM 5588 C C . ALA A 1 752 ? 17.315 -9.303 -45.507 1.00 94.88 752 ALA A C 1
ATOM 5590 O O . ALA A 1 752 ? 18.524 -9.237 -45.688 1.00 94.88 752 ALA A O 1
ATOM 5591 N N . THR A 1 753 ? 16.463 -8.718 -46.347 1.00 92.81 753 THR A N 1
ATOM 5592 C CA . THR A 1 753 ? 16.909 -7.795 -47.403 1.00 92.81 753 THR A CA 1
ATOM 5593 C C . THR A 1 753 ? 16.653 -6.365 -46.953 1.00 92.81 753 THR A C 1
ATOM 5595 O O . THR A 1 753 ? 15.507 -5.989 -46.712 1.00 92.81 753 THR A O 1
ATOM 5598 N N . PHE A 1 754 ? 17.709 -5.567 -46.838 1.00 93.00 754 PHE A N 1
ATOM 5599 C CA . PHE A 1 754 ? 17.631 -4.171 -46.415 1.00 93.00 754 PHE A CA 1
ATOM 5600 C C . PHE A 1 754 ? 17.725 -3.222 -47.618 1.00 93.00 754 PHE A C 1
ATOM 5602 O O . PHE A 1 754 ? 18.336 -3.573 -48.630 1.00 93.00 754 PHE A O 1
ATOM 5609 N N . PRO A 1 755 ? 17.131 -2.018 -47.543 1.00 91.19 755 PRO A N 1
ATOM 5610 C CA . PRO A 1 755 ? 17.363 -0.969 -48.527 1.00 91.19 755 PRO A CA 1
ATOM 5611 C C . PRO A 1 755 ? 18.841 -0.590 -48.543 1.00 91.19 755 PRO A C 1
ATOM 5613 O O . PRO A 1 755 ? 19.540 -0.709 -47.536 1.00 91.19 755 PRO A O 1
ATOM 5616 N N . LEU A 1 756 ? 19.312 -0.082 -49.677 1.00 88.25 756 LEU A N 1
ATOM 5617 C CA . LEU A 1 756 ? 20.600 0.600 -49.708 1.00 88.25 756 LEU A CA 1
ATOM 5618 C C . LEU A 1 756 ? 20.484 1.982 -49.049 1.00 88.25 756 LEU A C 1
ATOM 5620 O O . LEU A 1 756 ? 19.478 2.665 -49.262 1.00 88.25 756 LEU A O 1
ATOM 5624 N N . PRO A 1 757 ? 21.516 2.436 -48.316 1.00 87.25 757 PRO A N 1
ATOM 5625 C CA . PRO A 1 757 ? 21.669 3.848 -47.978 1.00 87.25 757 PRO A CA 1
ATOM 5626 C C . PRO A 1 757 ? 21.514 4.709 -49.239 1.00 87.25 757 PRO A C 1
ATOM 5628 O O . PRO A 1 757 ? 22.181 4.477 -50.249 1.00 87.25 757 PRO A O 1
ATOM 5631 N N . SER A 1 758 ? 20.572 5.654 -49.207 1.00 69.06 758 SER A N 1
ATOM 5632 C CA . SER A 1 758 ? 19.980 6.276 -50.406 1.00 69.06 758 SER A CA 1
ATOM 5633 C C . SER A 1 758 ? 20.905 7.255 -51.145 1.00 69.06 758 SER A C 1
ATOM 5635 O O . SER A 1 758 ? 20.601 7.654 -52.270 1.00 69.06 758 SER A O 1
ATOM 5637 N N . ALA A 1 759 ? 22.036 7.626 -50.537 1.00 66.50 759 ALA A N 1
ATOM 5638 C CA . ALA A 1 759 ? 23.106 8.440 -51.108 1.00 66.50 759 ALA A CA 1
ATOM 5639 C C . ALA A 1 759 ? 24.397 8.291 -50.279 1.00 66.50 759 ALA A C 1
ATOM 5641 O O . ALA A 1 759 ? 24.398 7.694 -49.201 1.00 66.50 759 ALA A O 1
ATOM 5642 N N . VAL A 1 760 ? 25.491 8.890 -50.756 1.00 77.94 760 VAL A N 1
ATOM 5643 C CA . VAL A 1 760 ? 26.640 9.191 -49.893 1.00 77.94 760 VAL A CA 1
ATOM 5644 C C . VAL A 1 760 ? 26.193 10.211 -48.848 1.00 77.94 760 VAL A C 1
ATOM 5646 O O . VAL A 1 760 ? 25.604 11.237 -49.194 1.00 77.94 760 VAL A O 1
ATOM 5649 N N . ALA A 1 761 ? 26.436 9.909 -47.575 1.00 78.19 761 ALA A N 1
ATOM 5650 C CA . ALA A 1 761 ? 26.080 10.772 -46.465 1.00 78.19 761 ALA A CA 1
ATOM 5651 C C . ALA A 1 761 ? 26.760 12.150 -46.605 1.00 78.19 761 ALA A C 1
ATOM 5653 O O . ALA A 1 761 ? 27.813 12.268 -47.239 1.00 78.19 761 ALA A O 1
ATOM 5654 N N . PRO A 1 762 ? 26.182 13.216 -46.028 1.00 75.88 762 PRO A N 1
ATOM 5655 C CA . PRO A 1 762 ? 26.711 14.562 -46.207 1.00 75.88 762 PRO A CA 1
ATOM 5656 C C . PRO A 1 762 ? 28.136 14.692 -45.654 1.00 75.88 762 PRO A C 1
ATOM 5658 O O . PRO A 1 762 ? 28.396 14.357 -44.500 1.00 75.88 762 PRO A O 1
ATOM 5661 N N . SER A 1 763 ? 29.050 15.224 -46.467 1.00 75.56 763 SER A N 1
ATOM 5662 C CA . SER A 1 763 ? 30.461 15.410 -46.102 1.00 75.56 763 SER A CA 1
ATOM 5663 C C . SER A 1 763 ? 30.720 16.600 -45.177 1.00 75.56 763 SER A C 1
ATOM 5665 O O . SER A 1 763 ? 31.826 16.760 -44.670 1.00 75.56 763 SER A O 1
ATOM 5667 N N . SER A 1 764 ? 29.725 17.473 -45.010 1.00 75.31 764 SER A N 1
ATOM 5668 C CA . SER A 1 764 ? 29.782 18.650 -44.149 1.00 75.31 764 SER A CA 1
ATOM 5669 C C . SER A 1 764 ? 28.362 19.075 -43.776 1.00 75.31 764 SER A C 1
ATOM 5671 O O . SER A 1 764 ? 27.576 19.461 -44.642 1.00 75.31 764 SER A O 1
ATOM 5673 N N . ILE A 1 765 ? 28.028 18.980 -42.492 1.00 70.75 765 ILE A N 1
ATOM 5674 C CA . ILE A 1 765 ? 26.806 19.519 -41.890 1.00 70.75 765 ILE A CA 1
ATOM 5675 C C . ILE A 1 765 ? 27.222 20.543 -40.843 1.00 70.75 765 ILE A C 1
ATOM 5677 O O . ILE A 1 765 ? 27.910 20.206 -39.881 1.00 70.75 765 ILE A O 1
ATOM 5681 N N . THR A 1 766 ? 26.768 21.781 -41.002 1.00 68.62 766 THR A N 1
ATOM 5682 C CA . THR A 1 766 ? 26.968 22.838 -40.007 1.00 68.62 766 THR A CA 1
ATOM 5683 C C . THR A 1 766 ? 25.612 23.181 -39.394 1.00 68.62 766 THR A C 1
ATOM 5685 O O . THR A 1 766 ? 24.794 23.803 -40.076 1.00 68.62 766 THR A O 1
ATOM 5688 N N . PRO A 1 767 ? 25.325 22.773 -38.143 1.00 61.44 767 PRO A N 1
ATOM 5689 C CA . PRO A 1 767 ? 24.071 23.138 -37.496 1.00 61.44 767 PRO A CA 1
ATOM 5690 C C . PRO A 1 767 ? 23.935 24.660 -37.373 1.00 61.44 767 PRO A C 1
ATOM 5692 O O . PRO A 1 767 ? 24.916 25.376 -37.160 1.00 61.44 767 PRO A O 1
ATOM 5695 N N . THR A 1 768 ? 22.705 25.165 -37.491 1.00 57.31 768 THR A N 1
ATOM 5696 C CA . THR A 1 768 ? 22.403 26.601 -37.411 1.00 57.31 768 THR A CA 1
ATOM 5697 C C . THR A 1 768 ? 22.920 27.189 -36.094 1.00 57.31 768 THR A C 1
ATOM 5699 O O . THR A 1 768 ? 22.480 26.782 -35.021 1.00 57.31 768 THR A O 1
ATOM 5702 N N . GLY A 1 769 ? 23.843 28.155 -36.174 1.00 55.41 769 GLY A N 1
ATOM 5703 C CA . GLY A 1 769 ? 24.480 28.789 -35.010 1.00 55.41 769 GLY A CA 1
ATOM 5704 C C . GLY A 1 769 ? 25.772 28.117 -34.521 1.00 55.41 769 GLY A C 1
ATOM 5705 O O . GLY A 1 769 ? 26.376 28.611 -33.572 1.00 55.41 769 GLY A O 1
ATOM 5706 N N . SER A 1 770 ? 26.224 27.035 -35.165 1.00 62.47 770 SER A N 1
ATOM 5707 C CA . SER A 1 770 ? 27.530 26.411 -34.922 1.00 62.47 770 SER A CA 1
ATOM 5708 C C . SER A 1 770 ? 28.580 26.914 -35.914 1.00 62.47 770 SER A C 1
ATOM 5710 O O . SER A 1 770 ? 28.305 27.074 -37.100 1.00 62.47 770 SER A O 1
ATOM 5712 N N . THR A 1 771 ? 29.813 27.114 -35.446 1.00 66.75 771 THR A N 1
ATOM 5713 C CA . THR A 1 771 ? 30.996 27.344 -36.299 1.00 66.75 771 THR A CA 1
ATOM 5714 C C . THR A 1 771 ? 31.692 26.041 -36.701 1.00 66.75 771 THR A C 1
ATOM 5716 O O . THR A 1 771 ? 32.652 26.055 -37.467 1.00 66.75 771 THR A O 1
ATOM 5719 N N . THR A 1 772 ? 31.230 24.908 -36.167 1.00 70.81 772 THR A N 1
ATOM 5720 C CA . THR A 1 772 ? 31.812 23.585 -36.388 1.00 70.81 772 THR A CA 1
ATOM 5721 C C . THR A 1 772 ? 31.016 22.828 -37.446 1.00 70.81 772 THR A C 1
ATOM 5723 O O . THR A 1 772 ? 29.819 22.599 -37.267 1.00 70.81 772 THR A O 1
ATOM 5726 N N . ALA A 1 773 ? 31.699 22.409 -38.510 1.00 74.44 773 ALA A N 1
ATOM 5727 C CA . ALA A 1 773 ? 31.174 21.482 -39.504 1.00 74.44 773 ALA A CA 1
ATOM 5728 C C . ALA A 1 773 ? 31.454 20.026 -39.098 1.00 74.44 773 ALA A C 1
ATOM 5730 O O . ALA A 1 773 ? 32.530 19.714 -38.577 1.00 74.44 773 ALA A O 1
ATOM 5731 N N . TYR A 1 774 ? 30.492 19.148 -39.369 1.00 77.12 774 TYR A N 1
ATOM 5732 C CA . TYR A 1 774 ? 30.547 17.723 -39.062 1.00 77.12 774 TYR A CA 1
ATOM 5733 C C . TYR A 1 774 ? 30.497 16.884 -40.340 1.00 77.12 774 TYR A C 1
ATOM 5735 O O . TYR A 1 774 ? 29.622 17.091 -41.179 1.00 77.12 774 TYR A O 1
ATOM 5743 N N . ASP A 1 775 ? 31.398 15.917 -40.478 1.00 80.44 775 ASP A N 1
ATOM 5744 C CA . ASP A 1 775 ? 31.376 14.938 -41.562 1.00 80.44 775 ASP A CA 1
ATOM 5745 C C . ASP A 1 775 ? 30.505 13.743 -41.157 1.00 80.44 775 ASP A C 1
ATOM 5747 O O . ASP A 1 775 ? 30.876 12.924 -40.316 1.00 80.44 775 ASP A O 1
ATOM 5751 N N . PHE A 1 776 ? 29.323 13.635 -41.762 1.00 81.62 776 PHE A N 1
ATOM 5752 C CA . PHE A 1 776 ? 28.383 12.549 -41.488 1.00 81.62 776 PHE A CA 1
ATOM 5753 C C . PHE A 1 776 ? 28.705 11.283 -42.296 1.00 81.62 776 PHE A C 1
ATOM 5755 O O . PHE A 1 776 ? 27.960 10.307 -42.224 1.00 81.62 776 PHE A O 1
ATOM 5762 N N . ARG A 1 777 ? 29.819 11.229 -43.029 1.00 82.62 777 ARG A N 1
ATOM 5763 C CA . ARG A 1 777 ? 30.297 9.999 -43.685 1.00 82.62 777 ARG A CA 1
ATOM 5764 C C . ARG A 1 777 ? 31.071 9.080 -42.740 1.00 82.62 777 ARG A C 1
ATOM 5766 O O . ARG A 1 777 ? 31.400 7.972 -43.138 1.00 82.62 777 ARG A O 1
ATOM 5773 N N . SER A 1 778 ? 31.351 9.513 -41.509 1.00 83.94 778 SER A N 1
ATOM 5774 C CA . SER A 1 778 ? 32.055 8.716 -40.501 1.00 83.94 778 SER A CA 1
ATOM 5775 C C . SER A 1 778 ? 31.444 8.896 -39.111 1.00 83.94 778 SER A C 1
ATOM 5777 O O . SER A 1 778 ? 31.020 9.993 -38.737 1.00 83.94 778 SER A O 1
ATOM 5779 N N . PHE A 1 779 ? 31.423 7.828 -38.313 1.00 83.56 779 PHE A N 1
ATOM 5780 C CA . PHE A 1 779 ? 31.111 7.928 -36.885 1.00 83.56 779 PHE A CA 1
ATOM 5781 C C . PHE A 1 779 ? 32.195 8.688 -36.104 1.00 83.56 779 PHE A C 1
ATOM 5783 O O . PHE A 1 779 ? 31.867 9.514 -35.252 1.00 83.56 779 PHE A O 1
ATOM 5790 N N . TYR A 1 780 ? 33.467 8.456 -36.435 1.00 83.25 780 TYR A N 1
ATOM 5791 C CA . TYR A 1 780 ? 34.631 9.082 -35.796 1.00 83.25 780 TYR A CA 1
ATOM 5792 C C . TYR A 1 780 ? 35.084 10.346 -36.522 1.00 83.25 780 TYR A C 1
ATOM 5794 O O . TYR A 1 780 ? 34.797 10.511 -37.712 1.00 83.25 780 TYR A O 1
ATOM 5802 N N . ASP A 1 781 ? 35.846 11.198 -35.832 1.00 79.88 781 ASP A N 1
ATOM 5803 C CA . ASP A 1 781 ? 36.546 12.315 -36.465 1.00 79.88 781 ASP A CA 1
ATOM 5804 C C . ASP A 1 781 ? 37.458 11.811 -37.583 1.00 79.88 781 ASP A C 1
ATOM 5806 O O . ASP A 1 781 ? 38.116 10.777 -37.464 1.00 79.88 781 ASP A O 1
ATOM 5810 N N . VAL A 1 782 ? 37.495 12.558 -38.680 1.00 73.19 782 VAL A N 1
ATOM 5811 C CA . VAL A 1 782 ? 38.313 12.250 -39.850 1.00 73.19 782 VAL A CA 1
ATOM 5812 C C . VAL A 1 782 ? 39.487 13.220 -39.872 1.00 73.19 782 VAL A C 1
ATOM 5814 O O . VAL A 1 782 ? 39.304 14.438 -39.814 1.00 73.19 782 VAL A O 1
ATOM 5817 N N . VAL A 1 783 ? 40.706 12.689 -39.966 1.00 65.75 783 VAL A N 1
ATOM 5818 C CA . VAL A 1 783 ? 41.917 13.497 -40.158 1.00 65.75 783 VAL A CA 1
ATOM 5819 C C . VAL A 1 783 ? 42.231 13.543 -41.648 1.00 65.75 783 VAL A C 1
ATOM 5821 O O . VAL A 1 783 ? 42.461 12.508 -42.271 1.00 65.75 783 VAL A O 1
ATOM 5824 N N . SER A 1 784 ? 42.247 14.745 -42.220 1.00 62.69 784 SER A N 1
ATOM 5825 C CA . SER A 1 784 ? 42.631 14.983 -43.613 1.00 62.69 784 SER A CA 1
ATOM 5826 C C . SER A 1 784 ? 43.725 16.049 -43.650 1.00 62.69 784 SER A C 1
ATOM 5828 O O . SER A 1 784 ? 43.466 17.230 -43.415 1.00 62.69 784 SER A O 1
ATOM 5830 N N . GLY A 1 785 ? 44.965 15.643 -43.932 1.00 69.00 785 GLY A N 1
ATOM 5831 C CA . GLY A 1 785 ? 46.124 16.539 -43.844 1.00 69.00 785 GLY A CA 1
ATOM 5832 C C . GLY A 1 785 ? 46.396 16.981 -42.398 1.00 69.00 785 GLY A C 1
ATOM 5833 O O . GLY A 1 785 ? 46.470 16.139 -41.509 1.00 69.00 785 GLY A O 1
ATOM 5834 N N . SER A 1 786 ? 46.546 18.291 -42.155 1.00 58.66 786 SER A N 1
ATOM 5835 C CA . SER A 1 786 ? 46.756 18.875 -40.814 1.00 58.66 786 SER A CA 1
ATOM 5836 C C . SER A 1 786 ? 45.465 19.274 -40.078 1.00 58.66 786 SER A C 1
ATOM 5838 O O . SER A 1 786 ? 45.535 19.765 -38.952 1.00 58.66 786 SER A O 1
ATOM 5840 N N . ALA A 1 787 ? 44.288 19.077 -40.685 1.00 64.44 787 ALA A N 1
ATOM 5841 C CA . ALA A 1 787 ? 42.992 19.453 -40.118 1.00 64.44 787 ALA A CA 1
ATOM 5842 C C . ALA A 1 787 ? 42.200 18.225 -39.633 1.00 64.44 787 ALA A C 1
ATOM 5844 O O . ALA A 1 787 ? 42.209 17.168 -40.266 1.00 64.44 787 ALA A O 1
ATOM 5845 N N . THR A 1 788 ? 41.484 18.378 -38.513 1.00 70.81 788 THR A N 1
ATOM 5846 C CA . THR A 1 788 ? 40.544 17.371 -37.988 1.00 70.81 788 THR A CA 1
ATOM 5847 C C . THR A 1 788 ? 39.114 17.826 -38.261 1.00 70.81 788 THR A C 1
ATOM 5849 O O . THR A 1 788 ? 38.688 18.865 -37.753 1.00 70.81 788 THR A O 1
ATOM 5852 N N . THR A 1 789 ? 38.367 17.058 -39.052 1.00 74.44 789 THR A N 1
ATOM 5853 C CA . THR A 1 789 ? 36.927 17.257 -39.256 1.00 74.44 789 THR A CA 1
ATOM 5854 C C . THR A 1 789 ? 36.162 16.373 -38.280 1.00 74.44 789 THR A C 1
ATOM 5856 O O . THR A 1 789 ? 36.470 15.190 -38.140 1.00 74.44 789 THR A O 1
ATOM 5859 N N . LYS A 1 790 ? 35.169 16.936 -37.586 1.00 78.38 790 LYS A N 1
ATOM 5860 C CA . LYS A 1 790 ? 34.436 16.208 -36.547 1.00 78.38 790 LYS A CA 1
ATOM 5861 C C . LYS A 1 790 ? 33.464 15.184 -37.151 1.00 78.38 790 LYS A C 1
ATOM 5863 O O . LYS A 1 790 ? 32.731 15.534 -38.068 1.00 78.38 790 LYS A O 1
ATOM 5868 N N . GLY A 1 791 ? 33.428 13.959 -36.634 1.00 78.88 791 GLY A N 1
ATOM 5869 C CA . GLY A 1 791 ? 32.492 12.899 -37.036 1.00 78.88 791 GLY A CA 1
ATOM 5870 C C . GLY A 1 791 ? 31.167 12.937 -36.271 1.00 78.88 791 GLY A C 1
ATOM 5871 O O . GLY A 1 791 ? 30.933 13.827 -35.445 1.00 78.88 791 GLY A O 1
ATOM 5872 N N . ARG A 1 792 ? 30.290 11.948 -36.502 1.00 80.00 792 ARG A N 1
ATOM 5873 C CA . ARG A 1 792 ? 28.949 11.889 -35.876 1.00 80.00 792 ARG A CA 1
ATOM 5874 C C . ARG A 1 792 ? 28.979 11.812 -34.345 1.00 80.00 792 ARG A C 1
ATOM 5876 O O . ARG A 1 792 ? 28.119 12.413 -33.708 1.00 80.00 792 ARG A O 1
ATOM 5883 N N . PHE A 1 793 ? 29.950 11.123 -33.740 1.00 77.94 793 PHE A N 1
ATOM 5884 C CA . PHE A 1 793 ? 30.086 11.060 -32.273 1.00 77.94 793 PHE A CA 1
ATOM 5885 C C . PHE A 1 793 ? 30.579 12.371 -31.650 1.00 77.94 793 PHE A C 1
ATOM 5887 O O . PHE A 1 793 ? 30.410 12.593 -30.452 1.00 77.94 793 PHE A O 1
ATOM 5894 N N . SER A 1 794 ? 31.141 13.266 -32.459 1.00 71.88 794 SER A N 1
ATOM 5895 C CA . SER A 1 794 ? 31.649 14.565 -32.019 1.00 71.88 794 SER A CA 1
ATOM 5896 C C . SER A 1 794 ? 30.643 15.703 -32.166 1.00 71.88 794 SER A C 1
ATOM 5898 O O . SER A 1 794 ? 30.962 16.841 -31.807 1.00 71.88 794 SER A O 1
ATOM 5900 N N . ALA A 1 795 ? 29.450 15.417 -32.693 1.00 62.41 795 ALA A N 1
ATOM 5901 C CA . ALA A 1 795 ? 28.374 16.378 -32.873 1.00 62.41 795 ALA A CA 1
ATOM 5902 C C . ALA A 1 795 ? 27.871 16.931 -31.524 1.00 62.41 795 ALA A C 1
ATOM 5904 O O . ALA A 1 795 ? 27.271 16.215 -30.725 1.00 62.41 795 ALA A O 1
ATOM 5905 N N . ASP A 1 796 ? 28.126 18.219 -31.256 1.00 54.38 796 ASP A N 1
ATOM 5906 C CA . ASP A 1 796 ? 27.773 18.887 -29.998 1.00 54.38 796 ASP A CA 1
ATOM 5907 C C . ASP A 1 796 ? 26.421 19.608 -30.151 1.00 54.38 796 ASP A C 1
ATOM 5909 O O . ASP A 1 796 ? 26.396 20.774 -30.526 1.00 54.38 796 ASP A O 1
ATOM 5913 N N . SER A 1 797 ? 25.314 18.931 -29.802 1.00 51.97 797 SER A N 1
ATOM 5914 C CA . SER A 1 797 ? 23.934 19.472 -29.754 1.00 51.97 797 SER A CA 1
ATOM 5915 C C . SER A 1 797 ? 23.359 19.968 -31.100 1.00 51.97 797 SER A C 1
ATOM 5917 O O . SER A 1 797 ? 24.088 20.481 -31.942 1.00 51.97 797 SER A O 1
ATOM 5919 N N . PRO A 1 798 ? 22.041 19.868 -31.366 1.00 50.72 798 PRO A N 1
ATOM 5920 C CA . PRO A 1 798 ? 21.076 18.811 -31.035 1.00 50.72 798 PRO A CA 1
ATOM 5921 C C . PRO A 1 798 ? 21.192 17.607 -31.995 1.00 50.72 798 PRO A C 1
ATOM 5923 O O . PRO A 1 798 ? 20.236 16.846 -32.143 1.00 50.72 798 PRO A O 1
ATOM 5926 N N . LEU A 1 799 ? 22.278 17.514 -32.768 1.00 53.47 799 LEU A N 1
ATOM 5927 C CA . LEU A 1 799 ? 22.358 16.561 -33.865 1.00 53.47 799 LEU A CA 1
ATOM 5928 C C . LEU A 1 799 ? 22.290 15.134 -33.312 1.00 53.47 799 LEU A C 1
ATOM 5930 O O . LEU A 1 799 ? 23.102 14.714 -32.487 1.00 53.47 799 LEU A O 1
ATOM 5934 N N . LEU A 1 800 ? 21.279 14.392 -33.752 1.00 64.44 800 LEU A N 1
ATOM 5935 C CA . LEU A 1 800 ? 21.167 12.964 -33.477 1.00 64.44 800 LEU A CA 1
ATOM 5936 C C . LEU A 1 800 ? 22.075 12.219 -34.463 1.00 64.44 800 LEU A C 1
ATOM 5938 O O . LEU A 1 800 ? 22.201 12.667 -35.603 1.00 64.44 800 LEU A O 1
ATOM 5942 N N . PRO A 1 801 ? 22.688 11.082 -34.094 1.00 67.75 801 PRO A N 1
ATOM 5943 C CA . PRO A 1 801 ? 23.662 10.404 -34.952 1.00 67.75 801 PRO A CA 1
ATOM 5944 C C . PRO A 1 801 ? 23.053 9.800 -36.231 1.00 67.75 801 PRO A C 1
ATOM 5946 O O . PRO A 1 801 ? 23.800 9.225 -37.016 1.00 67.75 801 PRO A O 1
ATOM 5949 N N . VAL A 1 802 ? 21.735 9.916 -36.456 1.00 76.19 802 VAL A N 1
ATOM 5950 C CA . VAL A 1 802 ? 20.982 9.353 -37.593 1.00 76.19 802 VAL A CA 1
ATOM 5951 C C . VAL A 1 802 ? 20.606 10.440 -38.611 1.00 76.19 802 VAL A C 1
ATOM 5953 O O . VAL A 1 802 ? 20.076 11.492 -38.245 1.00 76.19 802 VAL A O 1
ATOM 5956 N N . SER A 1 803 ? 20.841 10.169 -39.894 1.00 75.19 803 SER A N 1
ATOM 5957 C CA . SER A 1 803 ? 20.522 11.018 -41.052 1.00 75.19 803 SER A CA 1
ATOM 5958 C C . SER A 1 803 ? 19.492 10.352 -41.973 1.00 75.19 803 SER A C 1
ATOM 5960 O O . SER A 1 803 ? 19.358 9.132 -41.981 1.00 75.19 803 SER A O 1
ATOM 5962 N N . LYS A 1 804 ? 18.813 11.138 -42.825 1.00 76.19 804 LYS A N 1
ATOM 5963 C CA . LYS A 1 804 ? 17.865 10.647 -43.850 1.00 76.19 804 LYS A CA 1
ATOM 5964 C C . LYS A 1 804 ? 18.466 9.691 -44.889 1.00 76.19 804 LYS A C 1
ATOM 5966 O O . LYS A 1 804 ? 17.725 9.026 -45.604 1.00 76.19 804 LYS A O 1
ATOM 5971 N N . THR A 1 805 ? 19.792 9.695 -45.014 1.00 80.31 805 THR A N 1
ATOM 5972 C CA . THR A 1 805 ? 20.539 8.853 -45.962 1.00 80.31 805 THR A CA 1
ATOM 5973 C C . THR A 1 805 ? 20.893 7.485 -45.387 1.00 80.31 805 THR A C 1
ATOM 5975 O O . THR A 1 805 ? 21.306 6.601 -46.135 1.00 80.31 805 THR A O 1
ATOM 5978 N N . ASP A 1 806 ? 20.709 7.300 -44.079 1.00 86.44 806 ASP A N 1
ATOM 5979 C CA . ASP A 1 806 ? 21.072 6.073 -43.386 1.00 86.44 806 ASP A CA 1
ATOM 5980 C C . ASP A 1 806 ? 19.998 4.994 -43.528 1.00 86.44 806 ASP A C 1
ATOM 5982 O O . ASP A 1 806 ? 18.828 5.265 -43.810 1.00 86.44 806 ASP A O 1
ATOM 5986 N N . VAL A 1 807 ? 20.398 3.763 -43.222 1.00 91.19 807 VAL A N 1
ATOM 5987 C CA . VAL A 1 807 ? 19.481 2.645 -42.992 1.00 91.19 807 VAL A CA 1
ATOM 5988 C C . VAL A 1 807 ? 19.627 2.194 -41.547 1.00 91.19 807 VAL A C 1
ATOM 5990 O O . VAL A 1 807 ? 20.744 1.969 -41.085 1.00 91.19 807 VAL A O 1
ATOM 5993 N N . VAL A 1 808 ? 18.514 2.069 -40.819 1.00 91.75 808 VAL A N 1
ATOM 5994 C CA . VAL A 1 808 ? 18.514 1.678 -39.399 1.00 91.75 808 VAL A CA 1
ATOM 5995 C C . VAL A 1 808 ? 17.587 0.492 -39.167 1.00 91.75 808 VAL A C 1
ATOM 5997 O O . VAL A 1 808 ? 16.440 0.491 -39.624 1.00 91.75 808 VAL A O 1
ATOM 6000 N N . ARG A 1 809 ? 18.084 -0.530 -38.466 1.00 93.69 809 ARG A N 1
ATOM 6001 C CA . ARG A 1 809 ? 17.390 -1.802 -38.220 1.00 93.69 809 ARG A CA 1
ATOM 6002 C C . ARG A 1 809 ? 17.560 -2.240 -36.778 1.00 93.69 809 ARG A C 1
ATOM 6004 O O . ARG A 1 809 ? 18.693 -2.374 -36.333 1.00 93.69 809 ARG A O 1
ATOM 6011 N N . SER A 1 810 ? 16.468 -2.494 -36.060 1.00 92.88 810 SER A N 1
ATOM 6012 C CA . SER A 1 810 ? 16.543 -2.904 -34.652 1.00 92.88 810 SER A CA 1
ATOM 6013 C C . SER A 1 810 ? 15.940 -4.265 -34.344 1.00 92.88 810 SER A C 1
ATOM 6015 O O . SER A 1 810 ? 14.964 -4.691 -34.964 1.00 92.88 810 SER A O 1
ATOM 6017 N N . VAL A 1 811 ? 16.474 -4.864 -33.287 1.00 94.44 811 VAL A N 1
ATOM 6018 C CA . VAL A 1 811 ? 15.870 -5.939 -32.507 1.00 94.44 811 VAL A CA 1
ATOM 6019 C C . VAL A 1 811 ? 15.385 -5.336 -31.184 1.00 94.44 811 VAL A C 1
ATOM 6021 O O . VAL A 1 811 ? 16.044 -4.483 -30.586 1.00 94.44 811 VAL A O 1
ATOM 6024 N N . VAL A 1 812 ? 14.191 -5.731 -30.767 1.00 91.94 812 VAL A N 1
ATOM 6025 C CA . VAL A 1 812 ? 13.385 -5.111 -29.703 1.00 91.94 812 VAL A CA 1
ATOM 6026 C C . VAL A 1 812 ? 12.751 -6.205 -28.839 1.00 91.94 812 VAL A C 1
ATOM 6028 O O . VAL A 1 812 ? 12.721 -7.356 -29.274 1.00 91.94 812 VAL A O 1
ATOM 6031 N N . PRO A 1 813 ? 12.245 -5.909 -27.630 1.00 91.38 813 PRO A N 1
ATOM 6032 C CA . PRO A 1 813 ? 11.614 -6.916 -26.786 1.00 91.38 813 PRO A CA 1
ATOM 6033 C C . PRO A 1 813 ? 10.375 -7.467 -27.490 1.00 91.38 813 PRO A C 1
ATOM 6035 O O . PRO A 1 813 ? 9.535 -6.692 -27.949 1.00 91.38 813 PRO A O 1
ATOM 6038 N N . ALA A 1 814 ? 10.236 -8.790 -27.556 1.00 89.44 814 ALA A N 1
ATOM 6039 C CA . ALA A 1 814 ? 9.175 -9.458 -28.311 1.00 89.44 814 ALA A CA 1
ATOM 6040 C C . ALA A 1 814 ? 7.769 -9.012 -27.879 1.00 89.44 814 ALA A C 1
ATOM 6042 O O . ALA A 1 814 ? 6.891 -8.785 -28.710 1.00 89.44 814 ALA A O 1
ATOM 6043 N N . ALA A 1 815 ? 7.579 -8.826 -26.574 1.00 87.12 815 ALA A N 1
ATOM 6044 C CA . ALA A 1 815 ? 6.323 -8.372 -25.990 1.00 87.12 815 ALA A CA 1
ATOM 6045 C C . ALA A 1 815 ? 6.306 -6.868 -25.648 1.00 87.12 815 ALA A C 1
ATOM 6047 O O . ALA A 1 815 ? 5.366 -6.394 -25.017 1.00 87.12 815 ALA A O 1
ATOM 6048 N N . GLY A 1 816 ? 7.354 -6.119 -26.005 1.00 89.31 816 GLY A N 1
ATOM 6049 C CA . GLY A 1 816 ? 7.496 -4.695 -25.683 1.00 89.31 816 GLY A CA 1
ATOM 6050 C C . GLY A 1 816 ? 7.758 -4.357 -24.208 1.00 89.31 816 GLY A C 1
ATOM 6051 O O . GLY A 1 816 ? 7.967 -3.184 -23.913 1.00 89.31 816 GLY A O 1
ATOM 6052 N N . ASP A 1 817 ? 7.787 -5.344 -23.300 1.00 92.62 817 ASP A N 1
ATOM 6053 C CA . ASP A 1 817 ? 8.020 -5.155 -21.860 1.00 92.62 817 ASP A CA 1
ATOM 6054 C C . ASP A 1 817 ? 9.481 -5.482 -21.461 1.00 92.62 817 ASP A C 1
ATOM 6056 O O . ASP A 1 817 ? 9.840 -6.658 -21.335 1.00 92.62 817 ASP A O 1
ATOM 6060 N N . PRO A 1 818 ? 10.348 -4.475 -21.241 1.00 92.50 818 PRO A N 1
ATOM 6061 C CA . PRO A 1 818 ? 11.737 -4.673 -20.839 1.00 92.50 818 PRO A CA 1
ATOM 6062 C C . PRO A 1 818 ? 11.897 -5.175 -19.395 1.00 92.50 818 PRO A C 1
ATOM 6064 O O . PRO A 1 818 ? 12.999 -5.591 -19.032 1.00 92.50 818 PRO A O 1
ATOM 6067 N N . ARG A 1 819 ? 10.843 -5.190 -18.564 1.00 94.62 819 ARG A N 1
ATOM 6068 C CA . ARG A 1 819 ? 10.932 -5.718 -17.189 1.00 94.62 819 ARG A CA 1
ATOM 6069 C C . ARG A 1 819 ? 11.201 -7.222 -17.177 1.00 94.62 819 ARG A C 1
ATOM 6071 O O . ARG A 1 819 ? 11.978 -7.684 -16.347 1.00 94.62 819 ARG A O 1
ATOM 6078 N N . LEU A 1 820 ? 10.653 -7.969 -18.141 1.00 93.56 820 LEU A N 1
ATOM 6079 C CA . LEU A 1 820 ? 10.927 -9.407 -18.285 1.00 93.56 820 LEU A CA 1
ATOM 6080 C C . LEU A 1 820 ? 12.405 -9.694 -18.577 1.00 93.56 820 LEU A C 1
ATOM 6082 O O . LEU A 1 820 ? 12.922 -10.735 -18.188 1.00 93.56 820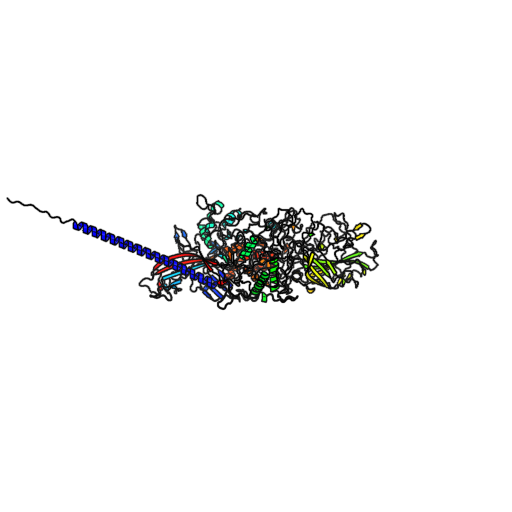 LEU A O 1
ATOM 6086 N N . ILE A 1 821 ? 13.087 -8.762 -19.248 1.00 94.06 821 ILE A N 1
ATOM 6087 C CA . ILE A 1 821 ? 14.526 -8.850 -19.500 1.00 94.06 821 ILE A CA 1
ATOM 6088 C C . ILE A 1 821 ? 15.283 -8.468 -18.225 1.00 94.06 821 ILE A C 1
ATOM 6090 O O . ILE A 1 821 ? 16.143 -9.223 -17.780 1.00 94.06 821 ILE A O 1
ATOM 6094 N N . ALA A 1 822 ? 14.945 -7.330 -17.607 1.00 94.62 822 ALA A N 1
ATOM 6095 C CA . ALA A 1 822 ? 15.625 -6.797 -16.422 1.00 94.62 822 ALA A CA 1
ATOM 6096 C C . ALA A 1 822 ? 15.663 -7.780 -15.236 1.00 94.62 822 ALA A C 1
ATOM 6098 O O . ALA A 1 822 ? 16.674 -7.863 -14.534 1.00 94.62 822 ALA A O 1
ATOM 6099 N N . ALA A 1 823 ? 14.580 -8.535 -15.041 1.00 93.12 823 ALA A N 1
ATOM 6100 C CA . ALA A 1 823 ? 14.423 -9.492 -13.949 1.00 93.12 823 ALA A CA 1
ATOM 6101 C C . ALA A 1 823 ? 15.197 -10.813 -14.151 1.00 93.12 823 ALA A C 1
ATOM 6103 O O . ALA A 1 823 ? 15.257 -11.641 -13.245 1.00 93.12 823 ALA A O 1
ATOM 6104 N N . MET A 1 824 ? 15.825 -11.034 -15.314 1.00 90.06 824 MET A N 1
ATOM 6105 C CA . MET A 1 824 ? 16.592 -12.251 -15.595 1.00 90.06 824 MET A CA 1
ATOM 6106 C C . MET A 1 824 ? 18.097 -11.996 -15.567 1.00 90.06 824 MET A C 1
ATOM 6108 O O . MET A 1 824 ? 18.608 -11.108 -16.247 1.00 90.06 824 MET A O 1
ATOM 6112 N N . LYS A 1 825 ? 18.845 -12.850 -14.858 1.00 90.56 825 LYS A N 1
ATOM 6113 C CA . LYS A 1 825 ? 20.318 -12.848 -14.916 1.00 90.56 825 LYS A CA 1
ATOM 6114 C C . LYS A 1 825 ? 20.837 -13.225 -16.308 1.00 90.56 825 LYS A C 1
ATOM 6116 O O . LYS A 1 825 ? 21.820 -12.657 -16.781 1.00 90.56 825 LYS A O 1
ATOM 6121 N N . LYS A 1 826 ? 20.174 -14.191 -16.950 1.00 91.75 826 LYS A N 1
ATOM 6122 C CA . LYS A 1 826 ? 20.459 -14.666 -18.308 1.00 91.75 826 LYS A CA 1
ATOM 6123 C C . LYS A 1 826 ? 19.204 -14.505 -19.161 1.00 91.75 826 LYS A C 1
ATOM 6125 O O . LYS A 1 826 ? 18.288 -15.312 -19.054 1.00 91.75 826 LYS A O 1
ATOM 6130 N N . ALA A 1 827 ? 19.158 -13.465 -19.985 1.00 92.50 827 ALA A N 1
ATOM 6131 C CA . ALA A 1 827 ? 18.041 -13.199 -20.883 1.00 92.50 827 ALA A CA 1
ATOM 6132 C C . ALA A 1 827 ? 18.280 -13.885 -22.245 1.00 92.50 827 ALA A C 1
ATOM 6134 O O . ALA A 1 827 ? 19.245 -13.536 -22.938 1.00 92.50 827 ALA A O 1
ATOM 6135 N N . PRO A 1 828 ? 17.450 -14.868 -22.640 1.00 92.75 828 PRO A N 1
ATOM 6136 C CA . PRO A 1 828 ? 17.613 -15.581 -23.904 1.00 92.75 828 PRO A CA 1
ATOM 6137 C C . PRO A 1 828 ? 17.119 -14.764 -25.108 1.00 92.75 828 PRO A C 1
ATOM 6139 O O . PRO A 1 828 ? 16.285 -13.868 -24.974 1.00 92.75 828 PRO A O 1
ATOM 6142 N N . ALA A 1 829 ? 17.559 -15.155 -26.310 1.00 93.56 829 ALA A N 1
ATOM 6143 C CA . ALA A 1 829 ? 17.153 -14.524 -27.571 1.00 93.56 829 ALA A CA 1
ATOM 6144 C C . ALA A 1 829 ? 15.638 -14.554 -27.827 1.00 93.56 829 ALA A C 1
ATOM 6146 O O . ALA A 1 829 ? 15.127 -13.677 -28.514 1.00 93.56 829 ALA A O 1
ATOM 6147 N N . SER A 1 830 ? 14.908 -15.508 -27.239 1.00 91.81 830 SER A N 1
ATOM 6148 C CA . SER A 1 830 ? 13.447 -15.616 -27.356 1.00 91.81 830 SER A CA 1
ATOM 6149 C C . SER A 1 830 ? 12.675 -14.451 -26.726 1.00 91.81 830 SER A C 1
ATOM 6151 O O . SER A 1 830 ? 11.501 -14.271 -27.042 1.00 91.81 830 SER A O 1
ATOM 6153 N N . LEU A 1 831 ? 13.306 -13.647 -25.861 1.00 91.88 831 LEU A N 1
ATOM 6154 C CA . LEU A 1 831 ? 12.703 -12.421 -25.323 1.00 91.88 831 LEU A CA 1
ATOM 6155 C C . LEU A 1 831 ? 12.742 -11.251 -26.311 1.00 91.88 831 LEU A C 1
ATOM 6157 O O . LEU A 1 831 ? 12.160 -10.200 -26.037 1.00 91.88 831 LEU A O 1
ATOM 6161 N N . PHE A 1 832 ? 13.400 -11.423 -27.455 1.00 93.88 832 PHE A N 1
ATOM 6162 C CA . PHE A 1 832 ? 13.578 -10.396 -28.465 1.00 93.88 832 PHE A CA 1
ATOM 6163 C C . PHE A 1 832 ? 12.989 -10.822 -29.810 1.00 93.88 832 PHE A C 1
ATOM 6165 O O . PHE A 1 832 ? 12.908 -12.000 -30.142 1.00 93.88 832 PHE A O 1
ATOM 6172 N N . THR A 1 833 ? 12.589 -9.835 -30.604 1.00 93.62 833 THR A N 1
ATOM 6173 C CA . THR A 1 833 ? 12.115 -10.007 -31.977 1.00 93.62 833 THR A CA 1
ATOM 6174 C C . THR A 1 833 ? 12.666 -8.897 -32.865 1.00 93.62 833 THR A C 1
ATOM 6176 O O . THR A 1 833 ? 13.013 -7.810 -32.393 1.00 93.62 833 THR A O 1
ATOM 6179 N N . SER A 1 834 ? 12.738 -9.139 -34.171 1.00 92.88 834 SER A N 1
ATOM 6180 C CA . SER A 1 834 ? 13.010 -8.076 -35.135 1.00 92.88 834 SER A CA 1
ATOM 6181 C C . SER A 1 834 ? 11.867 -7.060 -35.149 1.00 92.88 834 SER A C 1
ATOM 6183 O O . SER A 1 834 ? 10.698 -7.433 -35.068 1.00 92.88 834 SER A O 1
ATOM 6185 N N . PHE A 1 835 ? 12.191 -5.777 -35.305 1.00 90.69 835 PHE A N 1
ATOM 6186 C CA . PHE A 1 835 ? 11.186 -4.720 -35.443 1.00 90.69 835 PHE A CA 1
ATOM 6187 C C . PHE A 1 835 ? 10.183 -5.008 -36.584 1.00 90.69 835 PHE A C 1
ATOM 6189 O O . PHE A 1 835 ? 10.549 -5.626 -37.578 1.00 90.69 835 PHE A O 1
ATOM 6196 N N . ALA A 1 836 ? 8.934 -4.535 -36.487 1.00 85.75 836 ALA A N 1
ATOM 6197 C CA . ALA A 1 836 ? 7.864 -4.902 -37.430 1.00 85.75 836 ALA A CA 1
ATOM 6198 C C . ALA A 1 836 ? 8.222 -4.669 -38.917 1.00 85.75 836 ALA A C 1
ATOM 6200 O O . ALA A 1 836 ? 7.952 -5.520 -39.758 1.00 85.75 836 ALA A O 1
ATOM 6201 N N . SER A 1 837 ? 8.897 -3.556 -39.233 1.00 88.44 837 SER A N 1
ATOM 6202 C CA . SER A 1 837 ? 9.349 -3.218 -40.597 1.00 88.44 837 SER A CA 1
ATOM 6203 C C . SER A 1 837 ? 10.796 -3.638 -40.898 1.00 88.44 837 SER A C 1
ATOM 6205 O O . SER A 1 837 ? 11.420 -3.108 -41.816 1.00 88.44 837 SER A O 1
ATOM 6207 N N . TYR A 1 838 ? 11.379 -4.555 -40.121 1.00 91.50 838 TYR A N 1
ATOM 6208 C CA . TYR A 1 838 ? 12.794 -4.930 -40.228 1.00 91.50 838 TYR A CA 1
ATOM 6209 C C . TYR A 1 838 ? 13.176 -5.437 -41.627 1.00 91.50 838 TYR A C 1
ATOM 6211 O O . TYR A 1 838 ? 14.200 -5.032 -42.176 1.00 91.50 838 TYR A O 1
ATOM 6219 N N . SER A 1 839 ? 12.339 -6.276 -42.235 1.00 91.44 839 SER A N 1
ATOM 6220 C CA . SER A 1 839 ? 12.566 -6.836 -43.573 1.00 91.44 839 SER A CA 1
ATOM 6221 C C . SER A 1 839 ? 12.006 -5.978 -44.714 1.00 91.44 839 SER A C 1
ATOM 6223 O O . SER A 1 839 ? 12.047 -6.405 -45.868 1.00 91.44 839 SER A O 1
ATOM 6225 N N . ASP A 1 840 ? 11.456 -4.793 -44.426 1.00 90.19 840 ASP A N 1
ATOM 6226 C CA . ASP A 1 840 ? 10.938 -3.907 -45.466 1.00 90.19 840 ASP A CA 1
ATOM 6227 C C . ASP A 1 840 ? 12.108 -3.262 -46.225 1.00 90.19 840 ASP A C 1
ATOM 6229 O O . ASP A 1 840 ? 12.862 -2.448 -45.685 1.00 90.19 840 ASP A O 1
ATOM 6233 N N . LYS A 1 841 ? 12.267 -3.639 -47.497 1.00 88.06 841 LYS A N 1
ATOM 6234 C CA . LYS A 1 841 ? 13.329 -3.143 -48.386 1.00 88.06 841 LYS A CA 1
ATOM 6235 C C . LYS A 1 841 ? 13.084 -1.732 -48.930 1.00 88.06 841 LYS A C 1
ATOM 6237 O O . LYS A 1 841 ? 13.917 -1.227 -49.674 1.00 88.06 841 LYS A O 1
ATOM 6242 N N . THR A 1 842 ? 11.937 -1.126 -48.631 1.00 87.25 842 THR A N 1
ATOM 6243 C CA . THR A 1 842 ? 11.551 0.219 -49.088 1.00 87.25 842 THR A CA 1
ATOM 6244 C C . THR A 1 842 ? 11.662 1.262 -47.980 1.00 87.25 842 THR A C 1
ATOM 6246 O O . THR A 1 842 ? 11.862 2.441 -48.269 1.00 87.25 842 THR A O 1
ATOM 6249 N N . MET A 1 843 ? 11.593 0.842 -46.712 1.00 86.88 843 MET A N 1
ATOM 6250 C CA . MET A 1 843 ? 11.683 1.741 -45.563 1.00 86.88 843 MET A CA 1
ATOM 6251 C C . MET A 1 843 ? 13.120 1.842 -45.035 1.00 86.88 843 MET A C 1
ATOM 6253 O O . MET A 1 843 ? 13.639 0.865 -44.497 1.00 86.88 843 MET A O 1
ATOM 6257 N N . PRO A 1 844 ? 13.789 3.007 -45.097 1.00 84.25 844 PRO A N 1
ATOM 6258 C CA . PRO A 1 844 ? 15.143 3.156 -44.555 1.00 84.25 844 PRO A CA 1
ATOM 6259 C C . PRO A 1 844 ? 15.200 2.983 -43.029 1.00 84.25 844 PRO A C 1
ATOM 6261 O O . PRO A 1 844 ? 16.200 2.490 -42.512 1.00 84.25 844 PRO A O 1
ATOM 6264 N N . PHE A 1 845 ? 14.116 3.269 -42.303 1.00 86.56 845 PHE A N 1
ATOM 6265 C CA . PHE A 1 845 ? 14.081 3.215 -40.839 1.00 86.56 845 PHE A CA 1
ATOM 6266 C C . PHE A 1 845 ? 13.101 2.164 -40.317 1.00 86.56 845 PHE A C 1
ATOM 6268 O O . PHE A 1 845 ? 11.918 2.192 -40.640 1.00 86.56 845 PHE A O 1
ATOM 6275 N N . ALA A 1 846 ? 13.597 1.268 -39.464 1.00 89.19 846 ALA A N 1
ATOM 6276 C CA . ALA A 1 846 ? 12.800 0.277 -38.746 1.00 89.19 846 ALA A CA 1
ATOM 6277 C C . ALA A 1 846 ? 13.370 0.096 -37.331 1.00 89.19 846 ALA A C 1
ATOM 6279 O O . ALA A 1 846 ? 14.068 -0.881 -37.041 1.00 89.19 846 ALA A O 1
ATOM 6280 N N . PHE A 1 847 ? 13.142 1.102 -36.480 1.00 86.00 847 PHE A N 1
ATOM 6281 C CA . PHE A 1 847 ? 13.651 1.144 -35.111 1.00 86.00 847 PHE A CA 1
ATOM 6282 C C . PHE A 1 847 ? 12.835 2.046 -34.176 1.00 86.00 847 PHE A C 1
ATOM 6284 O O . PHE A 1 847 ? 12.016 2.843 -34.628 1.00 86.00 847 PHE A O 1
ATOM 6291 N N . ASN A 1 848 ? 13.081 1.915 -32.867 1.00 80.81 848 ASN A N 1
ATOM 6292 C CA . ASN A 1 848 ? 12.429 2.673 -31.789 1.00 80.81 848 ASN A CA 1
ATOM 6293 C C . ASN A 1 848 ? 13.477 3.205 -30.776 1.00 80.81 848 ASN A C 1
ATOM 6295 O O . ASN A 1 848 ? 13.313 3.090 -29.571 1.00 80.81 848 ASN A O 1
ATOM 6299 N N . ALA A 1 849 ? 14.612 3.753 -31.229 1.00 80.12 849 ALA A N 1
ATOM 6300 C CA . ALA A 1 849 ? 15.591 4.314 -30.282 1.00 80.12 849 ALA A CA 1
ATOM 6301 C C . ALA A 1 849 ? 15.113 5.658 -29.712 1.00 80.12 849 ALA A C 1
ATOM 6303 O O . ALA A 1 849 ? 14.416 6.429 -30.396 1.00 80.12 849 ALA A O 1
ATOM 6304 N N . ARG A 1 850 ? 15.489 5.924 -28.459 1.00 77.00 850 ARG A N 1
ATOM 6305 C CA . ARG A 1 850 ? 15.091 7.092 -27.668 1.00 77.00 850 ARG A CA 1
ATOM 6306 C C . ARG A 1 850 ? 16.317 7.742 -27.021 1.00 77.00 850 ARG A C 1
ATOM 6308 O O . ARG A 1 850 ? 17.225 7.059 -26.559 1.00 77.00 850 ARG A O 1
ATOM 6315 N N . ALA A 1 851 ? 16.317 9.069 -26.938 1.00 72.56 851 ALA A N 1
ATOM 6316 C CA . ALA A 1 851 ? 17.193 9.802 -26.027 1.00 72.56 851 ALA A CA 1
ATOM 6317 C C . ALA A 1 851 ? 16.744 9.590 -24.570 1.00 72.56 851 ALA A C 1
ATOM 6319 O O . ALA A 1 851 ? 15.622 9.145 -24.315 1.00 72.56 851 ALA A O 1
ATOM 6320 N N . GLY A 1 852 ? 17.582 9.979 -23.611 1.00 62.50 852 GLY A N 1
ATOM 6321 C CA . GLY A 1 852 ? 17.444 9.602 -22.198 1.00 62.50 852 GLY A CA 1
ATOM 6322 C C . GLY A 1 852 ? 16.195 10.065 -21.428 1.00 62.50 852 GLY A C 1
ATOM 6323 O O . GLY A 1 852 ? 15.983 9.673 -20.290 1.00 62.50 852 GLY A O 1
ATOM 6324 N N . ILE A 1 853 ? 15.352 10.910 -22.010 1.00 63.75 853 ILE A N 1
ATOM 6325 C CA . ILE A 1 853 ? 14.084 11.361 -21.401 1.00 63.75 853 ILE A CA 1
ATOM 6326 C C . ILE A 1 853 ? 12.881 11.066 -22.300 1.00 63.75 853 ILE A C 1
ATOM 6328 O O . ILE A 1 853 ? 11.838 11.710 -22.195 1.00 63.75 853 ILE A O 1
ATOM 6332 N N . GLY A 1 854 ? 13.037 10.075 -23.185 1.00 68.44 854 GLY A N 1
ATOM 6333 C CA . GLY A 1 854 ? 11.967 9.546 -24.025 1.00 68.44 854 GLY A CA 1
ATOM 6334 C C . GLY A 1 854 ? 11.780 10.260 -25.362 1.00 68.44 854 GLY A C 1
ATOM 6335 O O . GLY A 1 854 ? 10.739 10.092 -25.986 1.00 68.44 854 GLY A O 1
ATOM 6336 N N . TYR A 1 855 ? 12.759 11.041 -25.835 1.00 73.75 855 TYR A N 1
ATOM 6337 C CA . TYR A 1 855 ? 12.656 11.676 -27.154 1.00 73.75 855 TYR A CA 1
ATOM 6338 C C . TYR A 1 855 ? 13.012 10.696 -28.283 1.00 73.75 855 TYR A C 1
ATOM 6340 O O . TYR A 1 855 ? 14.127 10.169 -28.280 1.00 73.75 855 TYR A O 1
ATOM 6348 N N . PRO A 1 856 ? 12.130 10.459 -29.270 1.00 74.50 856 PRO A N 1
ATOM 6349 C CA . PRO A 1 856 ? 12.436 9.597 -30.410 1.00 74.50 856 PRO A CA 1
ATOM 6350 C C . PRO A 1 856 ? 13.542 10.174 -31.288 1.00 74.50 856 PRO A C 1
ATOM 6352 O O . PRO A 1 856 ? 13.577 11.373 -31.574 1.00 74.50 856 PRO A O 1
ATOM 6355 N N . PHE A 1 857 ? 14.440 9.293 -31.740 1.00 75.75 857 PHE A N 1
ATOM 6356 C CA . PHE A 1 857 ? 15.433 9.650 -32.748 1.00 75.75 857 PHE A CA 1
ATOM 6357 C C . PHE A 1 857 ? 14.784 9.945 -34.108 1.00 75.75 857 PHE A C 1
ATOM 6359 O O . PHE A 1 857 ? 13.656 9.534 -34.370 1.00 75.75 857 PHE A O 1
ATOM 6366 N N . TYR A 1 858 ? 15.493 10.656 -34.991 1.00 73.62 858 TYR A N 1
ATOM 6367 C CA . TYR A 1 858 ? 15.011 10.888 -36.356 1.00 73.62 858 TYR A CA 1
ATOM 6368 C C . TYR A 1 858 ? 14.702 9.557 -37.062 1.00 73.62 858 TYR A C 1
ATOM 6370 O O . TYR A 1 858 ? 15.522 8.644 -37.033 1.00 73.62 858 TYR A O 1
ATOM 6378 N N . GLY A 1 859 ? 13.522 9.445 -37.680 1.00 72.50 859 GLY A N 1
ATOM 6379 C CA . GLY A 1 859 ? 13.065 8.218 -38.348 1.00 72.50 859 GLY A CA 1
ATOM 6380 C C . GLY A 1 859 ? 12.619 7.094 -37.401 1.00 72.50 859 GLY A C 1
ATOM 6381 O O . GLY A 1 859 ? 12.210 6.034 -37.866 1.00 72.50 859 GLY A O 1
ATOM 6382 N N . SER A 1 860 ? 12.681 7.305 -36.084 1.00 78.00 860 SER A N 1
ATOM 6383 C CA . SER A 1 860 ? 12.250 6.329 -35.085 1.00 78.00 860 SER A CA 1
ATOM 6384 C C . SER A 1 860 ? 10.724 6.222 -35.066 1.00 78.00 860 SER A C 1
ATOM 6386 O O . SER A 1 860 ? 10.016 7.229 -35.069 1.00 78.00 860 SER A O 1
ATOM 6388 N N . SER A 1 861 ? 10.207 4.998 -35.036 1.00 77.12 861 SER A N 1
ATOM 6389 C CA . SER A 1 861 ? 8.773 4.741 -34.882 1.00 77.12 861 SER A CA 1
ATOM 6390 C C . SER A 1 861 ? 8.337 5.010 -33.445 1.00 77.12 861 SER A C 1
ATOM 6392 O O . SER A 1 861 ? 9.102 4.746 -32.518 1.00 77.12 861 SER A O 1
ATOM 6394 N N . MET A 1 862 ? 7.111 5.498 -33.254 1.00 76.00 862 MET A N 1
ATOM 6395 C CA . MET A 1 862 ? 6.521 5.768 -31.936 1.00 76.00 862 MET A CA 1
ATOM 6396 C C . MET A 1 862 ? 5.634 4.604 -31.486 1.00 76.00 862 MET A C 1
ATOM 6398 O O . MET A 1 862 ? 4.981 3.976 -32.321 1.00 76.00 862 MET A O 1
ATOM 6402 N N . GLY A 1 863 ? 5.652 4.302 -30.186 1.00 78.69 863 GLY A N 1
ATOM 6403 C CA . GLY A 1 863 ? 4.822 3.258 -29.577 1.00 78.69 863 GLY A CA 1
ATOM 6404 C C . GLY A 1 863 ? 3.575 3.822 -28.893 1.00 78.69 863 GLY A C 1
ATOM 6405 O O . GLY A 1 863 ? 3.424 5.037 -28.749 1.00 78.69 863 GLY A O 1
ATOM 6406 N N . GLY A 1 864 ? 2.682 2.941 -28.445 1.00 85.38 864 GLY A N 1
ATOM 6407 C CA . GLY A 1 864 ? 1.505 3.323 -27.662 1.00 85.38 864 GLY A CA 1
ATOM 6408 C C . GLY A 1 864 ? 1.194 2.303 -26.574 1.00 85.38 864 GLY A C 1
ATOM 6409 O O . GLY A 1 864 ? 1.381 1.107 -26.774 1.00 85.38 864 GLY A O 1
ATOM 6410 N N . LEU A 1 865 ? 0.743 2.778 -25.406 1.00 89.94 865 LEU A N 1
ATOM 6411 C CA . LEU A 1 865 ? 0.324 1.901 -24.304 1.00 89.94 865 LEU A CA 1
ATOM 6412 C C . LEU A 1 865 ? -1.131 1.467 -24.476 1.00 89.94 865 LEU A C 1
ATOM 6414 O O . LEU A 1 865 ? -1.465 0.291 -24.370 1.00 89.94 865 LEU A O 1
ATOM 6418 N N . VAL A 1 866 ? -1.990 2.436 -24.782 1.00 90.44 866 VAL A N 1
ATOM 6419 C CA . VAL A 1 866 ? -3.439 2.264 -24.870 1.00 90.44 866 VAL A CA 1
ATOM 6420 C C . VAL A 1 866 ? -3.865 2.139 -26.330 1.00 90.44 866 VAL A C 1
ATOM 6422 O O . VAL A 1 866 ? -3.406 2.886 -27.192 1.00 90.44 866 VAL A O 1
ATOM 6425 N N . SER A 1 867 ? -4.773 1.206 -26.614 1.00 84.69 867 SER A N 1
ATOM 6426 C CA . SER A 1 867 ? -5.363 1.064 -27.948 1.00 84.69 867 SER A CA 1
ATOM 6427 C C . SER A 1 867 ? -6.331 2.212 -28.273 1.00 84.69 867 SER A C 1
ATOM 6429 O O . SER A 1 867 ? -6.967 2.780 -27.389 1.00 84.69 867 SER A O 1
ATOM 6431 N N . SER A 1 868 ? -6.481 2.546 -29.557 1.00 80.94 868 SER A N 1
ATOM 6432 C CA . SER A 1 868 ? -7.481 3.516 -30.052 1.00 80.94 868 SER A CA 1
ATOM 6433 C C . SER A 1 868 ? -7.348 4.959 -29.534 1.00 80.94 868 SER A C 1
ATOM 6435 O O . SER A 1 868 ? -8.258 5.765 -29.731 1.00 80.94 868 SER A O 1
ATOM 6437 N N . VAL A 1 869 ? -6.220 5.320 -28.916 1.00 85.00 869 VAL A N 1
ATOM 6438 C CA . VAL A 1 869 ? -5.883 6.715 -28.598 1.00 85.00 869 VAL A CA 1
ATOM 6439 C C . VAL A 1 869 ? -4.818 7.236 -29.553 1.00 85.00 869 VAL A C 1
ATOM 6441 O O . VAL A 1 869 ? -3.889 6.527 -29.934 1.00 85.00 869 VAL A O 1
ATOM 6444 N N . SER A 1 870 ? -4.928 8.509 -29.923 1.00 79.38 870 SER A N 1
ATOM 6445 C CA . SER A 1 870 ? -3.869 9.186 -30.666 1.00 79.38 870 SER A CA 1
ATOM 6446 C C . SER A 1 870 ? -2.904 9.817 -29.675 1.00 79.38 870 SER A C 1
ATOM 6448 O O . SER A 1 870 ? -3.130 10.931 -29.202 1.00 79.38 870 SER A O 1
ATOM 6450 N N . TYR A 1 871 ? -1.792 9.138 -29.408 1.00 77.38 871 TYR A N 1
ATOM 6451 C CA . TYR A 1 871 ? -0.615 9.817 -28.874 1.00 77.38 871 TYR A CA 1
ATOM 6452 C C . TYR A 1 871 ? -0.167 10.911 -29.860 1.00 77.38 871 TYR A C 1
ATOM 6454 O O . TYR A 1 871 ? -0.521 10.839 -31.045 1.00 77.38 871 TYR A O 1
ATOM 6462 N N . PRO A 1 872 ? 0.541 11.956 -29.391 1.00 67.31 872 PRO A N 1
ATOM 6463 C CA . PRO A 1 872 ? 1.023 13.026 -30.253 1.00 67.31 872 PRO A CA 1
ATOM 6464 C C . PRO A 1 872 ? 1.666 12.470 -31.531 1.00 67.31 872 PRO A C 1
ATOM 6466 O O . PRO A 1 872 ? 2.619 11.694 -31.479 1.00 67.31 872 PRO A O 1
ATOM 6469 N N . GLY A 1 873 ? 1.068 12.804 -32.676 1.00 55.97 873 GLY A N 1
ATOM 6470 C CA . GLY A 1 873 ? 1.268 12.062 -33.916 1.00 55.97 873 GLY A CA 1
ATOM 6471 C C . GLY A 1 873 ? 2.631 12.288 -34.567 1.00 55.97 873 GLY A C 1
ATOM 6472 O O . GLY A 1 873 ? 2.980 13.413 -34.931 1.00 55.97 873 GLY A O 1
ATOM 6473 N N . THR A 1 874 ? 3.360 11.196 -34.771 1.00 46.81 874 THR A N 1
ATOM 6474 C CA . THR A 1 874 ? 3.730 10.561 -36.061 1.00 46.81 874 THR A CA 1
ATOM 6475 C C . THR A 1 874 ? 3.684 11.338 -37.402 1.00 46.81 874 THR A C 1
ATOM 6477 O O . THR A 1 874 ? 4.256 10.838 -38.364 1.00 46.81 874 THR A O 1
ATOM 6480 N N . THR A 1 875 ? 3.101 12.539 -37.536 1.00 37.53 875 THR A N 1
ATOM 6481 C CA . THR A 1 875 ? 3.070 13.317 -38.804 1.00 37.53 875 THR A CA 1
ATOM 6482 C C . THR A 1 875 ? 3.164 14.842 -38.636 1.00 37.53 875 THR A C 1
ATOM 6484 O O . THR A 1 875 ? 3.842 15.489 -39.430 1.00 37.53 875 THR A O 1
ATOM 6487 N N . ALA A 1 876 ? 2.565 15.447 -37.602 1.00 38.81 876 ALA A N 1
ATOM 6488 C CA . ALA A 1 876 ? 2.508 16.915 -37.466 1.00 38.81 876 ALA A CA 1
ATOM 6489 C C . ALA A 1 876 ? 3.820 17.556 -36.957 1.00 38.81 876 ALA A C 1
ATOM 6491 O O . ALA A 1 876 ? 4.166 18.678 -37.333 1.00 38.81 876 ALA A O 1
ATOM 6492 N N . PHE A 1 877 ? 4.581 16.837 -36.123 1.00 44.00 877 PHE A N 1
ATOM 6493 C CA . PHE A 1 877 ? 5.840 17.332 -35.542 1.00 44.00 877 PHE A CA 1
ATOM 6494 C C . PHE A 1 877 ? 7.094 16.805 -36.254 1.00 44.00 877 PHE A C 1
ATOM 6496 O O . PHE A 1 877 ? 8.143 17.452 -36.190 1.00 44.00 877 PHE A O 1
ATOM 6503 N N . ALA A 1 878 ? 6.967 15.697 -36.997 1.00 39.69 878 ALA A N 1
ATOM 6504 C CA . ALA A 1 878 ? 8.031 15.088 -37.799 1.00 39.69 878 ALA A CA 1
ATOM 6505 C C . ALA A 1 878 ? 8.641 16.070 -38.822 1.00 39.69 878 ALA A C 1
ATOM 6507 O O . ALA A 1 878 ? 9.849 16.056 -39.045 1.00 39.69 878 ALA A O 1
ATOM 6508 N N . GLY A 1 879 ? 7.830 16.973 -39.387 1.00 38.53 879 GLY A N 1
ATOM 6509 C CA . GLY A 1 879 ? 8.289 17.987 -40.346 1.00 38.53 879 GLY A CA 1
ATOM 6510 C C . GLY A 1 879 ? 8.783 19.306 -39.732 1.00 38.53 879 GLY A C 1
ATOM 6511 O O . GLY A 1 879 ? 9.525 20.048 -40.376 1.00 38.53 879 GLY A O 1
ATOM 6512 N N . THR A 1 880 ? 8.403 19.631 -38.490 1.00 40.66 880 THR A N 1
ATOM 6513 C CA . THR A 1 880 ? 8.524 21.013 -37.977 1.00 40.66 880 THR A CA 1
ATOM 6514 C C . THR A 1 880 ? 9.718 21.229 -37.039 1.00 40.66 880 THR A C 1
ATOM 6516 O O . THR A 1 880 ? 10.224 22.352 -36.991 1.00 40.66 880 THR A O 1
ATOM 6519 N N . TYR A 1 881 ? 10.231 20.187 -36.368 1.00 45.12 881 TYR A N 1
ATOM 6520 C CA . TYR A 1 881 ? 11.289 20.329 -35.345 1.00 45.12 881 TYR A CA 1
ATOM 6521 C C . TYR A 1 881 ? 12.525 19.420 -35.516 1.00 45.12 881 TYR A C 1
ATOM 6523 O O . TYR A 1 881 ? 13.545 19.675 -34.884 1.00 45.12 881 TYR A O 1
ATOM 6531 N N . TYR A 1 882 ? 12.516 18.439 -36.428 1.00 51.28 882 TYR A N 1
ATOM 6532 C CA . TYR A 1 882 ? 13.653 17.527 -36.687 1.00 51.28 882 TYR A CA 1
ATOM 6533 C C . TYR A 1 882 ? 14.708 18.087 -37.668 1.00 51.28 882 TYR A C 1
ATOM 6535 O O . TYR A 1 882 ? 15.381 17.353 -38.389 1.00 51.28 882 TYR A O 1
ATOM 6543 N N . LYS A 1 883 ? 14.834 19.414 -37.731 1.00 49.62 883 LYS A N 1
ATOM 6544 C CA . LYS A 1 883 ? 15.293 20.146 -38.924 1.00 49.62 883 LYS A CA 1
ATOM 6545 C C . LYS A 1 883 ? 16.808 20.212 -39.172 1.00 49.62 883 LYS A C 1
ATOM 6547 O O . LYS A 1 883 ? 17.189 20.793 -40.176 1.00 49.62 883 LYS A O 1
ATOM 6552 N N . GLN A 1 884 ? 17.676 19.672 -38.309 1.00 48.94 884 GLN A N 1
ATOM 6553 C CA . GLN A 1 884 ? 19.125 19.954 -38.406 1.00 48.94 884 GLN A CA 1
ATOM 6554 C C . GLN A 1 884 ? 20.006 18.855 -39.022 1.00 48.94 884 GLN A C 1
ATOM 6556 O O . GLN A 1 884 ? 21.131 19.150 -39.412 1.00 48.94 884 GLN A O 1
ATOM 6561 N N . ASN A 1 885 ? 19.518 17.620 -39.172 1.00 50.88 885 ASN A N 1
ATOM 6562 C CA . ASN A 1 885 ? 20.326 16.515 -39.720 1.00 50.88 885 ASN A CA 1
ATOM 6563 C C . ASN A 1 885 ? 20.219 16.372 -41.255 1.00 50.88 885 ASN A C 1
ATOM 6565 O O . ASN A 1 885 ? 20.786 15.435 -41.828 1.00 50.88 885 ASN A O 1
ATOM 6569 N N . ASP A 1 886 ? 19.466 17.261 -41.916 1.00 54.19 886 ASP A N 1
ATOM 6570 C CA . ASP A 1 886 ? 19.240 17.259 -43.363 1.00 54.19 886 ASP A CA 1
ATOM 6571 C C . ASP A 1 886 ? 19.864 18.509 -44.020 1.00 54.19 886 ASP A C 1
ATOM 6573 O O . ASP A 1 886 ? 19.380 19.617 -43.781 1.00 54.19 886 ASP A O 1
ATOM 6577 N N . PRO A 1 887 ? 20.888 18.368 -44.886 1.00 46.41 887 PRO A N 1
ATOM 6578 C CA . PRO A 1 887 ? 21.504 19.498 -45.589 1.00 46.41 887 PRO A CA 1
ATOM 6579 C C . PRO A 1 887 ? 20.558 20.241 -46.553 1.00 46.41 887 PRO A C 1
ATOM 6581 O O . PRO A 1 887 ? 20.911 21.318 -47.026 1.00 46.41 887 PRO A O 1
ATOM 6584 N N . ALA A 1 888 ? 19.370 19.703 -46.857 1.00 40.75 888 ALA A N 1
ATOM 6585 C CA . ALA A 1 888 ? 18.375 20.346 -47.721 1.00 40.75 888 ALA A CA 1
ATOM 6586 C C . ALA A 1 888 ? 17.428 21.324 -46.988 1.00 40.75 888 ALA A C 1
ATOM 6588 O O . ALA A 1 888 ? 16.590 21.946 -47.639 1.00 40.75 888 ALA A O 1
ATOM 6589 N N . ILE A 1 889 ? 17.521 21.462 -45.657 1.00 42.31 889 ILE A N 1
ATOM 6590 C CA . ILE A 1 889 ? 16.593 22.276 -44.854 1.00 42.31 889 ILE A CA 1
ATOM 6591 C C . ILE A 1 889 ? 17.339 23.461 -44.220 1.00 42.31 889 ILE A C 1
ATOM 6593 O O . ILE A 1 889 ? 17.910 23.368 -43.138 1.00 42.31 889 ILE A O 1
ATOM 6597 N N . THR A 1 890 ? 17.305 24.618 -44.883 1.00 41.16 890 THR A N 1
ATOM 6598 C CA . THR A 1 890 ? 17.757 25.911 -44.345 1.00 41.16 890 THR A CA 1
ATOM 6599 C C . THR A 1 890 ? 16.641 26.545 -43.511 1.00 41.16 890 THR A C 1
ATOM 6601 O O . THR A 1 890 ? 15.712 27.138 -44.052 1.00 41.16 890 THR A O 1
ATOM 6604 N N . ALA A 1 891 ? 16.698 26.437 -42.181 1.00 40.28 891 ALA A N 1
ATOM 6605 C CA . ALA A 1 891 ? 15.760 27.144 -41.305 1.00 40.28 891 ALA A CA 1
ATOM 6606 C C . ALA A 1 891 ? 16.470 27.942 -40.202 1.00 40.28 891 ALA A C 1
ATOM 6608 O O . ALA A 1 891 ? 17.299 27.429 -39.447 1.00 40.28 891 ALA A O 1
ATOM 6609 N N . THR A 1 892 ? 16.084 29.212 -40.114 1.00 35.44 892 THR A N 1
ATOM 6610 C CA . THR A 1 892 ? 16.471 30.201 -39.107 1.00 35.44 892 THR A CA 1
ATOM 6611 C C . THR A 1 892 ? 15.521 30.075 -37.912 1.00 35.44 892 THR A C 1
ATOM 6613 O O . THR A 1 892 ? 14.345 30.411 -38.024 1.00 35.44 892 THR A O 1
ATOM 6616 N N . GLY A 1 893 ? 15.991 29.559 -36.775 1.00 37.53 893 GLY A N 1
ATOM 6617 C CA . GLY A 1 893 ? 15.205 29.480 -35.536 1.00 37.53 893 GLY A CA 1
ATOM 6618 C C . GLY A 1 893 ? 15.735 28.410 -34.584 1.00 37.53 893 GLY A C 1
ATOM 6619 O O . GLY A 1 893 ? 15.885 27.256 -34.976 1.00 37.53 893 GLY A O 1
ATOM 6620 N N . GLY A 1 894 ? 16.067 28.802 -33.352 1.00 37.53 894 GLY A N 1
ATOM 6621 C CA . GLY A 1 894 ? 16.649 27.921 -32.335 1.00 37.53 894 GLY A CA 1
ATOM 6622 C C . GLY A 1 894 ? 15.762 26.726 -31.973 1.00 37.53 894 GLY A C 1
ATOM 6623 O O . GLY A 1 894 ? 14.540 26.752 -32.118 1.00 37.53 894 GLY A O 1
ATOM 6624 N N . LEU A 1 895 ? 16.397 25.660 -31.495 1.00 39.31 895 LEU A N 1
ATOM 6625 C CA . LEU A 1 895 ? 15.730 24.423 -31.105 1.00 39.31 895 LEU A CA 1
ATOM 6626 C C . LEU A 1 895 ? 15.009 24.636 -29.782 1.00 39.31 895 LEU A C 1
ATOM 6628 O O . LEU A 1 895 ? 15.640 24.829 -28.745 1.00 39.31 895 LEU A O 1
ATOM 6632 N N . TYR A 1 896 ? 13.687 24.572 -29.806 1.00 44.66 896 TYR A N 1
ATOM 6633 C CA . TYR A 1 896 ? 12.908 24.485 -28.584 1.00 44.66 896 TYR A CA 1
ATOM 6634 C C . TYR A 1 896 ? 12.652 23.005 -28.276 1.00 44.66 896 TYR A C 1
ATOM 6636 O O . TYR A 1 896 ? 12.074 22.293 -29.094 1.00 44.66 896 TYR A O 1
ATOM 6644 N N . PHE A 1 897 ? 13.092 22.554 -27.094 1.00 47.03 897 PHE A N 1
ATOM 6645 C CA . PHE A 1 897 ? 12.869 21.228 -26.486 1.00 47.03 897 PHE A CA 1
ATOM 6646 C C . PHE A 1 897 ? 11.383 20.978 -26.146 1.00 47.03 897 PHE A C 1
ATOM 6648 O O . PHE A 1 897 ? 11.027 20.653 -25.016 1.00 47.03 897 PHE A O 1
ATOM 6655 N N . ILE A 1 898 ? 10.490 21.217 -27.101 1.00 49.19 898 ILE A N 1
ATOM 6656 C CA . ILE A 1 898 ? 9.037 21.181 -26.923 1.00 49.19 898 ILE A CA 1
ATOM 6657 C C . ILE A 1 898 ? 8.501 20.095 -27.859 1.00 49.19 898 ILE A C 1
ATOM 6659 O O . ILE A 1 898 ? 7.747 20.352 -28.794 1.00 49.19 898 ILE A O 1
ATOM 6663 N N . ILE A 1 899 ? 8.992 18.870 -27.657 1.00 55.44 899 ILE A N 1
ATOM 6664 C CA . ILE A 1 899 ? 8.591 17.695 -28.433 1.00 55.44 899 ILE A CA 1
ATOM 6665 C C . ILE A 1 899 ? 7.626 16.886 -27.568 1.00 55.44 899 ILE A C 1
ATOM 6667 O O . ILE A 1 899 ? 7.920 16.648 -26.392 1.00 55.44 899 ILE A O 1
ATOM 6671 N N . PRO A 1 900 ? 6.484 16.443 -28.108 1.00 56.31 900 PRO A N 1
ATOM 6672 C CA . PRO A 1 900 ? 5.664 15.494 -27.390 1.00 56.31 900 PRO A CA 1
ATOM 6673 C C . PRO A 1 900 ? 6.390 14.152 -27.237 1.00 56.31 900 PRO A C 1
ATOM 6675 O O . PRO A 1 900 ? 6.862 13.568 -28.211 1.00 56.31 900 PRO A O 1
ATOM 6678 N N . LYS A 1 901 ? 6.464 13.660 -26.004 1.00 66.44 901 LYS A N 1
ATOM 6679 C CA . LYS A 1 901 ? 7.047 12.357 -25.694 1.00 66.44 901 LYS A CA 1
ATOM 6680 C C . LYS A 1 901 ? 6.021 11.260 -25.911 1.00 66.44 901 LYS A C 1
ATOM 6682 O O . LYS A 1 901 ? 4.863 11.419 -25.517 1.00 66.44 901 LYS A O 1
ATOM 6687 N N . ASP A 1 902 ? 6.451 10.149 -26.491 1.00 72.69 902 ASP A N 1
ATOM 6688 C CA . ASP A 1 902 ? 5.633 8.949 -26.541 1.00 72.69 902 ASP A CA 1
ATOM 6689 C C . ASP A 1 902 ? 5.865 8.059 -25.318 1.00 72.69 902 ASP A C 1
ATOM 6691 O O . ASP A 1 902 ? 6.872 8.200 -24.605 1.00 72.69 902 ASP A O 1
ATOM 6695 N N . PRO A 1 903 ? 4.914 7.160 -25.035 1.00 84.06 903 PRO A N 1
ATOM 6696 C CA . PRO A 1 903 ? 5.133 6.114 -24.060 1.00 84.06 903 PRO A CA 1
ATOM 6697 C C . PRO A 1 903 ? 6.328 5.220 -24.404 1.00 84.06 903 PRO A C 1
ATOM 6699 O O . PRO A 1 903 ? 6.634 4.987 -25.572 1.00 84.06 903 PRO A O 1
ATOM 6702 N N . GLN A 1 904 ? 6.969 4.662 -23.378 1.00 84.94 904 GLN A N 1
ATOM 6703 C CA . GLN A 1 904 ? 8.089 3.728 -23.498 1.00 84.94 904 GLN A CA 1
ATOM 6704 C C . GLN A 1 904 ? 7.599 2.324 -23.882 1.00 84.94 904 GLN A C 1
ATOM 6706 O O . GLN A 1 904 ? 7.678 1.384 -23.095 1.00 84.94 904 GLN A O 1
ATOM 6711 N N . VAL A 1 905 ? 7.071 2.198 -25.101 1.00 83.12 905 VAL A N 1
ATOM 6712 C CA . VAL A 1 905 ? 6.639 0.930 -25.701 1.00 83.12 905 VAL A CA 1
ATOM 6713 C C . VAL A 1 905 ? 7.496 0.652 -26.923 1.00 83.12 905 VAL A C 1
ATOM 6715 O O . VAL A 1 905 ? 7.321 1.239 -27.994 1.00 83.12 905 VAL A O 1
ATOM 6718 N N . LEU A 1 906 ? 8.440 -0.268 -26.764 1.00 71.94 906 LEU A N 1
ATOM 6719 C CA . LEU A 1 906 ? 9.287 -0.696 -27.863 1.00 71.94 906 LEU A CA 1
ATOM 6720 C C . LEU A 1 906 ? 8.474 -1.667 -28.726 1.00 71.94 906 LEU A C 1
ATOM 6722 O O . LEU A 1 906 ? 8.020 -2.689 -28.224 1.00 71.94 906 LEU A O 1
ATOM 6726 N N . SER A 1 907 ? 8.326 -1.365 -30.022 1.00 69.56 907 SER A N 1
ATOM 6727 C CA . SER A 1 907 ? 7.810 -2.264 -31.080 1.00 69.56 907 SER A CA 1
ATOM 6728 C C . SER A 1 907 ? 6.298 -2.419 -31.281 1.00 69.56 907 SER A C 1
ATOM 6730 O O . SER A 1 907 ? 5.908 -3.042 -32.268 1.00 69.56 907 SER A O 1
ATOM 6732 N N . GLN A 1 908 ? 5.447 -1.840 -30.429 1.00 76.44 908 GLN A N 1
ATOM 6733 C CA . GLN A 1 908 ? 3.992 -2.037 -30.507 1.00 76.44 908 GLN A CA 1
ATOM 6734 C C . GLN A 1 908 ? 3.213 -0.715 -30.455 1.00 76.44 908 GLN A C 1
ATOM 6736 O O . GLN A 1 908 ? 3.598 0.231 -29.770 1.00 76.44 908 GLN A O 1
ATOM 6741 N N . ALA A 1 909 ? 2.096 -0.656 -31.187 1.00 76.75 909 ALA A N 1
ATOM 6742 C CA . ALA A 1 909 ? 1.190 0.498 -31.194 1.00 76.75 909 ALA A CA 1
ATOM 6743 C C . ALA A 1 909 ? 0.240 0.529 -29.978 1.00 76.75 909 ALA A C 1
ATOM 6745 O O . ALA A 1 909 ? -0.335 1.569 -29.671 1.00 76.75 909 ALA A O 1
ATOM 6746 N N . SER A 1 910 ? 0.069 -0.609 -29.307 1.00 84.62 910 SER A N 1
ATOM 6747 C CA . SER A 1 910 ? -0.710 -0.798 -28.081 1.00 84.62 910 SER A CA 1
ATOM 6748 C C . SER A 1 910 ? -0.239 -2.076 -27.399 1.00 84.62 910 SER A C 1
ATOM 6750 O O . SER A 1 910 ? 0.170 -2.999 -28.105 1.00 84.62 910 SER A O 1
ATOM 6752 N N . VAL A 1 911 ? -0.363 -2.168 -26.076 1.00 90.25 911 VAL A N 1
ATOM 6753 C CA . VAL A 1 911 ? 0.041 -3.360 -25.316 1.00 90.25 911 VAL A CA 1
ATOM 6754 C C . VAL A 1 911 ? -1.114 -3.921 -24.492 1.00 90.25 911 VAL A C 1
ATOM 6756 O O . VAL A 1 911 ? -2.003 -3.193 -24.049 1.00 90.25 911 VAL A O 1
ATOM 6759 N N . THR A 1 912 ? -1.105 -5.237 -24.294 1.00 91.38 912 THR A N 1
ATOM 6760 C CA . THR A 1 912 ? -2.085 -5.971 -23.483 1.00 91.38 912 THR A CA 1
ATOM 6761 C C . THR A 1 912 ? -1.396 -7.110 -22.750 1.00 91.38 912 THR A C 1
ATOM 6763 O O . THR A 1 912 ? -0.382 -7.633 -23.217 1.00 91.38 912 THR A O 1
ATOM 6766 N N . GLN A 1 913 ? -1.989 -7.554 -21.649 1.00 92.31 913 GLN A N 1
ATOM 6767 C CA . GLN A 1 913 ? -1.596 -8.798 -21.001 1.00 92.31 913 GLN A CA 1
ATOM 6768 C C . GLN A 1 913 ? -2.035 -10.019 -21.819 1.00 92.31 913 GLN A C 1
ATOM 6770 O O . GLN A 1 913 ? -2.775 -9.932 -22.808 1.00 92.31 913 GLN A O 1
ATOM 6775 N N . THR A 1 914 ? -1.630 -11.201 -21.350 1.00 88.00 914 THR A N 1
ATOM 6776 C CA . THR A 1 914 ? -2.180 -12.468 -21.849 1.00 88.00 914 THR A CA 1
ATOM 6777 C C . THR A 1 914 ? -3.705 -12.486 -21.695 1.00 88.00 914 THR A C 1
ATOM 6779 O O . THR A 1 914 ? -4.237 -12.096 -20.661 1.00 88.00 914 THR A O 1
ATOM 6782 N N . GLY A 1 915 ? -4.421 -12.963 -22.716 1.00 85.75 915 GLY A N 1
ATOM 6783 C CA . GLY A 1 915 ? -5.885 -13.064 -22.676 1.00 85.75 915 GLY A CA 1
ATOM 6784 C C . GLY A 1 915 ? -6.629 -11.750 -22.944 1.00 85.75 915 GLY A C 1
ATOM 6785 O O . GLY A 1 915 ? -7.842 -11.708 -22.767 1.00 85.75 915 GLY A O 1
ATOM 6786 N N . GLY A 1 916 ? -5.935 -10.693 -23.385 1.00 87.56 916 GLY A N 1
ATOM 6787 C CA . GLY A 1 916 ? -6.559 -9.425 -23.783 1.00 87.56 916 GLY A CA 1
ATOM 6788 C C . GLY A 1 916 ? -6.940 -8.506 -22.618 1.00 87.56 916 GLY A C 1
ATOM 6789 O O . GLY A 1 916 ? -7.643 -7.520 -22.828 1.00 87.56 916 GLY A O 1
ATOM 6790 N N . VAL A 1 917 ? -6.478 -8.808 -21.400 1.00 91.50 917 VAL A N 1
ATOM 6791 C CA . VAL A 1 917 ? -6.594 -7.902 -20.248 1.00 91.50 917 VAL A CA 1
ATOM 6792 C C . VAL A 1 917 ? -5.745 -6.650 -20.508 1.00 91.50 917 VAL A C 1
ATOM 6794 O O . VAL A 1 917 ? -4.697 -6.720 -21.158 1.00 91.50 917 VAL A O 1
ATOM 6797 N N . ALA A 1 918 ? -6.212 -5.488 -20.044 1.00 90.88 918 ALA A N 1
ATOM 6798 C CA . ALA A 1 918 ? -5.473 -4.235 -20.185 1.00 90.88 918 ALA A CA 1
ATOM 6799 C C . ALA A 1 918 ? -4.073 -4.361 -19.558 1.00 90.88 918 ALA A C 1
ATOM 6801 O O . ALA A 1 918 ? -3.937 -4.930 -18.483 1.00 90.88 918 ALA A O 1
ATOM 6802 N N . ALA A 1 919 ? -3.051 -3.865 -20.254 1.00 93.25 919 ALA A N 1
ATOM 6803 C CA . ALA A 1 919 ? -1.668 -3.891 -19.788 1.00 93.25 919 ALA A CA 1
ATOM 6804 C C . ALA A 1 919 ? -1.454 -3.051 -18.524 1.00 93.25 919 ALA A C 1
ATOM 6806 O O . ALA A 1 919 ? -1.995 -1.946 -18.440 1.00 93.25 919 ALA A O 1
ATOM 6807 N N . ASP A 1 920 ? -0.577 -3.534 -17.641 1.00 94.75 920 ASP A N 1
ATOM 6808 C CA . ASP A 1 920 ? -0.159 -2.835 -16.430 1.00 94.75 920 ASP A CA 1
ATOM 6809 C C . ASP A 1 920 ? 1.124 -2.034 -16.664 1.00 94.75 920 ASP A C 1
ATOM 6811 O O . ASP A 1 920 ? 2.180 -2.566 -17.053 1.00 94.75 920 ASP A O 1
ATOM 6815 N N . TRP A 1 921 ? 1.031 -0.730 -16.424 1.00 95.38 921 TRP A N 1
ATOM 6816 C CA . TRP A 1 921 ? 2.091 0.245 -16.667 1.00 95.38 921 TRP A CA 1
ATOM 6817 C C . TRP A 1 921 ? 1.914 1.488 -15.793 1.00 95.38 921 TRP A C 1
ATOM 6819 O O . TRP A 1 921 ? 0.833 1.765 -15.277 1.00 95.38 921 TRP A O 1
ATOM 6829 N N . ASP A 1 922 ? 2.973 2.285 -15.673 1.00 96.25 922 ASP A N 1
ATOM 6830 C CA . ASP A 1 922 ? 3.035 3.423 -14.760 1.00 96.25 922 ASP A CA 1
ATOM 6831 C C . ASP A 1 922 ? 3.002 4.770 -15.487 1.00 96.25 922 ASP A C 1
ATOM 6833 O O . ASP A 1 922 ? 3.699 4.979 -16.489 1.00 96.25 922 ASP A O 1
ATOM 6837 N N . ASN A 1 923 ? 2.269 5.738 -14.920 1.00 94.88 923 ASN A N 1
ATOM 6838 C CA . ASN A 1 923 ? 2.464 7.131 -15.303 1.00 94.88 923 ASN A CA 1
ATOM 6839 C C . ASN A 1 923 ? 3.836 7.616 -14.794 1.00 94.88 923 ASN A C 1
ATOM 6841 O O . ASN A 1 923 ? 4.120 7.573 -13.588 1.00 94.88 923 ASN A O 1
ATOM 6845 N N . GLY A 1 924 ? 4.668 8.125 -15.702 1.00 90.75 924 GLY A N 1
ATOM 6846 C CA . GLY A 1 924 ? 5.961 8.731 -15.383 1.00 90.75 924 GLY A CA 1
ATOM 6847 C C . GLY A 1 924 ? 5.818 10.019 -14.563 1.00 90.75 924 GLY A C 1
ATOM 6848 O O . GLY A 1 924 ? 4.744 10.627 -14.519 1.00 90.75 924 GLY A O 1
ATOM 6849 N N . LEU A 1 925 ? 6.894 10.453 -13.901 1.00 88.19 925 LEU A N 1
ATOM 6850 C CA . LEU A 1 925 ? 6.877 11.689 -13.102 1.00 88.19 925 LEU A CA 1
ATOM 6851 C C . LEU A 1 925 ? 6.672 12.928 -13.983 1.00 88.19 925 LEU A C 1
ATOM 6853 O O . LEU A 1 925 ? 7.352 13.098 -14.989 1.00 88.19 925 LEU A O 1
ATOM 6857 N N . ALA A 1 926 ? 5.771 13.818 -13.570 1.00 87.38 926 ALA A N 1
ATOM 6858 C CA . ALA A 1 926 ? 5.456 15.086 -14.224 1.00 87.38 926 ALA A CA 1
ATOM 6859 C C . ALA A 1 926 ? 5.260 14.940 -15.750 1.00 87.38 926 ALA A C 1
ATOM 6861 O O . ALA A 1 926 ? 4.282 14.354 -16.213 1.00 87.38 926 ALA A O 1
ATOM 6862 N N . ASN A 1 927 ? 6.190 15.478 -16.535 1.00 81.81 927 ASN A N 1
ATOM 6863 C CA . ASN A 1 927 ? 6.215 15.454 -17.995 1.00 81.81 927 ASN A CA 1
ATOM 6864 C C . ASN A 1 927 ? 7.083 14.324 -18.582 1.00 81.81 927 ASN A C 1
ATOM 6866 O O . ASN A 1 927 ? 7.317 14.321 -19.788 1.00 81.81 927 ASN A O 1
ATOM 6870 N N . LEU A 1 928 ? 7.581 13.371 -17.789 1.00 83.00 928 LEU A N 1
ATOM 6871 C CA . LEU A 1 928 ? 8.278 12.176 -18.287 1.00 83.00 928 LEU A CA 1
ATOM 6872 C C . LEU A 1 928 ? 7.307 11.184 -18.944 1.00 83.00 928 LEU A C 1
ATOM 6874 O O . LEU A 1 928 ? 6.133 11.111 -18.570 1.00 83.00 928 LEU A O 1
ATOM 6878 N N . SER A 1 929 ? 7.823 10.424 -19.919 1.00 85.62 929 SER A N 1
ATOM 6879 C CA . SER A 1 929 ? 7.083 9.365 -20.615 1.00 85.62 929 SER A CA 1
ATOM 6880 C C . SER A 1 929 ? 6.534 8.327 -19.647 1.00 85.62 929 SER A C 1
ATOM 6882 O O . SER A 1 929 ? 7.228 7.910 -18.722 1.00 85.62 929 SER A O 1
ATOM 6884 N N . ASP A 1 930 ? 5.336 7.842 -19.938 1.00 91.56 930 ASP A N 1
ATOM 6885 C CA . ASP A 1 930 ? 4.739 6.685 -19.273 1.00 91.56 930 ASP A CA 1
ATOM 6886 C C . ASP A 1 930 ? 5.368 5.387 -19.779 1.00 91.56 930 ASP A C 1
ATOM 6888 O O . ASP A 1 930 ? 5.909 5.360 -20.889 1.00 91.56 930 ASP A O 1
ATOM 6892 N N . GLY A 1 931 ? 5.336 4.318 -18.984 1.00 92.75 931 GLY A N 1
ATOM 6893 C CA . GLY A 1 931 ? 6.028 3.094 -19.369 1.00 92.75 931 GLY A CA 1
ATOM 6894 C C . GLY A 1 931 ? 6.042 1.967 -18.334 1.00 92.75 931 GLY A C 1
ATOM 6895 O O . GLY A 1 931 ? 5.386 2.053 -17.296 1.00 92.75 931 GLY A O 1
ATOM 6896 N N . PRO A 1 932 ? 6.800 0.898 -18.627 1.00 93.69 932 PRO A N 1
ATOM 6897 C CA . PRO A 1 932 ? 6.928 -0.294 -17.793 1.00 93.69 932 PRO A CA 1
ATOM 6898 C C . PRO A 1 932 ? 7.907 -0.041 -16.635 1.00 93.69 932 PRO A C 1
ATOM 6900 O O . PRO A 1 932 ? 9.029 -0.552 -16.615 1.00 93.69 932 PRO A O 1
ATOM 6903 N N . TYR A 1 933 ? 7.498 0.803 -15.689 1.00 95.00 933 TYR A N 1
ATOM 6904 C CA . TYR A 1 933 ? 8.266 1.115 -14.481 1.00 95.00 933 TYR A CA 1
ATOM 6905 C C . TYR A 1 933 ? 7.835 0.245 -13.297 1.00 95.00 933 TYR A C 1
ATOM 6907 O O . TYR A 1 933 ? 6.875 -0.520 -13.388 1.00 95.00 933 TYR A O 1
ATOM 6915 N N . ILE A 1 934 ? 8.582 0.358 -12.198 1.00 95.44 934 ILE A N 1
ATOM 6916 C CA . ILE A 1 934 ? 8.340 -0.364 -10.940 1.00 95.44 934 ILE A CA 1
ATOM 6917 C C . ILE A 1 934 ? 7.923 0.574 -9.794 1.00 95.44 934 ILE A C 1
ATOM 6919 O O . ILE A 1 934 ? 8.179 0.264 -8.639 1.00 95.44 934 ILE A O 1
ATOM 6923 N N . ASN A 1 935 ? 7.335 1.739 -10.092 1.00 94.06 935 ASN A N 1
ATOM 6924 C CA . ASN A 1 935 ? 6.823 2.705 -9.107 1.00 94.06 935 ASN A CA 1
ATOM 6925 C C . ASN A 1 935 ? 7.789 3.084 -7.964 1.00 94.06 935 ASN A C 1
ATOM 6927 O O . ASN A 1 935 ? 7.425 3.061 -6.789 1.00 94.06 935 ASN A O 1
ATOM 6931 N N . LYS A 1 936 ? 9.026 3.472 -8.294 1.00 91.62 936 LYS A N 1
ATOM 6932 C CA . LYS A 1 936 ? 10.020 3.894 -7.296 1.00 91.62 936 LYS A CA 1
ATOM 6933 C C . LYS A 1 936 ? 9.456 4.983 -6.340 1.00 91.62 936 LYS A C 1
ATOM 6935 O O . LYS A 1 936 ? 8.838 5.939 -6.819 1.00 91.62 936 LYS A O 1
ATOM 6940 N N . PRO A 1 937 ? 9.707 4.908 -5.010 1.00 90.25 937 PRO A N 1
ATOM 6941 C CA . PRO A 1 937 ? 9.271 5.935 -4.062 1.00 90.25 937 PRO A CA 1
ATOM 6942 C C . PRO A 1 937 ? 9.882 7.311 -4.327 1.00 90.25 937 PRO A C 1
ATOM 6944 O O . PRO A 1 937 ? 10.978 7.411 -4.871 1.00 90.25 937 PRO A O 1
ATOM 6947 N N . ASP A 1 938 ? 9.190 8.356 -3.872 1.00 88.00 938 ASP A N 1
ATOM 6948 C CA . ASP A 1 938 ? 9.568 9.757 -4.065 1.00 88.00 938 ASP A CA 1
ATOM 6949 C C . ASP A 1 938 ? 10.335 10.320 -2.858 1.00 88.00 938 ASP A C 1
ATOM 6951 O O . ASP A 1 938 ? 9.745 10.672 -1.834 1.00 88.00 938 ASP A O 1
ATOM 6955 N N . GLU A 1 939 ? 11.656 10.460 -2.982 1.00 82.56 939 GLU A N 1
ATOM 6956 C CA . GLU A 1 939 ? 12.505 11.107 -1.969 1.00 82.56 939 GLU A CA 1
ATOM 6957 C C . GLU A 1 939 ? 12.500 12.651 -2.015 1.00 82.56 939 GLU A C 1
ATOM 6959 O O . GLU A 1 939 ? 13.183 13.291 -1.214 1.00 82.56 939 GLU A O 1
ATOM 6964 N N . GLY A 1 940 ? 11.699 13.279 -2.885 1.00 81.31 940 GLY A N 1
ATOM 6965 C CA . GLY A 1 940 ? 11.569 14.737 -2.981 1.00 81.31 940 GLY A CA 1
ATOM 6966 C C . GLY A 1 940 ? 12.560 15.429 -3.910 1.00 81.31 940 GLY A C 1
ATOM 6967 O O . GLY A 1 940 ? 13.619 14.901 -4.258 1.00 81.31 940 GLY A O 1
ATOM 6968 N N . ASP A 1 941 ? 12.199 16.653 -4.292 1.00 80.31 941 ASP A N 1
ATOM 6969 C CA . ASP A 1 941 ? 12.928 17.448 -5.276 1.00 80.31 941 ASP A CA 1
ATOM 6970 C C . ASP A 1 941 ? 12.774 18.956 -5.014 1.00 80.31 941 ASP A C 1
ATOM 6972 O O . ASP A 1 941 ? 11.760 19.404 -4.495 1.00 80.31 941 ASP A O 1
ATOM 6976 N N . VAL A 1 942 ? 13.766 19.767 -5.372 1.00 76.88 942 VAL A N 1
ATOM 6977 C CA . VAL A 1 942 ? 13.732 21.237 -5.207 1.00 76.88 942 VAL A CA 1
ATOM 6978 C C . VAL A 1 942 ? 13.843 22.013 -6.506 1.00 76.88 942 VAL A C 1
ATOM 6980 O O . VAL A 1 942 ? 13.683 23.235 -6.493 1.00 76.88 942 VAL A O 1
ATOM 6983 N N . GLY A 1 943 ? 14.065 21.341 -7.636 1.00 74.50 943 GLY A N 1
ATOM 6984 C CA . GLY A 1 943 ? 14.328 22.042 -8.887 1.00 74.50 943 GLY A CA 1
ATOM 6985 C C . GLY A 1 943 ? 15.544 22.975 -8.787 1.00 74.50 943 GLY A C 1
ATOM 6986 O O . GLY A 1 943 ? 16.467 22.751 -7.999 1.00 74.50 943 GLY A O 1
ATOM 6987 N N . ASN A 1 944 ? 15.578 24.011 -9.626 1.00 70.50 944 ASN A N 1
ATOM 6988 C CA . ASN A 1 944 ? 16.618 25.044 -9.637 1.00 70.50 944 ASN A CA 1
ATOM 6989 C C . ASN A 1 944 ? 16.020 26.455 -9.821 1.00 70.50 944 ASN A C 1
ATOM 6991 O O . ASN A 1 944 ? 14.813 26.667 -9.706 1.00 70.50 944 ASN A O 1
ATOM 6995 N N . THR A 1 945 ? 16.874 27.450 -10.079 1.00 65.81 945 THR A N 1
ATOM 6996 C CA . THR A 1 945 ? 16.469 28.854 -10.257 1.00 65.81 945 THR A CA 1
ATOM 6997 C C . THR A 1 945 ? 15.573 29.082 -11.482 1.00 65.81 945 THR A C 1
ATOM 6999 O O . THR A 1 945 ? 14.715 29.963 -11.444 1.00 65.81 945 THR A O 1
ATOM 7002 N N . THR A 1 946 ? 15.724 28.283 -12.541 1.00 68.44 946 THR A N 1
ATOM 7003 C CA . THR A 1 946 ? 14.998 28.408 -13.817 1.00 68.44 946 THR A CA 1
ATOM 7004 C C . THR A 1 946 ? 13.798 27.462 -13.907 1.00 68.44 946 THR A C 1
ATOM 7006 O O . THR A 1 946 ? 12.722 27.858 -14.356 1.00 68.44 946 THR A O 1
ATOM 7009 N N . TYR A 1 947 ? 13.956 26.223 -13.452 1.00 72.69 947 TYR A N 1
ATOM 7010 C CA . TYR A 1 947 ? 12.988 25.143 -13.598 1.00 72.69 947 TYR A CA 1
ATOM 7011 C C . TYR A 1 947 ? 12.525 24.631 -12.231 1.00 72.69 947 TYR A C 1
ATOM 7013 O O . TYR A 1 947 ? 13.317 24.474 -11.303 1.00 72.69 947 TYR A O 1
ATOM 7021 N N . LYS A 1 948 ? 11.221 24.388 -12.103 1.00 81.19 948 LYS A N 1
ATOM 7022 C CA . LYS A 1 948 ? 10.561 24.003 -10.845 1.00 81.19 948 LYS A CA 1
ATOM 7023 C C . LYS A 1 948 ? 10.652 22.491 -10.597 1.00 81.19 948 LYS A C 1
ATOM 7025 O O . LYS A 1 948 ? 10.765 21.787 -11.599 1.00 81.19 948 LYS A O 1
ATOM 7030 N N . PRO A 1 949 ? 10.560 22.028 -9.324 1.00 83.19 949 PRO A N 1
ATOM 7031 C CA . PRO A 1 949 ? 10.670 20.613 -8.943 1.00 83.19 949 PRO A CA 1
ATOM 7032 C C . PRO A 1 949 ? 9.900 19.675 -9.875 1.00 83.19 949 PRO A C 1
ATOM 7034 O O . PRO A 1 949 ? 8.831 20.040 -10.356 1.00 83.19 949 PRO A O 1
ATOM 7037 N N . TYR A 1 950 ? 10.413 18.473 -10.112 1.00 85.19 950 TYR A N 1
ATOM 7038 C CA . TYR A 1 950 ? 9.932 17.415 -11.010 1.00 85.19 950 TYR A CA 1
ATOM 7039 C C . TYR A 1 950 ? 9.861 17.783 -12.500 1.00 85.19 950 TYR A C 1
ATOM 7041 O O . TYR A 1 950 ? 10.057 16.928 -13.357 1.00 85.19 950 TYR A O 1
ATOM 7049 N N . PHE A 1 951 ? 9.628 19.047 -12.838 1.00 81.69 951 PHE A N 1
ATOM 7050 C CA . PHE A 1 951 ? 9.504 19.526 -14.212 1.00 81.69 951 PHE A CA 1
ATOM 7051 C C . PHE A 1 951 ? 10.850 19.930 -14.827 1.00 81.69 951 PHE A C 1
ATOM 7053 O O . PHE A 1 951 ? 10.941 20.116 -16.041 1.00 81.69 951 PHE A O 1
ATOM 7060 N N . GLN A 1 952 ? 11.910 20.057 -14.020 1.00 72.75 952 GLN A N 1
ATOM 7061 C CA . GLN A 1 952 ? 13.268 20.295 -14.518 1.00 72.75 952 GLN A CA 1
ATOM 7062 C C . GLN A 1 952 ? 13.988 19.036 -15.003 1.00 72.75 952 GLN A C 1
ATOM 7064 O O . GLN A 1 952 ? 15.056 19.166 -15.603 1.00 72.75 952 GLN A O 1
ATOM 7069 N N . LEU A 1 953 ? 13.443 17.844 -14.722 1.00 71.19 953 LEU A N 1
ATOM 7070 C CA . LEU A 1 953 ? 14.066 16.552 -15.048 1.00 71.19 953 LEU A CA 1
ATOM 7071 C C . LEU A 1 953 ? 14.369 16.414 -16.553 1.00 71.19 953 LEU A C 1
ATOM 7073 O O . LEU A 1 953 ? 15.265 15.669 -16.934 1.00 71.19 953 LEU A O 1
ATOM 7077 N N . ASP A 1 954 ? 13.682 17.206 -17.378 1.00 61.38 954 ASP A N 1
ATOM 7078 C CA . ASP A 1 954 ? 13.860 17.302 -18.828 1.00 61.38 954 ASP A CA 1
ATOM 7079 C C . ASP A 1 954 ? 14.987 18.216 -19.306 1.00 61.38 954 ASP A C 1
ATOM 7081 O O . ASP A 1 954 ? 15.379 18.160 -20.470 1.00 61.38 954 ASP A O 1
ATOM 7085 N N . TYR A 1 955 ? 15.444 19.119 -18.444 1.00 57.16 955 TYR A N 1
ATOM 7086 C CA . TYR A 1 955 ? 16.247 20.270 -18.849 1.00 57.16 955 TYR A CA 1
ATOM 7087 C C . TYR A 1 955 ? 17.589 20.326 -18.127 1.00 57.16 955 TYR A C 1
ATOM 7089 O O . TYR A 1 955 ? 18.560 20.858 -18.668 1.00 57.16 955 TYR A O 1
ATOM 7097 N N . THR A 1 956 ? 17.664 19.793 -16.906 1.00 53.94 956 THR A N 1
ATOM 7098 C CA . THR A 1 956 ? 18.872 19.837 -16.078 1.00 53.94 956 THR A CA 1
ATOM 7099 C C . THR A 1 956 ? 18.993 18.595 -15.201 1.00 53.94 956 THR A C 1
ATOM 7101 O O . THR A 1 956 ? 18.038 18.206 -14.530 1.00 53.94 956 THR A O 1
ATOM 7104 N N . GLY A 1 957 ? 20.199 18.034 -15.099 1.00 51.25 957 GLY A N 1
ATOM 7105 C CA . GLY A 1 957 ? 20.559 17.170 -13.975 1.00 51.25 957 GLY A CA 1
ATOM 7106 C C . GLY A 1 957 ? 20.739 18.032 -12.729 1.00 51.25 957 GLY A C 1
ATOM 7107 O O . GLY A 1 957 ? 21.847 18.482 -12.458 1.00 51.25 957 GLY A O 1
ATOM 7108 N N . THR A 1 958 ? 19.659 18.373 -12.027 1.00 50.62 958 THR A N 1
ATOM 7109 C CA . THR A 1 958 ? 19.742 19.233 -10.845 1.00 50.62 958 THR A CA 1
ATOM 7110 C C . THR A 1 958 ? 20.576 18.582 -9.750 1.00 50.62 958 THR A C 1
ATOM 7112 O O . THR A 1 958 ? 20.308 17.468 -9.310 1.00 50.62 958 THR A O 1
ATOM 7115 N N . TRP A 1 959 ? 21.581 19.322 -9.294 1.00 54.25 959 TRP A N 1
ATOM 7116 C CA . TRP A 1 959 ? 22.533 18.922 -8.254 1.00 54.25 959 TRP A CA 1
ATOM 7117 C C . TRP A 1 959 ? 22.093 19.327 -6.850 1.00 54.25 959 TRP A C 1
ATOM 7119 O O . TRP A 1 959 ? 22.735 18.990 -5.856 1.00 54.25 959 TRP A O 1
ATOM 7129 N N . THR A 1 960 ? 21.014 20.102 -6.768 1.00 53.44 960 THR A N 1
ATOM 7130 C CA . THR A 1 960 ? 20.589 20.742 -5.535 1.00 53.44 960 THR A CA 1
ATOM 7131 C C . THR A 1 960 ? 19.889 19.729 -4.641 1.00 53.44 960 THR A C 1
ATOM 7133 O O . THR A 1 960 ? 18.982 19.004 -5.057 1.00 53.44 960 THR A O 1
ATOM 7136 N N . LEU A 1 961 ? 20.329 19.653 -3.389 1.00 54.81 961 LEU A N 1
ATOM 7137 C CA . LEU A 1 961 ? 19.619 18.885 -2.382 1.00 54.81 961 LEU A CA 1
ATOM 7138 C C . LEU A 1 961 ? 18.258 19.506 -2.089 1.00 54.81 961 LEU A C 1
ATOM 7140 O O . LEU A 1 961 ? 18.216 20.710 -1.838 1.00 54.81 961 LEU A O 1
ATOM 7144 N N . PRO A 1 962 ? 17.194 18.696 -1.932 1.00 55.94 962 PRO A N 1
ATOM 7145 C CA . PRO A 1 962 ? 15.965 19.168 -1.321 1.00 55.94 962 PRO A CA 1
ATOM 7146 C C . PRO A 1 962 ? 16.153 19.643 0.126 1.00 55.94 962 PRO A C 1
ATOM 7148 O O . PRO A 1 962 ? 15.271 20.282 0.695 1.00 55.94 962 PRO A O 1
ATOM 7151 N N . GLY A 1 963 ? 17.327 19.371 0.709 1.00 62.66 963 GLY A N 1
ATOM 7152 C CA . GLY A 1 963 ? 17.649 19.657 2.096 1.00 62.66 963 GLY A CA 1
ATOM 7153 C C . GLY A 1 963 ? 16.770 18.839 3.036 1.00 62.66 963 GLY A C 1
ATOM 7154 O O . GLY A 1 963 ? 15.989 17.987 2.616 1.00 62.66 963 GLY A O 1
ATOM 7155 N N . SER A 1 964 ? 16.865 19.133 4.328 1.00 71.06 964 SER A N 1
ATOM 7156 C CA . SER A 1 964 ? 16.019 18.503 5.344 1.00 71.06 964 SER A CA 1
ATOM 7157 C C . SER A 1 964 ? 14.555 18.962 5.288 1.00 71.06 964 SER A C 1
ATOM 7159 O O . SER A 1 964 ? 13.730 18.432 6.028 1.00 71.06 964 SER A O 1
ATOM 7161 N N . THR A 1 965 ? 14.213 19.919 4.415 1.00 80.31 965 THR A N 1
ATOM 7162 C CA . THR A 1 965 ? 12.876 20.517 4.308 1.00 80.31 965 THR A CA 1
ATOM 7163 C C . THR A 1 965 ? 11.811 19.548 3.813 1.00 80.31 965 THR A C 1
ATOM 7165 O O . THR A 1 965 ? 10.678 19.699 4.236 1.00 80.31 965 THR A O 1
ATOM 7168 N N . TYR A 1 966 ? 12.128 18.564 2.968 1.00 83.06 966 TYR A N 1
ATOM 7169 C CA . TYR A 1 966 ? 11.121 17.664 2.363 1.00 83.06 966 TYR A CA 1
ATOM 7170 C C . TYR A 1 966 ? 11.291 16.190 2.759 1.00 83.06 966 TYR A C 1
ATOM 7172 O O . TYR A 1 966 ? 10.633 15.302 2.210 1.00 83.06 966 TYR A O 1
ATOM 7180 N N . PHE A 1 967 ? 12.190 15.916 3.706 1.00 85.62 967 PHE A N 1
ATOM 7181 C CA . PHE A 1 967 ? 12.517 14.562 4.130 1.00 85.62 967 PHE A CA 1
ATOM 7182 C C . PHE A 1 967 ? 11.675 14.116 5.329 1.00 85.62 967 PHE A C 1
ATOM 7184 O O . PHE A 1 967 ? 11.703 14.743 6.390 1.00 85.62 967 PHE A O 1
ATOM 7191 N N . SER A 1 968 ? 10.974 12.996 5.158 1.00 89.06 968 SER A N 1
ATOM 7192 C CA . SER A 1 968 ? 10.324 12.215 6.215 1.00 89.06 968 SER A CA 1
ATOM 7193 C C . SER A 1 968 ? 10.089 10.786 5.703 1.00 89.06 968 SER A C 1
ATOM 7195 O O . SER A 1 968 ? 9.581 10.640 4.586 1.00 89.06 968 SER A O 1
ATOM 7197 N N . PRO A 1 969 ? 10.386 9.730 6.488 1.00 90.62 969 PRO A N 1
ATOM 7198 C CA . PRO A 1 969 ? 10.119 8.348 6.088 1.00 90.62 969 PRO A CA 1
ATOM 7199 C C . PRO A 1 969 ? 8.671 8.103 5.657 1.00 90.62 969 PRO A C 1
ATOM 7201 O O . PRO A 1 969 ? 8.425 7.558 4.581 1.00 90.62 969 PRO A O 1
ATOM 7204 N N . ASN A 1 970 ? 7.706 8.568 6.462 1.00 91.00 970 ASN A N 1
ATOM 7205 C CA . ASN A 1 970 ? 6.279 8.360 6.209 1.00 91.00 970 ASN A CA 1
ATOM 7206 C C . ASN A 1 970 ? 5.750 9.184 5.021 1.00 91.00 970 ASN A C 1
ATOM 7208 O O . ASN A 1 970 ? 4.673 8.886 4.515 1.00 91.00 970 ASN A O 1
ATOM 7212 N N . ARG A 1 971 ? 6.497 10.190 4.543 1.00 91.25 971 ARG A N 1
ATOM 7213 C CA . ARG A 1 971 ? 6.190 10.910 3.296 1.00 91.25 971 ARG A CA 1
ATOM 7214 C C . ARG A 1 971 ? 6.711 10.176 2.055 1.00 91.25 971 ARG A C 1
ATOM 7216 O O . ARG A 1 971 ? 6.055 10.229 1.018 1.00 91.25 971 ARG A O 1
ATOM 7223 N N . ILE A 1 972 ? 7.873 9.522 2.153 1.00 89.81 972 ILE A N 1
ATOM 7224 C CA . ILE A 1 972 ? 8.545 8.850 1.025 1.00 89.81 972 ILE A CA 1
ATOM 7225 C C . ILE A 1 972 ? 7.815 7.556 0.649 1.00 89.81 972 ILE A C 1
ATOM 7227 O O . ILE A 1 972 ? 7.472 7.355 -0.517 1.00 89.81 972 ILE A O 1
ATOM 7231 N N . VAL A 1 973 ? 7.558 6.686 1.632 1.00 92.69 973 VAL A N 1
ATOM 7232 C CA . VAL A 1 973 ? 6.864 5.406 1.425 1.00 92.69 973 VAL A CA 1
ATOM 7233 C C . VAL A 1 973 ? 5.668 5.332 2.376 1.00 92.69 973 VAL A C 1
ATOM 7235 O O . VAL A 1 973 ? 5.876 5.201 3.580 1.00 92.69 973 VAL A O 1
ATOM 7238 N N . PRO A 1 974 ? 4.419 5.407 1.879 1.00 93.44 974 PRO A N 1
ATOM 7239 C CA . PRO A 1 974 ? 3.246 5.357 2.749 1.00 93.44 974 PRO A CA 1
ATOM 7240 C C . PRO A 1 974 ? 2.913 3.931 3.209 1.00 93.44 974 PRO A C 1
ATOM 7242 O O . PRO A 1 974 ? 2.526 3.726 4.357 1.00 93.44 974 PRO A O 1
ATOM 7245 N N . SER A 1 975 ? 3.041 2.935 2.323 1.00 95.88 975 SER A N 1
ATOM 7246 C CA . SER A 1 975 ? 2.726 1.535 2.622 1.00 95.88 975 SER A CA 1
ATOM 7247 C C . SER A 1 975 ? 3.229 0.560 1.550 1.00 95.88 975 SER A C 1
ATOM 7249 O O . SER A 1 975 ? 3.746 0.968 0.511 1.00 95.88 975 SER A O 1
ATOM 7251 N N . ALA A 1 976 ? 3.037 -0.741 1.797 1.00 96.69 976 ALA A N 1
ATOM 7252 C CA . ALA A 1 976 ? 3.410 -1.831 0.893 1.00 96.69 976 ALA A CA 1
ATOM 7253 C C . ALA A 1 976 ? 2.626 -1.852 -0.431 1.00 96.69 976 ALA A C 1
ATOM 7255 O O . ALA A 1 976 ? 3.050 -2.502 -1.378 1.00 96.69 976 ALA A O 1
ATOM 7256 N N . ALA A 1 977 ? 1.519 -1.111 -0.548 1.00 96.38 977 ALA A N 1
ATOM 7257 C CA . ALA A 1 977 ? 0.787 -1.008 -1.815 1.00 96.38 977 ALA A CA 1
ATOM 7258 C C . ALA A 1 977 ? 1.589 -0.282 -2.907 1.00 96.38 977 ALA A C 1
ATOM 7260 O O . ALA A 1 977 ? 1.206 -0.279 -4.067 1.00 96.38 977 ALA A O 1
ATOM 7261 N N . MET A 1 978 ? 2.742 0.292 -2.560 1.00 95.75 978 MET A N 1
ATOM 7262 C CA . MET A 1 978 ? 3.710 0.765 -3.542 1.00 95.75 978 MET A CA 1
ATOM 7263 C C . MET A 1 978 ? 4.300 -0.362 -4.413 1.00 95.75 978 MET A C 1
ATOM 7265 O O . MET A 1 978 ? 4.812 -0.062 -5.486 1.00 95.75 978 MET A O 1
ATOM 7269 N N . PHE A 1 979 ? 4.203 -1.634 -3.997 1.00 97.56 979 PHE A N 1
ATOM 7270 C CA . PHE A 1 979 ? 4.706 -2.790 -4.753 1.00 97.56 979 PHE A CA 1
ATOM 7271 C C . PHE A 1 979 ? 3.867 -3.154 -5.991 1.00 97.56 979 PHE A C 1
ATOM 7273 O O . PHE A 1 979 ? 4.239 -4.084 -6.696 1.00 97.56 979 PHE A O 1
ATOM 7280 N N . GLY A 1 980 ? 2.747 -2.470 -6.257 1.00 96.69 980 GLY A N 1
ATOM 7281 C CA . GLY A 1 980 ? 1.799 -2.853 -7.311 1.00 96.69 980 GLY A CA 1
ATOM 7282 C C . GLY A 1 980 ? 2.431 -3.014 -8.690 1.00 96.69 980 GLY A C 1
ATOM 7283 O O . GLY A 1 980 ? 2.148 -3.967 -9.395 1.00 96.69 980 GLY A O 1
ATOM 7284 N N . SER A 1 981 ? 3.406 -2.174 -9.032 1.00 96.50 981 SER A N 1
ATOM 7285 C CA . SER A 1 981 ? 4.065 -2.210 -10.344 1.00 96.50 981 SER A CA 1
ATOM 7286 C C . SER A 1 981 ? 5.160 -3.284 -10.487 1.00 96.50 981 SER A C 1
ATOM 7288 O O . SER A 1 981 ? 5.869 -3.301 -11.498 1.00 96.50 981 SER A O 1
ATOM 7290 N N . LEU A 1 982 ? 5.329 -4.174 -9.498 1.00 98.06 982 LEU A N 1
ATOM 7291 C CA . LEU A 1 982 ? 6.241 -5.320 -9.585 1.00 98.06 982 LEU A CA 1
ATOM 7292 C C . LEU A 1 982 ? 5.632 -6.443 -10.452 1.00 98.06 982 LEU A C 1
ATOM 7294 O O . LEU A 1 982 ? 4.482 -6.826 -10.214 1.00 98.06 982 LEU A O 1
ATOM 7298 N N . PRO A 1 983 ? 6.354 -6.972 -11.459 1.00 97.12 983 PRO A N 1
ATOM 7299 C CA . PRO A 1 983 ? 5.868 -8.049 -12.323 1.00 97.12 983 PRO A CA 1
ATOM 7300 C C . PRO A 1 983 ? 5.503 -9.352 -11.597 1.00 97.12 983 PRO A C 1
ATOM 7302 O O . PRO A 1 983 ? 6.118 -9.739 -10.612 1.00 97.12 983 PRO A O 1
ATOM 7305 N N . THR A 1 984 ? 4.514 -10.079 -12.128 1.00 95.75 984 THR A N 1
ATOM 7306 C CA . THR A 1 984 ? 4.050 -11.371 -11.566 1.00 95.75 984 THR A CA 1
ATOM 7307 C C . THR A 1 984 ? 4.143 -12.547 -12.544 1.00 95.75 984 THR A C 1
ATOM 7309 O O . THR A 1 984 ? 3.567 -13.612 -12.312 1.00 95.75 984 THR A O 1
ATOM 7312 N N . GLY A 1 985 ? 4.836 -12.360 -13.668 1.00 93.06 985 GLY A N 1
ATOM 7313 C CA . GLY A 1 985 ? 4.990 -13.376 -14.709 1.00 93.06 985 GLY A CA 1
ATOM 7314 C C . GLY A 1 985 ? 6.335 -13.331 -15.420 1.00 93.06 985 GLY A C 1
ATOM 7315 O O . GLY A 1 985 ? 6.386 -13.543 -16.634 1.00 93.06 985 GLY A O 1
ATOM 7316 N N . VAL A 1 986 ? 7.410 -13.054 -14.685 1.00 94.25 986 VAL A N 1
ATOM 7317 C CA . VAL A 1 986 ? 8.790 -13.075 -15.183 1.00 94.25 986 VAL A CA 1
ATOM 7318 C C . VAL A 1 986 ? 9.145 -14.456 -15.727 1.00 94.25 986 VAL A C 1
ATOM 7320 O O . VAL A 1 986 ? 9.616 -14.574 -16.858 1.00 94.25 986 VAL A O 1
ATOM 7323 N N . PHE A 1 987 ? 8.882 -15.516 -14.963 1.00 93.50 987 PHE A N 1
ATOM 7324 C CA . PHE A 1 987 ? 9.161 -16.895 -15.368 1.00 93.50 987 PHE A CA 1
ATOM 7325 C C . PHE A 1 987 ? 8.050 -17.462 -16.250 1.00 93.50 987 PHE A C 1
ATOM 7327 O O . PHE A 1 987 ? 8.321 -18.222 -17.180 1.00 93.50 987 PHE A O 1
ATOM 7334 N N . GLY A 1 988 ? 6.804 -17.053 -16.005 1.00 92.38 988 GLY A N 1
ATOM 7335 C CA . GLY A 1 988 ? 5.647 -17.417 -16.827 1.00 92.38 988 GLY A CA 1
ATOM 7336 C C . GLY A 1 988 ? 5.571 -16.732 -18.201 1.00 92.38 988 GLY A C 1
ATOM 7337 O O . GLY A 1 988 ? 4.656 -17.042 -18.968 1.00 92.38 988 GLY A O 1
ATOM 7338 N N . GLY A 1 989 ? 6.473 -15.790 -18.506 1.00 92.31 989 GLY A N 1
ATOM 7339 C CA . GLY A 1 989 ? 6.484 -15.018 -19.754 1.00 92.31 989 GLY A CA 1
ATOM 7340 C C . GLY A 1 989 ? 5.244 -14.134 -19.952 1.00 92.31 989 GLY A C 1
ATOM 7341 O O . GLY A 1 989 ? 4.805 -13.935 -21.086 1.00 92.31 989 GLY A O 1
ATOM 7342 N N . LYS A 1 990 ? 4.631 -13.642 -18.867 1.00 94.19 990 LYS A N 1
ATOM 7343 C CA . LYS A 1 990 ? 3.427 -12.794 -18.902 1.00 94.19 990 LYS A CA 1
ATOM 7344 C C . LYS A 1 990 ? 3.832 -11.322 -18.905 1.00 94.19 990 LYS A C 1
ATOM 7346 O O . LYS A 1 990 ? 3.971 -10.698 -17.860 1.00 94.19 990 LYS A O 1
ATOM 7351 N N . ALA A 1 991 ? 4.048 -10.779 -20.099 1.00 93.19 991 ALA A N 1
ATOM 7352 C CA . ALA A 1 991 ? 4.364 -9.365 -20.270 1.00 93.19 991 ALA A CA 1
ATOM 7353 C C . ALA A 1 991 ? 3.207 -8.464 -19.824 1.00 93.19 991 ALA A C 1
ATOM 7355 O O . ALA A 1 991 ? 2.038 -8.834 -19.972 1.00 93.19 991 ALA A O 1
ATOM 7356 N N . TRP A 1 992 ? 3.550 -7.274 -19.331 1.00 95.00 992 TRP A N 1
ATOM 7357 C CA . TRP A 1 992 ? 2.606 -6.249 -18.886 1.00 95.00 992 TRP A CA 1
ATOM 7358 C C . TRP A 1 992 ? 1.673 -6.672 -17.749 1.00 95.00 992 TRP A C 1
ATOM 7360 O O . TRP A 1 992 ? 0.631 -6.054 -17.587 1.00 95.00 992 TRP A O 1
ATOM 7370 N N . GLN A 1 993 ? 2.030 -7.706 -16.985 1.00 96.38 993 GLN A N 1
ATOM 7371 C CA . GLN A 1 993 ? 1.265 -8.181 -15.833 1.00 96.38 993 GLN A CA 1
ATOM 7372 C C . GLN A 1 993 ? 2.054 -7.913 -14.547 1.00 96.38 993 GLN A C 1
ATOM 7374 O O . GLN A 1 993 ? 3.169 -8.425 -14.382 1.00 96.38 993 GLN A O 1
ATOM 7379 N N . THR A 1 994 ? 1.479 -7.139 -13.632 1.00 97.31 994 THR A N 1
ATOM 7380 C CA . THR A 1 994 ? 2.065 -6.817 -12.326 1.00 97.31 994 THR A CA 1
ATOM 7381 C C . THR A 1 994 ? 1.181 -7.309 -11.181 1.00 97.31 994 THR A C 1
ATOM 7383 O O . THR A 1 994 ? 0.213 -8.049 -11.386 1.00 97.31 994 THR A O 1
ATOM 7386 N N . LEU A 1 995 ? 1.564 -6.997 -9.945 1.00 97.88 995 LEU A N 1
ATOM 7387 C CA . LEU A 1 995 ? 0.673 -7.128 -8.797 1.00 97.88 995 LEU A CA 1
ATOM 7388 C C . LEU A 1 995 ? -0.505 -6.158 -8.964 1.00 97.88 995 LEU A C 1
ATOM 7390 O O . LEU A 1 995 ? -0.371 -5.103 -9.576 1.00 97.88 995 LEU A O 1
ATOM 7394 N N . LEU A 1 996 ? -1.667 -6.514 -8.413 1.00 96.94 996 LEU A N 1
ATOM 7395 C CA . LEU A 1 996 ? -2.852 -5.655 -8.476 1.00 96.94 996 LEU A CA 1
ATOM 7396 C C . LEU A 1 996 ? -3.402 -5.335 -7.088 1.00 96.94 996 LEU A C 1
ATOM 7398 O O . LEU A 1 996 ? -3.887 -6.219 -6.372 1.00 96.94 996 LEU A O 1
ATOM 7402 N N . PHE A 1 997 ? -3.411 -4.050 -6.743 1.00 97.06 997 PHE A N 1
ATOM 7403 C CA . PHE A 1 997 ? -3.893 -3.512 -5.468 1.00 97.06 997 PHE A CA 1
ATOM 7404 C C . PHE A 1 997 ? -5.054 -2.529 -5.642 1.00 97.06 997 PHE A C 1
ATOM 7406 O O . PHE A 1 997 ? -5.180 -1.538 -4.919 1.00 97.06 997 PHE A O 1
ATOM 7413 N N . ARG A 1 998 ? -5.954 -2.841 -6.575 1.00 95.31 998 ARG A N 1
ATOM 7414 C CA . ARG A 1 998 ? -7.226 -2.144 -6.787 1.00 95.31 998 ARG A CA 1
ATOM 7415 C C . ARG A 1 998 ? -8.274 -3.068 -7.425 1.00 95.31 998 ARG A C 1
ATOM 7417 O O . ARG A 1 998 ? -7.919 -4.132 -7.933 1.00 95.31 9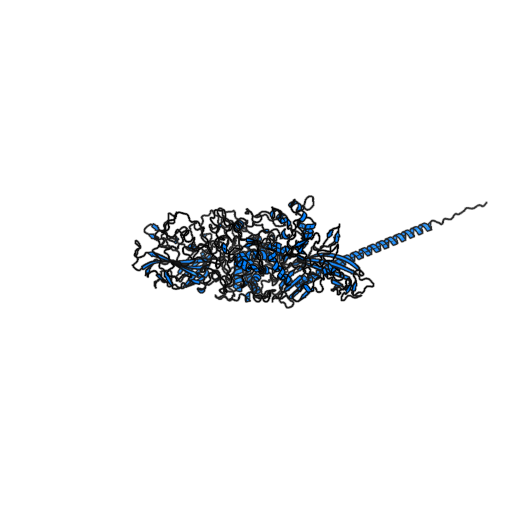98 ARG A O 1
ATOM 7424 N N . PRO A 1 999 ? -9.547 -2.644 -7.504 1.00 93.31 999 PRO A N 1
ATOM 7425 C CA . PRO A 1 999 ? -10.538 -3.316 -8.330 1.00 93.31 999 PRO A CA 1
ATOM 7426 C C . PRO A 1 999 ? -10.244 -3.157 -9.825 1.00 93.31 999 PRO A C 1
ATOM 7428 O O . PRO A 1 999 ? -9.793 -2.104 -10.294 1.00 93.31 999 PRO A O 1
ATOM 7431 N N . GLY A 1 1000 ? -10.558 -4.213 -10.577 1.00 87.88 1000 GLY A N 1
ATOM 7432 C CA . GLY A 1 1000 ? -10.393 -4.288 -12.026 1.00 87.88 1000 GLY A CA 1
ATOM 7433 C C . GLY A 1 1000 ? -8.929 -4.224 -12.504 1.00 87.88 1000 GLY A C 1
ATOM 7434 O O . GLY A 1 1000 ? -8.025 -4.049 -11.699 1.00 87.88 1000 GLY A O 1
ATOM 7435 N N . PRO A 1 1001 ? -8.675 -4.283 -13.823 1.00 89.50 1001 PRO A N 1
ATOM 7436 C CA . PRO A 1 1001 ? -9.661 -4.576 -14.858 1.00 89.50 1001 PRO A CA 1
ATOM 7437 C C . PRO A 1 1001 ? -10.191 -6.009 -14.709 1.00 89.50 1001 PRO A C 1
ATOM 7439 O O . PRO A 1 1001 ? -9.551 -6.860 -14.092 1.00 89.50 1001 PRO A O 1
ATOM 7442 N N . ALA A 1 1002 ? -11.386 -6.276 -15.237 1.00 88.75 1002 ALA A N 1
ATOM 7443 C CA . ALA A 1 1002 ? -11.964 -7.617 -15.205 1.00 88.75 1002 ALA A CA 1
ATOM 7444 C C . ALA A 1 1002 ? -10.986 -8.660 -15.779 1.00 88.75 1002 ALA A C 1
ATOM 7446 O O . ALA A 1 1002 ? -10.243 -8.378 -16.719 1.00 88.75 1002 ALA A O 1
ATOM 7447 N N . ASN A 1 1003 ? -11.013 -9.869 -15.216 1.00 90.75 1003 ASN A N 1
ATOM 7448 C CA . ASN A 1 1003 ? -10.136 -10.994 -15.566 1.00 90.75 1003 ASN A CA 1
ATOM 7449 C C . ASN A 1 1003 ? -8.643 -10.809 -15.242 1.00 90.75 1003 ASN A C 1
ATOM 7451 O O . ASN A 1 1003 ? -7.856 -11.701 -15.555 1.00 90.75 1003 ASN A O 1
ATOM 7455 N N . HIS A 1 1004 ? -8.239 -9.715 -14.586 1.00 94.31 1004 HIS A N 1
ATOM 7456 C CA . HIS A 1 1004 ? -6.871 -9.592 -14.091 1.00 94.31 1004 HIS A CA 1
ATOM 7457 C C . HIS A 1 1004 ? -6.565 -10.692 -13.052 1.00 94.31 1004 HIS A C 1
ATOM 7459 O O . HIS A 1 1004 ? -7.325 -10.837 -12.087 1.00 94.31 1004 HIS A O 1
ATOM 7465 N N . PRO A 1 1005 ? -5.456 -11.450 -13.176 1.00 92.81 1005 PRO A N 1
ATOM 7466 C CA . PRO A 1 1005 ? -5.149 -12.572 -12.275 1.00 92.81 1005 PRO A CA 1
ATOM 7467 C C . PRO A 1 1005 ? -4.958 -12.142 -10.812 1.00 92.81 1005 PRO A C 1
ATOM 7469 O O . PRO A 1 1005 ? -5.186 -12.916 -9.876 1.00 92.81 1005 PRO A O 1
ATOM 7472 N N . GLY A 1 1006 ? -4.585 -10.883 -10.592 1.00 95.06 1006 GLY A N 1
ATOM 7473 C CA . GLY A 1 1006 ? -4.476 -10.282 -9.266 1.00 95.06 1006 GLY A CA 1
ATOM 7474 C C . GLY A 1 1006 ? -5.797 -10.137 -8.499 1.00 95.06 1006 GLY A C 1
ATOM 7475 O O . GLY A 1 1006 ? -5.759 -10.048 -7.274 1.00 95.06 1006 GLY A O 1
ATOM 7476 N N . LEU A 1 1007 ? -6.958 -10.221 -9.165 1.00 94.88 1007 LEU A N 1
ATOM 7477 C CA . LEU A 1 1007 ? -8.277 -10.214 -8.506 1.00 94.88 1007 LEU A CA 1
ATOM 7478 C C . LEU A 1 1007 ? -8.578 -11.504 -7.728 1.00 94.88 1007 LEU A C 1
ATOM 7480 O O . LEU A 1 1007 ? -9.480 -11.522 -6.891 1.00 94.88 1007 LEU A O 1
ATOM 7484 N N . GLY A 1 1008 ? -7.828 -12.579 -7.990 1.00 94.06 1008 GLY A N 1
ATOM 7485 C CA . GLY A 1 1008 ? -8.114 -13.898 -7.434 1.00 94.06 1008 GLY A CA 1
ATOM 7486 C C . GLY A 1 1008 ? -9.383 -14.529 -8.017 1.00 94.06 1008 GLY A C 1
ATOM 7487 O O . GLY A 1 1008 ? -10.053 -13.969 -8.883 1.00 94.06 1008 GLY A O 1
ATOM 7488 N N . VAL A 1 1009 ? -9.705 -15.733 -7.544 1.00 93.62 1009 VAL A N 1
ATOM 7489 C CA . VAL A 1 1009 ? -10.890 -16.495 -7.966 1.00 93.62 1009 VAL A CA 1
ATOM 7490 C C . VAL A 1 1009 ? -11.716 -16.859 -6.728 1.00 93.62 1009 VAL A C 1
ATOM 7492 O O . VAL A 1 1009 ? -11.358 -17.806 -6.014 1.00 93.62 1009 VAL A O 1
ATOM 7495 N N . PRO A 1 1010 ? -12.790 -16.103 -6.431 1.00 88.88 1010 PRO A N 1
ATOM 7496 C CA . PRO A 1 1010 ? -13.676 -16.405 -5.312 1.00 88.88 1010 PRO A CA 1
ATOM 7497 C C . PRO A 1 1010 ? -14.519 -17.655 -5.601 1.00 88.88 1010 PRO A C 1
ATOM 7499 O O . PRO A 1 1010 ? -14.888 -17.908 -6.745 1.00 88.88 1010 PRO A O 1
ATOM 7502 N N . VAL A 1 1011 ? -14.865 -18.418 -4.564 1.00 82.75 1011 VAL A N 1
ATOM 7503 C CA . VAL A 1 1011 ? -15.846 -19.516 -4.648 1.00 82.75 1011 VAL A CA 1
ATOM 7504 C C . VAL A 1 1011 ? -17.265 -18.940 -4.667 1.00 82.75 1011 VAL A C 1
ATOM 7506 O O . VAL A 1 1011 ? -18.070 -19.299 -5.519 1.00 82.75 1011 VAL A O 1
ATOM 7509 N N . ALA A 1 1012 ? -17.560 -18.027 -3.734 1.00 69.19 1012 ALA A N 1
ATOM 7510 C CA . ALA A 1 1012 ? -18.840 -17.325 -3.591 1.00 69.19 1012 ALA A CA 1
ATOM 7511 C C . ALA A 1 1012 ? -18.626 -16.035 -2.770 1.00 69.19 1012 ALA A C 1
ATOM 7513 O O . ALA A 1 1012 ? -19.117 -15.898 -1.653 1.00 69.19 1012 ALA A O 1
ATOM 7514 N N . GLY A 1 1013 ? -17.794 -15.124 -3.289 1.00 71.44 1013 GLY A N 1
ATOM 7515 C CA . GLY A 1 1013 ? -17.040 -14.183 -2.446 1.00 71.44 1013 GLY A CA 1
ATOM 7516 C C . GLY A 1 1013 ? -15.882 -14.907 -1.742 1.00 71.44 1013 GLY A C 1
ATOM 7517 O O . GLY A 1 1013 ? -15.531 -16.007 -2.168 1.00 71.44 1013 GLY A O 1
ATOM 7518 N N . PRO A 1 1014 ? -15.271 -14.346 -0.684 1.00 73.06 1014 PRO A N 1
ATOM 7519 C CA . PRO A 1 1014 ? -14.404 -15.127 0.200 1.00 73.06 1014 PRO A CA 1
ATOM 7520 C C . PRO A 1 1014 ? -15.211 -16.319 0.773 1.00 73.06 1014 PRO A C 1
ATOM 7522 O O . PRO A 1 1014 ? -16.251 -16.075 1.394 1.00 73.06 1014 PRO A O 1
ATOM 7525 N N . PRO A 1 1015 ? -14.797 -17.591 0.591 1.00 87.38 1015 PRO A N 1
ATOM 7526 C CA . PRO A 1 1015 ? -13.431 -18.078 0.365 1.00 87.38 1015 PRO A CA 1
ATOM 7527 C C . PRO A 1 1015 ? -12.945 -18.091 -1.094 1.00 87.38 1015 PRO A C 1
ATOM 7529 O O . PRO A 1 1015 ? -13.730 -18.153 -2.030 1.00 87.38 1015 PRO A O 1
ATOM 7532 N N . TYR A 1 1016 ? -11.628 -18.100 -1.288 1.00 91.62 1016 TYR A N 1
ATOM 7533 C CA . TYR A 1 1016 ? -10.941 -18.073 -2.577 1.00 91.62 1016 TYR A CA 1
ATOM 7534 C C . TYR A 1 1016 ? -10.251 -19.402 -2.887 1.00 91.62 1016 TYR A C 1
ATOM 7536 O O . TYR A 1 1016 ? -9.609 -20.012 -2.030 1.00 91.62 1016 TYR A O 1
ATOM 7544 N N . THR A 1 1017 ? -10.321 -19.809 -4.154 1.00 91.44 1017 THR A N 1
ATOM 7545 C CA . THR A 1 1017 ? -9.472 -20.887 -4.693 1.00 91.44 1017 THR A CA 1
ATOM 7546 C C . THR A 1 1017 ? -8.093 -20.353 -5.075 1.00 91.44 1017 THR A C 1
ATOM 7548 O O . THR A 1 1017 ? -7.078 -20.976 -4.772 1.00 91.44 1017 THR A O 1
ATOM 7551 N N . VAL A 1 1018 ? -8.057 -19.157 -5.667 1.00 94.56 1018 VAL A N 1
ATOM 7552 C CA . VAL A 1 1018 ? -6.843 -18.390 -5.958 1.00 94.56 1018 VAL A CA 1
ATOM 7553 C C . VAL A 1 1018 ? -6.924 -17.072 -5.191 1.00 94.56 1018 VAL A C 1
ATOM 7555 O O . VAL A 1 1018 ? -7.873 -16.318 -5.422 1.00 94.56 1018 VAL A O 1
ATOM 7558 N N . PRO A 1 1019 ? -5.975 -16.764 -4.292 1.00 95.56 1019 PRO A N 1
ATOM 7559 C CA . PRO A 1 1019 ? -6.070 -15.567 -3.469 1.00 95.56 1019 PRO A CA 1
ATOM 7560 C C . PRO A 1 1019 ? -5.828 -14.284 -4.291 1.00 95.56 1019 PRO A C 1
ATOM 7562 O O . PRO A 1 1019 ? -5.016 -14.293 -5.229 1.00 95.56 1019 PRO A O 1
ATOM 7565 N N . PRO A 1 1020 ? -6.499 -13.168 -3.953 1.00 96.69 1020 PRO A N 1
ATOM 7566 C CA . PRO A 1 1020 ? -6.200 -11.862 -4.533 1.00 96.69 1020 PRO A CA 1
ATOM 7567 C C . PRO A 1 1020 ? -4.839 -11.329 -4.059 1.00 96.69 1020 PRO A C 1
ATOM 7569 O O . PRO A 1 1020 ? -4.401 -11.610 -2.940 1.00 96.69 1020 PRO A O 1
ATOM 7572 N N . ASP A 1 1021 ? -4.174 -10.531 -4.896 1.00 98.19 1021 ASP A N 1
ATOM 7573 C CA . ASP A 1 1021 ? -2.809 -10.045 -4.631 1.00 98.19 1021 ASP A CA 1
ATOM 7574 C C . ASP A 1 1021 ? -2.727 -9.102 -3.439 1.00 98.19 1021 ASP A C 1
ATOM 7576 O O . ASP A 1 1021 ? -1.745 -9.146 -2.701 1.00 98.19 1021 ASP A O 1
ATOM 7580 N N . HIS A 1 1022 ? -3.767 -8.301 -3.187 1.00 97.25 1022 HIS A N 1
ATOM 7581 C CA . HIS A 1 1022 ? -3.776 -7.353 -2.069 1.00 97.25 1022 HIS A CA 1
ATOM 7582 C C . HIS A 1 1022 ? -3.549 -8.017 -0.700 1.00 97.25 1022 HIS A C 1
ATOM 7584 O O . HIS A 1 1022 ? -3.128 -7.346 0.239 1.00 97.25 1022 HIS A O 1
ATOM 7590 N N . LEU A 1 1023 ? -3.757 -9.332 -0.561 1.00 97.50 1023 LEU A N 1
ATOM 7591 C CA . LEU A 1 1023 ? -3.441 -10.052 0.677 1.00 97.50 1023 LEU A CA 1
ATOM 7592 C C . LEU A 1 1023 ? -1.926 -10.117 0.962 1.00 97.50 1023 LEU A C 1
ATOM 7594 O O . LEU A 1 1023 ? -1.551 -10.313 2.116 1.00 97.50 1023 LEU A O 1
ATOM 7598 N N . LEU A 1 1024 ? -1.050 -9.880 -0.026 1.00 97.56 1024 LEU A N 1
ATOM 7599 C CA . LEU A 1 1024 ? 0.396 -9.710 0.196 1.00 97.56 1024 LEU A CA 1
ATOM 7600 C C . LEU A 1 1024 ? 0.704 -8.489 1.066 1.00 97.56 1024 LEU A C 1
ATOM 7602 O O . LEU A 1 1024 ? 1.641 -8.533 1.863 1.00 97.56 1024 LEU A O 1
ATOM 7606 N N . LEU A 1 1025 ? -0.094 -7.419 0.958 1.00 97.94 1025 LEU A N 1
ATOM 7607 C CA . LEU A 1 1025 ? 0.096 -6.186 1.731 1.00 97.94 1025 LEU A CA 1
ATOM 7608 C C . LEU A 1 1025 ? 0.082 -6.448 3.237 1.00 97.94 1025 LEU A C 1
ATOM 7610 O O . LEU A 1 1025 ? 0.761 -5.765 4.001 1.00 97.94 1025 LEU A O 1
ATOM 7614 N N . ASP A 1 1026 ? -0.686 -7.452 3.657 1.00 96.56 1026 ASP A N 1
ATOM 7615 C CA . ASP A 1 1026 ? -0.893 -7.813 5.053 1.00 96.56 1026 ASP A CA 1
ATOM 7616 C C . ASP A 1 1026 ? 0.362 -8.407 5.722 1.00 96.56 1026 ASP A C 1
ATOM 7618 O O . ASP A 1 1026 ? 0.459 -8.414 6.949 1.00 96.56 1026 ASP A O 1
ATOM 7622 N N . LEU A 1 1027 ? 1.353 -8.842 4.934 1.00 97.81 1027 LEU A N 1
ATOM 7623 C CA . LEU A 1 1027 ? 2.644 -9.348 5.415 1.00 97.81 1027 LEU A CA 1
ATOM 7624 C C . LEU A 1 1027 ? 3.615 -8.230 5.824 1.00 97.81 1027 LEU A C 1
ATOM 7626 O O . LEU A 1 1027 ? 4.590 -8.489 6.537 1.00 97.81 1027 LEU A O 1
ATOM 7630 N N . PHE A 1 1028 ? 3.344 -6.997 5.396 1.00 97.81 1028 PHE A N 1
ATOM 7631 C CA . PHE A 1 1028 ? 4.263 -5.872 5.491 1.00 97.81 1028 PHE A CA 1
ATOM 7632 C C . PHE A 1 1028 ? 3.662 -4.698 6.265 1.00 97.81 1028 PHE A C 1
ATOM 7634 O O . PHE A 1 1028 ? 2.448 -4.486 6.283 1.00 97.81 1028 PHE A O 1
ATOM 7641 N N . THR A 1 1029 ? 4.519 -3.903 6.903 1.00 95.50 1029 THR A N 1
ATOM 7642 C CA . THR A 1 1029 ? 4.120 -2.678 7.608 1.00 95.50 1029 THR A CA 1
ATOM 7643 C C . THR A 1 1029 ? 5.071 -1.530 7.290 1.00 95.50 1029 THR A C 1
ATOM 7645 O O . THR A 1 1029 ? 6.260 -1.738 7.058 1.00 95.50 1029 THR A O 1
ATOM 7648 N N . MET A 1 1030 ? 4.546 -0.307 7.286 1.00 95.75 1030 MET A N 1
ATOM 7649 C CA . MET A 1 1030 ? 5.352 0.907 7.361 1.00 95.75 1030 MET A CA 1
ATOM 7650 C C . MET A 1 1030 ? 5.096 1.542 8.728 1.00 95.75 1030 MET A C 1
ATOM 7652 O O . MET A 1 1030 ? 4.023 2.120 8.928 1.00 95.75 1030 MET A O 1
ATOM 7656 N N . PRO A 1 1031 ? 6.037 1.440 9.683 1.00 95.38 1031 PRO A N 1
ATOM 7657 C CA . PRO A 1 1031 ? 5.861 2.059 10.985 1.00 95.38 1031 PRO A CA 1
ATOM 7658 C C . PRO A 1 1031 ? 5.658 3.575 10.871 1.00 95.38 1031 PRO A C 1
ATOM 7660 O O . PRO A 1 1031 ? 6.370 4.273 10.147 1.00 95.38 1031 PRO A O 1
ATOM 7663 N N . VAL A 1 1032 ? 4.693 4.103 11.621 1.00 94.94 1032 VAL A N 1
ATOM 7664 C CA . VAL A 1 1032 ? 4.470 5.547 11.768 1.00 94.94 1032 VAL A CA 1
ATOM 7665 C C . VAL A 1 1032 ? 5.361 6.062 12.895 1.00 94.94 1032 VAL A C 1
ATOM 7667 O O . VAL A 1 1032 ? 5.078 5.834 14.076 1.00 94.94 1032 VAL A O 1
ATOM 7670 N N . VAL A 1 1033 ? 6.462 6.716 12.522 1.00 91.50 1033 VAL A N 1
ATOM 7671 C CA . VAL A 1 1033 ? 7.584 7.043 13.425 1.00 91.50 1033 VAL A CA 1
ATOM 7672 C C . VAL A 1 1033 ? 7.634 8.510 13.847 1.00 91.50 1033 VAL A C 1
ATOM 7674 O O . VAL A 1 1033 ? 8.511 8.904 14.620 1.00 91.50 1033 VAL A O 1
ATOM 7677 N N . GLU A 1 1034 ? 6.721 9.330 13.343 1.00 91.06 1034 GLU A N 1
ATOM 7678 C CA . GLU A 1 1034 ? 6.650 10.764 13.603 1.00 91.06 1034 GLU A CA 1
ATOM 7679 C C . GLU A 1 1034 ? 5.224 11.197 13.965 1.00 91.06 1034 GLU A C 1
ATOM 7681 O O . GLU A 1 1034 ? 4.270 10.490 13.649 1.00 91.06 1034 GLU A O 1
ATOM 7686 N N . PRO A 1 1035 ? 5.044 12.354 14.636 1.00 88.38 1035 PRO A N 1
ATOM 7687 C CA . PRO A 1 1035 ? 6.055 13.150 15.364 1.00 88.38 1035 PRO A CA 1
ATOM 7688 C C . PRO A 1 1035 ? 6.614 12.451 16.611 1.00 88.38 1035 PRO A C 1
ATOM 7690 O O . PRO A 1 1035 ? 7.600 12.889 17.196 1.00 88.38 1035 PRO A O 1
ATOM 7693 N N . TYR A 1 1036 ? 5.963 11.376 17.028 1.00 85.94 1036 TYR A N 1
ATOM 7694 C CA . TYR A 1 1036 ? 6.401 10.434 18.048 1.00 85.94 1036 TYR A CA 1
ATOM 7695 C C . TYR A 1 1036 ? 6.166 9.020 17.493 1.00 85.94 1036 TYR A C 1
ATOM 7697 O O . TYR A 1 1036 ? 5.484 8.897 16.475 1.00 85.94 1036 TYR A O 1
ATOM 7705 N N . PRO A 1 1037 ? 6.693 7.953 18.116 1.00 83.00 1037 PRO A N 1
ATOM 7706 C CA . PRO A 1 1037 ? 6.334 6.588 17.738 1.00 83.00 1037 PRO A CA 1
ATOM 7707 C C . PRO A 1 1037 ? 4.824 6.350 17.936 1.00 83.00 1037 PRO A C 1
ATOM 7709 O O . PRO A 1 1037 ? 4.365 6.039 19.034 1.00 83.00 1037 PRO A O 1
ATOM 7712 N N . ILE A 1 1038 ? 4.030 6.575 16.884 1.00 93.25 1038 ILE A N 1
ATOM 7713 C CA . ILE A 1 1038 ? 2.598 6.236 16.840 1.00 93.25 1038 ILE A CA 1
ATOM 7714 C C . ILE A 1 1038 ? 2.458 4.722 16.657 1.00 93.25 1038 ILE A C 1
ATOM 7716 O O . ILE A 1 1038 ? 1.538 4.103 17.199 1.00 93.25 1038 ILE A O 1
ATOM 7720 N N . SER A 1 1039 ? 3.382 4.138 15.891 1.00 94.50 1039 SER A N 1
ATOM 7721 C CA . SER A 1 1039 ? 3.647 2.703 15.907 1.00 94.50 1039 SER A CA 1
ATOM 7722 C C . SER A 1 1039 ? 4.607 2.360 17.041 1.00 94.50 1039 SER A C 1
ATOM 7724 O O . SER A 1 1039 ? 5.642 2.997 17.221 1.00 94.50 1039 SER A O 1
ATOM 7726 N N . ASP A 1 1040 ? 4.215 1.348 17.793 1.00 88.81 1040 ASP A N 1
ATOM 7727 C CA . ASP A 1 1040 ? 4.885 0.741 18.933 1.00 88.81 1040 ASP A CA 1
ATOM 7728 C C . ASP A 1 1040 ? 5.112 -0.746 18.600 1.00 88.81 1040 ASP A C 1
ATOM 7730 O O . ASP A 1 1040 ? 4.712 -1.214 17.527 1.00 88.81 1040 ASP A O 1
ATOM 7734 N N . HIS A 1 1041 ? 5.712 -1.520 19.499 1.00 85.62 1041 HIS A N 1
ATOM 7735 C CA . HIS A 1 1041 ? 5.910 -2.952 19.264 1.00 85.62 1041 HIS A CA 1
ATOM 7736 C C . HIS A 1 1041 ? 4.570 -3.666 19.005 1.00 85.62 1041 HIS A C 1
ATOM 7738 O O . HIS A 1 1041 ? 3.707 -3.724 19.884 1.00 85.62 1041 HIS A O 1
ATOM 7744 N N . LEU A 1 1042 ? 4.392 -4.217 17.797 1.00 90.12 1042 LEU A N 1
ATOM 7745 C CA . LEU A 1 1042 ? 3.191 -4.963 17.377 1.00 90.12 1042 LEU A CA 1
ATOM 7746 C C . LEU A 1 1042 ? 1.860 -4.195 17.522 1.00 90.12 1042 LEU A C 1
ATOM 7748 O O . LEU A 1 1042 ? 0.789 -4.812 17.582 1.00 90.12 1042 LEU A O 1
ATOM 7752 N N . SER A 1 1043 ? 1.878 -2.861 17.599 1.00 93.38 1043 SER A N 1
ATOM 7753 C CA . SER A 1 1043 ? 0.659 -2.060 17.737 1.00 93.38 1043 SER A CA 1
ATOM 7754 C C . SER A 1 1043 ? 0.815 -0.666 17.144 1.00 93.38 1043 SER A C 1
ATOM 7756 O O . SER A 1 1043 ? 1.831 -0.012 17.335 1.00 93.38 1043 SER A O 1
ATOM 7758 N N . THR A 1 1044 ? -0.238 -0.156 16.508 1.00 95.44 1044 THR A N 1
ATOM 7759 C CA . THR A 1 1044 ? -0.273 1.213 15.974 1.00 95.44 1044 THR A CA 1
ATOM 7760 C C . THR A 1 1044 ? -1.507 1.948 16.479 1.00 95.44 1044 THR A C 1
ATOM 7762 O O . THR A 1 1044 ? -2.622 1.417 16.433 1.00 95.44 1044 THR A O 1
ATOM 7765 N N . ALA A 1 1045 ? -1.327 3.176 16.963 1.00 95.31 1045 ALA A N 1
ATOM 7766 C CA . ALA A 1 1045 ? -2.437 4.042 17.345 1.00 95.31 1045 ALA A CA 1
ATOM 7767 C C . ALA A 1 1045 ? -3.039 4.776 16.134 1.00 95.31 1045 ALA A C 1
ATOM 7769 O O . ALA A 1 1045 ? -2.356 5.040 15.148 1.00 95.31 1045 ALA A O 1
ATOM 7770 N N . GLY A 1 1046 ? -4.322 5.131 16.214 1.00 94.56 1046 GLY A N 1
ATOM 7771 C CA . GLY A 1 1046 ? -4.960 6.005 15.221 1.00 94.56 1046 GLY A CA 1
ATOM 7772 C C . GLY A 1 1046 ? -5.415 5.346 13.914 1.00 94.56 1046 GLY A C 1
ATOM 7773 O O . GLY A 1 1046 ? -5.969 6.046 13.071 1.00 94.56 1046 GLY A O 1
ATOM 7774 N N . ARG A 1 1047 ? -5.249 4.024 13.746 1.00 96.44 1047 ARG A N 1
ATOM 7775 C CA . ARG A 1 1047 ? -5.893 3.288 12.642 1.00 96.44 1047 ARG A CA 1
ATOM 7776 C C . ARG A 1 1047 ? -7.417 3.255 12.826 1.00 96.44 1047 ARG A C 1
ATOM 7778 O O . ARG A 1 1047 ? -7.905 3.152 13.953 1.00 96.44 1047 ARG A O 1
ATOM 7785 N N . VAL A 1 1048 ? -8.141 3.306 11.713 1.00 97.94 1048 VAL A N 1
ATOM 7786 C CA . VAL A 1 1048 ? -9.604 3.307 11.614 1.00 97.94 1048 VAL A CA 1
ATOM 7787 C C . VAL A 1 1048 ? -10.099 1.918 11.225 1.00 97.94 1048 VAL A C 1
ATOM 7789 O O . VAL A 1 1048 ? -9.690 1.367 10.204 1.00 97.94 1048 VAL A O 1
ATOM 7792 N N . ASN A 1 1049 ? -10.995 1.343 12.020 1.00 97.94 1049 ASN A N 1
ATOM 7793 C CA . ASN A 1 1049 ? -11.585 0.046 11.719 1.00 97.94 1049 ASN A CA 1
ATOM 7794 C C . ASN A 1 1049 ? -12.672 0.166 10.643 1.00 97.94 1049 ASN A C 1
ATOM 7796 O O . ASN A 1 1049 ? -13.590 0.978 10.756 1.00 97.94 1049 ASN A O 1
ATOM 7800 N N . MET A 1 1050 ? -12.554 -0.655 9.598 1.00 97.94 1050 MET A N 1
ATOM 7801 C CA . MET A 1 1050 ? -13.500 -0.718 8.482 1.00 97.94 1050 MET A CA 1
ATOM 7802 C C . MET A 1 1050 ? -14.868 -1.282 8.895 1.00 97.94 1050 MET A C 1
ATOM 7804 O O . MET A 1 1050 ? -15.881 -0.920 8.299 1.00 97.94 1050 MET A O 1
ATOM 7808 N N . ASN A 1 1051 ? -14.915 -2.146 9.912 1.00 97.50 1051 ASN A N 1
ATOM 7809 C CA . ASN A 1 1051 ? -16.127 -2.821 10.379 1.00 97.50 1051 ASN A CA 1
ATOM 7810 C C . ASN A 1 1051 ? -16.906 -1.960 11.383 1.00 97.50 1051 ASN A C 1
ATOM 7812 O O . ASN A 1 1051 ? -16.986 -2.270 12.571 1.00 97.50 1051 ASN A O 1
ATOM 7816 N N . TYR A 1 1052 ? -17.482 -0.859 10.903 1.00 95.50 1052 TYR A N 1
ATOM 7817 C CA . TYR A 1 1052 ? -18.178 0.112 11.752 1.00 95.50 1052 TYR A CA 1
ATOM 7818 C C . TYR A 1 1052 ? -19.620 -0.273 12.123 1.00 95.50 1052 TYR A C 1
ATOM 7820 O O . TYR A 1 1052 ? -20.251 0.448 12.899 1.00 95.50 1052 TYR A O 1
ATOM 7828 N N . GLN A 1 1053 ? -20.166 -1.371 11.580 1.00 93.31 1053 GLN A N 1
ATOM 7829 C CA . GLN A 1 1053 ? -21.526 -1.817 11.893 1.00 93.31 1053 GLN A CA 1
ATOM 7830 C C . GLN A 1 1053 ? -21.665 -2.095 13.397 1.00 93.31 1053 GLN A C 1
ATOM 7832 O O . GLN A 1 1053 ? -20.960 -2.929 13.965 1.00 93.31 1053 GLN A O 1
ATOM 7837 N N . ILE A 1 1054 ? -22.611 -1.412 14.039 1.00 93.50 1054 ILE A N 1
ATOM 7838 C CA . ILE A 1 1054 ? -22.840 -1.520 15.478 1.00 93.50 1054 ILE A CA 1
ATOM 7839 C C . ILE A 1 1054 ? -23.833 -2.648 15.742 1.00 93.50 1054 ILE A C 1
ATOM 7841 O O . ILE A 1 1054 ? -24.996 -2.543 15.363 1.00 93.50 1054 ILE A O 1
ATOM 7845 N N . VAL A 1 1055 ? -23.407 -3.716 16.421 1.00 92.19 1055 VAL A N 1
ATOM 7846 C CA . VAL A 1 1055 ? -24.310 -4.814 16.806 1.00 92.19 1055 VAL A CA 1
ATOM 7847 C C . VAL A 1 1055 ? -24.583 -4.822 18.315 1.00 92.19 1055 VAL A C 1
ATOM 7849 O O . VAL A 1 1055 ? -23.674 -4.553 19.105 1.00 92.19 1055 VAL A O 1
ATOM 7852 N N . PRO A 1 1056 ? -25.830 -5.103 18.742 1.00 91.69 1056 PRO A N 1
ATOM 7853 C CA . PRO A 1 1056 ? -27.017 -5.388 17.921 1.00 91.69 1056 PRO A CA 1
ATOM 7854 C C . PRO A 1 1056 ? -27.737 -4.122 17.398 1.00 91.69 1056 PRO A C 1
ATOM 7856 O O . PRO A 1 1056 ? -28.809 -4.218 16.811 1.00 91.69 1056 PRO A O 1
ATOM 7859 N N . PHE A 1 1057 ? -27.175 -2.926 17.604 1.00 91.50 1057 PHE A N 1
ATOM 7860 C CA . PHE A 1 1057 ? -27.817 -1.640 17.294 1.00 91.50 1057 PHE A CA 1
ATOM 7861 C C . PHE A 1 1057 ? -27.644 -1.203 15.832 1.00 91.50 1057 PHE A C 1
ATOM 7863 O O . PHE A 1 1057 ? -27.205 -0.087 15.560 1.00 91.50 1057 PHE A O 1
ATOM 7870 N N . THR A 1 1058 ? -28.010 -2.063 14.879 1.00 89.44 1058 THR A N 1
ATOM 7871 C CA . THR A 1 1058 ? -27.795 -1.822 13.436 1.00 89.44 1058 THR A CA 1
ATOM 7872 C C . THR A 1 1058 ? -28.590 -0.636 12.878 1.00 89.44 1058 THR A C 1
ATOM 7874 O O . THR A 1 1058 ? -28.316 -0.174 11.776 1.00 89.44 1058 THR A O 1
ATOM 7877 N N . TYR A 1 1059 ? -29.538 -0.100 13.652 1.00 88.44 1059 TYR A N 1
ATOM 7878 C CA . TYR A 1 1059 ? -30.243 1.151 13.368 1.00 88.44 1059 TYR A CA 1
ATOM 7879 C C . TYR A 1 1059 ? -29.413 2.414 13.670 1.00 88.44 1059 TYR A C 1
ATOM 7881 O O . TYR A 1 1059 ? -29.865 3.508 13.339 1.00 88.44 1059 TYR A O 1
ATOM 7889 N N . VAL A 1 1060 ? -28.230 2.302 14.285 1.00 91.25 1060 VAL A N 1
ATOM 7890 C CA . VAL A 1 1060 ? -27.289 3.414 14.496 1.00 91.25 1060 VAL A CA 1
ATOM 7891 C C . VAL A 1 1060 ? -26.138 3.292 13.500 1.00 91.25 1060 VAL A C 1
ATOM 7893 O O . VAL A 1 1060 ? -25.329 2.368 13.588 1.00 91.25 1060 VAL A O 1
ATOM 7896 N N . ASN A 1 1061 ? -26.024 4.248 12.578 1.00 92.50 1061 ASN A N 1
ATOM 7897 C CA . ASN A 1 1061 ? -24.902 4.319 11.646 1.00 92.50 1061 ASN A CA 1
ATOM 7898 C C . ASN A 1 1061 ? -23.799 5.230 12.191 1.00 92.50 1061 ASN A C 1
ATOM 7900 O O . ASN A 1 1061 ? -24.070 6.356 12.614 1.00 92.50 1061 ASN A O 1
ATOM 7904 N N . ARG A 1 1062 ? -22.552 4.749 12.153 1.00 92.75 1062 ARG A N 1
ATOM 7905 C CA . ARG A 1 1062 ? -21.349 5.499 12.545 1.00 92.75 1062 ARG A CA 1
ATOM 7906 C C . ARG A 1 1062 ? -20.192 5.190 11.593 1.00 92.75 1062 ARG A C 1
ATOM 7908 O O . ARG A 1 1062 ? -19.173 4.644 12.001 1.00 92.75 1062 ARG A O 1
ATOM 7915 N N . ASP A 1 1063 ? -20.338 5.559 10.325 1.00 94.62 1063 ASP A N 1
ATOM 7916 C CA . ASP A 1 1063 ? -19.262 5.446 9.323 1.00 94.62 1063 ASP A CA 1
ATOM 7917 C C . ASP A 1 1063 ? -18.297 6.664 9.342 1.00 94.62 1063 ASP A C 1
ATOM 7919 O O . ASP A 1 1063 ? -17.364 6.754 8.539 1.00 94.62 1063 ASP A O 1
ATOM 7923 N N . THR A 1 1064 ? -18.485 7.585 10.300 1.00 93.94 1064 THR A N 1
ATOM 7924 C CA . THR A 1 1064 ? -17.772 8.865 10.449 1.00 93.94 1064 THR A CA 1
ATOM 7925 C C . THR A 1 1064 ? -16.252 8.732 10.365 1.00 93.94 1064 THR A C 1
ATOM 7927 O O . THR A 1 1064 ? -15.607 9.512 9.666 1.00 93.94 1064 THR A O 1
ATOM 7930 N N . ALA A 1 1065 ? -15.662 7.737 11.036 1.00 96.31 1065 ALA A N 1
ATOM 7931 C CA . ALA A 1 1065 ? -14.212 7.545 11.032 1.00 96.31 1065 ALA A CA 1
ATOM 7932 C C . ALA A 1 1065 ? -13.683 7.078 9.663 1.00 96.31 1065 ALA A C 1
ATOM 7934 O O . ALA A 1 1065 ? -12.620 7.522 9.231 1.00 96.31 1065 ALA A O 1
ATOM 7935 N N . VAL A 1 1066 ? -14.436 6.239 8.941 1.00 97.00 1066 VAL A N 1
ATOM 7936 C CA . VAL A 1 1066 ? -14.058 5.807 7.585 1.00 97.00 1066 VAL A CA 1
ATOM 7937 C C . VAL A 1 1066 ? -14.155 6.986 6.617 1.00 97.00 1066 VAL A C 1
ATOM 7939 O O . VAL A 1 1066 ? -13.223 7.228 5.851 1.00 97.00 1066 VAL A O 1
ATOM 7942 N N . ARG A 1 1067 ? -15.209 7.808 6.714 1.00 95.12 1067 ARG A N 1
ATOM 7943 C CA . ARG A 1 1067 ? -15.316 9.069 5.953 1.00 95.12 1067 ARG A CA 1
ATOM 7944 C C . ARG A 1 1067 ? -14.154 10.016 6.236 1.00 95.12 1067 ARG A C 1
ATOM 7946 O O . ARG A 1 1067 ? -13.626 10.628 5.310 1.00 95.12 1067 ARG A O 1
ATOM 7953 N N . ALA A 1 1068 ? -13.731 10.108 7.496 1.00 95.31 1068 ALA A N 1
ATOM 7954 C CA . ALA A 1 1068 ? -12.591 10.922 7.900 1.00 95.31 1068 ALA A CA 1
ATOM 7955 C C . ALA A 1 1068 ? -11.286 10.495 7.208 1.00 95.31 1068 ALA A C 1
ATOM 7957 O O . ALA A 1 1068 ? -10.496 11.360 6.835 1.00 95.31 1068 ALA A O 1
ATOM 7958 N N . ALA A 1 1069 ? -11.070 9.189 7.009 1.00 96.31 1069 ALA A N 1
ATOM 7959 C CA . ALA A 1 1069 ? -9.909 8.656 6.291 1.00 96.31 1069 ALA A CA 1
ATOM 7960 C C . ALA A 1 1069 ? -9.993 8.881 4.765 1.00 96.31 1069 ALA A C 1
ATOM 7962 O O . ALA A 1 1069 ? -8.976 9.148 4.120 1.00 96.31 1069 ALA A O 1
ATOM 7963 N N . LEU A 1 1070 ? -11.201 8.818 4.190 1.00 96.06 1070 LEU A N 1
ATOM 7964 C CA . LEU A 1 1070 ? -11.445 9.039 2.756 1.00 96.06 1070 LEU A CA 1
ATOM 7965 C C . LEU A 1 1070 ? -11.312 10.513 2.337 1.00 96.06 1070 LEU A C 1
ATOM 7967 O O . LEU A 1 1070 ? -10.953 10.789 1.194 1.00 96.06 1070 LEU A O 1
ATOM 7971 N N . LYS A 1 1071 ? -11.580 11.461 3.245 1.00 93.19 1071 LYS A N 1
ATOM 7972 C CA . LYS A 1 1071 ? -11.735 12.892 2.925 1.00 93.19 1071 LYS A CA 1
ATOM 7973 C C . LYS A 1 1071 ? -10.532 13.516 2.203 1.00 93.19 1071 LYS A C 1
ATOM 7975 O O . LYS A 1 1071 ? -10.719 14.312 1.289 1.00 93.19 1071 LYS A O 1
ATOM 7980 N N . ALA A 1 1072 ? -9.311 13.172 2.614 1.00 91.50 1072 ALA A N 1
ATOM 7981 C CA . ALA A 1 1072 ? -8.084 13.761 2.071 1.00 91.50 1072 ALA A CA 1
ATOM 7982 C C . ALA A 1 1072 ? -7.585 13.078 0.781 1.00 91.50 1072 ALA A C 1
ATOM 7984 O O . ALA A 1 1072 ? -6.553 13.477 0.238 1.00 91.50 1072 ALA A O 1
ATOM 7985 N N . GLN A 1 1073 ? -8.281 12.046 0.291 1.00 94.56 1073 GLN A N 1
ATOM 7986 C CA . GLN A 1 1073 ? -7.852 11.288 -0.881 1.00 94.56 1073 GLN A CA 1
ATOM 7987 C C . GLN A 1 1073 ? -8.341 11.924 -2.184 1.00 94.56 1073 GLN A C 1
ATOM 7989 O O . GLN A 1 1073 ? -9.466 12.421 -2.281 1.00 94.56 1073 GLN A O 1
ATOM 7994 N N . LYS A 1 1074 ? -7.496 11.848 -3.215 1.00 94.38 1074 LYS A N 1
ATOM 7995 C CA . LYS A 1 1074 ? -7.845 12.195 -4.594 1.00 94.38 1074 LYS A CA 1
ATOM 7996 C C . LYS A 1 1074 ? -7.424 11.085 -5.550 1.00 94.38 1074 LYS A C 1
ATOM 7998 O O . LYS A 1 1074 ? -6.361 10.502 -5.365 1.00 94.38 1074 LYS A O 1
ATOM 8003 N N . LEU A 1 1075 ? -8.220 10.854 -6.589 1.00 95.00 1075 LEU A N 1
ATOM 8004 C CA . LEU A 1 1075 ? -7.949 9.922 -7.687 1.00 95.00 1075 LEU A CA 1
ATOM 8005 C C . LEU A 1 1075 ? -7.459 10.678 -8.918 1.00 95.00 1075 LEU A C 1
ATOM 8007 O O . LEU A 1 1075 ? -8.142 11.592 -9.374 1.00 95.00 1075 LEU A O 1
ATOM 8011 N N . LEU A 1 1076 ? -6.317 10.282 -9.481 1.00 96.62 1076 LEU A N 1
ATOM 8012 C CA . LEU A 1 1076 ? -5.925 10.736 -10.815 1.00 96.62 1076 LEU A CA 1
ATOM 8013 C C . LEU A 1 1076 ? -6.731 9.955 -11.864 1.00 96.62 1076 LEU A C 1
ATOM 8015 O O . LEU A 1 1076 ? -6.743 8.729 -11.851 1.00 96.62 1076 LEU A O 1
ATOM 8019 N N . ALA A 1 1077 ? -7.393 10.670 -12.765 1.00 96.06 1077 ALA A N 1
ATOM 8020 C CA . ALA A 1 1077 ? -8.261 10.131 -13.801 1.00 96.06 1077 ALA A CA 1
ATOM 8021 C C . ALA A 1 1077 ? -8.042 10.919 -15.101 1.00 96.06 1077 ALA A C 1
ATOM 8023 O O . ALA A 1 1077 ? -8.554 12.023 -15.273 1.00 96.06 1077 ALA A O 1
ATOM 8024 N N . ILE A 1 1078 ? -7.246 10.361 -16.015 1.00 95.62 1078 ILE A N 1
ATOM 8025 C CA . ILE A 1 1078 ? -6.807 11.014 -17.254 1.00 95.62 1078 ILE A CA 1
ATOM 8026 C C . ILE A 1 1078 ? -7.703 10.514 -18.395 1.00 95.62 1078 ILE A C 1
ATOM 8028 O O . ILE A 1 1078 ? -7.619 9.336 -18.756 1.00 95.62 1078 ILE A O 1
ATOM 8032 N N . PRO A 1 1079 ? -8.560 11.368 -18.984 1.00 94.56 1079 PRO A N 1
ATOM 8033 C CA . PRO A 1 1079 ? -9.425 10.975 -20.091 1.00 94.56 1079 PRO A CA 1
ATOM 8034 C C . PRO A 1 1079 ? -8.613 10.530 -21.304 1.00 94.56 1079 PRO A C 1
ATOM 8036 O O . PRO A 1 1079 ? -7.620 11.166 -21.648 1.00 94.56 1079 PRO A O 1
ATOM 8039 N N . SER A 1 1080 ? -9.077 9.508 -22.021 1.00 93.00 1080 SER A N 1
ATOM 8040 C CA . SER A 1 1080 ? -8.389 8.976 -23.212 1.00 93.00 1080 SER A CA 1
ATOM 8041 C C . SER A 1 1080 ? -8.208 10.019 -24.328 1.00 93.00 1080 SER A C 1
ATOM 8043 O O . SER A 1 1080 ? -7.270 9.943 -25.118 1.00 93.00 1080 SER A O 1
ATOM 8045 N N . THR A 1 1081 ? -9.061 11.047 -24.355 1.00 91.88 1081 THR A N 1
ATOM 8046 C CA . THR A 1 1081 ? -8.970 12.196 -25.270 1.00 91.88 1081 THR A CA 1
ATOM 8047 C C . THR A 1 1081 ? -7.797 13.134 -24.967 1.00 91.88 1081 THR A C 1
ATOM 8049 O O . THR A 1 1081 ? -7.423 13.935 -25.820 1.00 91.88 1081 THR A O 1
ATOM 8052 N N . ALA A 1 1082 ? -7.186 13.037 -23.783 1.00 91.25 1082 ALA A N 1
ATOM 8053 C CA . ALA A 1 1082 ? -6.078 13.888 -23.361 1.00 91.25 1082 ALA A CA 1
ATOM 8054 C C . ALA A 1 1082 ? -4.701 13.386 -23.827 1.00 91.25 1082 ALA A C 1
ATOM 8056 O O . ALA A 1 1082 ? -3.700 14.028 -23.511 1.00 91.25 1082 ALA A O 1
ATOM 8057 N N . ALA A 1 1083 ? -4.632 12.278 -24.581 1.00 87.62 1083 ALA A N 1
ATOM 8058 C CA . ALA A 1 1083 ? -3.389 11.617 -25.001 1.00 87.62 1083 ALA A CA 1
ATOM 8059 C C . ALA A 1 1083 ? -2.343 12.579 -25.577 1.00 87.62 1083 ALA A C 1
ATOM 8061 O O . ALA A 1 1083 ? -1.155 12.418 -25.306 1.00 87.62 1083 ALA A O 1
ATOM 8062 N N . GLN A 1 1084 ? -2.776 13.605 -26.317 1.00 82.50 1084 GLN A N 1
ATOM 8063 C CA . GLN A 1 1084 ? -1.859 14.556 -26.939 1.00 82.50 1084 GLN A CA 1
ATOM 8064 C C . GLN A 1 1084 ? -1.311 15.647 -26.005 1.00 82.50 1084 GLN A C 1
ATOM 8066 O O . GLN A 1 1084 ? -0.311 16.282 -26.333 1.00 82.50 1084 GLN A O 1
ATOM 8071 N N . THR A 1 1085 ? -1.954 15.901 -24.864 1.00 84.19 1085 THR A N 1
ATOM 8072 C CA . THR A 1 1085 ? -1.735 17.131 -24.084 1.00 84.19 1085 THR A CA 1
ATOM 8073 C C . THR A 1 1085 ? -1.381 16.894 -22.620 1.00 84.19 1085 THR A C 1
ATOM 8075 O O . THR A 1 1085 ? -0.726 17.745 -22.021 1.00 84.19 1085 THR A O 1
ATOM 8078 N N . TYR A 1 1086 ? -1.753 15.757 -22.021 1.00 88.94 1086 TYR A N 1
ATOM 8079 C CA . TYR A 1 1086 ? -1.571 15.532 -20.578 1.00 88.94 1086 TYR A CA 1
ATOM 8080 C C . TYR A 1 1086 ? -0.100 15.483 -20.127 1.00 88.94 1086 TYR A C 1
ATOM 8082 O O . TYR A 1 1086 ? 0.182 15.786 -18.972 1.00 88.94 1086 TYR A O 1
ATOM 8090 N N . LYS A 1 1087 ? 0.841 15.154 -21.022 1.00 86.31 1087 LYS A N 1
ATOM 8091 C CA . LYS A 1 1087 ? 2.298 15.191 -20.769 1.00 86.31 1087 LYS A CA 1
ATOM 8092 C C . LYS A 1 1087 ? 3.005 16.382 -21.398 1.00 86.31 1087 LYS A C 1
ATOM 8094 O O . LYS A 1 1087 ? 4.220 16.494 -21.283 1.00 86.31 1087 LYS A O 1
ATOM 8099 N N . TYR A 1 1088 ? 2.269 17.265 -22.065 1.00 79.56 1088 TYR A N 1
ATOM 8100 C CA . TYR A 1 1088 ? 2.837 18.381 -22.806 1.00 79.56 1088 TYR A CA 1
ATOM 8101 C C . TYR A 1 1088 ? 2.892 19.644 -21.928 1.00 79.56 1088 TYR A C 1
ATOM 8103 O O . TYR A 1 1088 ? 1.844 20.224 -21.638 1.00 79.56 1088 TYR A O 1
ATOM 8111 N N . PRO A 1 1089 ? 4.084 20.112 -21.507 1.00 69.75 1089 PRO A N 1
ATOM 8112 C CA . PRO A 1 1089 ? 4.198 21.268 -20.618 1.00 69.75 1089 PRO A CA 1
ATOM 8113 C C . PRO A 1 1089 ? 4.145 22.625 -21.348 1.00 69.75 1089 PRO A C 1
ATOM 8115 O O . PRO A 1 1089 ? 4.081 23.660 -20.689 1.00 69.75 1089 PRO A O 1
ATOM 8118 N N . GLY A 1 1090 ? 4.163 22.659 -22.687 1.00 68.12 1090 GLY A N 1
ATOM 8119 C CA . GLY A 1 1090 ? 4.287 23.903 -23.460 1.00 68.12 1090 GLY A CA 1
ATOM 8120 C C . GLY A 1 1090 ? 5.687 24.536 -23.380 1.00 68.12 1090 GLY A C 1
ATOM 8121 O O . GLY A 1 1090 ? 6.678 23.846 -23.149 1.00 68.12 1090 GLY A O 1
ATOM 8122 N N . VAL A 1 1091 ? 5.788 25.857 -23.596 1.00 61.78 1091 VAL A N 1
ATOM 8123 C CA . VAL A 1 1091 ? 7.050 26.615 -23.463 1.00 61.78 1091 VAL A CA 1
ATOM 8124 C C . VAL A 1 1091 ? 7.338 26.857 -21.976 1.00 61.78 1091 VAL A C 1
ATOM 8126 O O . VAL A 1 1091 ? 6.708 27.702 -21.341 1.00 61.78 1091 VAL A O 1
ATOM 8129 N N . MET A 1 1092 ? 8.304 26.136 -21.407 1.00 60.47 1092 MET A N 1
ATOM 8130 C CA . MET A 1 1092 ? 8.645 26.239 -19.983 1.00 60.47 1092 MET A CA 1
ATOM 8131 C C . MET A 1 1092 ? 9.635 27.383 -19.709 1.00 60.47 1092 MET A C 1
ATOM 8133 O O . MET A 1 1092 ? 10.845 27.188 -19.695 1.00 60.47 1092 MET A O 1
ATOM 8137 N N . GLY A 1 1093 ? 9.108 28.585 -19.456 1.00 54.03 1093 GLY A N 1
ATOM 8138 C CA . GLY A 1 1093 ? 9.855 29.761 -18.976 1.00 54.03 1093 GLY A CA 1
ATOM 8139 C C . GLY A 1 1093 ? 9.604 30.066 -17.494 1.00 54.03 1093 GLY A C 1
ATOM 8140 O O . GLY A 1 1093 ? 9.191 31.170 -17.156 1.00 54.03 1093 GLY A O 1
ATOM 8141 N N . GLY A 1 1094 ? 9.731 29.074 -16.604 1.00 59.25 1094 GLY A N 1
ATOM 8142 C CA . GLY A 1 1094 ? 9.509 29.225 -15.152 1.00 59.25 1094 GLY A CA 1
ATOM 8143 C C . GLY A 1 1094 ? 8.045 29.389 -14.686 1.00 59.25 1094 GLY A C 1
ATOM 8144 O O . GLY A 1 1094 ? 7.777 29.198 -13.500 1.00 59.25 1094 GLY A O 1
ATOM 8145 N N . GLY A 1 1095 ? 7.098 29.687 -15.591 1.00 65.38 1095 GLY A N 1
ATOM 8146 C CA . GLY A 1 1095 ? 5.667 29.921 -15.299 1.00 65.38 1095 GLY A CA 1
ATOM 8147 C C . GLY A 1 1095 ? 4.770 28.674 -15.152 1.00 65.38 1095 GLY A C 1
ATOM 8148 O O . GLY A 1 1095 ? 3.619 28.795 -14.716 1.00 65.38 1095 GLY A O 1
ATOM 8149 N N . GLY A 1 1096 ? 5.298 27.487 -15.470 1.00 75.88 1096 GLY A N 1
ATOM 8150 C CA . GLY A 1 1096 ? 4.593 26.199 -15.420 1.00 75.88 1096 GLY A CA 1
ATOM 8151 C C . GLY A 1 1096 ? 3.723 25.887 -16.646 1.00 75.88 1096 GLY A C 1
ATOM 8152 O O . GLY A 1 1096 ? 3.647 26.708 -17.560 1.00 75.88 1096 GLY A O 1
ATOM 8153 N N . PRO A 1 1097 ? 3.066 24.710 -16.675 1.00 80.19 1097 PRO A N 1
ATOM 8154 C CA . PRO A 1 1097 ? 2.224 24.284 -17.787 1.00 80.19 1097 PRO A CA 1
ATOM 8155 C C . PRO A 1 1097 ? 1.044 25.227 -18.037 1.00 80.19 1097 PRO A C 1
ATOM 8157 O O . PRO A 1 1097 ? 0.431 25.744 -17.098 1.00 80.19 1097 PRO A O 1
ATOM 8160 N N . THR A 1 1098 ? 0.678 25.398 -19.310 1.00 79.12 1098 THR A N 1
ATOM 8161 C CA . THR A 1 1098 ? -0.514 26.160 -19.728 1.00 79.12 1098 THR A CA 1
ATOM 8162 C C . THR A 1 1098 ? -1.805 25.341 -19.662 1.00 79.12 1098 THR A C 1
ATOM 8164 O O . THR A 1 1098 ? -2.894 25.910 -19.700 1.00 79.12 1098 THR A O 1
ATOM 8167 N N . ASN A 1 1099 ? -1.707 24.013 -19.546 1.00 84.44 1099 ASN A N 1
ATOM 8168 C CA . ASN A 1 1099 ? -2.859 23.122 -19.451 1.00 84.44 1099 ASN A CA 1
ATOM 8169 C C . ASN A 1 1099 ? -3.560 23.276 -18.086 1.00 84.44 1099 ASN A C 1
ATOM 8171 O O . ASN A 1 1099 ? -3.052 22.833 -17.053 1.00 84.44 1099 ASN A O 1
ATOM 8175 N N . ALA A 1 1100 ? -4.742 23.895 -18.093 1.00 84.62 1100 ALA A N 1
ATOM 8176 C CA . ALA A 1 1100 ? -5.572 24.121 -16.908 1.00 84.62 1100 ALA A CA 1
ATOM 8177 C C . ALA A 1 1100 ? -6.556 22.972 -16.602 1.00 84.62 1100 ALA A C 1
ATOM 8179 O O . ALA A 1 1100 ? -7.371 23.103 -15.690 1.00 84.62 1100 ALA A O 1
ATOM 8180 N N . SER A 1 1101 ? -6.504 21.863 -17.350 1.00 89.88 1101 SER A N 1
ATOM 8181 C CA . SER A 1 1101 ? -7.376 20.706 -17.118 1.00 89.88 1101 SER A CA 1
ATOM 8182 C C . SER A 1 1101 ? -7.168 20.125 -15.718 1.00 89.88 1101 SER A C 1
ATOM 8184 O O . SER A 1 1101 ? -6.037 20.026 -15.238 1.00 89.88 1101 SER A O 1
ATOM 8186 N N . GLN A 1 1102 ? -8.262 19.701 -15.089 1.00 89.25 1102 GLN A N 1
ATOM 8187 C CA . GLN A 1 1102 ? -8.253 19.026 -13.794 1.00 89.25 1102 GLN A CA 1
ATOM 8188 C C . GLN A 1 1102 ? -8.431 17.528 -14.012 1.00 89.25 1102 GLN A C 1
ATOM 8190 O O . GLN A 1 1102 ? -9.441 17.099 -14.564 1.00 89.25 1102 GLN A O 1
ATOM 8195 N N . TYR A 1 1103 ? -7.446 16.741 -13.583 1.00 94.88 1103 TYR A N 1
ATOM 8196 C CA . TYR A 1 1103 ? -7.495 15.278 -13.674 1.00 94.88 1103 TYR A CA 1
ATOM 8197 C C . TYR A 1 1103 ? -7.524 14.607 -12.298 1.00 94.88 1103 TYR A C 1
ATOM 8199 O O . TYR A 1 1103 ? -7.687 13.394 -12.236 1.00 94.88 1103 TYR A O 1
ATOM 8207 N N . ARG A 1 1104 ? -7.388 15.349 -11.188 1.00 94.25 1104 ARG A N 1
ATOM 8208 C CA . ARG A 1 1104 ? -7.465 14.777 -9.836 1.00 94.25 1104 ARG A CA 1
ATOM 8209 C C . ARG A 1 1104 ? -8.831 15.019 -9.203 1.00 94.25 1104 ARG A C 1
ATOM 8211 O O . ARG A 1 1104 ? -9.143 16.124 -8.762 1.00 94.25 1104 ARG A O 1
ATOM 8218 N N . MET A 1 1105 ? -9.619 13.956 -9.113 1.00 95.00 1105 MET A N 1
ATOM 8219 C CA . MET A 1 1105 ? -10.980 13.967 -8.580 1.00 95.00 1105 MET A CA 1
ATOM 8220 C C . MET A 1 1105 ? -10.980 13.703 -7.076 1.00 95.00 1105 MET A C 1
ATOM 8222 O O . MET A 1 1105 ? -10.219 12.869 -6.586 1.00 95.00 1105 MET A O 1
ATOM 8226 N N . THR A 1 1106 ? -11.846 14.383 -6.327 1.00 94.25 1106 THR A N 1
ATOM 8227 C CA . THR A 1 1106 ? -12.129 14.024 -4.928 1.00 94.25 1106 THR A CA 1
ATOM 8228 C C . THR A 1 1106 ? -12.966 12.747 -4.869 1.00 94.25 1106 THR A C 1
ATOM 8230 O O . THR A 1 1106 ? -13.649 12.399 -5.831 1.00 94.25 1106 THR A O 1
ATOM 8233 N N . LEU A 1 1107 ? -12.936 12.029 -3.745 1.00 94.44 1107 LEU A N 1
ATOM 8234 C CA . LEU A 1 1107 ? -13.774 10.840 -3.576 1.00 94.44 1107 LEU A CA 1
ATOM 8235 C C . LEU A 1 1107 ? -15.220 11.208 -3.230 1.00 94.44 1107 LEU A C 1
ATOM 8237 O O . LEU A 1 1107 ? -15.476 12.032 -2.352 1.00 94.44 1107 LEU A O 1
ATOM 8241 N N . ASN A 1 1108 ? -16.170 10.537 -3.874 1.00 93.75 1108 ASN A N 1
ATOM 8242 C CA . ASN A 1 1108 ? -17.553 10.466 -3.428 1.00 93.75 1108 ASN A CA 1
ATOM 8243 C C . ASN A 1 1108 ? -17.658 9.386 -2.337 1.00 93.75 1108 ASN A C 1
ATOM 8245 O O . ASN A 1 1108 ? -17.770 8.187 -2.618 1.00 93.75 1108 ASN A O 1
ATOM 8249 N N . ALA A 1 1109 ? -17.580 9.819 -1.076 1.00 92.31 1109 ALA A N 1
ATOM 8250 C CA . ALA A 1 1109 ? -17.616 8.917 0.071 1.00 92.31 1109 ALA A CA 1
ATOM 8251 C C . ALA A 1 1109 ? -18.937 8.138 0.159 1.00 92.31 1109 ALA A C 1
ATOM 8253 O O . ALA A 1 1109 ? -18.903 6.956 0.487 1.00 92.31 1109 ALA A O 1
ATOM 8254 N N . ASP A 1 1110 ? -20.074 8.755 -0.182 1.00 90.88 1110 ASP A N 1
ATOM 8255 C CA . ASP A 1 1110 ? -21.374 8.080 -0.132 1.00 90.88 1110 ASP A CA 1
ATOM 8256 C C . ASP A 1 1110 ? -21.427 6.917 -1.125 1.00 90.88 1110 ASP A C 1
ATOM 8258 O O . ASP A 1 1110 ? -21.620 5.765 -0.740 1.00 90.88 1110 ASP A O 1
ATOM 8262 N N . ALA A 1 1111 ? -21.133 7.184 -2.397 1.00 91.94 1111 ALA A N 1
ATOM 8263 C CA . ALA A 1 1111 ? -21.140 6.149 -3.428 1.00 91.94 1111 ALA A CA 1
ATOM 8264 C C . ALA A 1 1111 ? -20.120 5.027 -3.150 1.00 91.94 1111 ALA A C 1
ATOM 8266 O O . ALA A 1 1111 ? -20.386 3.859 -3.438 1.00 91.94 1111 ALA A O 1
ATOM 8267 N N . THR A 1 1112 ? -18.974 5.363 -2.548 1.00 95.00 1112 THR A N 1
ATOM 8268 C CA . THR A 1 1112 ? -17.962 4.379 -2.131 1.00 95.00 1112 THR A CA 1
ATOM 8269 C C . THR A 1 1112 ? -18.489 3.485 -0.999 1.00 95.00 1112 THR A C 1
ATOM 8271 O O . THR A 1 1112 ? -18.376 2.259 -1.068 1.00 95.00 1112 THR A O 1
ATOM 8274 N N . LEU A 1 1113 ? -19.113 4.074 0.028 1.00 95.06 1113 LEU A N 1
ATOM 8275 C CA . LEU A 1 1113 ? -19.580 3.368 1.227 1.00 95.06 1113 LEU A CA 1
ATOM 8276 C C . LEU A 1 1113 ? -20.832 2.507 1.002 1.00 95.06 1113 LEU A C 1
ATOM 8278 O O . LEU A 1 1113 ? -21.082 1.604 1.802 1.00 95.06 1113 LEU A O 1
ATOM 8282 N N . LEU A 1 1114 ? -21.560 2.674 -0.108 1.00 93.88 1114 LEU A N 1
ATOM 8283 C CA . LEU A 1 1114 ? -22.623 1.735 -0.503 1.00 93.88 1114 LEU A CA 1
ATOM 8284 C C . LEU A 1 1114 ? -22.112 0.287 -0.617 1.00 93.88 1114 LEU A C 1
ATOM 8286 O O . LEU A 1 1114 ? -22.839 -0.650 -0.291 1.00 93.88 1114 LEU A O 1
ATOM 8290 N N . GLN A 1 1115 ? -20.850 0.088 -1.009 1.00 94.44 1115 GLN A N 1
ATOM 8291 C CA . GLN A 1 1115 ? -20.235 -1.244 -1.073 1.00 94.44 1115 GLN A CA 1
ATOM 8292 C C . GLN A 1 1115 ? -20.008 -1.857 0.319 1.00 94.44 1115 GLN A C 1
ATOM 8294 O O . GLN A 1 1115 ? -20.146 -3.068 0.488 1.00 94.44 1115 GLN A O 1
ATOM 8299 N N . PHE A 1 1116 ? -19.713 -1.032 1.331 1.00 95.06 1116 PHE A N 1
ATOM 8300 C CA . PHE A 1 1116 ? -19.613 -1.478 2.726 1.00 95.06 1116 PHE A CA 1
ATOM 8301 C C . PHE A 1 1116 ? -20.991 -1.893 3.247 1.00 95.06 1116 PHE A C 1
ATOM 8303 O O . PHE A 1 1116 ? -21.132 -2.969 3.825 1.00 95.06 1116 PHE A O 1
ATOM 8310 N N . LEU A 1 1117 ? -22.018 -1.075 2.992 1.00 91.81 1117 LEU A N 1
ATOM 8311 C CA . LEU A 1 1117 ? -23.390 -1.377 3.401 1.00 91.81 1117 LEU A CA 1
ATOM 8312 C C . LEU A 1 1117 ? -23.921 -2.654 2.750 1.00 91.81 1117 LEU A C 1
ATOM 8314 O O . LEU A 1 1117 ? -24.533 -3.465 3.440 1.00 91.81 1117 LEU A O 1
ATOM 8318 N N . ALA A 1 1118 ? -23.644 -2.872 1.461 1.00 91.81 1118 ALA A N 1
ATOM 8319 C CA . ALA A 1 1118 ? -24.013 -4.109 0.776 1.00 91.81 1118 ALA A CA 1
ATOM 8320 C C . ALA A 1 1118 ? -23.382 -5.340 1.449 1.00 91.81 1118 ALA A C 1
ATOM 8322 O O . ALA A 1 1118 ? -24.063 -6.341 1.675 1.00 91.81 1118 ALA A O 1
ATOM 8323 N N . ARG A 1 1119 ? -22.104 -5.247 1.842 1.00 91.12 1119 ARG A N 1
ATOM 8324 C CA . ARG A 1 1119 ? -21.401 -6.323 2.554 1.00 91.12 1119 ARG A CA 1
ATOM 8325 C C . ARG A 1 1119 ? -22.004 -6.592 3.934 1.00 91.12 1119 ARG A C 1
ATOM 8327 O O . ARG A 1 1119 ? -22.302 -7.738 4.259 1.00 91.12 1119 ARG A O 1
ATOM 8334 N N . PHE A 1 1120 ? -22.244 -5.543 4.718 1.00 90.88 1120 PHE A N 1
ATOM 8335 C CA . PHE A 1 1120 ? -22.858 -5.671 6.041 1.00 90.88 1120 PHE A CA 1
ATOM 8336 C C . PHE A 1 1120 ? -24.304 -6.179 5.973 1.00 90.88 1120 PHE A C 1
ATOM 8338 O O . PHE A 1 1120 ? -24.725 -6.943 6.841 1.00 90.88 1120 PHE A O 1
ATOM 8345 N N . GLY A 1 1121 ? -25.054 -5.794 4.937 1.00 88.19 1121 GLY A N 1
ATOM 8346 C CA . GLY A 1 1121 ? -26.405 -6.288 4.664 1.00 88.19 1121 GLY A CA 1
ATOM 8347 C C . GLY A 1 1121 ? -26.444 -7.779 4.321 1.00 88.19 1121 GLY A C 1
ATOM 8348 O O . GLY A 1 1121 ? -27.415 -8.450 4.657 1.00 88.19 1121 GLY A O 1
ATOM 8349 N N . ALA A 1 1122 ? -25.368 -8.317 3.738 1.00 87.88 1122 ALA A N 1
ATOM 8350 C CA . ALA A 1 1122 ? -25.184 -9.752 3.515 1.00 87.88 1122 ALA A CA 1
ATOM 8351 C C . ALA A 1 1122 ? -24.708 -10.516 4.770 1.00 87.88 1122 ALA A C 1
ATOM 8353 O O . ALA A 1 1122 ? -24.471 -11.720 4.704 1.00 87.88 1122 ALA A O 1
ATOM 8354 N N . GLY A 1 1123 ? -24.548 -9.835 5.910 1.00 85.81 1123 GLY A N 1
ATOM 8355 C CA . GLY A 1 1123 ? -24.086 -10.441 7.159 1.00 85.81 1123 GLY A CA 1
ATOM 8356 C C . GLY A 1 1123 ? -22.579 -10.718 7.217 1.00 85.81 1123 GLY A C 1
ATOM 8357 O O . GLY A 1 1123 ? -22.138 -11.364 8.166 1.00 85.81 1123 GLY A O 1
ATOM 8358 N N . ASP A 1 1124 ? -21.778 -10.221 6.269 1.00 87.75 1124 ASP A N 1
ATOM 8359 C CA . ASP A 1 1124 ? -20.319 -10.420 6.209 1.00 87.75 1124 ASP A CA 1
ATOM 8360 C C . ASP A 1 1124 ? -19.533 -9.187 6.702 1.00 87.75 1124 ASP A C 1
ATOM 8362 O O . ASP A 1 1124 ? -20.100 -8.111 6.904 1.00 87.75 1124 ASP A O 1
ATOM 8366 N N . LEU A 1 1125 ? -18.221 -9.341 6.913 1.00 91.62 1125 LEU A N 1
ATOM 8367 C CA . LEU A 1 1125 ? -17.305 -8.292 7.379 1.00 91.62 1125 LEU A CA 1
ATOM 8368 C C . LEU A 1 1125 ? -15.981 -8.282 6.620 1.00 91.62 1125 LEU A C 1
ATOM 8370 O O . LEU A 1 1125 ? -15.583 -9.263 5.998 1.00 91.62 1125 LEU A O 1
ATOM 8374 N N . PHE A 1 1126 ? -15.255 -7.173 6.744 1.00 96.00 1126 PHE A N 1
ATOM 8375 C CA . PHE A 1 1126 ? -13.857 -7.095 6.339 1.00 96.00 1126 PHE A CA 1
ATOM 8376 C C . PHE A 1 1126 ? -12.980 -7.849 7.349 1.00 96.00 1126 PHE A C 1
ATOM 8378 O O . PHE A 1 1126 ? -13.062 -7.651 8.563 1.00 96.00 1126 PHE A O 1
ATOM 8385 N N . ARG A 1 1127 ? -12.123 -8.727 6.845 1.00 94.88 1127 ARG A N 1
ATOM 8386 C CA . ARG A 1 1127 ? -11.212 -9.621 7.570 1.00 94.88 1127 ARG A CA 1
ATOM 8387 C C . ARG A 1 1127 ? -9.786 -9.070 7.552 1.00 94.88 1127 ARG A C 1
ATOM 8389 O O . ARG A 1 1127 ? -9.080 -9.203 8.551 1.00 94.88 1127 ARG A O 1
ATOM 8396 N N . SER A 1 1128 ? -9.388 -8.376 6.482 1.00 95.88 1128 SER A N 1
ATOM 8397 C CA . SER A 1 1128 ? -8.110 -7.652 6.367 1.00 95.88 1128 SER A CA 1
ATOM 8398 C C . SER A 1 1128 ? -8.323 -6.206 5.920 1.00 95.88 1128 SER A C 1
ATOM 8400 O O . SER A 1 1128 ? -9.182 -5.925 5.090 1.00 95.88 1128 SER A O 1
ATOM 8402 N N . ALA A 1 1129 ? -7.477 -5.290 6.402 1.00 97.19 1129 ALA A N 1
ATOM 8403 C CA . ALA A 1 1129 ? -7.451 -3.907 5.918 1.00 97.19 1129 ALA A CA 1
ATOM 8404 C C . ALA A 1 1129 ? -7.123 -3.812 4.418 1.00 97.19 1129 ALA A C 1
ATOM 8406 O O . ALA A 1 1129 ? -7.506 -2.846 3.763 1.00 97.19 1129 ALA A O 1
ATOM 8407 N N . SER A 1 1130 ? -6.438 -4.819 3.861 1.00 97.19 1130 SER A N 1
ATOM 8408 C CA . SER A 1 1130 ? -6.108 -4.869 2.433 1.00 97.19 1130 SER A CA 1
ATOM 8409 C C . SER A 1 1130 ? -7.338 -4.980 1.531 1.00 97.19 1130 SER A C 1
ATOM 8411 O O . SER A 1 1130 ? -7.270 -4.579 0.374 1.00 97.19 1130 SER A O 1
ATOM 8413 N N . GLU A 1 1131 ? -8.481 -5.438 2.052 1.00 96.75 1131 GLU A N 1
ATOM 8414 C CA . GLU A 1 1131 ? -9.729 -5.530 1.290 1.00 96.75 1131 GLU A CA 1
ATOM 8415 C C . GLU A 1 1131 ? -10.281 -4.169 0.861 1.00 96.75 1131 GLU A C 1
ATOM 8417 O O . GLU A 1 1131 ? -11.173 -4.132 0.014 1.00 96.75 1131 GLU A O 1
ATOM 8422 N N . ILE A 1 1132 ? -9.735 -3.046 1.349 1.00 97.38 1132 ILE A N 1
ATOM 8423 C CA . ILE A 1 1132 ? -9.989 -1.739 0.729 1.00 97.38 1132 ILE A CA 1
ATOM 8424 C C . ILE A 1 1132 ? -9.644 -1.752 -0.768 1.00 97.38 1132 ILE A C 1
ATOM 8426 O O . ILE A 1 1132 ? -10.347 -1.126 -1.548 1.00 97.38 1132 ILE A O 1
ATOM 8430 N N . CYS A 1 1133 ? -8.647 -2.540 -1.185 1.00 97.12 1133 CYS A N 1
ATOM 8431 C CA . CYS A 1 1133 ? -8.258 -2.741 -2.584 1.00 97.12 1133 CYS A CA 1
ATOM 8432 C C . CYS A 1 1133 ? -9.288 -3.549 -3.393 1.00 97.12 1133 CYS A C 1
ATOM 8434 O O . CYS A 1 1133 ? -9.148 -3.673 -4.603 1.00 97.12 1133 CYS A O 1
ATOM 8436 N N . SER A 1 1134 ? -10.316 -4.107 -2.744 1.00 94.06 1134 SER A N 1
ATOM 8437 C CA . SER A 1 1134 ? -11.458 -4.771 -3.392 1.00 94.06 1134 SER A CA 1
ATOM 8438 C C . SER A 1 1134 ? -12.703 -3.877 -3.479 1.00 94.06 1134 SER A C 1
ATOM 8440 O O . SER A 1 1134 ? -13.727 -4.295 -4.018 1.00 94.06 1134 SER A O 1
ATOM 8442 N N . VAL A 1 1135 ? -12.625 -2.649 -2.952 1.00 95.62 1135 VAL A N 1
ATOM 8443 C CA . VAL A 1 1135 ? -13.707 -1.660 -2.969 1.00 95.62 1135 VAL A CA 1
ATOM 8444 C C . VAL A 1 1135 ? -13.380 -0.575 -3.983 1.00 95.62 1135 VAL A C 1
ATOM 8446 O O . VAL A 1 1135 ? -12.336 0.062 -3.886 1.00 95.62 1135 VAL A O 1
ATOM 8449 N N . ASP A 1 1136 ? -14.285 -0.306 -4.922 1.00 96.06 1136 ASP A N 1
ATOM 8450 C CA . ASP A 1 1136 ? -14.090 0.801 -5.857 1.00 96.06 1136 ASP A CA 1
ATOM 8451 C C . ASP A 1 1136 ? -14.172 2.140 -5.132 1.00 96.06 1136 ASP A C 1
ATOM 8453 O O . ASP A 1 1136 ? -15.217 2.496 -4.584 1.00 96.06 1136 ASP A O 1
ATOM 8457 N N . LEU A 1 1137 ? -13.079 2.900 -5.165 1.00 96.38 1137 LEU A N 1
ATOM 8458 C CA . LEU A 1 1137 ? -13.066 4.298 -4.755 1.00 96.38 1137 LEU A CA 1
ATOM 8459 C C . LEU A 1 1137 ? -13.762 5.132 -5.838 1.00 96.38 1137 LEU A C 1
ATOM 8461 O O . LEU A 1 1137 ? -13.215 5.356 -6.917 1.00 96.38 1137 LEU A O 1
ATOM 8465 N N . VAL A 1 1138 ? -14.991 5.565 -5.561 1.00 95.62 1138 VAL A N 1
ATOM 8466 C CA . VAL A 1 1138 ? -15.832 6.261 -6.541 1.00 95.62 1138 VAL A CA 1
ATOM 8467 C C . VAL A 1 1138 ? -15.469 7.751 -6.563 1.00 95.62 1138 VAL A C 1
ATOM 8469 O O . VAL A 1 1138 ? -15.551 8.395 -5.514 1.00 95.62 1138 VAL A O 1
ATOM 8472 N N . PRO A 1 1139 ? -15.072 8.339 -7.707 1.00 95.62 1139 PRO A N 1
ATOM 8473 C CA . PRO A 1 1139 ? -14.724 9.756 -7.783 1.00 95.62 1139 PRO A CA 1
ATOM 8474 C C . PRO A 1 1139 ? -15.956 10.665 -7.910 1.00 95.62 1139 PRO A C 1
ATOM 8476 O O . PRO A 1 1139 ? -17.016 10.256 -8.384 1.00 95.62 1139 PRO A O 1
ATOM 8479 N N . SER A 1 1140 ? -15.793 11.928 -7.520 1.00 93.25 1140 SER A N 1
ATOM 8480 C CA . SER A 1 1140 ? -16.712 13.021 -7.845 1.00 93.25 1140 SER A CA 1
ATOM 8481 C C . SER A 1 1140 ? -16.243 13.691 -9.140 1.00 93.25 1140 SER A C 1
ATOM 8483 O O . SER A 1 1140 ? -15.355 14.539 -9.104 1.00 93.25 1140 SER A O 1
ATOM 8485 N N . ASP A 1 1141 ? -16.786 13.267 -10.281 1.00 89.62 1141 ASP A N 1
ATOM 8486 C CA . ASP A 1 1141 ? -16.318 13.642 -11.627 1.00 89.62 1141 ASP A CA 1
ATOM 8487 C C . ASP A 1 1141 ? -17.503 14.046 -12.524 1.00 89.62 1141 ASP A C 1
ATOM 8489 O O . ASP A 1 1141 ? -17.950 13.293 -13.392 1.00 89.62 1141 ASP A O 1
ATOM 8493 N N . GLY A 1 1142 ? -18.052 15.239 -12.265 1.00 80.75 1142 GLY A N 1
ATOM 8494 C CA . GLY A 1 1142 ? -19.123 15.855 -13.055 1.00 80.75 1142 GLY A CA 1
ATOM 8495 C C . GLY A 1 1142 ? -20.528 15.808 -12.423 1.00 80.75 1142 GLY A C 1
ATOM 8496 O O . GLY A 1 1142 ? -20.695 15.398 -11.277 1.00 80.75 1142 GLY A O 1
ATOM 8497 N N . PRO A 1 1143 ? -21.567 16.260 -13.155 1.00 71.50 1143 PRO A N 1
ATOM 8498 C CA . PRO A 1 1143 ? -22.940 16.367 -12.639 1.00 71.50 1143 PRO A CA 1
ATOM 8499 C C . PRO A 1 1143 ? -23.625 15.009 -12.419 1.00 71.50 1143 PRO A C 1
ATOM 8501 O O . PRO A 1 1143 ? -24.552 14.904 -11.620 1.00 71.50 1143 PRO A O 1
ATOM 8504 N N . SER A 1 1144 ? -23.166 13.962 -13.108 1.00 79.50 1144 SER A N 1
ATOM 8505 C CA . SER A 1 1144 ? -23.604 12.578 -12.922 1.00 79.50 1144 SER A CA 1
ATOM 8506 C C . SER A 1 1144 ? -22.394 11.753 -12.504 1.00 79.50 1144 SER A C 1
ATOM 8508 O O . SER A 1 1144 ? -21.751 11.119 -13.337 1.00 79.50 1144 SER A O 1
ATOM 8510 N N . ASN A 1 1145 ? -22.049 11.834 -11.216 1.00 86.38 1145 ASN A N 1
ATOM 8511 C CA . ASN A 1 1145 ? -20.951 11.060 -10.638 1.00 86.38 1145 ASN A CA 1
ATOM 8512 C C . ASN A 1 1145 ? -21.080 9.573 -11.020 1.00 86.38 1145 ASN A C 1
ATOM 8514 O O . ASN A 1 1145 ? -22.203 9.053 -11.037 1.00 86.38 1145 ASN A O 1
ATOM 8518 N N . PRO A 1 1146 ? -19.966 8.870 -11.301 1.00 91.62 1146 PRO A N 1
ATOM 8519 C CA . PRO A 1 1146 ? -20.018 7.435 -11.532 1.00 91.62 1146 PRO A CA 1
ATOM 8520 C C . PRO A 1 1146 ? -20.615 6.709 -10.323 1.00 91.62 1146 PRO A C 1
ATOM 8522 O O . PRO A 1 1146 ? -20.554 7.167 -9.184 1.00 91.62 1146 PRO A O 1
ATOM 8525 N N . THR A 1 1147 ? -21.187 5.541 -10.584 1.00 90.25 1147 THR A N 1
ATOM 8526 C CA . THR A 1 1147 ? -21.642 4.599 -9.560 1.00 90.25 1147 THR A CA 1
ATOM 8527 C C . THR A 1 1147 ? -20.775 3.351 -9.607 1.00 90.25 1147 THR A C 1
ATOM 8529 O O . THR A 1 1147 ? -20.068 3.125 -10.591 1.00 90.25 1147 THR A O 1
ATOM 8532 N N . ARG A 1 1148 ? -20.886 2.478 -8.599 1.00 89.38 1148 ARG A N 1
ATOM 8533 C CA . ARG A 1 1148 ? -20.194 1.181 -8.604 1.00 89.38 1148 ARG A CA 1
ATOM 8534 C C . ARG A 1 1148 ? -20.420 0.385 -9.898 1.00 89.38 1148 ARG A C 1
ATOM 8536 O O . ARG A 1 1148 ? -19.479 -0.226 -10.400 1.00 89.38 1148 ARG A O 1
ATOM 8543 N N . ALA A 1 1149 ? -21.638 0.413 -10.441 1.00 90.44 1149 ALA A N 1
ATOM 8544 C CA . ALA A 1 1149 ? -22.000 -0.312 -11.659 1.00 90.44 1149 ALA A CA 1
ATOM 8545 C C . ALA A 1 1149 ? -21.357 0.271 -12.930 1.00 90.44 1149 ALA A C 1
ATOM 8547 O O . ALA A 1 1149 ? -21.183 -0.446 -13.910 1.00 90.44 1149 ALA A O 1
ATOM 8548 N N . SER A 1 1150 ? -20.986 1.555 -12.928 1.00 92.25 1150 SER A N 1
ATOM 8549 C CA . SER A 1 1150 ? -20.382 2.231 -14.082 1.00 92.25 1150 SER A CA 1
ATOM 8550 C C . SER A 1 1150 ? -18.862 2.390 -13.975 1.00 92.25 1150 SER A C 1
ATOM 8552 O O . SER A 1 1150 ? -18.273 3.033 -14.843 1.00 92.25 1150 SER A O 1
ATOM 8554 N N . MET A 1 1151 ? -18.216 1.858 -12.928 1.00 93.00 1151 MET A N 1
ATOM 8555 C CA . MET A 1 1151 ? -16.776 2.055 -12.695 1.00 93.00 1151 MET A CA 1
ATOM 8556 C C . MET A 1 1151 ? -15.902 1.460 -13.806 1.00 93.00 1151 MET A C 1
ATOM 8558 O O . MET A 1 1151 ? -14.932 2.094 -14.217 1.00 93.00 1151 MET A O 1
ATOM 8562 N N . ASP A 1 1152 ? -16.267 0.307 -14.368 1.00 91.06 1152 ASP A N 1
ATOM 8563 C CA . ASP A 1 1152 ? -15.501 -0.295 -15.469 1.00 91.06 1152 ASP A CA 1
ATOM 8564 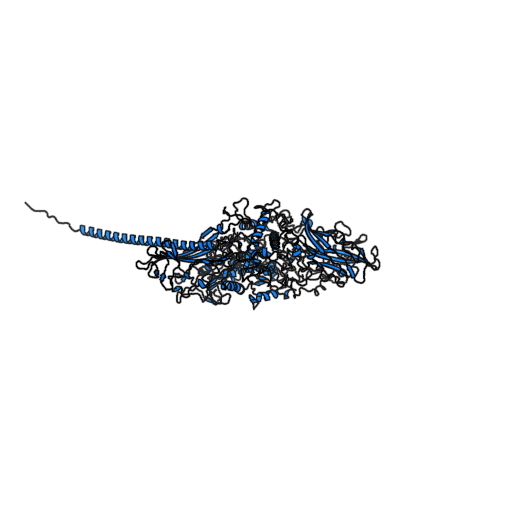C C . ASP A 1 1152 ? -15.551 0.575 -16.735 1.00 91.06 1152 ASP A C 1
ATOM 8566 O O . ASP A 1 1152 ? -14.529 0.829 -17.380 1.00 91.06 1152 ASP A O 1
ATOM 8570 N N . ALA A 1 1153 ? -16.732 1.112 -17.062 1.00 92.19 1153 ALA A N 1
ATOM 8571 C CA . ALA A 1 1153 ? -16.903 2.053 -18.168 1.00 92.19 1153 ALA A CA 1
ATOM 8572 C C . ALA A 1 1153 ? -16.169 3.379 -17.903 1.00 92.19 1153 ALA A C 1
ATOM 8574 O O . ALA A 1 1153 ? -15.548 3.943 -18.807 1.00 92.19 1153 ALA A O 1
ATOM 8575 N N . TYR A 1 1154 ? -16.190 3.852 -16.652 1.00 93.69 1154 TYR A N 1
ATOM 8576 C CA . TYR A 1 1154 ? -15.456 5.037 -16.218 1.00 93.69 1154 TYR A CA 1
ATOM 8577 C C . TYR A 1 1154 ? -13.955 4.886 -16.491 1.00 93.69 1154 TYR A C 1
ATOM 8579 O O . TYR A 1 1154 ? -13.374 5.739 -17.171 1.00 93.69 1154 TYR A O 1
ATOM 8587 N N . TRP A 1 1155 ? -13.349 3.782 -16.041 1.00 93.50 1155 TRP A N 1
ATOM 8588 C CA . TRP A 1 1155 ? -11.926 3.498 -16.238 1.00 93.50 1155 TRP A CA 1
ATOM 8589 C C . TRP A 1 1155 ? -11.554 3.216 -17.690 1.00 93.50 1155 TRP A C 1
ATOM 8591 O O . TRP A 1 1155 ? -10.475 3.619 -18.124 1.00 93.50 1155 TRP A O 1
ATOM 8601 N N . SER A 1 1156 ? -12.453 2.606 -18.464 1.00 91.25 1156 SER A N 1
ATOM 8602 C CA . SER A 1 1156 ? -12.256 2.397 -19.905 1.00 91.25 1156 SER A CA 1
ATOM 8603 C C . SER A 1 1156 ? -12.158 3.724 -20.665 1.00 91.25 1156 SER A C 1
ATOM 8605 O O . SER A 1 1156 ? -11.316 3.881 -21.543 1.00 91.25 1156 SER A O 1
ATOM 8607 N N . ALA A 1 1157 ? -12.950 4.732 -20.281 1.00 93.19 1157 ALA A N 1
ATOM 8608 C CA . ALA A 1 1157 ? -12.854 6.079 -20.848 1.00 93.19 1157 ALA A CA 1
ATOM 8609 C C . ALA A 1 1157 ? -11.612 6.861 -20.364 1.00 93.19 1157 ALA A C 1
ATOM 8611 O O . ALA A 1 1157 ? -11.245 7.871 -20.973 1.00 93.19 1157 ALA A O 1
ATOM 8612 N N . ARG A 1 1158 ? -10.939 6.394 -19.305 1.00 94.50 1158 ARG A N 1
ATOM 8613 C CA . ARG A 1 1158 ? -9.758 7.008 -18.666 1.00 94.50 1158 ARG A CA 1
ATOM 8614 C C . ARG A 1 1158 ? -8.561 6.054 -18.683 1.00 94.50 1158 ARG A C 1
ATOM 8616 O O . ARG A 1 1158 ? -7.870 5.831 -17.686 1.00 94.50 1158 ARG A O 1
ATOM 8623 N N . ALA A 1 1159 ? -8.338 5.450 -19.847 1.00 93.25 1159 ALA A N 1
ATOM 8624 C CA . ALA A 1 1159 ? -7.331 4.418 -20.035 1.00 93.25 1159 ALA A CA 1
ATOM 8625 C C . ALA A 1 1159 ? -5.886 4.944 -19.940 1.00 93.25 1159 ALA A C 1
ATOM 8627 O O . ALA A 1 1159 ? -4.978 4.146 -19.768 1.00 93.25 1159 ALA A O 1
ATOM 8628 N N . LEU A 1 1160 ? -5.666 6.266 -19.992 1.00 94.50 1160 LEU A N 1
ATOM 8629 C CA . LEU A 1 1160 ? -4.347 6.903 -19.845 1.00 94.50 1160 LEU A CA 1
ATOM 8630 C C . LEU A 1 1160 ? -3.885 7.070 -18.385 1.00 94.50 1160 LEU A C 1
ATOM 8632 O O . LEU A 1 1160 ? -2.851 7.686 -18.129 1.00 94.50 1160 LEU A O 1
ATOM 8636 N N . THR A 1 1161 ? -4.644 6.571 -17.413 1.00 96.12 1161 THR A N 1
ATOM 8637 C CA . THR A 1 1161 ? -4.187 6.491 -16.021 1.00 96.12 1161 THR A CA 1
ATOM 8638 C C . THR A 1 1161 ? -3.520 5.143 -15.794 1.00 96.12 1161 THR A C 1
ATOM 8640 O O . THR A 1 1161 ? -4.215 4.130 -15.817 1.00 96.12 1161 THR A O 1
ATOM 8643 N N . GLY A 1 1162 ? -2.211 5.151 -15.555 1.00 95.38 1162 GLY A N 1
ATOM 8644 C CA . GLY A 1 1162 ? -1.415 3.977 -15.202 1.00 95.38 1162 GLY A CA 1
ATOM 8645 C C . GLY A 1 1162 ? -1.673 3.501 -13.773 1.00 95.38 1162 GLY A C 1
ATOM 8646 O O . GLY A 1 1162 ? -2.253 4.222 -12.949 1.00 95.38 1162 GLY A O 1
ATOM 8647 N N . ASP A 1 1163 ? -1.245 2.283 -13.464 1.00 94.88 1163 ASP A N 1
ATOM 8648 C CA . ASP A 1 1163 ? -1.621 1.598 -12.230 1.00 94.88 1163 ASP A CA 1
ATOM 8649 C C . ASP A 1 1163 ? -1.023 2.237 -10.992 1.00 94.88 1163 ASP A C 1
ATOM 8651 O O . ASP A 1 1163 ? -1.769 2.464 -10.043 1.00 94.88 1163 ASP A O 1
ATOM 8655 N N . ASN A 1 1164 ? 0.233 2.697 -11.028 1.00 95.81 1164 ASN A N 1
ATOM 8656 C CA . ASN A 1 1164 ? 0.791 3.467 -9.913 1.00 95.81 1164 ASN A CA 1
ATOM 8657 C C . ASN A 1 1164 ? -0.091 4.652 -9.482 1.00 95.81 1164 ASN A C 1
ATOM 8659 O O . ASN A 1 1164 ? -0.141 4.995 -8.302 1.00 95.81 1164 ASN A O 1
ATOM 8663 N N . SER A 1 1165 ? -0.798 5.275 -10.427 1.00 96.38 1165 SER A N 1
ATOM 8664 C CA . SER A 1 1165 ? -1.672 6.420 -10.181 1.00 96.38 1165 SER A CA 1
ATOM 8665 C C . SER A 1 1165 ? -3.084 5.998 -9.774 1.00 96.38 1165 SER A C 1
ATOM 8667 O O . SER A 1 1165 ? -3.694 6.667 -8.937 1.00 96.38 1165 SER A O 1
ATOM 8669 N N . ARG A 1 1166 ? -3.597 4.881 -10.310 1.00 95.50 1166 ARG A N 1
ATOM 8670 C CA . ARG A 1 1166 ? -4.880 4.289 -9.882 1.00 95.50 1166 ARG A CA 1
ATOM 8671 C C . ARG A 1 1166 ? -4.798 3.700 -8.474 1.00 95.50 1166 ARG A C 1
ATOM 8673 O O . ARG A 1 1166 ? -5.761 3.786 -7.717 1.00 95.50 1166 ARG A O 1
ATOM 8680 N N . GLU A 1 1167 ? -3.654 3.127 -8.121 1.00 96.19 1167 GLU A N 1
ATOM 8681 C CA . GLU A 1 1167 ? -3.400 2.465 -6.842 1.00 96.19 1167 GLU A CA 1
ATOM 8682 C C . GLU A 1 1167 ? -2.951 3.432 -5.745 1.00 96.19 1167 GLU A C 1
ATOM 8684 O O . GLU A 1 1167 ? -3.102 3.142 -4.556 1.00 96.19 1167 GLU A O 1
ATOM 8689 N N . ARG A 1 1168 ? -2.462 4.624 -6.112 1.00 95.81 1168 ARG A N 1
ATOM 8690 C CA . ARG A 1 1168 ? -1.972 5.624 -5.155 1.00 95.81 1168 ARG A CA 1
ATOM 8691 C C . ARG A 1 1168 ? -2.939 5.911 -3.996 1.00 95.81 1168 ARG A C 1
ATOM 8693 O O . ARG A 1 1168 ? -2.480 5.923 -2.853 1.00 95.81 1168 ARG A O 1
ATOM 8700 N N . PRO A 1 1169 ? -4.257 6.097 -4.206 1.00 96.62 1169 PRO A N 1
ATOM 8701 C CA . PRO A 1 1169 ? -5.186 6.334 -3.100 1.00 96.62 1169 PRO A CA 1
ATOM 8702 C C . PRO A 1 1169 ? -5.330 5.123 -2.170 1.00 96.62 1169 PRO A C 1
ATOM 8704 O O . PRO A 1 1169 ? -5.484 5.299 -0.964 1.00 96.62 1169 PRO A O 1
ATOM 8707 N N . TYR A 1 1170 ? -5.218 3.898 -2.693 1.00 97.69 1170 TYR A N 1
ATOM 8708 C CA . TYR A 1 1170 ? -5.208 2.678 -1.880 1.00 97.69 1170 TYR A CA 1
ATOM 8709 C C . TYR A 1 1170 ? -3.922 2.582 -1.057 1.00 97.69 1170 TYR A C 1
ATOM 8711 O O . TYR A 1 1170 ? -3.984 2.269 0.132 1.00 97.69 1170 TYR A O 1
ATOM 8719 N N . ALA A 1 1171 ? -2.776 2.963 -1.633 1.00 96.38 1171 ALA A N 1
ATOM 8720 C CA . ALA A 1 1171 ? -1.510 3.035 -0.906 1.00 96.38 1171 ALA A CA 1
ATOM 8721 C C . ALA A 1 1171 ? -1.512 4.053 0.236 1.00 96.38 1171 ALA A C 1
ATOM 8723 O O . ALA A 1 1171 ? -0.843 3.838 1.252 1.00 96.38 1171 ALA A O 1
ATOM 8724 N N . ASN A 1 1172 ? -2.304 5.112 0.095 1.00 95.88 1172 ASN A N 1
ATOM 8725 C CA . ASN A 1 1172 ? -2.523 6.110 1.131 1.00 95.88 1172 ASN A CA 1
ATOM 8726 C C . ASN A 1 1172 ? -3.550 5.648 2.177 1.00 95.88 1172 ASN A C 1
ATOM 8728 O O . ASN A 1 1172 ? -3.402 5.968 3.350 1.00 95.88 1172 ASN A O 1
ATOM 8732 N N . LEU A 1 1173 ? -4.599 4.921 1.783 1.00 96.94 1173 LEU A N 1
ATOM 8733 C CA . LEU A 1 1173 ? -5.667 4.491 2.694 1.00 96.94 1173 LEU A CA 1
ATOM 8734 C C . LEU A 1 1173 ? -5.291 3.266 3.522 1.00 96.94 1173 LEU A C 1
ATOM 8736 O O . LEU A 1 1173 ? -5.542 3.256 4.723 1.00 96.94 1173 LEU A O 1
ATOM 8740 N N . TYR A 1 1174 ? -4.672 2.254 2.915 1.00 97.44 1174 TYR A N 1
ATOM 8741 C CA . TYR A 1 1174 ? -4.311 0.998 3.577 1.00 97.44 1174 TYR A CA 1
ATOM 8742 C C . TYR A 1 1174 ? -3.638 1.168 4.959 1.00 97.44 1174 TYR A C 1
ATOM 8744 O O . TYR A 1 1174 ? -4.122 0.556 5.914 1.00 97.44 1174 TYR A O 1
ATOM 8752 N N . PRO A 1 1175 ? -2.598 2.013 5.144 1.00 95.56 1175 PRO A N 1
ATOM 8753 C CA . PRO A 1 1175 ? -1.935 2.154 6.446 1.00 95.56 1175 PRO A CA 1
ATOM 8754 C C . PRO A 1 1175 ? -2.804 2.847 7.512 1.00 95.56 1175 PRO A C 1
ATOM 8756 O O . PRO A 1 1175 ? -2.523 2.720 8.708 1.00 95.56 1175 PRO A O 1
ATOM 8759 N N . LEU A 1 1176 ? -3.865 3.554 7.100 1.00 96.75 1176 LEU A N 1
ATOM 8760 C CA . LEU A 1 1176 ? -4.832 4.204 7.988 1.00 96.75 1176 LEU A CA 1
ATOM 8761 C C . LEU A 1 1176 ? -5.910 3.240 8.484 1.00 96.75 1176 LEU A C 1
ATOM 8763 O O . LEU A 1 1176 ? -6.625 3.583 9.422 1.00 96.75 1176 LEU A O 1
ATOM 8767 N N . LEU A 1 1177 ? -6.059 2.070 7.863 1.00 97.75 1177 LEU A N 1
ATOM 8768 C CA . LEU A 1 1177 ? -7.177 1.162 8.094 1.00 97.75 1177 LEU A CA 1
ATOM 8769 C C . LEU A 1 1177 ? -6.773 -0.062 8.926 1.00 97.75 1177 LEU A C 1
ATOM 8771 O O . LEU A 1 1177 ? -5.618 -0.480 8.979 1.00 97.75 1177 LEU A O 1
ATOM 8775 N N . THR A 1 1178 ? -7.755 -0.656 9.597 1.00 97.81 1178 THR A N 1
ATOM 8776 C CA . THR A 1 1178 ? -7.637 -1.933 10.307 1.00 97.81 1178 THR A CA 1
ATOM 8777 C C . THR A 1 1178 ? -8.960 -2.701 10.233 1.00 97.81 1178 THR A C 1
ATOM 8779 O O . THR A 1 1178 ? -10.003 -2.145 9.901 1.00 97.81 1178 THR A O 1
ATOM 8782 N N . THR A 1 1179 ? -8.928 -3.987 10.563 1.00 97.56 1179 THR A N 1
ATOM 8783 C CA . THR A 1 1179 ? -10.113 -4.826 10.843 1.00 97.56 1179 THR A CA 1
ATOM 8784 C C . THR A 1 1179 ? -10.074 -5.405 12.260 1.00 97.56 1179 THR A C 1
ATOM 8786 O O . THR A 1 1179 ? -10.972 -6.138 12.675 1.00 97.56 1179 THR A O 1
ATOM 8789 N N . LYS A 1 1180 ? -9.008 -5.090 13.004 1.00 96.12 1180 LYS A N 1
ATOM 8790 C CA . LYS A 1 1180 ? -8.683 -5.613 14.331 1.00 96.12 1180 LYS A CA 1
ATOM 8791 C C . LYS A 1 1180 ? -8.463 -4.460 15.305 1.00 96.12 1180 LYS A C 1
ATOM 8793 O O . LYS A 1 1180 ? -7.814 -3.468 14.961 1.00 96.12 1180 LYS A O 1
ATOM 8798 N N . SER A 1 1181 ? -8.909 -4.649 16.542 1.00 96.25 1181 SER A N 1
ATOM 8799 C CA . SER A 1 1181 ? -8.746 -3.682 17.624 1.00 96.25 1181 SER A CA 1
ATOM 8800 C C . SER A 1 1181 ? -8.094 -4.284 18.862 1.00 96.25 1181 SER A C 1
ATOM 8802 O O . SER A 1 1181 ? -8.373 -5.426 19.255 1.00 96.25 1181 SER A O 1
ATOM 8804 N N . ASN A 1 1182 ? -7.227 -3.489 19.490 1.00 96.31 1182 ASN A N 1
ATOM 8805 C CA . ASN A 1 1182 ? -6.683 -3.787 20.805 1.00 96.31 1182 ASN A CA 1
ATOM 8806 C C . ASN A 1 1182 ? -7.459 -3.102 21.932 1.00 96.31 1182 ASN A C 1
ATOM 8808 O O . ASN A 1 1182 ? -7.418 -3.608 23.053 1.00 96.31 1182 ASN A O 1
ATOM 8812 N N . THR A 1 1183 ? -8.162 -2.000 21.647 1.00 96.44 1183 THR A N 1
ATOM 8813 C CA . THR A 1 1183 ? -8.815 -1.171 22.666 1.00 96.44 1183 THR A CA 1
ATOM 8814 C C . THR A 1 1183 ? -10.332 -1.172 22.513 1.00 96.44 1183 THR A C 1
ATOM 8816 O O . THR A 1 1183 ? -10.872 -0.869 21.448 1.00 96.44 1183 THR A O 1
ATOM 8819 N N . PHE A 1 1184 ? -11.022 -1.439 23.615 1.00 97.31 1184 PHE A N 1
ATOM 8820 C CA . PHE A 1 1184 ? -12.475 -1.517 23.689 1.00 97.31 1184 PHE A CA 1
ATOM 8821 C C . PHE A 1 1184 ? -12.994 -0.730 24.893 1.00 97.31 1184 PHE A C 1
ATOM 8823 O O . PHE A 1 1184 ? -12.363 -0.741 25.950 1.00 97.31 1184 PHE A O 1
ATOM 8830 N N . THR A 1 1185 ? -14.160 -0.096 24.778 1.00 96.69 1185 THR A N 1
ATOM 8831 C CA . THR A 1 1185 ? -14.845 0.518 25.929 1.00 96.69 1185 THR A CA 1
ATOM 8832 C C . THR A 1 1185 ? -16.048 -0.322 26.312 1.00 96.69 1185 THR A C 1
ATOM 8834 O O . THR A 1 1185 ? -16.991 -0.458 25.536 1.00 96.69 1185 THR A O 1
ATOM 8837 N N . VAL A 1 1186 ? -16.037 -0.866 27.524 1.00 97.50 1186 VAL A N 1
ATOM 8838 C CA . VAL A 1 1186 ? -17.136 -1.673 28.057 1.00 97.50 1186 VAL A CA 1
ATOM 8839 C C . VAL A 1 1186 ? -18.075 -0.771 28.835 1.00 97.50 1186 VAL A C 1
ATOM 8841 O O . VAL A 1 1186 ? -17.667 -0.186 29.836 1.00 97.50 1186 VAL A O 1
ATOM 8844 N N . TYR A 1 1187 ? -19.323 -0.676 28.393 1.00 97.44 1187 TYR A N 1
ATOM 8845 C CA . TYR A 1 1187 ? -20.406 -0.007 29.104 1.00 97.44 1187 TYR A CA 1
ATOM 8846 C C . TYR A 1 1187 ? -21.212 -1.037 29.881 1.00 97.44 1187 TYR A C 1
ATOM 8848 O O . TYR A 1 1187 ? -21.591 -2.071 29.330 1.00 97.44 1187 TYR A O 1
ATOM 8856 N N . VAL A 1 1188 ? -21.488 -0.753 31.152 1.00 96.56 1188 VAL A N 1
ATOM 8857 C CA . VAL A 1 1188 ? -22.193 -1.674 32.048 1.00 96.56 1188 VAL A CA 1
ATOM 8858 C C . VAL A 1 1188 ? -23.354 -0.991 32.757 1.00 96.56 1188 VAL A C 1
ATOM 8860 O O . VAL A 1 1188 ? -23.284 0.183 33.134 1.00 96.56 1188 VAL A O 1
ATOM 8863 N N . ARG A 1 1189 ? -24.406 -1.770 32.989 1.00 95.88 1189 ARG A N 1
ATOM 8864 C CA . ARG A 1 1189 ? -25.461 -1.501 33.962 1.00 95.88 1189 ARG A CA 1
ATOM 8865 C C . ARG A 1 1189 ? -25.660 -2.765 34.777 1.00 95.88 1189 ARG A C 1
ATOM 8867 O O . ARG A 1 1189 ? -25.872 -3.837 34.217 1.00 95.88 1189 ARG A O 1
ATOM 8874 N N . VAL A 1 1190 ? -25.582 -2.650 36.091 1.00 95.94 1190 VAL A N 1
ATOM 8875 C CA . VAL A 1 1190 ? -25.729 -3.786 37.000 1.00 95.94 1190 VAL A CA 1
ATOM 8876 C C . VAL A 1 1190 ? -26.622 -3.401 38.162 1.00 95.94 1190 VAL A C 1
ATOM 8878 O O . VAL A 1 1190 ? -26.656 -2.240 38.569 1.00 95.94 1190 VAL A O 1
ATOM 8881 N N . GLN A 1 1191 ? -27.348 -4.377 38.685 1.00 94.81 1191 GLN A N 1
ATOM 8882 C CA . GLN A 1 1191 ? -28.258 -4.184 39.803 1.00 94.81 1191 GLN A CA 1
ATOM 8883 C C . GLN A 1 1191 ? -28.068 -5.294 40.829 1.00 94.81 1191 GLN A C 1
ATOM 8885 O O . GLN A 1 1191 ? -28.030 -6.475 40.472 1.00 94.81 1191 GLN A O 1
ATOM 8890 N N . ALA A 1 1192 ? -27.965 -4.902 42.095 1.00 93.31 1192 ALA A N 1
ATOM 8891 C CA . ALA A 1 1192 ? -28.043 -5.815 43.223 1.00 93.31 1192 ALA A CA 1
ATOM 8892 C C . ALA A 1 1192 ? -29.520 -6.132 43.493 1.00 93.31 1192 ALA A C 1
ATOM 8894 O O . ALA A 1 1192 ? -30.360 -5.227 43.522 1.00 93.31 1192 ALA A O 1
ATOM 8895 N N . LEU A 1 1193 ? -29.846 -7.415 43.631 1.00 92.38 1193 LEU A N 1
ATOM 8896 C CA . LEU A 1 1193 ? -31.220 -7.899 43.700 1.00 92.38 1193 LEU A CA 1
ATOM 8897 C C . LEU A 1 1193 ? -31.479 -8.629 45.015 1.00 92.38 1193 LEU A C 1
ATOM 8899 O O . LEU A 1 1193 ? -30.622 -9.336 45.545 1.00 92.38 1193 LEU A O 1
ATOM 8903 N N . LYS A 1 1194 ? -32.706 -8.505 45.518 1.00 90.44 1194 LYS A N 1
ATOM 8904 C CA . LYS A 1 1194 ? -33.185 -9.236 46.686 1.00 90.44 1194 LYS A CA 1
ATOM 8905 C C . LYS A 1 1194 ? -34.618 -9.715 46.474 1.00 90.44 1194 LYS A C 1
ATOM 8907 O O . LYS A 1 1194 ? -35.522 -8.920 46.225 1.00 90.44 1194 LYS A O 1
ATOM 8912 N N . LYS A 1 1195 ? -34.831 -11.019 46.651 1.00 89.38 1195 LYS A N 1
ATOM 8913 C CA . LYS A 1 1195 ? -36.160 -11.640 46.604 1.00 89.38 1195 LYS A CA 1
ATOM 8914 C C . LYS A 1 1195 ? -37.043 -11.189 47.768 1.00 89.38 1195 LYS A C 1
ATOM 8916 O O . LYS A 1 1195 ? -36.582 -11.101 48.911 1.00 89.38 1195 LYS A O 1
ATOM 8921 N N . ALA A 1 1196 ? -38.319 -10.925 47.484 1.00 87.12 1196 ALA A N 1
ATOM 8922 C CA . ALA A 1 1196 ? -39.314 -10.671 48.524 1.00 87.12 1196 ALA A CA 1
ATOM 8923 C C . ALA A 1 1196 ? -39.647 -11.974 49.278 1.00 87.12 1196 ALA A C 1
ATOM 8925 O O . ALA A 1 1196 ? -39.681 -13.045 48.674 1.00 87.12 1196 ALA A O 1
ATOM 8926 N N . GLY A 1 1197 ? -39.928 -11.892 50.584 1.00 79.94 1197 GLY A N 1
ATOM 8927 C CA . GLY A 1 1197 ? -40.076 -13.074 51.454 1.00 79.94 1197 GLY A CA 1
ATOM 8928 C C . GLY A 1 1197 ? -41.145 -14.091 51.023 1.00 79.94 1197 GLY A C 1
ATOM 8929 O O . GLY A 1 1197 ? -40.976 -15.275 51.279 1.00 79.94 1197 GLY A O 1
ATOM 8930 N N . ASN A 1 1198 ? -42.190 -13.649 50.311 1.00 80.88 1198 ASN A N 1
ATOM 8931 C CA . ASN A 1 1198 ? -43.287 -14.497 49.814 1.00 80.88 1198 ASN A CA 1
ATOM 8932 C C . ASN A 1 1198 ? -43.256 -14.699 48.284 1.00 80.88 1198 ASN A C 1
ATOM 8934 O O . ASN A 1 1198 ? -44.268 -15.056 47.682 1.00 80.88 1198 ASN A O 1
ATOM 8938 N N . SER A 1 1199 ? -42.133 -14.403 47.627 1.00 84.06 1199 SER A N 1
ATOM 8939 C CA . SER A 1 1199 ? -42.005 -14.521 46.170 1.00 84.06 1199 SER A CA 1
ATOM 8940 C C . SER A 1 1199 ? -41.406 -15.871 45.759 1.00 84.06 1199 SER A C 1
ATOM 8942 O O . SER A 1 1199 ? -40.544 -16.410 46.446 1.00 84.06 1199 SER A O 1
ATOM 8944 N N . ASP A 1 1200 ? -41.846 -16.408 44.616 1.00 87.44 1200 ASP A N 1
ATOM 8945 C CA . ASP A 1 1200 ? -41.296 -17.643 44.038 1.00 87.44 1200 ASP A CA 1
ATOM 8946 C C . ASP A 1 1200 ? -39.780 -17.488 43.787 1.00 87.44 1200 ASP A C 1
ATOM 8948 O O . ASP A 1 1200 ? -39.391 -16.557 43.072 1.00 87.44 1200 ASP A O 1
ATOM 8952 N N . PRO A 1 1201 ? -38.914 -18.355 44.352 1.00 86.00 1201 PRO A N 1
ATOM 8953 C CA . PRO A 1 1201 ? -37.465 -18.244 44.195 1.00 86.00 1201 PRO A CA 1
ATOM 8954 C C . PRO A 1 1201 ? -36.984 -18.483 42.755 1.00 86.00 1201 PRO A C 1
ATOM 8956 O O . PRO A 1 1201 ? -35.879 -18.061 42.420 1.00 86.00 1201 PRO A O 1
ATOM 8959 N N . THR A 1 1202 ? -37.796 -19.114 41.900 1.00 89.25 1202 THR A N 1
ATOM 8960 C CA . THR A 1 1202 ? -37.458 -19.437 40.501 1.00 89.25 1202 THR A CA 1
ATOM 8961 C C . THR A 1 1202 ? -37.826 -18.324 39.508 1.00 89.25 1202 THR A C 1
ATOM 8963 O O . THR A 1 1202 ? -37.423 -18.366 38.341 1.00 89.25 1202 THR A O 1
ATOM 8966 N N . VAL A 1 1203 ? -38.581 -17.311 39.951 1.00 89.62 1203 VAL A N 1
ATOM 8967 C CA . VAL A 1 1203 ? -39.121 -16.243 39.095 1.00 89.62 1203 VAL A CA 1
ATOM 8968 C C . VAL A 1 1203 ? -38.780 -14.871 39.667 1.00 89.62 1203 VAL A C 1
ATOM 8970 O O . VAL A 1 1203 ? -39.161 -14.542 40.788 1.00 89.62 1203 VAL A O 1
ATOM 8973 N N . TRP A 1 1204 ? -38.125 -14.023 38.879 1.00 90.69 1204 TRP A N 1
ATOM 8974 C CA . TRP A 1 1204 ? -38.002 -12.595 39.172 1.00 90.69 1204 TRP A CA 1
ATOM 8975 C C . TRP A 1 1204 ? -39.294 -11.858 38.806 1.00 90.69 1204 TRP A C 1
ATOM 8977 O O . TRP A 1 1204 ? -39.814 -12.045 37.701 1.00 90.69 1204 TRP A O 1
ATOM 8987 N N . ARG A 1 1205 ? -39.804 -11.021 39.717 1.00 89.38 1205 ARG A N 1
ATOM 8988 C CA . ARG A 1 1205 ? -41.010 -10.204 39.524 1.00 89.38 1205 ARG A CA 1
ATOM 8989 C C . ARG A 1 1205 ? -40.690 -8.719 39.657 1.00 89.38 1205 ARG A C 1
ATOM 8991 O O . ARG A 1 1205 ? -40.487 -8.219 40.765 1.00 89.38 1205 ARG A O 1
ATOM 8998 N N . GLU A 1 1206 ? -40.718 -8.005 38.536 1.00 88.88 1206 GLU A N 1
ATOM 8999 C CA . GLU A 1 1206 ? -40.523 -6.552 38.523 1.00 88.88 1206 GLU A CA 1
ATOM 9000 C C . GLU A 1 1206 ? -41.559 -5.823 39.387 1.00 88.88 1206 GLU A C 1
ATOM 9002 O O . GLU A 1 1206 ? -42.743 -6.164 39.388 1.00 88.88 1206 GLU A O 1
ATOM 9007 N N . GLY A 1 1207 ? -41.100 -4.830 40.151 1.00 84.88 1207 GLY A N 1
ATOM 9008 C CA . GLY A 1 1207 ? -41.922 -4.047 41.082 1.00 84.88 1207 GLY A CA 1
ATOM 9009 C C . GLY A 1 1207 ? -42.350 -4.767 42.370 1.00 84.88 1207 GLY A C 1
ATOM 9010 O O . GLY A 1 1207 ? -42.856 -4.107 43.273 1.00 84.88 1207 GLY A O 1
ATOM 9011 N N . THR A 1 1208 ? -42.151 -6.088 42.485 1.00 88.06 1208 THR A N 1
ATOM 9012 C CA . THR A 1 1208 ? -42.406 -6.854 43.725 1.00 88.06 1208 THR A CA 1
ATOM 9013 C C . THR A 1 1208 ? -41.107 -7.245 44.423 1.00 88.06 1208 THR A C 1
ATOM 9015 O O . THR A 1 1208 ? -40.972 -7.058 45.631 1.00 88.06 1208 THR A O 1
ATOM 9018 N N . ASP A 1 1209 ? -40.153 -7.802 43.676 1.00 90.00 1209 ASP A N 1
ATOM 9019 C CA . ASP A 1 1209 ? -38.807 -8.042 44.184 1.00 90.00 1209 ASP A CA 1
ATOM 9020 C C . ASP A 1 1209 ? -38.007 -6.729 44.237 1.00 90.00 1209 ASP A C 1
ATOM 9022 O O . ASP A 1 1209 ? -38.311 -5.760 43.537 1.00 90.00 1209 ASP A O 1
ATOM 9026 N N . LEU A 1 1210 ? -36.990 -6.674 45.099 1.00 90.25 1210 LEU A N 1
ATOM 9027 C CA . LEU A 1 1210 ? -36.293 -5.434 45.439 1.00 90.25 1210 LEU A CA 1
ATOM 9028 C C . LEU A 1 1210 ? -34.974 -5.307 44.673 1.00 90.25 1210 LEU A C 1
ATOM 9030 O O . LEU A 1 1210 ? -34.096 -6.162 44.792 1.00 90.25 1210 LEU A O 1
ATOM 9034 N N . VAL A 1 1211 ? -34.806 -4.195 43.957 1.00 91.12 1211 VAL A N 1
ATOM 9035 C CA . VAL A 1 1211 ? -33.492 -3.712 43.508 1.00 91.12 1211 VAL A CA 1
ATOM 9036 C C . VAL A 1 1211 ? -32.886 -2.907 44.656 1.00 91.12 1211 VAL A C 1
ATOM 9038 O O . VAL A 1 1211 ? -33.438 -1.881 45.049 1.00 91.12 1211 VAL A O 1
ATOM 9041 N N . THR A 1 1212 ? -31.796 -3.396 45.242 1.00 89.69 1212 THR A N 1
ATOM 9042 C CA . THR A 1 1212 ? -31.178 -2.792 46.435 1.00 89.69 1212 THR A CA 1
ATOM 9043 C C . THR A 1 1212 ? -30.135 -1.737 46.102 1.00 89.69 1212 THR A C 1
ATOM 9045 O O . THR A 1 1212 ? -29.917 -0.839 46.912 1.00 89.69 1212 THR A O 1
ATOM 9048 N N . ASP A 1 1213 ? -29.497 -1.847 44.939 1.00 90.25 1213 ASP A N 1
ATOM 9049 C CA . ASP A 1 1213 ? -28.536 -0.877 44.421 1.00 90.25 1213 ASP A CA 1
ATOM 9050 C C . ASP A 1 1213 ? -28.414 -0.999 42.893 1.00 90.25 1213 ASP A C 1
ATOM 9052 O O . ASP A 1 1213 ? -28.650 -2.074 42.330 1.00 90.25 1213 ASP A O 1
ATOM 9056 N N . GLU A 1 1214 ? -28.025 0.084 42.220 1.00 91.38 1214 GLU A N 1
ATOM 9057 C CA . GLU A 1 1214 ? -27.743 0.114 40.781 1.00 91.38 1214 GLU A CA 1
ATOM 9058 C C . GLU A 1 1214 ? -26.410 0.820 40.518 1.00 91.38 1214 GLU A C 1
ATOM 9060 O O . GLU A 1 1214 ? -26.170 1.930 40.988 1.00 91.38 1214 GLU A O 1
ATOM 9065 N N . TYR A 1 1215 ? -25.570 0.207 39.685 1.00 92.75 1215 TYR A N 1
ATOM 9066 C CA . TYR A 1 1215 ? -24.356 0.831 39.174 1.00 92.75 1215 TYR A CA 1
ATOM 9067 C C . TYR A 1 1215 ? -24.389 0.914 37.648 1.00 92.75 1215 TYR A C 1
ATOM 9069 O O . TYR A 1 1215 ? -24.716 -0.051 36.951 1.00 92.75 1215 TYR A O 1
ATOM 9077 N N . ARG A 1 1216 ? -24.002 2.079 37.123 1.00 94.31 1216 ARG A N 1
ATOM 9078 C CA . ARG A 1 1216 ? -23.831 2.352 35.693 1.00 94.31 1216 ARG A CA 1
ATOM 9079 C C . ARG A 1 1216 ? -22.450 2.935 35.469 1.00 94.31 1216 ARG A C 1
ATOM 9081 O O . ARG A 1 1216 ? -22.020 3.805 36.223 1.00 94.31 1216 ARG A O 1
ATOM 9088 N N . GLY A 1 1217 ? -21.756 2.494 34.430 1.00 93.25 1217 GLY A N 1
ATOM 9089 C CA . GLY A 1 1217 ? -20.408 2.986 34.180 1.00 93.25 1217 GLY A CA 1
ATOM 9090 C C . GLY A 1 1217 ? -19.788 2.490 32.889 1.00 93.25 1217 GLY A C 1
ATOM 9091 O O . GLY A 1 1217 ? -20.413 1.777 32.105 1.00 93.25 1217 GLY A O 1
ATOM 9092 N N . SER A 1 1218 ? -18.539 2.891 32.682 1.00 94.19 1218 SER A N 1
ATOM 9093 C CA . SER A 1 1218 ? -17.707 2.407 31.586 1.00 94.19 1218 SER A CA 1
ATOM 9094 C C . SER A 1 1218 ? -16.271 2.165 32.033 1.00 94.19 1218 SER A C 1
ATOM 9096 O O . SER A 1 1218 ? -15.800 2.759 33.004 1.00 94.19 1218 SER A O 1
ATOM 9098 N N . THR A 1 1219 ? -15.569 1.264 31.357 1.00 95.44 1219 THR A N 1
ATOM 9099 C CA . THR A 1 1219 ? -14.141 0.993 31.575 1.00 95.44 1219 THR A CA 1
ATOM 9100 C C . THR A 1 1219 ? -13.484 0.662 30.244 1.00 95.44 1219 THR A C 1
ATOM 9102 O O . THR A 1 1219 ? -14.070 -0.048 29.426 1.00 95.44 1219 THR A O 1
ATOM 9105 N N . VAL A 1 1220 ? -12.273 1.173 30.027 1.00 95.38 1220 VAL A N 1
ATOM 9106 C CA . VAL A 1 1220 ? -11.483 0.857 28.835 1.00 95.38 1220 VAL A CA 1
ATOM 9107 C C . VAL A 1 1220 ? -10.678 -0.414 29.092 1.00 95.38 1220 VAL A C 1
ATOM 9109 O O . VAL A 1 1220 ? -9.998 -0.535 30.113 1.00 95.38 1220 VAL A O 1
ATOM 9112 N N . VAL A 1 1221 ? -10.765 -1.350 28.153 1.00 96.12 1221 VAL A N 1
ATOM 9113 C CA . VAL A 1 1221 ? -10.017 -2.606 28.103 1.00 96.12 1221 VAL A CA 1
ATOM 9114 C C . VAL A 1 1221 ? -9.020 -2.509 26.961 1.00 96.12 1221 VAL A C 1
ATOM 9116 O O . VAL A 1 1221 ? -9.405 -2.218 25.830 1.00 96.12 1221 VAL A O 1
ATOM 9119 N N . GLU A 1 1222 ? -7.755 -2.804 27.232 1.00 95.56 1222 GLU A N 1
ATOM 9120 C CA . GLU A 1 1222 ? -6.731 -2.897 26.197 1.00 95.56 1222 GLU A CA 1
ATOM 9121 C C . GLU A 1 1222 ? -5.992 -4.228 26.283 1.00 95.56 1222 GLU A C 1
ATOM 9123 O O . GLU A 1 1222 ? -5.497 -4.605 27.350 1.00 95.56 1222 GLU A O 1
ATOM 9128 N N . ARG A 1 1223 ? -5.884 -4.918 25.145 1.00 94.00 1223 ARG A N 1
ATOM 9129 C CA . ARG A 1 1223 ? -4.960 -6.043 24.973 1.00 94.00 1223 ARG A CA 1
ATOM 9130 C C . ARG A 1 1223 ? -3.607 -5.531 24.482 1.00 94.00 1223 ARG A C 1
ATOM 9132 O O . ARG A 1 1223 ? -3.552 -4.681 23.596 1.00 94.00 1223 ARG A O 1
ATOM 9139 N N . TYR A 1 1224 ? -2.519 -6.084 24.996 1.00 93.62 1224 TYR A N 1
ATOM 9140 C CA . TYR A 1 1224 ? -1.170 -5.734 24.553 1.00 93.62 1224 TYR A CA 1
ATOM 9141 C C . TYR A 1 1224 ? -0.217 -6.918 24.713 1.00 93.62 1224 TYR A C 1
ATOM 9143 O O . TYR A 1 1224 ? -0.458 -7.801 25.532 1.00 93.62 1224 TYR A O 1
ATOM 9151 N N . VAL A 1 1225 ? 0.866 -6.931 23.940 1.00 92.75 1225 VAL A N 1
ATOM 9152 C CA . VAL A 1 1225 ? 1.991 -7.856 24.133 1.00 92.75 1225 VAL A CA 1
ATOM 9153 C C . VAL A 1 1225 ? 3.109 -7.081 24.813 1.00 92.75 1225 VAL A C 1
ATOM 9155 O O . VAL A 1 1225 ? 3.375 -5.936 24.453 1.00 92.75 1225 VAL A O 1
ATOM 9158 N N . ASP A 1 1226 ? 3.744 -7.692 25.807 1.00 92.81 1226 ASP A N 1
ATOM 9159 C CA . ASP A 1 1226 ? 4.990 -7.169 26.359 1.00 92.81 1226 ASP A CA 1
ATOM 9160 C C . ASP A 1 1226 ? 6.147 -7.587 25.435 1.00 92.81 1226 ASP A C 1
ATOM 9162 O O . ASP A 1 1226 ? 6.432 -8.783 25.341 1.00 92.81 1226 ASP A O 1
ATOM 9166 N N . PRO A 1 1227 ? 6.802 -6.650 24.727 1.00 90.06 1227 PRO A N 1
ATOM 9167 C CA . PRO A 1 1227 ? 7.815 -6.975 23.722 1.00 90.06 1227 PRO A CA 1
ATOM 9168 C C . PRO A 1 1227 ? 9.076 -7.625 24.302 1.00 90.06 1227 PRO A C 1
ATOM 9170 O O . PRO A 1 1227 ? 9.848 -8.211 23.541 1.00 90.06 1227 PRO A O 1
ATOM 9173 N N . ASN A 1 1228 ? 9.294 -7.525 25.616 1.00 93.00 1228 ASN A N 1
ATOM 9174 C CA . ASN A 1 1228 ? 10.450 -8.090 26.313 1.00 93.00 1228 ASN A CA 1
ATOM 9175 C C . ASN A 1 1228 ? 10.069 -9.290 27.198 1.00 93.00 1228 ASN A C 1
ATOM 9177 O O . ASN A 1 1228 ? 10.844 -9.688 28.066 1.00 93.00 1228 ASN A O 1
ATOM 9181 N N . ASP A 1 1229 ? 8.889 -9.885 26.989 1.00 93.69 1229 ASP A N 1
ATOM 9182 C CA . ASP A 1 1229 ? 8.524 -11.132 27.659 1.00 93.69 1229 ASP A CA 1
ATOM 9183 C C . ASP A 1 1229 ? 9.522 -12.238 27.277 1.00 93.69 1229 ASP A C 1
ATOM 9185 O O . ASP A 1 1229 ? 9.651 -12.605 26.108 1.00 93.69 1229 ASP A O 1
ATOM 9189 N N . SER A 1 1230 ? 10.245 -12.773 28.265 1.00 93.12 1230 SER A N 1
ATOM 9190 C CA . SER A 1 1230 ? 11.358 -13.704 28.041 1.00 93.12 1230 SER A CA 1
ATOM 9191 C C . SER A 1 1230 ? 10.941 -15.026 27.387 1.00 93.12 1230 SER A C 1
ATOM 9193 O O . SER A 1 1230 ? 11.798 -15.738 26.854 1.00 93.12 1230 SER A O 1
ATOM 9195 N N . SER A 1 1231 ? 9.641 -15.332 27.393 1.00 93.38 1231 SER A N 1
ATOM 9196 C CA . SER A 1 1231 ? 9.049 -16.517 26.772 1.00 93.38 1231 SER A CA 1
ATOM 9197 C C . SER A 1 1231 ? 8.674 -16.338 25.293 1.00 93.38 1231 SER A C 1
ATOM 9199 O O . SER A 1 1231 ? 8.325 -17.324 24.639 1.00 93.38 1231 SER A O 1
ATOM 9201 N N . LEU A 1 1232 ? 8.772 -15.118 24.741 1.00 94.38 1232 LEU A N 1
ATOM 9202 C CA . LEU A 1 1232 ? 8.536 -14.872 23.316 1.00 94.38 1232 LEU A CA 1
ATOM 9203 C C . LEU A 1 1232 ? 9.596 -15.586 22.459 1.00 94.38 1232 LEU A C 1
ATOM 9205 O O . LEU A 1 1232 ? 10.790 -15.331 22.662 1.00 94.38 1232 LEU A O 1
ATOM 9209 N N . PRO A 1 1233 ? 9.187 -16.426 21.486 1.00 95.12 1233 PRO A N 1
ATOM 9210 C CA . PRO A 1 1233 ? 10.091 -17.024 20.511 1.00 95.12 1233 PRO A CA 1
ATOM 9211 C C . PRO A 1 1233 ? 10.395 -16.063 19.352 1.00 95.12 1233 PRO A C 1
ATOM 9213 O O . PRO A 1 1233 ? 9.707 -15.062 19.138 1.00 95.12 1233 PRO A O 1
ATOM 9216 N N . ASP A 1 1234 ? 11.406 -16.405 18.557 1.00 95.00 1234 ASP A N 1
ATOM 9217 C CA . ASP A 1 1234 ? 11.671 -15.737 17.287 1.00 95.00 1234 ASP A CA 1
ATOM 9218 C C . ASP A 1 1234 ? 10.772 -16.326 16.189 1.00 95.00 1234 ASP A C 1
ATOM 9220 O O . ASP A 1 1234 ? 10.956 -17.459 15.750 1.00 95.00 1234 ASP A O 1
ATOM 9224 N N . PHE A 1 1235 ? 9.778 -15.567 15.733 1.00 95.31 1235 PHE A N 1
ATOM 9225 C CA . PHE A 1 1235 ? 8.833 -16.025 14.709 1.00 95.31 1235 PHE A CA 1
ATOM 9226 C C . PHE A 1 1235 ? 9.416 -16.023 13.290 1.00 95.31 1235 PHE A C 1
ATOM 9228 O O . PHE A 1 1235 ? 8.800 -16.602 12.388 1.00 95.31 1235 PHE A O 1
ATOM 9235 N N . ALA A 1 1236 ? 10.583 -15.397 13.087 1.00 95.56 1236 ALA A N 1
ATOM 9236 C CA . ALA A 1 1236 ? 11.327 -15.523 11.837 1.00 95.56 1236 ALA A CA 1
ATOM 9237 C C . ALA A 1 1236 ? 11.968 -16.914 11.686 1.00 95.56 1236 ALA A C 1
ATOM 9239 O O . ALA A 1 1236 ? 12.260 -17.328 10.567 1.00 95.56 1236 ALA A O 1
ATOM 9240 N N . ASP A 1 1237 ? 12.160 -17.652 12.785 1.00 95.31 1237 ASP A N 1
ATOM 9241 C CA . ASP A 1 1237 ? 12.486 -19.073 12.715 1.00 95.31 1237 ASP A CA 1
ATOM 9242 C C . ASP A 1 1237 ? 11.256 -19.848 12.222 1.00 95.31 1237 ASP A C 1
ATOM 9244 O O . ASP A 1 1237 ? 10.201 -19.883 12.860 1.00 95.31 1237 ASP A O 1
ATOM 9248 N N . THR A 1 1238 ? 11.393 -20.471 11.053 1.00 92.31 1238 THR A N 1
ATOM 9249 C CA . THR A 1 1238 ? 10.315 -21.223 10.400 1.00 92.31 1238 THR A CA 1
ATOM 9250 C C . THR A 1 1238 ? 9.853 -22.461 11.173 1.00 92.31 1238 THR A C 1
ATOM 9252 O O . THR A 1 1238 ? 8.771 -22.967 10.877 1.00 92.31 1238 THR A O 1
ATOM 9255 N N . SER A 1 1239 ? 10.620 -22.922 12.167 1.00 92.38 1239 SER A N 1
ATOM 9256 C CA . SER A 1 1239 ? 10.237 -24.022 13.062 1.00 92.38 1239 SER A CA 1
ATOM 9257 C C . SER A 1 1239 ? 9.313 -23.589 14.215 1.00 92.38 1239 SER A C 1
ATOM 9259 O O . SER A 1 1239 ? 8.703 -24.436 14.875 1.00 92.38 1239 SER A O 1
ATOM 9261 N N . THR A 1 1240 ? 9.157 -22.280 14.451 1.00 92.56 1240 THR A N 1
ATOM 9262 C CA . THR A 1 1240 ? 8.315 -21.738 15.524 1.00 92.56 1240 THR A CA 1
ATOM 9263 C C . THR A 1 1240 ? 6.824 -21.911 15.219 1.00 92.56 1240 THR A C 1
ATOM 9265 O O . THR A 1 1240 ? 6.266 -21.235 14.355 1.00 92.56 1240 THR A O 1
ATOM 9268 N N . ASN A 1 1241 ? 6.152 -22.750 16.018 1.00 85.81 1241 ASN A N 1
ATOM 9269 C CA . ASN A 1 1241 ? 4.709 -23.026 15.915 1.00 85.81 1241 ASN A CA 1
ATOM 9270 C C . ASN A 1 1241 ? 3.866 -22.428 17.058 1.00 85.81 1241 ASN A C 1
ATOM 9272 O O . ASN A 1 1241 ? 2.641 -22.551 17.065 1.00 85.81 1241 ASN A O 1
ATOM 9276 N N . THR A 1 1242 ? 4.493 -21.792 18.052 1.00 90.12 1242 THR A N 1
ATOM 9277 C CA . THR A 1 1242 ? 3.777 -21.176 19.178 1.00 90.12 1242 THR A CA 1
ATOM 9278 C C . THR A 1 1242 ? 2.967 -19.969 18.694 1.00 90.12 1242 THR A C 1
ATOM 9280 O O . THR A 1 1242 ? 3.556 -19.083 18.089 1.00 90.12 1242 THR A O 1
ATOM 9283 N N . PRO A 1 1243 ? 1.656 -19.858 18.976 1.00 89.25 1243 PRO A N 1
ATOM 9284 C CA . PRO A 1 1243 ? 0.873 -18.688 18.571 1.00 89.25 1243 PRO A CA 1
ATOM 9285 C C . PRO A 1 1243 ? 1.218 -17.435 19.389 1.00 89.25 1243 PRO A C 1
ATOM 9287 O O . PRO A 1 1243 ? 1.258 -17.495 20.620 1.00 89.25 1243 PRO A O 1
ATOM 9290 N N . LEU A 1 1244 ? 1.367 -16.279 18.728 1.00 90.81 1244 LEU A N 1
ATOM 9291 C CA . LEU A 1 1244 ? 1.613 -14.983 19.387 1.00 90.81 1244 LEU A CA 1
ATOM 9292 C C . LEU A 1 1244 ? 0.494 -14.592 20.371 1.00 90.81 1244 LEU A C 1
ATOM 9294 O O . LEU A 1 1244 ? 0.741 -13.924 21.373 1.00 90.81 1244 LEU A O 1
ATOM 9298 N N . SER A 1 1245 ? -0.735 -15.052 20.122 1.00 87.38 1245 SER A N 1
ATOM 9299 C CA . SER A 1 1245 ? -1.905 -14.801 20.972 1.00 87.38 1245 SER A CA 1
ATOM 9300 C C . SER A 1 1245 ? -1.725 -15.236 22.431 1.00 87.38 1245 SER A C 1
ATOM 9302 O O . SER A 1 1245 ? -2.353 -14.657 23.315 1.00 87.38 1245 SER A O 1
ATOM 9304 N N . ARG A 1 1246 ? -0.841 -16.208 22.707 1.00 89.94 1246 ARG A N 1
ATOM 9305 C CA . ARG A 1 1246 ? -0.533 -16.682 24.068 1.00 89.94 1246 ARG A CA 1
ATOM 9306 C C . ARG A 1 1246 ? 0.140 -15.631 24.950 1.00 89.94 1246 ARG A C 1
ATOM 9308 O O . ARG A 1 1246 ? 0.072 -15.752 26.168 1.00 89.94 1246 ARG A O 1
ATOM 9315 N N . PHE A 1 1247 ? 0.766 -14.622 24.350 1.00 93.75 1247 PHE A N 1
ATOM 9316 C CA . PHE A 1 1247 ? 1.536 -13.600 25.062 1.00 93.75 1247 PHE A CA 1
ATOM 9317 C C . PHE A 1 1247 ? 0.763 -12.288 25.255 1.00 93.75 1247 PHE A C 1
ATOM 9319 O O . PHE A 1 1247 ? 1.294 -11.337 25.832 1.00 93.75 1247 PHE A O 1
ATOM 9326 N N . TYR A 1 1248 ? -0.492 -12.216 24.794 1.00 93.38 1248 TYR A N 1
ATOM 9327 C CA . TYR A 1 1248 ? -1.333 -11.049 25.041 1.00 93.38 1248 TYR A CA 1
ATOM 9328 C C . TYR A 1 1248 ? -1.768 -10.989 26.506 1.00 93.38 1248 TYR A C 1
ATOM 9330 O O . TYR A 1 1248 ? -2.336 -11.930 27.059 1.00 93.38 1248 TYR A O 1
ATOM 9338 N N . LYS A 1 1249 ? -1.546 -9.826 27.109 1.00 94.19 1249 LYS A N 1
ATOM 9339 C CA . LYS A 1 1249 ? -1.998 -9.434 28.443 1.00 94.19 1249 LYS A CA 1
ATOM 9340 C C . LYS A 1 1249 ? -3.136 -8.423 28.297 1.00 94.19 1249 LYS A C 1
ATOM 9342 O O . LYS A 1 1249 ? -3.276 -7.768 27.262 1.00 94.19 1249 LYS A O 1
ATOM 9347 N N . ILE A 1 1250 ? -3.960 -8.299 29.333 1.00 94.44 1250 ILE A N 1
ATOM 9348 C CA . ILE A 1 1250 ? -5.079 -7.351 29.381 1.00 94.44 1250 ILE A CA 1
ATOM 9349 C C . ILE A 1 1250 ? -4.802 -6.322 30.470 1.00 94.44 1250 ILE A C 1
ATOM 9351 O O . ILE A 1 1250 ? -4.421 -6.683 31.584 1.00 94.44 1250 ILE A O 1
ATOM 9355 N N . ARG A 1 1251 ? -5.032 -5.045 30.164 1.00 94.06 1251 ARG A N 1
ATOM 9356 C CA . ARG A 1 1251 ? -5.053 -3.959 31.149 1.00 94.06 1251 ARG A CA 1
ATOM 9357 C C . ARG A 1 1251 ? -6.378 -3.213 31.115 1.00 94.06 1251 ARG A C 1
ATOM 9359 O O . ARG A 1 1251 ? -7.023 -3.110 30.073 1.00 94.06 1251 ARG A O 1
ATOM 9366 N N . LEU A 1 1252 ? -6.752 -2.679 32.273 1.00 92.69 1252 LEU A N 1
ATOM 9367 C CA . LEU A 1 1252 ? -7.989 -1.939 32.500 1.00 92.69 1252 LEU A CA 1
ATOM 9368 C C . LEU A 1 1252 ? -7.645 -0.532 32.979 1.00 92.69 1252 LEU A C 1
ATOM 9370 O O . LEU A 1 1252 ? -6.815 -0.380 33.876 1.00 92.69 1252 LEU A O 1
ATOM 9374 N N . TYR A 1 1253 ? -8.270 0.494 32.408 1.00 90.56 1253 TYR A N 1
ATOM 9375 C CA . TYR A 1 1253 ? -8.068 1.876 32.849 1.00 90.56 1253 TYR A CA 1
ATOM 9376 C C . TYR A 1 1253 ? -9.268 2.775 32.533 1.00 90.56 1253 TYR A C 1
ATOM 9378 O O . TYR A 1 1253 ? -10.226 2.375 31.870 1.00 90.56 1253 TYR A O 1
ATOM 9386 N N . ASN A 1 1254 ? -9.226 4.004 33.059 1.00 84.50 1254 ASN A N 1
ATOM 9387 C CA . ASN A 1 1254 ? -10.300 4.998 32.977 1.00 84.50 1254 ASN A CA 1
ATOM 9388 C C . ASN A 1 1254 ? -11.688 4.484 33.423 1.00 84.50 1254 ASN A C 1
ATOM 9390 O O . ASN A 1 1254 ? -12.660 4.680 32.689 1.00 84.50 1254 ASN A O 1
ATOM 9394 N N . PRO A 1 1255 ? -11.827 3.854 34.609 1.00 89.00 1255 PRO A N 1
ATOM 9395 C CA . PRO A 1 1255 ? -13.144 3.504 35.122 1.00 89.00 1255 PRO A CA 1
ATOM 9396 C C . PRO A 1 1255 ? -13.948 4.782 35.389 1.00 89.00 1255 PRO A C 1
ATOM 9398 O O . PRO A 1 1255 ? -13.536 5.647 36.165 1.00 89.00 1255 PRO A O 1
ATOM 9401 N N . LYS A 1 1256 ? -15.104 4.912 34.739 1.00 88.38 1256 LYS A N 1
ATOM 9402 C CA . LYS A 1 1256 ? -16.025 6.041 34.901 1.00 88.38 1256 LYS A CA 1
ATOM 9403 C C . LYS A 1 1256 ? -17.344 5.531 35.460 1.00 88.38 1256 LYS A C 1
ATOM 9405 O O . LYS A 1 1256 ? -17.983 4.682 34.846 1.00 88.38 1256 LYS A O 1
ATOM 9410 N N . SER A 1 1257 ? -17.765 6.079 36.596 1.00 88.00 1257 SER A N 1
ATOM 9411 C CA . SER A 1 1257 ? -19.135 5.909 37.085 1.00 88.00 1257 SER A CA 1
ATOM 9412 C C . SER A 1 1257 ? -20.043 6.917 36.389 1.00 88.00 1257 SER A C 1
ATOM 9414 O O . SER A 1 1257 ? -19.702 8.099 36.300 1.00 88.00 1257 SER A O 1
ATOM 9416 N N . PHE A 1 1258 ? -21.197 6.472 35.910 1.00 88.06 1258 PHE A N 1
ATOM 9417 C CA . PHE A 1 1258 ? -22.265 7.361 35.481 1.00 88.06 1258 PHE A CA 1
ATOM 9418 C C . PHE A 1 1258 ? -23.073 7.764 36.719 1.00 88.06 1258 PHE A C 1
ATOM 9420 O O . PHE A 1 1258 ? -24.052 7.116 37.077 1.00 88.06 1258 PHE A O 1
ATOM 9427 N N . SER A 1 1259 ? -22.609 8.824 37.383 1.00 78.75 1259 SER A N 1
ATOM 9428 C CA . SER A 1 1259 ? -23.279 9.474 38.514 1.00 78.75 1259 SER A CA 1
ATOM 9429 C C . SER A 1 1259 ? -23.647 10.907 38.100 1.00 78.75 1259 SER A C 1
ATOM 9431 O O . SER A 1 1259 ? -22.857 11.810 38.378 1.00 78.75 1259 SER A O 1
ATOM 9433 N N . PRO A 1 1260 ? -24.741 11.077 37.328 1.00 59.94 1260 PRO A N 1
ATOM 9434 C CA . PRO A 1 1260 ? -25.190 12.354 36.774 1.00 59.94 1260 PRO A CA 1
ATOM 9435 C C . PRO A 1 1260 ? -25.275 13.497 37.788 1.00 59.94 1260 PRO A C 1
ATOM 9437 O O . PRO A 1 1260 ? -25.782 13.257 38.907 1.00 59.94 1260 PRO A O 1
#

Foldseek 3Di:
DDDDDDDDDDDDDVVVVVVVVVVVVVVVVVVVVVVVVVVVVVVLLVVQVVVQVVLVVVLVVLLVVLVLVLPLQADPVQFGWFWFDAFQKIWIFGLLQFTAKIAGSWADQDRMDTGFDDLVVGFQPLVNVLAVVWKDFLQQFDDDPNDTDTFAADQPQWDWAQQALVSAIFTAHDLVPRDHQAHFWGFHPSDSWDDDDRIRSATDMHTKWWAKPVRDTFRWDDDHRFWTFTPPFDPVTFTWWIWTWTWHFQLQAFALQFAAAAFEADFFQWQFPVNLLSLQLFAWALQQSHFFQGLNVQHPCNLRVQQVVDPLPPQLVQLLRQWHHHDRSSRSPHGGPHHDDTHPGDQDPWLLCSQFDPDDDPNHTHGCCVSQPPGSNVCSPPVNSSNCRNRYTNDFKFFQAFSSQHHFAALAEFFAFQVQHTPDDLLRVLQQQLQWFQPVDPQTQGRYAYDAAQQDQDLQPDQAADSDTSSVVVLNLVLLVLQQQGRRHNAGDHNCVLFVFAFPVDQAATLSSQLSLQSNLLSVLFCLADLVQDPDDQQDAQPRDTGNSHFTFHGPPDPDDPLVREFGSHGQWHADNNRRWIYQHQAKDFQWKKKKKAQQDAQPDPPDPPHADHQWTWMKMFMFTWIFRQQAADDWADFAKWKKKAQQQVKDWQNHGQAADRIDIQHFQDDPDPQCQFAAGGTGTGARLSSQWAQAPDDPIGSRGMGDGDIDGDDPFKIKMAWAKMKMFMWGADSVGDTDGRAIAIATDHIAIATAQQDRAAQWFAFVPHPATEGLSDQHWDDDPPDTHTYLSRDRDDDDNDAPSMAMWMKGQPQQFCLLVSRHRYHYNNRIDTAPCRRPHVQSDRFAHATNQQHGDQSHDAAAAAPPFDAADPPPVSPPQNARRDPVGDDDDDHDPQDRGGASGTRHNHHAWPPRFRFFWASHRYLGHTYLHQQRWHQGFAADPFDGRSRSSSGDSDSDDPRSTNDDQSNRAVAPLSRFSAASCSSVPTHRQGAALADDDPPRCLCFADPPNGHGNGDHRLSSRSSYAHFPPPPHRCSRHSMHGSARELNHQHPPSNSITSSSSVCSLLQNDKAFFAFSNCSHPRSGFDRRRPPGRPHNDDRIFRFPPSLQCVVVVVQVVVSHDDSFLSCSRVTDRFTPDDPDTDHPVCVNVSCSRRVVHHRSRRSSRVSSRSSRHGSGTFKMKMWMKMFGWAQDPPDRSSMRGPPHTDGSDMWTWIKMKGKDADSNPVPDDNSSNSPDSDNPSVRIDMDIDDIGTPPD

Radius of gyration: 38.66 Å; chains: 1; bounding box: 92×63×194 Å